Protein AF-A0A538PCC5-F1 (afdb_monomer)

Sequence (872 aa):
MLRLGTMPLLLRIYRAGVLVIVLILVHQQARWLAAQRAASVSLRQARKYFPAANRVQLRDAERGLYFVTDGRNEVIGCLLTTSPQTDHIIGYSGPNEVLIALDSRGAILALELLRSGDTREHVEKVQGNPHFLRRFLGWNPAEAPPPKVEAVSGATLTSLAIAEGIEERLAGAAPSLRFPEPVTLGEVQALFTNATRMLLEQSRWRVLDASDRLLGYATRTSPQADNVSGYRGPTECLVALAPDGRTVVGLRLRKSYDTDGYVDQIRRAEPFLRMFIGRSIQELAALETPTKEKVEGISGATQTARGVVEGVRRRFDAELKANSRVTRWRPQARDWGLAGVVAGALVMSFTSLRGHRRVRVAWQCFLVGYVGLVNHDLLSLALLGGWATSGLALKAAPGLVLLAAVAALVPWGTRRQLYCHQICPHGAAQQLLGRVLPQRWSPPVKWTRVLELTPILLLGLALLTLLTGWRVNLASVEAFDAWVWRTAGVATLSIAGVGLALSLVVPQAYCRFGCPTGALLNFIRAAGSADRWGRRDSTALGLLLVGTIVFVAVRAVPRVEAVPEPLKLTGRTMGTTWSVKIRDEVADPAIINTMIGEEFEWAENLTSHWRTNTDLAEFNRTRTTNAMAVPWPVLTLSRWAAEISRQTGGAYDITVGPLVKLWGFGPAPRRTEPPTDAEITRILPAVGWQKLEVLDGLLRKQHPALEIDLSSIAVGWAIDQATQLLERRGYTNFLVEAGGELRARGRWTIAIEHPERTCTLESESIGTSGTYRRNFRSGGRQYSHLIDPRTGRPITHRTVSVSVRHADCAHADAWGAALNVLGVEAGLPLAERLNLAAQFVVEQPNGNLQVQQSSAWNQKDSAAHSPPSTRN

Nearest PDB structures (foldseek):
  6nxj-assembly1_A  TM=9.462E-01  e=6.153E-24  Vibrio cholerae
  5mgy-assembly7_E  TM=9.183E-01  e=5.185E-22  Stutzerimonas stutzeri ATCC 14405 = CCUG 16156
  5mgy-assembly8_F  TM=9.259E-01  e=1.054E-21  Stutzerimonas stutzeri ATCC 14405 = CCUG 16156
  4xgw-assembly1_C  TM=8.918E-01  e=5.185E-22  Escherichia coli K-12
  4xgv-assembly3_C  TM=8.866E-01  e=4.961E-22  Escherichia coli K-12

Mean predicted aligned error: 16.87 Å

Solvent-accessible surface area (backbone atoms only — not comparable to full-atom values): 46768 Å² total; per-residue (Å²): 140,85,69,89,74,52,59,39,54,52,54,52,50,48,46,52,46,54,53,51,50,52,37,49,52,30,25,55,38,37,52,52,58,51,67,75,54,73,82,76,79,48,56,72,64,46,33,77,80,34,77,65,45,46,44,60,42,79,75,35,78,84,58,37,30,26,42,28,17,29,89,84,68,47,73,63,24,35,37,32,39,29,44,74,80,36,44,84,40,34,22,68,17,13,28,57,28,35,37,39,31,26,39,63,85,54,24,26,73,46,77,44,79,76,48,62,46,39,55,66,56,40,51,52,52,48,70,69,35,78,62,63,70,55,63,49,50,66,45,29,65,66,82,44,79,82,70,90,74,77,60,40,87,91,22,40,46,43,40,45,25,44,51,51,28,56,47,55,49,47,67,53,59,47,76,30,76,86,63,68,74,76,89,48,69,71,66,48,28,76,74,37,79,67,52,70,43,74,45,82,53,88,63,33,30,43,30,17,29,90,82,72,45,75,67,20,30,38,36,57,20,59,37,46,17,63,86,35,48,25,76,69,22,28,57,38,35,42,37,30,23,33,71,83,67,40,34,26,70,36,69,45,78,65,64,64,56,39,54,65,75,38,54,51,51,55,74,69,34,57,76,64,56,51,68,56,42,77,38,39,43,66,60,45,35,64,59,69,92,83,88,87,73,102,65,97,60,45,95,92,24,38,48,41,52,51,19,45,54,52,12,52,19,41,29,34,38,47,49,52,56,52,64,70,54,62,76,72,86,69,84,48,76,66,30,55,51,44,47,49,49,52,51,51,26,48,49,44,70,76,46,72,58,52,74,40,67,68,58,40,51,53,51,33,53,47,26,34,50,42,46,24,68,66,66,57,86,70,93,43,56,33,39,53,52,20,29,35,43,60,47,79,40,63,81,76,38,47,32,58,50,51,48,53,50,51,40,49,48,44,11,45,81,33,78,47,64,50,40,69,73,51,52,38,22,73,45,30,48,17,59,58,40,39,66,73,46,88,68,74,56,75,74,56,73,70,57,48,58,57,39,54,42,45,19,55,52,51,47,47,50,53,52,51,28,51,50,72,70,50,94,69,67,54,54,52,70,36,42,70,51,30,48,47,62,93,59,37,52,70,57,10,39,47,50,34,50,52,25,46,59,45,1,35,37,27,75,36,37,30,69,67,33,46,30,34,53,53,49,56,50,56,62,48,40,35,68,54,97,72,44,67,95,47,69,71,58,54,50,52,50,51,50,50,51,53,49,52,51,48,50,51,52,65,70,70,53,86,76,75,76,83,76,70,82,53,50,78,43,75,53,74,42,91,96,41,47,33,40,37,36,32,65,54,91,68,67,50,64,66,61,53,44,50,52,46,48,50,45,36,50,52,42,35,52,56,52,31,64,74,46,81,89,17,66,48,25,48,55,35,70,42,58,59,54,62,73,38,80,58,60,69,63,53,52,51,53,49,52,55,45,48,51,50,13,62,78,51,75,42,39,28,50,47,26,37,29,59,53,38,33,65,62,21,72,41,85,42,73,72,56,75,62,82,70,52,71,68,60,42,64,69,49,50,81,36,44,48,53,88,39,51,44,81,56,90,74,27,42,26,33,74,36,40,72,32,22,68,40,46,80,55,30,46,59,21,39,32,50,45,52,42,47,51,55,41,45,80,70,70,55,63,38,34,38,41,34,40,82,75,29,35,40,31,35,38,81,46,79,46,75,44,79,76,72,78,42,78,47,70,36,69,54,24,10,37,7,62,30,62,48,83,84,51,60,53,67,48,94,94,42,78,42,34,71,57,55,28,63,85,76,61,41,48,59,82,71,54,50,45,31,17,39,17,49,28,74,49,20,25,58,7,25,33,48,6,43,28,36,50,55,52,19,59,86,56,23,48,62,49,27,50,76,69,62,36,22,32,37,37,26,30,54,41,99,88,70,48,78,44,80,49,68,25,71,46,34,56,52,51,53,58,60,60,73,52,77,84,77,89,74,131

Structure (mmCIF, N/CA/C/O backbone):
data_AF-A0A538PCC5-F1
#
_entry.id   AF-A0A538PCC5-F1
#
loop_
_atom_site.group_PDB
_atom_site.id
_atom_site.type_symbol
_atom_site.label_atom_id
_atom_site.label_alt_id
_atom_site.label_comp_id
_atom_site.label_asym_id
_atom_site.label_entity_id
_atom_site.label_seq_id
_atom_site.pdbx_PDB_ins_code
_atom_site.Cartn_x
_atom_site.Cartn_y
_atom_site.Cartn_z
_atom_site.occupancy
_atom_site.B_iso_or_equiv
_atom_site.auth_seq_id
_atom_site.auth_comp_id
_atom_site.auth_asym_id
_atom_site.auth_atom_id
_atom_site.pdbx_PDB_model_num
ATOM 1 N N . MET A 1 1 ? -55.093 -7.769 36.843 1.00 40.66 1 MET A N 1
ATOM 2 C CA . MET A 1 1 ? -54.310 -6.667 37.455 1.00 40.66 1 MET A CA 1
ATOM 3 C C . MET A 1 1 ? -52.819 -7.036 37.589 1.00 40.66 1 MET A C 1
ATOM 5 O O . MET A 1 1 ? -52.274 -7.034 38.686 1.00 40.66 1 MET A O 1
ATOM 9 N N . LEU A 1 2 ? -52.125 -7.308 36.475 1.00 37.00 2 LEU A N 1
ATOM 10 C CA . LEU A 1 2 ? -50.654 -7.329 36.419 1.00 37.00 2 LEU A CA 1
ATOM 11 C C . LEU A 1 2 ? -50.202 -5.916 36.025 1.00 37.00 2 LEU A C 1
ATOM 13 O O . LEU A 1 2 ? -50.600 -5.384 34.994 1.00 37.00 2 LEU A O 1
ATOM 17 N N . ARG A 1 3 ? -49.515 -5.263 36.963 1.00 40.34 3 ARG A N 1
ATOM 18 C CA . ARG A 1 3 ? -49.361 -3.808 37.101 1.00 40.34 3 ARG A CA 1
ATOM 19 C C . ARG A 1 3 ? -48.676 -3.133 35.902 1.00 40.34 3 ARG A C 1
ATOM 21 O O . ARG A 1 3 ? -47.595 -3.538 35.491 1.00 40.34 3 ARG A O 1
ATOM 28 N N . LEU A 1 4 ? -49.219 -1.976 35.504 1.00 48.72 4 LEU A N 1
ATOM 29 C CA . LEU A 1 4 ? -48.675 -0.946 34.594 1.00 48.72 4 LEU A CA 1
ATOM 30 C C . LEU A 1 4 ? -47.257 -0.407 34.941 1.00 48.72 4 LEU A C 1
ATOM 32 O O . LEU A 1 4 ? -46.780 0.530 34.307 1.00 48.72 4 LEU A O 1
ATOM 36 N N . GLY A 1 5 ? -46.560 -0.975 35.930 1.00 52.88 5 GLY A N 1
ATOM 37 C CA . GLY A 1 5 ? -45.229 -0.541 36.369 1.00 52.88 5 GLY A CA 1
ATOM 38 C C . GLY A 1 5 ? -44.052 -1.121 35.572 1.00 52.88 5 GLY A C 1
ATOM 39 O O . GLY A 1 5 ? -42.938 -0.622 35.711 1.00 52.88 5 GLY A O 1
ATOM 40 N N . THR A 1 6 ? -44.261 -2.145 34.736 1.00 60.72 6 THR A N 1
ATOM 41 C CA . THR A 1 6 ? -43.174 -2.870 34.042 1.00 60.72 6 THR A CA 1
ATOM 42 C C . THR A 1 6 ? -42.795 -2.284 32.676 1.00 60.72 6 THR A C 1
ATOM 44 O O . THR A 1 6 ? -41.637 -2.391 32.275 1.00 60.72 6 THR A O 1
ATOM 47 N N . MET A 1 7 ? -43.711 -1.604 31.972 1.00 70.44 7 MET A N 1
ATOM 48 C CA . MET A 1 7 ? -43.435 -1.058 30.629 1.00 70.44 7 MET A CA 1
ATOM 49 C C . MET A 1 7 ? -42.297 -0.020 30.576 1.00 70.44 7 MET A C 1
ATOM 51 O O . MET A 1 7 ? -41.465 -0.114 29.670 1.00 70.44 7 MET A O 1
ATOM 55 N N . PRO A 1 8 ? -42.178 0.936 31.522 1.00 81.81 8 PRO A N 1
ATOM 56 C CA . PRO A 1 8 ? -41.070 1.893 31.514 1.00 81.81 8 PRO A CA 1
ATOM 57 C C . PRO A 1 8 ? -39.703 1.230 31.702 1.00 81.81 8 PRO A C 1
ATOM 59 O O . PRO A 1 8 ? -38.713 1.690 31.138 1.00 81.81 8 PRO A O 1
ATOM 62 N N . LEU A 1 9 ? -39.640 0.149 32.486 1.00 83.44 9 LEU A N 1
ATOM 63 C CA . LEU A 1 9 ? -38.409 -0.607 32.707 1.00 83.44 9 LEU A CA 1
ATOM 64 C C . LEU A 1 9 ? -38.030 -1.416 31.460 1.00 83.44 9 LEU A C 1
ATOM 66 O O . LEU A 1 9 ? -36.885 -1.346 31.024 1.00 83.44 9 LEU A O 1
ATOM 70 N N . LEU A 1 10 ? -38.996 -2.100 30.838 1.00 86.19 10 LEU A N 1
ATOM 71 C CA . LEU A 1 10 ? -38.786 -2.847 29.592 1.00 86.19 10 LEU A CA 1
ATOM 72 C C . LEU A 1 10 ? -38.257 -1.951 28.466 1.00 86.19 10 LEU A C 1
ATOM 74 O O . LEU A 1 10 ? -37.325 -2.334 27.765 1.00 86.19 10 LEU A O 1
ATOM 78 N N . LEU A 1 11 ? -38.775 -0.726 28.329 1.00 87.94 11 LEU A N 1
ATOM 79 C CA . LEU A 1 11 ? -38.294 0.214 27.312 1.00 87.94 11 LEU A CA 1
ATOM 80 C C . LEU A 1 11 ? -36.852 0.687 27.576 1.00 87.94 11 LEU A C 1
ATOM 82 O O . LEU A 1 11 ? -36.082 0.900 26.640 1.00 87.94 11 LEU A O 1
ATOM 86 N N . ARG A 1 12 ? -36.457 0.833 28.847 1.00 87.06 12 ARG A N 1
ATOM 87 C CA . ARG A 1 12 ? -35.066 1.150 29.218 1.00 87.06 12 ARG A CA 1
ATOM 88 C C . ARG A 1 12 ? -34.122 -0.013 28.947 1.00 87.06 12 ARG A C 1
ATOM 90 O O . ARG A 1 12 ? -33.003 0.221 28.494 1.00 87.06 12 ARG A O 1
ATOM 97 N N . ILE A 1 13 ? -34.576 -1.239 29.203 1.00 88.81 13 ILE A N 1
ATOM 98 C CA . ILE A 1 13 ? -33.839 -2.460 28.869 1.00 88.81 13 ILE A CA 1
ATOM 99 C C . ILE A 1 13 ? -33.677 -2.564 27.351 1.00 88.81 13 ILE A C 1
ATOM 101 O O . ILE A 1 13 ? -32.568 -2.797 26.890 1.00 88.81 13 ILE A O 1
ATOM 105 N N . TYR A 1 14 ? -34.727 -2.290 26.570 1.00 91.75 14 TYR A N 1
ATOM 106 C CA . TYR A 1 14 ? -34.656 -2.247 25.107 1.00 91.75 14 TYR A CA 1
ATOM 107 C C . TYR A 1 14 ? -33.592 -1.261 24.603 1.00 91.75 14 TYR A C 1
ATOM 109 O O . TYR A 1 14 ? -32.731 -1.642 23.817 1.00 91.75 14 TYR A O 1
ATOM 117 N N . ARG A 1 15 ? -33.595 -0.009 25.082 1.00 90.94 15 ARG A N 1
ATOM 118 C CA . ARG A 1 15 ? -32.617 1.013 24.655 1.00 90.94 15 ARG A CA 1
ATOM 119 C C . ARG A 1 15 ? -31.177 0.608 24.966 1.00 90.94 15 ARG A C 1
ATOM 121 O O . ARG A 1 15 ? -30.303 0.756 24.115 1.00 90.94 15 ARG A O 1
ATOM 128 N N . ALA A 1 16 ? -30.940 0.078 26.166 1.00 90.12 16 ALA A N 1
ATOM 129 C CA . ALA A 1 16 ? -29.636 -0.466 26.531 1.00 90.12 16 ALA A CA 1
ATOM 130 C C . ALA A 1 16 ? -29.270 -1.673 25.646 1.00 90.12 16 ALA A C 1
ATOM 132 O O . ALA A 1 16 ? -28.153 -1.745 25.143 1.00 90.12 16 ALA A O 1
ATOM 133 N N . GLY A 1 17 ? -30.229 -2.565 25.389 1.00 92.88 17 GLY A N 1
ATOM 134 C CA . GLY A 1 17 ? -30.074 -3.736 24.528 1.00 92.88 17 GLY A CA 1
ATOM 135 C C . GLY A 1 17 ? -29.684 -3.381 23.095 1.00 92.88 17 GLY A C 1
ATOM 136 O O . GLY A 1 17 ? -28.740 -3.962 22.575 1.00 92.88 17 GLY A O 1
ATOM 137 N N . VAL A 1 18 ? -30.325 -2.383 22.475 1.00 93.56 18 VAL A N 1
ATOM 138 C CA . VAL A 1 18 ? -29.954 -1.906 21.129 1.00 93.56 18 VAL A CA 1
ATOM 139 C C . VAL A 1 18 ? -28.496 -1.451 21.094 1.00 93.56 18 VAL A C 1
ATOM 141 O O . VAL A 1 18 ? -27.760 -1.841 20.192 1.00 93.56 18 VAL A O 1
ATOM 144 N N . LEU A 1 19 ? -28.057 -0.673 22.087 1.00 91.75 19 LEU A N 1
ATOM 145 C CA . LEU A 1 19 ? -26.671 -0.211 22.161 1.00 91.75 19 LEU A CA 1
ATOM 146 C C . LEU A 1 19 ? -25.696 -1.388 22.309 1.00 91.75 19 LEU A C 1
ATOM 148 O O . LEU A 1 19 ? -24.700 -1.445 21.597 1.00 91.75 19 LEU A O 1
ATOM 152 N N . VAL A 1 20 ? -26.008 -2.349 23.182 1.00 93.00 20 VAL A N 1
ATOM 153 C CA . VAL A 1 20 ? -25.196 -3.561 23.380 1.00 93.00 20 VAL A CA 1
ATOM 154 C C . VAL A 1 20 ? -25.106 -4.387 22.095 1.00 93.00 20 VAL A C 1
ATOM 156 O O . VAL A 1 20 ? -24.014 -4.808 21.728 1.00 93.00 20 VAL A O 1
ATOM 159 N N . ILE A 1 21 ? -26.211 -4.579 21.368 1.00 94.88 21 ILE A N 1
ATOM 160 C CA . ILE A 1 21 ? -26.207 -5.321 20.098 1.00 94.88 21 ILE A CA 1
ATOM 161 C C . ILE A 1 21 ? -25.358 -4.594 19.050 1.00 94.88 21 ILE A C 1
ATOM 163 O O . ILE A 1 21 ? -24.546 -5.232 18.384 1.00 94.88 21 ILE A O 1
ATOM 167 N N . VAL A 1 22 ? -25.492 -3.268 18.922 1.00 94.31 22 VAL A N 1
ATOM 168 C CA . VAL A 1 22 ? -24.653 -2.475 18.007 1.00 94.31 22 VAL A CA 1
ATOM 169 C C . VAL A 1 22 ? -23.170 -2.614 18.363 1.00 94.31 22 VAL A C 1
ATOM 171 O O . VAL A 1 22 ? -22.358 -2.834 17.466 1.00 94.31 22 VAL A O 1
ATOM 174 N N . LEU A 1 23 ? -22.814 -2.548 19.651 1.00 93.00 23 LEU A N 1
ATOM 175 C CA . LEU A 1 23 ? -21.436 -2.753 20.113 1.00 93.00 23 LEU A CA 1
ATOM 176 C C . LEU A 1 23 ? -20.915 -4.147 19.739 1.00 93.00 23 LEU A C 1
ATOM 178 O O . LEU A 1 23 ? -19.808 -4.261 19.222 1.00 93.00 23 LEU A O 1
ATOM 182 N N . ILE A 1 24 ? -21.720 -5.196 19.934 1.00 93.62 24 ILE A N 1
ATOM 183 C CA . ILE A 1 24 ? -21.356 -6.570 19.559 1.00 93.62 24 ILE A CA 1
ATOM 184 C C . ILE A 1 24 ? -21.145 -6.686 18.044 1.00 93.62 24 ILE A C 1
ATOM 186 O O . ILE A 1 24 ? -20.132 -7.242 17.621 1.00 93.62 24 ILE A O 1
ATOM 190 N N . LEU A 1 25 ? -22.058 -6.146 17.229 1.00 93.94 25 LEU A N 1
ATOM 191 C CA . LEU A 1 25 ? -21.952 -6.177 15.766 1.00 93.94 25 LEU A CA 1
ATOM 192 C C . LEU A 1 25 ? -20.684 -5.470 15.282 1.00 93.94 25 LEU A C 1
ATOM 194 O O . LEU A 1 25 ? -19.928 -6.038 14.495 1.00 93.94 25 LEU A O 1
ATOM 198 N N . VAL A 1 26 ? -20.425 -4.258 15.781 1.00 93.56 26 VAL A N 1
ATOM 199 C CA . VAL A 1 26 ? -19.229 -3.480 15.431 1.00 93.56 26 VAL A CA 1
ATOM 200 C C . VAL A 1 26 ? -17.958 -4.218 15.849 1.00 93.56 26 VAL A C 1
ATOM 202 O O . VAL A 1 26 ? -17.051 -4.366 15.032 1.00 93.56 26 VAL A O 1
ATOM 205 N N . HIS A 1 27 ? -17.900 -4.741 17.076 1.00 91.50 27 HIS A N 1
ATOM 206 C CA . HIS A 1 27 ? -16.729 -5.463 17.574 1.00 91.50 27 HIS A CA 1
ATOM 207 C C . HIS A 1 27 ? -16.448 -6.741 16.767 1.00 91.50 27 HIS A C 1
ATOM 209 O O . HIS A 1 27 ? -15.321 -6.980 16.329 1.00 91.50 27 HIS A O 1
ATOM 215 N N . GLN A 1 28 ? -17.477 -7.556 16.504 1.00 91.12 28 GLN A N 1
ATOM 216 C CA . GLN A 1 28 ? -17.333 -8.774 15.701 1.00 91.12 28 GLN A CA 1
ATOM 217 C C . GLN A 1 28 ? -16.913 -8.472 14.262 1.00 91.12 28 GLN A C 1
ATOM 219 O O . GLN A 1 28 ? -16.122 -9.213 13.673 1.00 91.12 28 GLN A O 1
ATOM 224 N N . GLN A 1 29 ? -17.443 -7.396 13.682 1.00 90.56 29 GLN A N 1
ATOM 225 C CA . GLN A 1 29 ? -17.109 -6.992 12.326 1.00 90.56 29 GLN A CA 1
ATOM 226 C C . GLN A 1 29 ? -15.683 -6.460 12.218 1.00 90.56 29 GLN A C 1
ATOM 228 O O . GLN A 1 29 ? -14.969 -6.837 11.291 1.00 90.56 29 GLN A O 1
ATOM 233 N N . ALA A 1 30 ? -15.237 -5.662 13.190 1.00 84.50 30 ALA A N 1
ATOM 234 C CA . ALA A 1 30 ? -13.865 -5.179 13.262 1.00 84.50 30 ALA A CA 1
ATOM 235 C C . ALA A 1 30 ? -12.860 -6.339 13.340 1.00 84.50 30 ALA A C 1
ATOM 237 O O . ALA A 1 30 ? -11.905 -6.369 12.565 1.00 84.50 30 ALA A O 1
ATOM 238 N N . ARG A 1 31 ? -13.117 -7.344 14.192 1.00 82.50 31 ARG A N 1
ATOM 239 C CA . ARG A 1 31 ? -12.265 -8.543 14.293 1.00 82.50 31 ARG A CA 1
ATOM 240 C C . ARG A 1 31 ? -12.201 -9.333 12.987 1.00 82.50 31 ARG A C 1
ATOM 242 O O . ARG A 1 31 ? -11.126 -9.772 12.591 1.00 82.50 31 ARG A O 1
ATOM 249 N N . TRP A 1 32 ? -13.330 -9.488 12.297 1.00 81.94 32 TRP A N 1
ATOM 250 C CA . TRP A 1 32 ? -13.369 -10.164 10.997 1.00 81.94 32 TRP A CA 1
ATOM 251 C C . TRP A 1 32 ? -12.600 -9.388 9.920 1.00 81.94 32 TRP A C 1
ATOM 253 O O . TRP A 1 32 ? -11.794 -9.973 9.201 1.00 81.94 32 TRP A O 1
ATOM 263 N N . LEU A 1 33 ? -12.776 -8.064 9.854 1.00 77.44 33 LEU A N 1
ATOM 264 C CA . LEU A 1 33 ? -12.028 -7.202 8.933 1.00 77.44 33 LEU A CA 1
ATOM 265 C C . LEU A 1 33 ? -10.520 -7.213 9.219 1.00 77.44 33 LEU A C 1
ATOM 267 O O . LEU A 1 33 ? -9.732 -7.123 8.280 1.00 77.44 33 LEU A O 1
ATOM 271 N N . ALA A 1 34 ? -10.114 -7.304 10.488 1.00 70.00 34 ALA A N 1
ATOM 272 C CA . ALA A 1 34 ? -8.712 -7.418 10.877 1.00 70.00 34 ALA A CA 1
ATOM 273 C C . ALA A 1 34 ? -8.110 -8.762 10.432 1.00 70.00 34 ALA A C 1
ATOM 275 O O . ALA A 1 34 ? -7.048 -8.772 9.815 1.00 70.00 34 ALA A O 1
ATOM 276 N N . ALA A 1 35 ? -8.825 -9.874 10.645 1.00 66.25 35 ALA A N 1
ATOM 277 C CA . ALA A 1 35 ? -8.382 -11.212 10.245 1.00 66.25 35 ALA A CA 1
ATOM 278 C C . ALA A 1 35 ? -8.164 -11.353 8.726 1.00 66.25 35 ALA A C 1
ATOM 280 O O . ALA A 1 35 ? -7.255 -12.052 8.295 1.00 66.25 35 ALA A O 1
ATOM 281 N N . GLN A 1 36 ? -8.956 -10.654 7.907 1.00 65.62 36 GLN A N 1
ATOM 282 C CA . GLN A 1 36 ? -8.785 -10.649 6.448 1.00 65.62 36 GLN A CA 1
ATOM 283 C C . GLN A 1 36 ? -7.613 -9.791 5.949 1.00 65.62 36 GLN A C 1
ATOM 285 O O . GLN A 1 36 ? -7.291 -9.819 4.765 1.00 65.62 36 GLN A O 1
ATOM 290 N N . ARG A 1 37 ? -6.997 -8.978 6.812 1.00 60.44 37 ARG A N 1
ATOM 291 C CA . ARG A 1 37 ? -5.982 -7.984 6.433 1.00 60.44 37 ARG A CA 1
ATOM 292 C C . ARG A 1 37 ? -4.621 -8.341 7.021 1.00 60.44 37 ARG A C 1
ATOM 294 O O . ARG A 1 37 ? -4.000 -7.488 7.668 1.00 60.44 37 ARG A O 1
ATOM 301 N N . ALA A 1 38 ? -4.184 -9.584 6.795 1.00 51.88 38 ALA A N 1
ATOM 302 C CA . ALA A 1 38 ? -2.832 -10.023 7.123 1.00 51.88 38 ALA A CA 1
ATOM 303 C C . ALA A 1 38 ? -1.830 -9.035 6.507 1.00 51.88 38 ALA A C 1
ATOM 305 O O . ALA A 1 38 ? -1.806 -8.824 5.294 1.00 51.88 38 ALA A O 1
ATOM 306 N N . ALA A 1 39 ? -1.064 -8.356 7.359 1.00 52.47 39 ALA A N 1
ATOM 307 C CA . ALA A 1 39 ? -0.062 -7.400 6.921 1.00 52.47 39 ALA A CA 1
ATOM 308 C C . ALA A 1 39 ? 1.110 -8.173 6.324 1.00 52.47 39 ALA A C 1
ATOM 310 O O . ALA A 1 39 ? 1.978 -8.612 7.068 1.00 52.47 39 ALA A O 1
ATOM 311 N N . SER A 1 40 ? 1.148 -8.351 5.003 1.00 62.31 40 SER A N 1
ATOM 312 C CA . SER A 1 40 ? 2.361 -8.801 4.322 1.00 62.31 40 SER A CA 1
ATOM 313 C C . SER A 1 40 ? 3.353 -7.640 4.279 1.00 62.31 40 SER A C 1
ATOM 315 O O . SER A 1 40 ? 3.089 -6.619 3.636 1.00 62.31 40 SER A O 1
ATOM 317 N N . VAL A 1 41 ? 4.492 -7.776 4.956 1.00 70.62 41 VAL A N 1
ATOM 318 C CA . VAL A 1 41 ? 5.593 -6.816 4.822 1.00 70.62 41 VAL A CA 1
ATOM 319 C C . VAL A 1 41 ? 6.281 -7.074 3.484 1.00 70.62 41 VAL A C 1
ATOM 321 O O . VAL A 1 41 ? 6.825 -8.149 3.248 1.00 70.62 41 VAL A O 1
ATOM 324 N N . SER A 1 42 ? 6.228 -6.093 2.586 1.00 77.31 42 SER A N 1
ATOM 325 C CA . SER A 1 42 ? 6.799 -6.211 1.239 1.00 77.31 42 SER A CA 1
ATOM 326 C C . SER A 1 42 ? 8.325 -6.066 1.236 1.00 77.31 42 SER A C 1
ATOM 328 O O . SER A 1 42 ? 8.896 -5.339 2.054 1.00 77.31 42 SER A O 1
ATOM 330 N N . LEU A 1 43 ? 8.997 -6.655 0.238 1.00 75.25 43 LEU A N 1
ATOM 331 C CA . LEU A 1 43 ? 10.426 -6.417 -0.015 1.00 75.25 43 LEU A CA 1
ATOM 332 C C . LEU A 1 43 ? 10.741 -4.923 -0.190 1.00 75.25 43 LEU A C 1
ATOM 334 O O . LEU A 1 43 ? 11.762 -4.437 0.293 1.00 75.25 43 LEU A O 1
ATOM 338 N N . ARG A 1 44 ? 9.825 -4.159 -0.801 1.00 75.69 44 ARG A N 1
ATOM 339 C CA . ARG A 1 44 ? 9.941 -2.698 -0.927 1.00 75.69 44 ARG A CA 1
ATOM 340 C C . ARG A 1 44 ? 10.001 -2.003 0.434 1.00 75.69 44 ARG A C 1
ATOM 342 O O . ARG A 1 44 ? 10.796 -1.084 0.603 1.00 75.69 44 ARG A O 1
ATOM 349 N N . GLN A 1 45 ? 9.176 -2.423 1.393 1.00 79.00 45 GLN A N 1
ATOM 350 C CA . GLN A 1 45 ? 9.225 -1.892 2.758 1.00 79.00 45 GLN A CA 1
ATOM 351 C C . GLN A 1 45 ? 10.527 -2.281 3.457 1.00 79.00 45 GLN A C 1
ATOM 353 O O . GLN A 1 45 ? 11.148 -1.418 4.070 1.00 79.00 45 GLN A O 1
ATOM 358 N N . ALA A 1 46 ? 10.992 -3.524 3.301 1.00 83.81 46 ALA A N 1
ATOM 359 C CA . ALA A 1 46 ? 12.274 -3.950 3.862 1.00 83.81 46 ALA A CA 1
ATOM 360 C C . ALA A 1 46 ? 13.453 -3.125 3.335 1.00 83.81 46 ALA A C 1
ATOM 362 O O . ALA A 1 46 ? 14.303 -2.695 4.111 1.00 83.81 46 ALA A O 1
ATOM 363 N N . ARG A 1 47 ? 13.460 -2.818 2.035 1.00 84.12 47 ARG A N 1
ATOM 364 C CA . ARG A 1 47 ? 14.514 -2.035 1.376 1.00 84.12 47 ARG A CA 1
ATOM 365 C C . ARG A 1 47 ? 14.665 -0.606 1.857 1.00 84.12 47 ARG A C 1
ATOM 367 O O . ARG A 1 47 ? 15.753 -0.054 1.733 1.00 84.12 47 ARG A O 1
ATOM 374 N N . LYS A 1 48 ? 13.616 -0.017 2.440 1.00 85.69 48 LYS A N 1
ATOM 375 C CA . LYS A 1 48 ? 13.718 1.303 3.081 1.00 85.69 48 LYS A CA 1
ATOM 376 C C . LYS A 1 48 ? 14.749 1.307 4.215 1.00 85.69 48 LYS A C 1
ATOM 378 O O . LYS A 1 48 ? 15.358 2.340 4.469 1.00 85.69 48 LYS A O 1
ATOM 383 N N . TYR A 1 49 ? 14.913 0.171 4.895 1.00 87.81 49 TYR A N 1
ATOM 384 C CA . TYR A 1 49 ? 15.739 0.033 6.099 1.00 87.81 49 TYR A CA 1
ATOM 385 C C . TYR A 1 49 ? 16.964 -0.852 5.876 1.00 87.81 49 TYR A C 1
ATOM 387 O O . TYR A 1 49 ? 17.993 -0.661 6.515 1.00 87.81 49 TYR A O 1
ATOM 395 N N . PHE A 1 50 ? 16.866 -1.784 4.931 1.00 88.19 50 PHE A N 1
ATOM 396 C CA . PHE A 1 50 ? 17.915 -2.713 4.550 1.00 88.19 50 PHE A CA 1
ATOM 397 C C . PHE A 1 50 ? 18.156 -2.595 3.039 1.00 88.19 50 PHE A C 1
ATOM 399 O O . PHE A 1 50 ? 17.562 -3.352 2.272 1.00 88.19 50 PHE A O 1
ATOM 406 N N . PRO A 1 51 ? 19.006 -1.664 2.569 1.00 84.81 51 PRO A N 1
ATOM 407 C CA . PRO A 1 51 ? 19.235 -1.468 1.134 1.00 84.81 51 PRO A CA 1
ATOM 408 C C . PRO A 1 51 ? 19.688 -2.744 0.408 1.00 84.81 51 PRO A C 1
ATOM 410 O O . PRO A 1 51 ? 19.288 -2.984 -0.726 1.00 84.81 51 PRO A O 1
ATOM 413 N N . ALA A 1 52 ? 20.450 -3.601 1.097 1.00 83.44 52 ALA A N 1
ATOM 414 C CA . ALA A 1 52 ? 20.908 -4.898 0.599 1.00 83.44 52 ALA A CA 1
ATOM 415 C C . ALA A 1 52 ? 19.844 -6.017 0.657 1.00 83.44 52 ALA A C 1
ATOM 417 O O . ALA A 1 52 ? 20.146 -7.158 0.314 1.00 83.44 52 ALA A O 1
ATOM 418 N N . ALA A 1 53 ? 18.613 -5.733 1.102 1.00 84.25 53 ALA A N 1
ATOM 419 C CA . ALA A 1 53 ? 17.547 -6.727 1.171 1.00 84.25 53 ALA A CA 1
ATOM 420 C C . ALA A 1 53 ? 17.232 -7.283 -0.217 1.00 84.25 53 ALA A C 1
ATOM 422 O O . ALA A 1 53 ? 16.895 -6.531 -1.135 1.00 84.25 53 ALA A O 1
ATOM 423 N N . ASN A 1 54 ? 17.293 -8.604 -0.338 1.00 78.56 54 ASN A N 1
ATOM 424 C CA . ASN A 1 54 ? 16.956 -9.355 -1.542 1.00 78.56 54 ASN A CA 1
ATOM 425 C C . ASN A 1 54 ? 15.667 -10.164 -1.358 1.00 78.56 54 ASN A C 1
ATOM 427 O O . ASN A 1 54 ? 14.886 -10.305 -2.291 1.00 78.56 54 ASN A O 1
ATOM 431 N N . ARG A 1 55 ? 15.417 -10.676 -0.146 1.00 78.56 55 ARG A N 1
ATOM 432 C CA . ARG A 1 55 ? 14.219 -11.467 0.156 1.00 78.56 55 ARG A CA 1
ATOM 433 C C . ARG A 1 55 ? 13.700 -11.165 1.558 1.00 78.56 55 ARG A C 1
ATOM 435 O O . ARG A 1 55 ? 14.478 -11.000 2.497 1.00 78.56 55 ARG A O 1
ATOM 442 N N . VAL A 1 56 ? 12.376 -11.118 1.688 1.00 80.75 56 VAL A N 1
ATOM 443 C CA . VAL A 1 56 ? 11.668 -11.007 2.968 1.00 80.75 56 VAL A CA 1
ATOM 444 C C . VAL A 1 56 ? 10.924 -12.311 3.194 1.00 80.75 56 VAL A C 1
ATOM 446 O O . VAL A 1 56 ? 10.027 -12.665 2.436 1.00 80.75 56 VAL A O 1
ATOM 449 N N . GLN A 1 57 ? 11.328 -13.066 4.207 1.00 75.88 57 GLN A N 1
ATOM 450 C CA . GLN A 1 57 ? 10.744 -14.372 4.500 1.00 75.88 57 GLN A CA 1
ATOM 451 C C . GLN A 1 57 ? 9.906 -14.266 5.764 1.00 75.88 57 GLN A C 1
ATOM 453 O O . GLN A 1 57 ? 10.452 -13.987 6.833 1.00 75.88 57 GLN A O 1
ATOM 458 N N . LEU A 1 58 ? 8.599 -14.514 5.655 1.00 73.50 58 LEU A N 1
ATOM 459 C CA . LEU A 1 58 ? 7.748 -14.683 6.827 1.00 73.50 58 LEU A CA 1
ATOM 460 C C . LEU A 1 58 ? 8.207 -15.939 7.576 1.00 73.50 58 LEU A C 1
ATOM 462 O O . LEU A 1 58 ? 8.167 -17.041 7.033 1.00 73.50 58 LEU A O 1
ATOM 466 N N . ARG A 1 59 ? 8.694 -15.761 8.804 1.00 71.12 59 ARG A N 1
ATOM 467 C CA . ARG A 1 59 ? 9.198 -16.858 9.644 1.00 71.12 59 ARG A CA 1
ATOM 468 C C . ARG A 1 59 ? 8.206 -17.281 10.706 1.00 71.12 59 ARG A C 1
ATOM 470 O O . ARG A 1 59 ? 8.162 -18.454 11.054 1.00 71.12 59 ARG A O 1
ATOM 477 N N . ASP A 1 60 ? 7.417 -16.335 11.192 1.00 63.81 60 ASP A N 1
ATOM 478 C CA . ASP A 1 60 ? 6.377 -16.592 12.173 1.00 63.81 60 ASP A CA 1
ATOM 479 C C . ASP A 1 60 ? 5.201 -15.657 11.880 1.00 63.81 60 ASP A C 1
ATOM 481 O O . ASP A 1 60 ? 5.285 -14.445 12.094 1.00 63.81 60 ASP A O 1
ATOM 485 N N . ALA A 1 61 ? 4.135 -16.230 11.316 1.00 59.50 61 ALA A N 1
ATOM 486 C CA . ALA A 1 61 ? 2.914 -15.517 10.954 1.00 59.50 61 ALA A CA 1
ATOM 487 C C . ALA A 1 61 ? 2.172 -14.990 12.186 1.00 59.50 61 ALA A C 1
ATOM 489 O O . ALA A 1 61 ? 1.673 -13.868 12.161 1.00 59.50 61 ALA A O 1
ATOM 490 N N . GLU A 1 62 ? 2.151 -15.762 13.277 1.00 58.41 62 GLU A N 1
ATOM 491 C CA . GLU A 1 62 ? 1.491 -15.373 14.528 1.00 58.41 62 GLU A CA 1
ATOM 492 C C . GLU A 1 62 ? 2.217 -14.209 15.196 1.00 58.41 62 GLU A C 1
ATOM 494 O O . GLU A 1 62 ? 1.599 -13.343 15.817 1.00 58.41 62 GLU A O 1
ATOM 499 N N . ARG A 1 63 ? 3.538 -14.152 15.015 1.00 60.94 63 ARG A N 1
ATOM 500 C CA . ARG A 1 63 ? 4.358 -13.035 15.464 1.00 60.94 63 ARG A CA 1
ATOM 501 C C . ARG A 1 63 ? 4.552 -11.969 14.393 1.00 60.94 63 ARG A C 1
ATOM 503 O O . ARG A 1 63 ? 5.273 -11.040 14.693 1.00 60.94 63 ARG A O 1
ATOM 510 N N . GLY A 1 64 ? 4.027 -12.040 13.172 1.00 67.25 64 GLY A N 1
ATOM 511 C CA . GLY A 1 64 ? 4.339 -11.028 12.142 1.00 67.25 64 GLY A CA 1
ATOM 512 C C . GLY A 1 64 ? 5.849 -10.752 11.991 1.00 67.25 64 GLY A C 1
ATOM 513 O O . GLY A 1 64 ? 6.274 -9.597 11.904 1.00 67.25 64 GLY A O 1
ATOM 514 N N . LEU A 1 65 ? 6.665 -11.810 12.076 1.00 76.44 65 LEU A N 1
ATOM 515 C CA . LEU A 1 65 ? 8.123 -11.744 12.004 1.00 76.44 65 LEU A CA 1
ATOM 516 C C . LEU A 1 65 ? 8.598 -12.104 10.607 1.00 76.44 65 LEU A C 1
ATOM 518 O O . LEU A 1 65 ? 8.373 -13.212 10.112 1.00 76.44 65 LEU A O 1
ATOM 522 N N . TYR A 1 66 ? 9.374 -11.195 10.042 1.00 83.00 66 TYR A N 1
ATOM 523 C CA . TYR A 1 66 ? 9.986 -11.337 8.744 1.00 83.00 66 TYR A CA 1
ATOM 524 C C . TYR A 1 66 ? 11.498 -11.246 8.863 1.00 83.00 66 TYR A C 1
ATOM 526 O O . TYR A 1 66 ? 12.030 -10.265 9.379 1.00 83.00 66 TYR A O 1
ATOM 534 N N . PHE A 1 67 ? 12.210 -12.247 8.362 1.00 85.50 67 PHE A N 1
ATOM 535 C CA . PHE A 1 67 ? 13.653 -12.129 8.191 1.00 85.50 67 PHE A CA 1
ATOM 536 C C . PHE A 1 67 ? 13.968 -11.473 6.866 1.00 85.50 67 PHE A C 1
ATOM 538 O O . PHE A 1 67 ? 13.352 -11.781 5.844 1.00 85.50 67 PHE A O 1
ATOM 545 N N . VAL A 1 68 ? 14.946 -10.581 6.912 1.00 86.06 68 VAL A N 1
ATOM 546 C CA . VAL A 1 68 ? 15.454 -9.884 5.745 1.00 86.06 68 VAL A CA 1
ATOM 547 C C . VAL A 1 68 ? 16.803 -10.493 5.415 1.00 86.06 68 VAL A C 1
ATOM 549 O O . VAL A 1 68 ? 17.717 -10.461 6.241 1.00 86.06 68 VAL A O 1
ATOM 552 N N . THR A 1 69 ? 16.912 -11.077 4.225 1.00 82.88 69 THR A N 1
ATOM 553 C CA . THR A 1 69 ? 18.154 -11.691 3.750 1.00 82.88 69 THR A CA 1
ATOM 554 C C . THR A 1 69 ? 18.736 -10.931 2.572 1.00 82.88 69 THR A C 1
ATOM 556 O O . THR A 1 69 ? 17.992 -10.368 1.762 1.00 82.88 69 THR A O 1
ATOM 559 N N . ASP A 1 70 ? 20.059 -10.942 2.459 1.00 83.00 70 ASP A N 1
ATOM 560 C CA . ASP A 1 70 ? 20.783 -10.366 1.328 1.00 83.00 70 ASP A CA 1
ATOM 561 C C . ASP A 1 70 ? 20.852 -11.312 0.109 1.00 83.00 70 ASP A C 1
ATOM 563 O O . ASP A 1 70 ? 20.218 -12.374 0.068 1.00 83.00 70 ASP A O 1
ATOM 567 N N . GLY A 1 71 ? 21.613 -10.915 -0.916 1.00 70.69 71 GLY A N 1
ATOM 568 C CA . GLY A 1 71 ? 21.832 -11.704 -2.135 1.00 70.69 71 GLY A CA 1
ATOM 569 C C . GLY A 1 71 ? 22.556 -13.041 -1.919 1.00 70.69 71 GLY A C 1
ATOM 570 O O . GLY A 1 71 ? 22.494 -13.902 -2.791 1.00 70.69 71 GLY A O 1
ATOM 571 N N . ARG A 1 72 ? 23.201 -13.243 -0.762 1.00 78.25 72 ARG A N 1
ATOM 572 C CA . ARG A 1 72 ? 23.862 -14.496 -0.358 1.00 78.25 72 ARG A CA 1
ATOM 573 C C . ARG A 1 72 ? 22.992 -15.341 0.573 1.00 78.25 72 ARG A C 1
ATOM 575 O O . ARG A 1 72 ? 23.434 -16.387 1.038 1.00 78.25 72 ARG A O 1
ATOM 582 N N . ASN A 1 73 ? 21.744 -14.921 0.797 1.00 74.12 73 ASN A N 1
ATOM 583 C CA . ASN A 1 73 ? 20.793 -15.548 1.710 1.00 74.12 73 ASN A CA 1
ATOM 584 C C . ASN A 1 73 ? 21.229 -15.465 3.191 1.00 74.12 73 ASN A C 1
ATOM 586 O O . ASN A 1 73 ? 20.735 -16.232 4.020 1.00 74.12 73 ASN A O 1
ATOM 590 N N . GLU A 1 74 ? 22.116 -14.523 3.536 1.00 78.00 74 GLU A N 1
ATOM 591 C CA . GLU A 1 74 ? 22.497 -14.223 4.918 1.00 78.00 74 GLU A CA 1
ATOM 592 C C . GLU A 1 74 ? 21.486 -13.260 5.550 1.00 78.00 74 GLU A C 1
ATOM 594 O O . GLU A 1 74 ? 20.996 -12.334 4.902 1.00 78.00 74 GLU A O 1
ATOM 599 N N . VAL A 1 75 ? 21.144 -13.476 6.825 1.00 80.81 75 VAL A N 1
ATOM 600 C CA . VAL A 1 75 ? 20.188 -12.628 7.552 1.00 80.81 75 VAL A CA 1
ATOM 601 C C . VAL A 1 75 ? 20.867 -11.316 7.942 1.00 80.81 75 VAL A C 1
ATOM 603 O O . VAL A 1 75 ? 21.722 -11.288 8.825 1.00 80.81 75 VAL A O 1
ATOM 606 N N . ILE A 1 76 ? 20.448 -10.217 7.318 1.00 85.88 76 ILE A N 1
ATOM 607 C CA . ILE A 1 76 ? 20.969 -8.867 7.590 1.00 85.88 76 ILE A CA 1
ATOM 608 C C . ILE A 1 76 ? 20.149 -8.112 8.646 1.00 85.88 76 ILE A C 1
ATOM 610 O O . ILE A 1 76 ? 20.603 -7.105 9.188 1.00 85.88 76 ILE A O 1
ATOM 614 N N . GLY A 1 77 ? 18.958 -8.615 8.973 1.00 86.94 77 GLY A N 1
ATOM 615 C CA . GLY A 1 77 ? 18.096 -8.087 10.025 1.00 86.94 77 GLY A CA 1
ATOM 616 C C . GLY A 1 77 ? 16.704 -8.709 9.990 1.00 86.94 77 GLY A C 1
ATOM 617 O O . GLY A 1 77 ? 16.455 -9.699 9.292 1.00 86.94 77 GLY A O 1
ATOM 618 N N . CYS A 1 78 ? 15.773 -8.122 10.734 1.00 87.56 78 CYS A N 1
ATOM 619 C CA . CYS A 1 78 ? 14.376 -8.535 10.693 1.00 87.56 78 CYS A CA 1
ATOM 620 C C . CYS A 1 78 ? 13.405 -7.358 10.756 1.00 87.56 78 CYS A C 1
ATOM 622 O O . CYS A 1 78 ? 13.750 -6.241 11.143 1.00 87.56 78 CYS A O 1
ATOM 624 N N . LEU A 1 79 ? 12.170 -7.638 10.356 1.00 89.00 79 LEU A N 1
ATOM 625 C CA . LEU A 1 79 ? 11.028 -6.748 10.465 1.00 89.00 79 LEU A CA 1
ATOM 626 C C . LEU A 1 79 ? 9.970 -7.427 11.327 1.00 89.00 79 LEU A C 1
ATOM 628 O O . LEU A 1 79 ? 9.674 -8.610 11.160 1.00 89.00 79 LEU A O 1
ATOM 632 N N . LEU A 1 80 ? 9.408 -6.666 12.252 1.00 86.06 80 LEU A N 1
ATOM 633 C CA . LEU A 1 80 ? 8.427 -7.113 13.230 1.00 86.06 80 LEU A CA 1
ATOM 634 C C . LEU A 1 80 ? 7.248 -6.151 13.212 1.00 86.06 80 LEU A C 1
ATOM 636 O O . LEU A 1 80 ? 7.454 -4.945 13.265 1.00 86.06 80 LEU A O 1
ATOM 640 N N . THR A 1 81 ? 6.020 -6.652 13.207 1.00 85.75 81 THR A N 1
ATOM 641 C CA . THR A 1 81 ? 4.840 -5.820 13.486 1.00 85.75 81 THR A CA 1
ATOM 642 C C . THR A 1 81 ? 4.440 -5.940 14.956 1.00 85.75 81 THR A C 1
ATOM 644 O O . THR A 1 81 ? 4.682 -6.972 15.591 1.00 85.75 81 THR A O 1
ATOM 647 N N . THR A 1 82 ? 3.866 -4.883 15.537 1.00 83.75 82 THR A N 1
ATOM 648 C CA . THR A 1 82 ? 3.288 -4.930 16.897 1.00 83.75 82 THR A CA 1
ATOM 649 C C . THR A 1 82 ? 1.919 -5.623 16.919 1.00 83.75 82 THR A C 1
ATOM 651 O O . THR A 1 82 ? 1.613 -6.364 17.852 1.00 83.75 82 THR A O 1
ATOM 654 N N . SER A 1 83 ? 1.128 -5.465 15.854 1.00 78.50 83 SER A N 1
ATOM 655 C CA . SER A 1 83 ? -0.126 -6.200 15.637 1.00 78.50 83 SER A CA 1
ATOM 656 C C . SER A 1 83 ? 0.153 -7.628 15.130 1.00 78.50 83 SER A C 1
ATOM 658 O O . SER A 1 83 ? 1.108 -7.811 14.362 1.00 78.50 83 SER A O 1
ATOM 660 N N . PRO A 1 84 ? -0.637 -8.645 15.537 1.00 71.44 84 PRO A N 1
ATOM 661 C CA . PRO A 1 84 ? -1.820 -8.565 16.409 1.00 71.44 84 PRO A CA 1
ATOM 662 C C . PRO A 1 84 ? -1.518 -8.635 17.915 1.00 71.44 84 PRO A C 1
ATOM 664 O O . PRO A 1 84 ? -2.432 -8.524 18.729 1.00 71.44 84 PRO A O 1
ATOM 667 N N . GLN A 1 85 ? -0.258 -8.844 18.314 1.00 74.69 85 GLN A N 1
ATOM 668 C CA . GLN A 1 85 ? 0.082 -9.171 19.703 1.00 74.69 85 GLN A CA 1
ATOM 669 C C . GLN A 1 85 ? -0.257 -8.050 20.690 1.00 74.69 85 GLN A C 1
ATOM 671 O O . GLN A 1 85 ? -0.671 -8.344 21.806 1.00 74.69 85 GLN A O 1
ATOM 676 N N . THR A 1 86 ? -0.069 -6.791 20.300 1.00 77.75 86 THR A N 1
ATOM 677 C CA . THR A 1 86 ? -0.279 -5.640 21.189 1.00 77.75 86 THR A CA 1
ATOM 678 C C . THR A 1 86 ? -1.590 -4.907 20.916 1.00 77.75 86 THR A C 1
ATOM 680 O O . THR A 1 86 ? -1.742 -3.756 21.321 1.00 77.75 86 THR A O 1
ATOM 683 N N . ASP A 1 87 ? -2.545 -5.531 20.221 1.00 78.00 87 ASP A N 1
ATOM 684 C CA . ASP A 1 87 ? -3.821 -4.889 19.874 1.00 78.00 87 ASP A CA 1
ATOM 685 C C . ASP A 1 87 ? -4.697 -4.606 21.114 1.00 78.00 87 ASP A C 1
ATOM 687 O O . ASP A 1 87 ? -5.622 -3.797 21.051 1.00 78.00 87 ASP A O 1
ATOM 691 N N . HIS A 1 88 ? -4.399 -5.222 22.268 1.00 75.94 88 HIS A N 1
ATOM 692 C CA . HIS A 1 88 ? -5.025 -4.888 23.556 1.00 75.94 88 HIS A CA 1
ATOM 693 C C . HIS A 1 88 ? -4.551 -3.552 24.141 1.00 75.94 88 HIS A C 1
ATOM 695 O O . HIS A 1 88 ? -5.168 -3.056 25.087 1.00 75.94 88 HIS A O 1
ATOM 701 N N . ILE A 1 89 ? -3.467 -2.973 23.617 1.00 79.19 89 ILE A N 1
ATOM 702 C CA . ILE A 1 89 ? -2.962 -1.665 24.033 1.00 79.19 89 ILE A CA 1
ATOM 703 C C . ILE A 1 89 ? -3.652 -0.599 23.187 1.00 79.19 89 ILE A C 1
ATOM 705 O O . ILE A 1 89 ? -3.335 -0.370 22.019 1.00 79.19 89 ILE A O 1
ATOM 709 N N . ILE A 1 90 ? -4.631 0.054 23.803 1.00 81.00 90 ILE A N 1
ATOM 710 C CA . ILE A 1 90 ? -5.499 1.026 23.143 1.0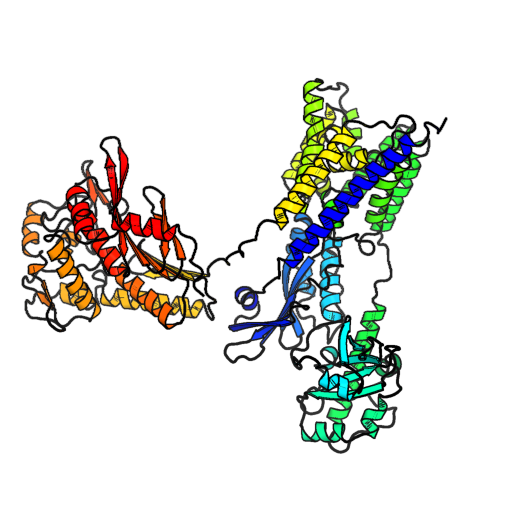0 81.00 90 ILE A CA 1
ATOM 711 C C . ILE A 1 90 ? -4.987 2.437 23.436 1.00 81.00 90 ILE A C 1
ATOM 713 O O . ILE A 1 90 ? -4.765 2.789 24.596 1.00 81.00 90 ILE A O 1
ATOM 717 N N . GLY A 1 91 ? -4.818 3.233 22.377 1.00 83.62 91 GLY A N 1
ATOM 718 C CA . GLY A 1 91 ? -4.485 4.652 22.452 1.00 83.62 91 GLY A CA 1
ATOM 719 C C . GLY A 1 91 ? -5.684 5.519 22.833 1.00 83.62 91 GLY A C 1
ATOM 720 O O . GLY A 1 91 ? -6.385 5.252 23.809 1.00 83.62 91 GLY A O 1
ATOM 721 N N . TYR A 1 92 ? -5.910 6.596 22.082 1.00 82.00 92 TYR A N 1
ATOM 722 C CA . TYR A 1 92 ? -7.079 7.454 22.289 1.00 82.00 92 TYR A CA 1
ATOM 723 C C . TYR A 1 92 ? -8.373 6.707 21.928 1.00 82.00 92 TYR A C 1
ATOM 725 O O . TYR A 1 92 ? -9.239 6.537 22.780 1.00 82.00 92 TYR A O 1
ATOM 733 N N . SER A 1 93 ? -8.483 6.195 20.702 1.00 80.81 93 SER A N 1
ATOM 734 C CA . SER A 1 93 ? -9.638 5.458 20.186 1.00 80.81 93 SER A CA 1
ATOM 735 C C . SER A 1 93 ? -9.323 4.022 19.745 1.00 80.81 93 SER A C 1
ATOM 737 O O . SER A 1 93 ? -10.246 3.214 19.709 1.00 80.81 93 SER A O 1
ATOM 739 N N . GLY A 1 94 ? -8.072 3.648 19.458 1.00 82.38 94 GLY A N 1
ATOM 740 C CA . GLY A 1 94 ? -7.768 2.296 18.965 1.00 82.38 94 GLY A CA 1
ATOM 741 C C . GLY A 1 94 ? -6.302 1.860 19.085 1.00 82.38 94 GLY A C 1
ATOM 742 O O . GLY A 1 94 ? -5.472 2.611 19.600 1.00 82.38 94 GLY A O 1
ATOM 743 N N . PRO A 1 95 ? -5.975 0.629 18.649 1.00 83.88 95 PRO A N 1
ATOM 744 C CA . PRO A 1 95 ? -4.616 0.100 18.673 1.00 83.88 95 PRO A CA 1
ATOM 745 C C . PRO A 1 95 ? -3.742 0.732 17.588 1.00 83.88 95 PRO A C 1
ATOM 747 O O . PRO A 1 95 ? -4.231 1.270 16.591 1.00 83.88 95 PRO A O 1
ATOM 750 N N . ASN A 1 96 ? -2.428 0.644 17.773 1.00 87.12 96 ASN A N 1
ATOM 751 C CA . ASN A 1 96 ? -1.436 1.234 16.882 1.00 87.12 96 ASN A CA 1
ATOM 752 C C . ASN A 1 96 ? -0.467 0.153 16.382 1.00 87.12 96 ASN A C 1
ATOM 754 O O . ASN A 1 96 ? 0.270 -0.445 17.167 1.00 87.12 96 ASN A O 1
ATOM 758 N N . GLU A 1 97 ? -0.456 -0.088 15.071 1.00 87.56 97 GLU A N 1
ATOM 759 C CA . GLU A 1 97 ? 0.444 -1.051 14.442 1.00 87.56 97 GLU A CA 1
ATOM 760 C C . GLU A 1 97 ? 1.713 -0.359 13.955 1.00 87.56 97 GLU A C 1
ATOM 762 O O . GLU A 1 97 ? 1.698 0.455 13.025 1.00 87.56 97 GLU A O 1
ATOM 767 N N . VAL A 1 98 ? 2.829 -0.743 14.559 1.00 89.69 98 VAL A N 1
ATOM 768 C CA . VAL A 1 98 ? 4.161 -0.251 14.236 1.00 89.69 98 VAL A CA 1
ATOM 769 C C . VAL A 1 98 ? 4.971 -1.388 13.625 1.00 89.69 98 VAL A C 1
ATOM 771 O O . VAL A 1 98 ? 5.036 -2.485 14.177 1.00 89.69 98 VAL A O 1
ATOM 774 N N . LEU A 1 99 ? 5.595 -1.109 12.484 1.00 90.00 99 LEU A N 1
ATOM 775 C CA . LEU A 1 99 ? 6.682 -1.893 11.919 1.00 90.00 99 LEU A CA 1
ATOM 776 C C . LEU A 1 99 ? 7.979 -1.501 12.621 1.00 90.00 99 LEU A C 1
ATOM 778 O O . LEU A 1 99 ? 8.359 -0.332 12.633 1.00 90.00 99 LEU A O 1
ATOM 782 N N . ILE A 1 100 ? 8.660 -2.489 13.178 1.00 90.75 100 ILE A N 1
ATOM 783 C CA . ILE A 1 100 ? 9.933 -2.368 13.872 1.00 90.75 100 ILE A CA 1
ATOM 784 C C . ILE A 1 100 ? 10.983 -3.074 13.016 1.00 90.75 100 ILE A C 1
ATOM 786 O O . ILE A 1 100 ? 10.894 -4.282 12.801 1.00 90.75 100 ILE A O 1
ATOM 790 N N . ALA A 1 101 ? 11.969 -2.326 12.524 1.00 91.19 101 ALA A N 1
ATOM 791 C CA . ALA A 1 101 ? 13.134 -2.883 11.846 1.00 91.19 101 ALA A CA 1
ATOM 792 C C . ALA A 1 101 ? 14.272 -3.056 12.852 1.00 91.19 101 ALA A C 1
ATOM 794 O O . ALA A 1 101 ? 14.672 -2.078 13.487 1.00 91.19 101 ALA A O 1
ATOM 795 N N . LEU A 1 102 ? 14.795 -4.275 12.988 1.00 89.06 102 LEU A N 1
ATOM 796 C CA . LEU A 1 102 ? 15.921 -4.589 13.868 1.00 89.06 102 LEU A CA 1
ATOM 797 C C . LEU A 1 102 ? 17.157 -4.984 13.058 1.00 89.06 102 LEU A C 1
ATOM 799 O O . LEU A 1 102 ? 17.051 -5.758 12.103 1.00 89.06 102 LEU A O 1
ATOM 803 N N . ASP A 1 103 ? 18.328 -4.494 13.465 1.00 86.25 103 ASP A N 1
ATOM 804 C CA . ASP A 1 103 ? 19.606 -4.970 12.930 1.00 86.25 103 ASP A CA 1
ATOM 805 C C . ASP A 1 103 ? 19.888 -6.423 13.351 1.00 86.25 103 ASP A C 1
ATOM 807 O O . ASP A 1 103 ? 19.179 -7.008 14.172 1.00 86.25 103 ASP A O 1
ATOM 811 N N . SER A 1 104 ? 20.959 -7.014 12.821 1.00 78.44 104 SER A N 1
ATOM 812 C CA . SER A 1 104 ? 21.396 -8.376 13.166 1.00 78.44 104 SER A CA 1
ATOM 813 C C . SER A 1 104 ? 21.759 -8.580 14.650 1.00 78.44 104 SER A C 1
ATOM 815 O O . SER A 1 104 ? 21.903 -9.722 15.093 1.00 78.44 104 SER A O 1
ATOM 817 N N . ARG A 1 105 ? 21.892 -7.504 15.438 1.00 74.81 105 ARG A N 1
ATOM 818 C CA . ARG A 1 105 ? 22.146 -7.530 16.888 1.00 74.81 105 ARG A CA 1
ATOM 819 C C . ARG A 1 105 ? 20.875 -7.327 17.720 1.00 74.81 105 ARG A C 1
ATOM 821 O O . ARG A 1 105 ? 20.945 -7.433 18.943 1.00 74.81 105 ARG A O 1
ATOM 828 N N . GLY A 1 106 ? 19.730 -7.074 17.084 1.00 76.88 106 GLY A N 1
ATOM 829 C CA . GLY A 1 106 ? 18.450 -6.830 17.749 1.00 76.88 106 GLY A CA 1
ATOM 830 C C . GLY A 1 106 ? 18.217 -5.374 18.165 1.00 76.88 106 GLY A C 1
ATOM 831 O O . GLY A 1 106 ? 17.262 -5.108 18.893 1.00 76.88 106 GLY A O 1
ATOM 832 N N . ALA A 1 107 ? 19.053 -4.431 17.721 1.00 85.31 107 ALA A N 1
ATOM 833 C CA . ALA A 1 107 ? 18.855 -3.004 17.961 1.00 85.31 107 ALA A CA 1
ATOM 834 C C . ALA A 1 107 ? 17.884 -2.400 16.936 1.00 85.31 107 ALA A C 1
ATOM 836 O O . ALA A 1 107 ? 17.912 -2.750 15.755 1.00 85.31 107 ALA A O 1
ATOM 837 N N . ILE A 1 108 ? 17.036 -1.463 17.367 1.00 90.38 108 ILE A N 1
ATOM 838 C CA . ILE A 1 108 ? 16.052 -0.815 16.486 1.00 90.38 108 ILE A CA 1
ATOM 839 C C . ILE A 1 108 ? 16.752 0.105 15.475 1.00 90.38 108 ILE A C 1
ATOM 841 O O . ILE A 1 108 ? 17.328 1.127 15.846 1.00 90.38 108 ILE A O 1
ATOM 845 N N . LEU A 1 109 ? 16.637 -0.216 14.186 1.00 90.31 109 LEU A N 1
ATOM 846 C CA . LEU A 1 109 ? 17.096 0.618 13.069 1.00 90.31 109 LEU A CA 1
ATOM 847 C C . LEU A 1 109 ? 16.056 1.652 12.653 1.00 90.31 109 LEU A C 1
ATOM 849 O O . LEU A 1 109 ? 16.402 2.777 12.296 1.00 9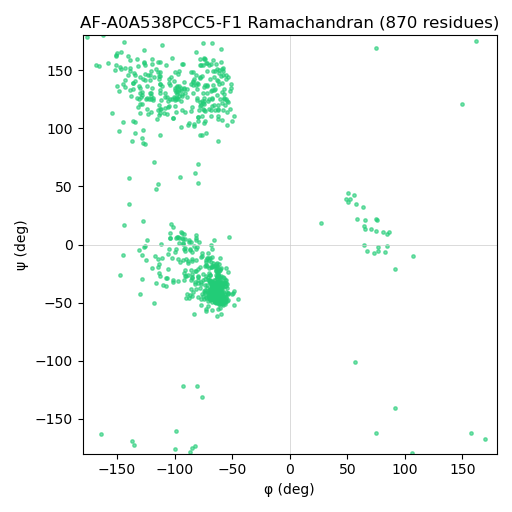0.31 109 LEU A O 1
ATOM 853 N N . ALA A 1 110 ? 14.782 1.262 12.667 1.00 90.38 110 ALA A N 1
ATOM 854 C CA . ALA A 1 110 ? 13.687 2.121 12.253 1.00 90.38 110 ALA A CA 1
ATOM 855 C C . ALA A 1 110 ? 12.351 1.681 12.852 1.00 90.38 110 ALA A C 1
ATOM 857 O O . ALA A 1 110 ? 12.143 0.513 13.185 1.00 90.38 110 ALA A O 1
ATOM 858 N N . LEU A 1 111 ? 11.436 2.644 12.934 1.00 90.44 111 LEU A N 1
ATOM 859 C CA . LEU A 1 111 ? 10.045 2.457 13.322 1.00 90.44 111 LEU A CA 1
ATOM 860 C C . LEU A 1 111 ? 9.155 3.145 12.285 1.00 90.44 111 LEU A C 1
ATOM 862 O O . LEU A 1 111 ? 9.374 4.314 11.965 1.00 90.44 111 LEU A O 1
ATOM 866 N N . GLU A 1 112 ? 8.145 2.445 11.779 1.00 88.38 112 GLU A N 1
ATOM 867 C CA . GLU A 1 112 ? 7.141 2.995 10.863 1.00 88.38 112 GLU A CA 1
ATOM 868 C C . GLU A 1 112 ? 5.747 2.641 11.371 1.00 88.38 112 GLU A C 1
ATOM 870 O O . GLU A 1 112 ? 5.411 1.472 11.527 1.00 88.38 112 GLU A O 1
ATOM 875 N N . LEU A 1 113 ? 4.916 3.649 11.639 1.00 87.38 113 LEU A N 1
ATOM 876 C CA . LEU A 1 113 ? 3.513 3.419 11.974 1.00 87.38 113 LEU A CA 1
ATOM 877 C C . LEU A 1 113 ? 2.770 3.020 10.693 1.00 87.38 113 LEU A C 1
ATOM 879 O O . LEU A 1 113 ? 2.532 3.864 9.829 1.00 87.38 113 LEU A O 1
ATOM 883 N N . LEU A 1 114 ? 2.426 1.738 10.567 1.00 82.62 114 LEU A N 1
ATOM 884 C CA . LEU A 1 114 ? 1.753 1.192 9.388 1.00 82.62 114 LEU A CA 1
ATOM 885 C C . LEU A 1 114 ? 0.271 1.551 9.385 1.00 82.62 114 LEU A C 1
ATOM 887 O O . LEU A 1 114 ? -0.288 1.953 8.362 1.00 82.62 114 LEU A O 1
ATOM 891 N N . ARG A 1 115 ? -0.377 1.360 10.536 1.00 80.31 115 ARG A N 1
ATOM 892 C CA . ARG A 1 115 ? -1.812 1.561 10.729 1.00 80.31 115 ARG A CA 1
ATOM 893 C C . ARG A 1 115 ? -2.077 2.037 12.148 1.00 80.31 115 ARG A C 1
ATOM 895 O O . ARG A 1 115 ? -1.340 1.732 13.080 1.00 80.31 115 ARG A O 1
ATOM 902 N N . SER A 1 116 ? -3.165 2.772 12.310 1.00 84.25 116 SER A N 1
ATOM 903 C CA . SER A 1 116 ? -3.638 3.208 13.614 1.00 84.25 116 SER A CA 1
ATOM 904 C C . SER A 1 116 ? -5.162 3.221 13.631 1.00 84.25 116 SER A C 1
ATOM 906 O O . SER A 1 116 ? -5.793 3.621 12.651 1.00 84.25 116 SER A O 1
ATOM 908 N N . GLY A 1 117 ? -5.737 2.741 14.733 1.00 76.94 117 GLY A N 1
ATOM 909 C CA . GLY A 1 117 ? -7.144 2.910 15.090 1.00 76.94 117 GLY A CA 1
ATOM 910 C C . GLY A 1 117 ? -7.412 4.203 15.869 1.00 76.94 117 GLY A C 1
ATOM 911 O O . GLY A 1 117 ? -8.551 4.441 16.279 1.00 76.94 117 GLY A O 1
ATOM 912 N N . ASP A 1 118 ? -6.386 5.030 16.089 1.00 82.75 118 ASP A N 1
ATOM 913 C CA . ASP A 1 118 ? -6.540 6.375 16.631 1.00 82.75 118 ASP A CA 1
ATOM 914 C C . ASP A 1 118 ? -7.017 7.373 15.567 1.00 82.75 118 ASP A C 1
ATOM 916 O O . ASP A 1 118 ? -6.902 7.155 14.359 1.00 82.75 118 ASP A O 1
ATOM 920 N N . THR A 1 119 ? -7.578 8.495 16.016 1.00 79.19 119 THR A N 1
ATOM 921 C CA . THR A 1 119 ? -7.962 9.601 15.125 1.00 79.19 119 THR A CA 1
ATOM 922 C C . THR A 1 119 ? -6.745 10.132 14.370 1.00 79.19 119 THR A C 1
ATOM 924 O O . THR A 1 119 ? -5.650 10.236 14.937 1.00 79.19 119 THR A O 1
ATOM 927 N N . ARG A 1 120 ? -6.957 10.547 13.121 1.00 79.88 120 ARG A N 1
ATOM 928 C CA . ARG A 1 120 ? -5.906 11.031 12.221 1.00 79.88 120 ARG A CA 1
ATOM 929 C C . ARG A 1 120 ? -5.081 12.165 12.834 1.00 79.88 120 ARG A C 1
ATOM 931 O O . ARG A 1 120 ? -3.861 12.147 12.745 1.00 79.88 120 ARG A O 1
ATOM 938 N N . GLU A 1 121 ? -5.741 13.098 13.502 1.00 76.06 121 GLU A N 1
ATOM 939 C CA . GLU A 1 121 ? -5.148 14.279 14.123 1.00 76.06 121 GLU A CA 1
ATOM 940 C C . GLU A 1 121 ? -4.140 13.901 15.226 1.00 76.06 121 GLU A C 1
ATOM 942 O O . GLU A 1 121 ? -3.037 14.449 15.293 1.00 76.06 121 GLU A O 1
ATOM 947 N N . HIS A 1 122 ? -4.484 12.920 16.070 1.00 80.12 122 HIS A N 1
ATOM 948 C CA . HIS A 1 122 ? -3.586 12.407 17.109 1.00 80.12 122 HIS A CA 1
ATOM 949 C C . HIS A 1 122 ? -2.386 11.667 16.496 1.00 80.12 122 HIS A C 1
ATOM 951 O O . HIS A 1 122 ? -1.252 11.855 16.940 1.00 80.12 122 HIS A O 1
ATOM 957 N N . VAL A 1 123 ? -2.619 10.872 15.447 1.00 85.06 123 VAL A N 1
ATOM 958 C CA . VAL A 1 123 ? -1.578 10.112 14.737 1.00 85.06 123 VAL A CA 1
ATOM 959 C C . VAL A 1 123 ? -0.573 11.033 14.048 1.00 85.06 123 VAL A C 1
ATOM 961 O O . VAL A 1 123 ? 0.633 10.887 14.253 1.00 85.06 123 VAL A O 1
ATOM 964 N N . GLU A 1 124 ? -1.056 12.016 13.285 1.00 83.62 124 GLU A N 1
ATOM 965 C CA . GLU A 1 124 ? -0.218 12.996 12.585 1.00 83.62 124 GLU A CA 1
ATOM 966 C C . GLU A 1 124 ? 0.654 13.783 13.568 1.00 83.62 124 GLU A C 1
ATOM 968 O O . GLU A 1 124 ? 1.807 14.083 13.270 1.00 83.62 124 GLU A O 1
ATOM 973 N N . LYS A 1 125 ? 0.160 14.054 14.780 1.00 82.56 125 LYS A N 1
ATOM 974 C CA . LYS A 1 125 ? 0.940 14.730 15.821 1.00 82.56 125 LYS A CA 1
ATOM 975 C C . LYS A 1 125 ? 2.085 13.880 16.366 1.00 82.56 125 LYS A C 1
ATOM 977 O O . LYS A 1 125 ? 3.158 14.412 16.648 1.00 82.56 125 LYS A O 1
ATOM 982 N N . VAL A 1 126 ? 1.867 12.575 16.529 1.00 85.81 126 VAL A N 1
ATOM 983 C CA . VAL A 1 126 ? 2.930 11.650 16.947 1.00 85.81 126 VAL A CA 1
ATOM 984 C C . VAL A 1 126 ? 3.955 11.481 15.826 1.00 85.81 126 VAL A C 1
ATOM 986 O O . VAL A 1 126 ? 5.150 11.585 16.089 1.00 85.81 126 VAL A O 1
ATOM 989 N N . GLN A 1 127 ? 3.507 11.297 14.580 1.00 86.38 127 GLN A N 1
ATOM 990 C CA . GLN A 1 127 ? 4.388 11.180 13.410 1.00 86.38 127 GLN A CA 1
ATOM 991 C C . GLN A 1 127 ? 5.169 12.473 13.127 1.00 86.38 127 GLN A C 1
ATOM 993 O O . GLN A 1 127 ? 6.341 12.424 12.763 1.00 86.38 127 GLN A O 1
ATOM 998 N N . GLY A 1 128 ? 4.535 13.629 13.329 1.00 82.19 128 GLY A N 1
ATOM 999 C CA . GLY A 1 128 ? 5.134 14.951 13.169 1.00 82.19 128 GLY A CA 1
ATOM 1000 C C . GLY A 1 128 ? 6.067 15.358 14.309 1.00 82.19 128 GLY A C 1
ATOM 1001 O O . GLY A 1 128 ? 6.732 16.384 14.194 1.00 82.19 128 GLY A O 1
ATOM 1002 N N . ASN A 1 129 ? 6.148 14.584 15.401 1.00 85.12 129 ASN A N 1
ATOM 1003 C CA . ASN A 1 129 ? 7.122 14.811 16.463 1.00 85.12 129 ASN A CA 1
ATOM 1004 C C . ASN A 1 129 ? 8.436 14.076 16.132 1.00 85.12 129 ASN A C 1
ATOM 1006 O O . ASN A 1 129 ? 8.530 12.861 16.331 1.00 85.12 129 ASN A O 1
ATOM 1010 N N . PRO A 1 130 ? 9.490 14.788 15.690 1.00 74.00 130 PRO A N 1
ATOM 1011 C CA . PRO A 1 130 ? 10.721 14.150 15.235 1.00 74.00 130 PRO A CA 1
ATOM 1012 C C . PRO A 1 130 ? 11.486 13.439 16.358 1.00 74.00 130 PRO A C 1
ATOM 1014 O O . PRO A 1 130 ? 12.328 12.594 16.071 1.00 74.00 130 PRO A O 1
ATOM 1017 N N . HIS A 1 131 ? 11.225 13.756 17.629 1.00 83.12 131 HIS A N 1
ATOM 1018 C CA . HIS A 1 131 ? 11.956 13.194 18.765 1.00 83.12 131 HIS A CA 1
ATOM 1019 C C . HIS A 1 131 ? 11.312 11.934 19.342 1.00 83.12 131 HIS A C 1
ATOM 1021 O O . HIS A 1 131 ? 12.024 11.129 19.940 1.00 83.12 131 HIS A O 1
ATOM 1027 N N . PHE A 1 132 ? 10.001 11.748 19.165 1.00 88.56 132 PHE A N 1
ATOM 1028 C CA . PHE A 1 132 ? 9.260 10.672 19.821 1.00 88.56 132 PHE A CA 1
ATOM 1029 C C . PHE A 1 132 ? 9.740 9.278 19.380 1.00 88.56 132 PHE A C 1
ATOM 1031 O O . PHE A 1 132 ? 10.285 8.537 20.194 1.00 88.56 132 PHE A O 1
ATOM 1038 N N . LEU A 1 133 ? 9.634 8.941 18.086 1.00 84.75 133 LEU A N 1
ATOM 1039 C CA . LEU A 1 133 ? 10.094 7.636 17.580 1.00 84.75 133 LEU A CA 1
ATOM 1040 C C . LEU A 1 133 ? 11.625 7.511 17.594 1.00 84.75 133 LEU A C 1
ATOM 1042 O O . LEU A 1 133 ? 12.154 6.423 17.808 1.00 84.75 133 LEU A O 1
ATOM 1046 N N . ARG A 1 134 ? 12.353 8.626 17.422 1.00 85.56 134 ARG A N 1
ATOM 1047 C CA . ARG A 1 134 ? 13.826 8.620 17.411 1.00 85.56 134 ARG A CA 1
ATOM 1048 C C . ARG A 1 134 ? 14.444 8.166 18.733 1.00 85.56 134 ARG A C 1
ATOM 1050 O O . ARG A 1 134 ? 15.545 7.633 18.709 1.00 85.56 134 ARG A O 1
ATOM 1057 N N . ARG A 1 135 ? 13.746 8.327 19.865 1.00 87.12 135 ARG A N 1
ATOM 1058 C CA . ARG A 1 135 ? 14.211 7.876 21.194 1.00 87.12 135 ARG A CA 1
ATOM 1059 C C . ARG A 1 135 ? 14.412 6.364 21.295 1.00 87.12 135 ARG A C 1
ATOM 1061 O O . ARG A 1 135 ? 15.175 5.923 22.145 1.00 87.12 135 ARG A O 1
ATOM 1068 N N . PHE A 1 136 ? 13.726 5.593 20.457 1.00 87.81 136 PHE A N 1
ATOM 1069 C CA . PHE A 1 136 ? 13.858 4.140 20.415 1.00 87.81 136 PHE A CA 1
ATOM 1070 C C . PHE A 1 136 ? 14.974 3.676 19.473 1.00 87.81 136 PHE A C 1
ATOM 1072 O O . PHE A 1 136 ? 15.387 2.526 19.556 1.00 87.81 136 PHE A O 1
ATOM 1079 N N . LEU A 1 137 ? 15.474 4.530 18.573 1.00 89.81 137 LEU A N 1
ATOM 1080 C CA . LEU A 1 137 ? 16.504 4.128 17.614 1.00 89.81 137 LEU A CA 1
ATOM 1081 C C . LEU A 1 137 ? 17.806 3.773 18.337 1.00 89.81 137 LEU A C 1
ATOM 1083 O O . LEU A 1 137 ? 18.256 4.496 19.223 1.00 89.81 137 LEU A O 1
ATOM 1087 N N . GLY A 1 138 ? 18.397 2.644 17.956 1.00 85.44 138 GLY A N 1
ATOM 1088 C CA . GLY A 1 138 ? 19.571 2.065 18.603 1.00 85.44 138 GLY A CA 1
ATOM 1089 C C . GLY A 1 138 ? 19.280 1.350 19.925 1.00 85.44 138 GLY A C 1
ATOM 1090 O O . GLY A 1 138 ? 20.183 0.716 20.466 1.00 85.44 138 GLY A O 1
ATOM 1091 N N . TRP A 1 139 ? 18.049 1.399 20.450 1.00 86.25 139 TRP A N 1
ATOM 1092 C CA . TRP A 1 139 ? 17.702 0.634 21.644 1.00 86.25 139 TRP A CA 1
ATOM 1093 C C . TRP A 1 139 ? 17.720 -0.862 21.330 1.00 86.25 139 TRP A C 1
ATOM 1095 O O . TRP A 1 139 ? 17.047 -1.324 20.406 1.00 86.25 139 TRP A O 1
ATOM 1105 N N . ASN A 1 140 ? 18.488 -1.607 22.125 1.00 81.38 140 ASN A N 1
ATOM 1106 C CA . ASN A 1 140 ? 18.488 -3.059 22.135 1.00 81.38 140 ASN A CA 1
ATOM 1107 C C . ASN A 1 140 ? 17.837 -3.556 23.443 1.00 81.38 140 ASN A C 1
ATOM 1109 O O . ASN A 1 140 ? 18.415 -3.364 24.522 1.00 81.38 140 ASN A O 1
ATOM 1113 N N . PRO A 1 141 ? 16.661 -4.207 23.380 1.00 70.38 141 PRO A N 1
ATOM 1114 C CA . PRO A 1 141 ? 15.954 -4.697 24.563 1.00 70.38 141 PRO A CA 1
ATOM 1115 C C . PRO A 1 141 ? 16.736 -5.775 25.334 1.00 70.38 141 PRO A C 1
ATOM 1117 O O . PRO A 1 141 ? 16.456 -5.994 26.511 1.00 70.38 141 PRO A O 1
ATOM 1120 N N . ALA A 1 142 ? 17.717 -6.436 24.706 1.00 65.81 142 ALA A N 1
ATOM 1121 C CA . ALA A 1 142 ? 18.574 -7.426 25.358 1.00 65.81 142 ALA A CA 1
ATOM 1122 C C . ALA A 1 142 ? 19.730 -6.804 26.170 1.00 65.81 142 ALA A C 1
ATOM 1124 O O . ALA A 1 142 ? 20.378 -7.503 26.948 1.00 65.81 142 ALA A O 1
ATOM 1125 N N . GLU A 1 143 ? 20.011 -5.509 25.998 1.00 68.75 143 GLU A N 1
ATOM 1126 C CA . GLU A 1 143 ? 21.178 -4.837 26.595 1.00 68.75 143 GLU A CA 1
ATOM 1127 C C . GLU A 1 143 ? 20.801 -3.748 27.595 1.00 68.75 143 GLU A C 1
ATOM 1129 O O . GLU A 1 143 ? 21.510 -3.545 28.581 1.00 68.75 143 GLU A O 1
ATOM 1134 N N . ALA A 1 144 ? 19.687 -3.055 27.364 1.00 68.56 144 ALA A N 1
ATOM 1135 C CA . ALA A 1 144 ? 19.293 -1.903 28.159 1.00 68.56 144 ALA A CA 1
ATOM 1136 C C . ALA A 1 144 ? 17.786 -1.894 28.454 1.00 68.56 144 ALA A C 1
ATOM 1138 O O . ALA A 1 144 ? 16.983 -2.345 27.630 1.00 68.56 144 ALA A O 1
ATOM 1139 N N . PRO A 1 145 ? 17.363 -1.339 29.608 1.00 69.19 145 PRO A N 1
ATOM 1140 C CA . PRO A 1 145 ? 15.950 -1.083 29.859 1.00 69.19 145 PRO A CA 1
ATOM 1141 C C . PRO A 1 145 ? 15.372 -0.121 28.802 1.00 69.19 145 PRO A C 1
ATOM 1143 O O . PRO A 1 145 ? 16.125 0.656 28.213 1.00 69.19 145 PRO A O 1
ATOM 1146 N N . PRO A 1 146 ? 14.044 -0.142 28.578 1.00 73.19 146 PRO A N 1
ATOM 1147 C CA . PRO A 1 146 ? 13.393 0.748 27.634 1.00 73.19 146 PRO A CA 1
ATOM 1148 C C . PRO A 1 146 ? 13.691 2.216 27.940 1.00 73.19 146 PRO A C 1
ATOM 1150 O O . PRO A 1 146 ? 13.768 2.603 29.118 1.00 73.19 146 PRO A O 1
ATOM 1153 N N . PRO A 1 147 ? 13.868 3.040 26.894 1.00 80.25 147 PRO A N 1
ATOM 1154 C CA . PRO A 1 147 ? 14.106 4.460 27.063 1.00 80.25 147 PRO A CA 1
ATOM 1155 C C . PRO A 1 147 ? 12.899 5.109 27.743 1.00 80.25 147 PRO A C 1
ATOM 1157 O O . PRO A 1 147 ? 11.752 4.812 27.427 1.00 80.25 147 PRO A O 1
ATOM 1160 N N . LYS A 1 148 ? 13.136 6.055 28.659 1.00 76.25 148 LYS A N 1
ATOM 1161 C CA . LYS A 1 148 ? 12.042 6.878 29.189 1.00 76.25 148 LYS A CA 1
ATOM 1162 C C . LYS A 1 148 ? 11.534 7.798 28.081 1.00 76.25 148 LYS A C 1
ATOM 1164 O O . LYS A 1 148 ? 12.237 8.730 27.670 1.00 76.25 148 LYS A O 1
ATOM 1169 N N . VAL A 1 149 ? 10.319 7.537 27.613 1.00 77.19 149 VAL A N 1
ATOM 1170 C CA . VAL A 1 149 ? 9.666 8.340 26.580 1.00 77.19 149 VAL A CA 1
ATOM 1171 C C . VAL A 1 149 ? 8.640 9.266 27.215 1.00 77.19 149 VAL A C 1
ATOM 1173 O O . VAL A 1 149 ? 7.757 8.847 27.960 1.00 77.19 149 VAL A O 1
ATOM 1176 N N . GLU A 1 150 ? 8.786 10.556 26.932 1.00 76.81 150 GLU A N 1
ATOM 1177 C CA . GLU A 1 150 ? 7.794 11.557 27.299 1.00 76.81 150 GLU A CA 1
ATOM 1178 C C . GLU A 1 150 ? 6.649 11.525 26.290 1.00 76.81 150 GLU A C 1
ATOM 1180 O O . GLU A 1 150 ? 6.857 11.400 25.081 1.00 76.81 150 GLU A O 1
ATOM 1185 N N . ALA A 1 151 ? 5.425 11.633 26.795 1.00 81.44 151 ALA A N 1
ATOM 1186 C CA . ALA A 1 151 ? 4.249 11.626 25.951 1.00 81.44 151 ALA A CA 1
ATOM 1187 C C . ALA A 1 151 ? 4.191 12.873 25.054 1.00 81.44 151 ALA A C 1
ATOM 1189 O O . ALA A 1 151 ? 4.611 13.967 25.436 1.00 81.44 151 ALA A O 1
ATOM 1190 N N . VAL A 1 152 ? 3.596 12.732 23.871 1.00 82.75 152 VAL A N 1
ATOM 1191 C CA . VAL A 1 152 ? 3.400 13.858 22.954 1.00 82.75 152 VAL A CA 1
ATOM 1192 C C . VAL A 1 152 ? 2.244 14.719 23.465 1.00 82.75 152 VAL A C 1
ATOM 1194 O O . VAL A 1 152 ? 1.128 14.233 23.673 1.00 82.75 152 VAL A O 1
ATOM 1197 N N . SER A 1 153 ? 2.498 16.013 23.682 1.00 79.25 153 SER A N 1
ATOM 1198 C CA . SER A 1 153 ? 1.477 16.966 24.140 1.00 79.25 153 SER A CA 1
ATOM 1199 C C . SER A 1 153 ? 0.277 16.966 23.192 1.00 79.25 153 SER A C 1
ATOM 1201 O O . SER A 1 153 ? 0.447 17.142 21.990 1.00 79.25 153 SER A O 1
ATOM 1203 N N . GLY A 1 154 ? -0.937 16.750 23.708 1.00 73.12 154 GLY A N 1
ATOM 1204 C CA . GLY A 1 154 ? -2.184 16.635 22.935 1.00 73.12 154 GLY A CA 1
ATOM 1205 C C . GLY A 1 154 ? -2.280 15.420 21.999 1.00 73.12 154 GLY A C 1
ATOM 1206 O O . GLY A 1 154 ? -3.144 15.412 21.136 1.00 73.12 154 GLY A O 1
ATOM 1207 N N . ALA A 1 155 ? -1.394 14.431 22.142 1.00 80.25 155 ALA A N 1
ATOM 1208 C CA . ALA A 1 155 ? -1.554 13.076 21.607 1.00 80.25 155 ALA A CA 1
ATOM 1209 C C . ALA A 1 155 ? -1.069 12.027 22.626 1.00 80.25 155 ALA A C 1
ATOM 1211 O O . ALA A 1 155 ? -0.476 11.002 22.294 1.00 80.25 155 ALA A O 1
ATOM 1212 N N . THR A 1 156 ? -1.286 12.324 23.910 1.00 80.56 156 THR A N 1
ATOM 1213 C CA . THR A 1 156 ? -0.645 11.640 25.034 1.00 80.56 156 THR A CA 1
ATOM 1214 C C . THR A 1 156 ? -1.012 10.158 25.086 1.00 80.56 156 THR A C 1
ATOM 1216 O O . THR A 1 156 ? -0.111 9.334 25.177 1.00 80.56 156 THR A O 1
ATOM 1219 N N . LEU A 1 157 ? -2.298 9.804 24.955 1.00 80.69 157 LEU A N 1
ATOM 1220 C CA . LEU A 1 157 ? -2.748 8.403 24.975 1.00 80.69 157 LEU A CA 1
ATOM 1221 C C . LEU A 1 157 ? -2.203 7.599 23.791 1.00 80.69 157 LEU A C 1
ATOM 1223 O O . LEU A 1 157 ? -1.631 6.536 23.999 1.00 80.69 157 LEU A O 1
ATOM 1227 N N . THR A 1 158 ? -2.297 8.142 22.576 1.00 85.88 158 THR A N 1
ATOM 1228 C CA . THR A 1 158 ? -1.745 7.531 21.356 1.00 85.88 158 THR A CA 1
ATOM 1229 C C . THR A 1 158 ? -0.242 7.294 21.469 1.00 85.88 158 THR A C 1
ATOM 1231 O O . THR A 1 158 ? 0.234 6.190 21.228 1.00 85.88 158 THR A O 1
ATOM 1234 N N . SER A 1 159 ? 0.518 8.308 21.896 1.00 87.88 159 SER A N 1
ATOM 1235 C CA . SER A 1 159 ? 1.972 8.183 22.050 1.00 87.88 159 SER A CA 1
ATOM 1236 C C . SER A 1 159 ? 2.368 7.171 23.132 1.00 87.88 159 SER A C 1
ATOM 1238 O O . SER A 1 159 ? 3.256 6.358 22.904 1.00 87.88 159 SER A O 1
ATOM 1240 N N . LEU A 1 160 ? 1.684 7.149 24.282 1.00 84.81 160 LEU A N 1
ATOM 1241 C CA . LEU A 1 160 ? 1.963 6.166 25.332 1.00 84.81 160 LEU A CA 1
ATOM 1242 C C . LEU A 1 160 ? 1.614 4.743 24.888 1.00 84.81 160 LEU A C 1
ATOM 1244 O O . LEU A 1 160 ? 2.403 3.843 25.138 1.00 84.81 160 LEU A O 1
ATOM 1248 N N . ALA A 1 161 ? 0.500 4.548 24.177 1.00 84.62 161 ALA A N 1
ATOM 1249 C CA . ALA A 1 161 ? 0.125 3.242 23.638 1.00 84.62 161 ALA A CA 1
ATOM 1250 C C . ALA A 1 161 ? 1.125 2.735 22.587 1.00 84.62 161 ALA A C 1
ATOM 1252 O O . ALA A 1 161 ? 1.465 1.557 22.583 1.00 84.62 161 ALA A O 1
ATOM 1253 N N . ILE A 1 162 ? 1.642 3.618 21.723 1.00 88.81 162 ILE A N 1
ATOM 1254 C CA . ILE A 1 162 ? 2.712 3.268 20.776 1.00 88.81 162 ILE A CA 1
ATOM 1255 C C . ILE A 1 162 ? 3.984 2.856 21.525 1.00 88.81 162 ILE A C 1
ATOM 1257 O O . ILE A 1 162 ? 4.582 1.836 21.189 1.00 88.81 162 ILE A O 1
ATOM 1261 N N . ALA A 1 163 ? 4.389 3.626 22.539 1.00 87.50 163 ALA A N 1
ATOM 1262 C CA . ALA A 1 163 ? 5.564 3.313 23.347 1.00 87.50 163 ALA A CA 1
ATOM 1263 C C . ALA A 1 163 ? 5.405 1.969 24.076 1.00 87.50 163 ALA A C 1
ATOM 1265 O O . ALA A 1 163 ? 6.253 1.095 23.927 1.00 87.50 163 ALA A O 1
ATOM 1266 N N . GLU A 1 164 ? 4.289 1.769 24.781 1.00 81.88 164 GLU A N 1
ATOM 1267 C CA . GLU A 1 164 ? 3.975 0.526 25.496 1.00 81.88 164 GLU A CA 1
ATOM 1268 C C . GLU A 1 164 ? 3.886 -0.665 24.531 1.00 81.88 164 GLU A C 1
ATOM 1270 O O . GLU A 1 164 ? 4.403 -1.732 24.839 1.00 81.88 164 GLU A O 1
ATOM 1275 N N . GLY A 1 165 ? 3.331 -0.479 23.327 1.00 83.62 165 GLY A N 1
ATOM 1276 C CA . GLY A 1 165 ? 3.295 -1.508 22.286 1.00 83.62 165 GLY A CA 1
ATOM 1277 C C . GLY A 1 165 ? 4.673 -1.910 21.777 1.00 83.62 165 GLY A C 1
ATOM 1278 O O . GLY A 1 165 ? 4.955 -3.099 21.659 1.00 83.62 165 GLY A O 1
ATOM 1279 N N . ILE A 1 166 ? 5.567 -0.951 21.527 1.00 86.94 166 ILE A N 1
ATOM 1280 C CA . ILE A 1 166 ? 6.956 -1.253 21.150 1.00 86.94 166 ILE A CA 1
ATOM 1281 C C . ILE A 1 166 ? 7.668 -1.977 22.302 1.00 86.94 166 ILE A C 1
ATOM 1283 O O . ILE A 1 166 ? 8.344 -2.983 22.079 1.00 86.94 166 ILE A O 1
ATOM 1287 N N . GLU A 1 167 ? 7.498 -1.496 23.534 1.00 81.62 167 GLU A N 1
ATOM 1288 C CA . GLU A 1 167 ? 8.123 -2.078 24.721 1.00 81.62 167 GLU A CA 1
ATOM 1289 C C . GLU A 1 167 ? 7.636 -3.502 25.005 1.00 81.62 167 GLU A C 1
ATOM 1291 O O . GLU A 1 167 ? 8.462 -4.398 25.167 1.00 81.62 167 GLU A O 1
ATOM 1296 N N . GLU A 1 168 ? 6.323 -3.741 25.033 1.00 77.62 168 GLU A N 1
ATOM 1297 C CA . GLU A 1 168 ? 5.739 -5.064 25.281 1.00 77.62 168 GLU A CA 1
ATOM 1298 C C . GLU A 1 168 ? 6.167 -6.053 24.192 1.00 77.62 168 GLU A C 1
ATOM 1300 O O . GLU A 1 168 ? 6.578 -7.183 24.485 1.00 77.62 168 GLU A O 1
ATOM 1305 N N . ARG A 1 169 ? 6.161 -5.596 22.934 1.00 80.31 169 ARG A N 1
ATOM 1306 C CA . ARG A 1 169 ? 6.561 -6.409 21.789 1.00 80.31 169 ARG A CA 1
ATOM 1307 C C . ARG A 1 169 ? 8.012 -6.877 21.883 1.00 80.31 169 ARG A C 1
ATOM 1309 O O . ARG A 1 169 ? 8.311 -8.026 21.554 1.00 80.31 169 ARG A O 1
ATOM 1316 N N . LEU A 1 170 ? 8.906 -6.005 22.340 1.00 77.00 170 LEU A N 1
ATOM 1317 C CA . LEU A 1 170 ? 10.342 -6.271 22.397 1.00 77.00 170 LEU A CA 1
ATOM 1318 C C . LEU A 1 170 ? 10.807 -6.897 23.724 1.00 77.00 170 LEU A C 1
ATOM 1320 O O . LEU A 1 170 ? 11.788 -7.638 23.725 1.00 77.00 170 LEU A O 1
ATOM 1324 N N . ALA A 1 171 ? 10.108 -6.668 24.840 1.00 62.75 171 ALA A N 1
ATOM 1325 C CA . ALA A 1 171 ? 10.508 -7.156 26.163 1.00 62.75 171 ALA A CA 1
ATOM 1326 C C . ALA A 1 171 ? 10.162 -8.636 26.427 1.00 62.75 171 ALA A C 1
ATOM 1328 O O . ALA A 1 171 ? 10.873 -9.300 27.180 1.00 62.75 171 ALA A O 1
ATOM 1329 N N . GLY A 1 172 ? 9.087 -9.169 25.831 1.00 53.53 172 GLY A N 1
ATOM 1330 C CA . GLY A 1 172 ? 8.589 -10.519 26.143 1.00 53.53 172 GLY A CA 1
ATOM 1331 C C . GLY A 1 172 ? 8.851 -11.591 25.080 1.00 53.53 172 GLY A C 1
ATOM 1332 O O . GLY A 1 172 ? 8.979 -12.766 25.418 1.00 53.53 172 GLY A O 1
ATOM 1333 N N . ALA A 1 173 ? 8.936 -11.218 23.799 1.00 51.38 173 ALA A N 1
ATOM 1334 C CA . ALA A 1 173 ? 8.853 -12.176 22.688 1.00 51.38 173 ALA A CA 1
ATOM 1335 C C . ALA A 1 173 ? 9.753 -11.846 21.485 1.00 51.38 173 ALA A C 1
ATOM 1337 O O . ALA A 1 173 ? 9.537 -12.403 20.401 1.00 51.38 173 ALA A O 1
ATOM 1338 N N . ALA A 1 174 ? 10.755 -10.974 21.661 1.00 58.44 174 ALA A N 1
ATOM 1339 C CA . ALA A 1 174 ? 11.713 -10.668 20.604 1.00 58.44 174 ALA A CA 1
ATOM 1340 C C . ALA A 1 174 ? 12.298 -11.975 20.020 1.00 58.44 174 ALA A C 1
ATOM 1342 O O . ALA A 1 174 ? 12.608 -12.912 20.764 1.00 58.44 174 ALA A O 1
ATOM 1343 N N . PRO A 1 175 ? 12.385 -12.110 18.691 1.00 62.47 175 PRO A N 1
ATOM 1344 C CA . PRO A 1 175 ? 13.005 -13.274 18.087 1.00 62.47 175 PRO A CA 1
ATOM 1345 C C . PRO A 1 175 ? 14.521 -13.184 18.197 1.00 62.47 175 PRO A C 1
ATOM 1347 O O . PRO A 1 175 ? 15.110 -12.114 18.073 1.00 62.47 175 PRO A O 1
ATOM 1350 N N . SER A 1 176 ? 15.151 -14.336 18.385 1.00 70.50 176 SER A N 1
ATOM 1351 C CA . SER A 1 176 ? 16.595 -14.443 18.248 1.00 70.50 176 SER A CA 1
ATOM 1352 C C . SER A 1 176 ? 16.962 -14.502 16.771 1.00 70.50 176 SER A C 1
ATOM 1354 O O . SER A 1 176 ? 16.486 -15.379 16.050 1.00 70.50 176 SER A O 1
ATOM 1356 N N . LEU A 1 177 ? 17.798 -13.564 16.324 1.00 68.94 177 LEU A N 1
ATOM 1357 C CA . LEU A 1 177 ? 18.377 -13.584 14.975 1.00 68.94 177 LEU A CA 1
ATOM 1358 C C . LEU A 1 177 ? 19.600 -14.499 14.894 1.00 68.94 177 LEU A C 1
ATOM 1360 O O . LEU A 1 177 ? 19.925 -14.990 13.817 1.00 68.94 177 LEU A O 1
ATOM 1364 N N . ARG A 1 178 ? 20.251 -14.758 16.037 1.00 74.19 178 ARG A N 1
ATOM 1365 C CA . ARG A 1 178 ? 21.380 -15.692 16.145 1.00 74.19 178 ARG A CA 1
ATOM 1366 C C . ARG A 1 178 ? 20.917 -17.143 16.253 1.00 74.19 178 ARG A C 1
ATOM 1368 O O . ARG A 1 178 ? 21.519 -18.010 15.639 1.00 74.19 178 ARG A O 1
ATOM 1375 N N . PHE A 1 179 ? 19.829 -17.410 16.968 1.00 78.56 179 PHE A N 1
ATOM 1376 C CA . PHE A 1 179 ? 19.239 -18.741 17.136 1.00 78.56 179 PHE A CA 1
ATOM 1377 C C . PHE A 1 179 ? 17.813 -18.766 16.565 1.00 78.56 179 PHE A C 1
ATOM 1379 O O . PHE A 1 179 ? 16.817 -18.771 17.306 1.00 78.56 179 PHE A O 1
ATOM 1386 N N . PRO A 1 180 ? 17.691 -18.709 15.227 1.00 68.31 180 PRO A N 1
ATOM 1387 C CA . PRO A 1 180 ? 16.406 -18.576 14.557 1.00 68.31 180 PRO A CA 1
ATOM 1388 C C . PRO A 1 180 ? 15.558 -19.851 14.601 1.00 68.31 180 PRO A C 1
ATOM 1390 O O . PRO A 1 180 ? 14.357 -19.779 14.340 1.00 68.31 180 PRO A O 1
ATOM 1393 N N . GLU A 1 181 ? 16.147 -21.013 14.898 1.00 78.75 181 GLU A N 1
ATOM 1394 C CA . GLU A 1 181 ? 15.435 -22.286 14.854 1.00 78.75 181 GLU A CA 1
ATOM 1395 C C . GLU A 1 181 ? 14.355 -22.380 15.954 1.00 78.75 181 GLU A C 1
ATOM 1397 O O . GLU A 1 181 ? 14.665 -22.229 17.148 1.00 78.75 181 GLU A O 1
ATOM 1402 N N . PRO A 1 182 ? 13.083 -22.660 15.590 1.00 78.00 182 PRO A N 1
ATOM 1403 C CA . PRO A 1 182 ? 12.010 -22.797 16.567 1.00 78.00 182 PRO A CA 1
ATOM 1404 C C . PRO A 1 182 ? 12.283 -23.978 17.498 1.00 78.00 182 PRO A C 1
ATOM 1406 O O . PRO A 1 182 ? 12.930 -24.951 17.112 1.00 78.00 182 PRO A O 1
ATOM 1409 N N . VAL A 1 183 ? 11.786 -23.895 18.733 1.00 84.62 183 VAL A N 1
ATOM 1410 C CA . VAL A 1 183 ? 11.802 -25.040 19.648 1.00 84.62 183 VAL A CA 1
ATOM 1411 C C . VAL A 1 183 ? 10.800 -26.066 19.137 1.00 84.62 183 VAL A C 1
ATOM 1413 O O . VAL A 1 183 ? 9.634 -25.749 18.904 1.00 84.62 183 VAL A O 1
ATOM 1416 N N . THR A 1 184 ? 11.267 -27.290 18.937 1.00 89.12 184 THR A N 1
ATOM 1417 C CA . THR A 1 184 ? 10.456 -28.394 18.421 1.00 89.12 184 THR A CA 1
ATOM 1418 C C . THR A 1 184 ? 9.867 -29.224 19.558 1.00 89.12 184 THR A C 1
ATOM 1420 O O . THR A 1 184 ? 10.430 -29.296 20.652 1.00 89.12 184 THR A O 1
ATOM 1423 N N . LEU A 1 185 ? 8.747 -29.909 19.295 1.00 89.19 185 LEU A N 1
ATOM 1424 C CA . LEU A 1 185 ? 8.176 -30.848 20.265 1.00 89.19 185 LEU A CA 1
ATOM 1425 C C . LEU A 1 185 ? 9.189 -31.942 20.645 1.00 89.19 185 LEU A C 1
ATOM 1427 O O . LEU A 1 185 ? 9.270 -32.289 21.816 1.00 89.19 185 LEU A O 1
ATOM 1431 N N . GLY A 1 186 ? 10.012 -32.415 19.701 1.00 89.88 186 GLY A N 1
ATOM 1432 C CA . GLY A 1 186 ? 11.054 -33.413 19.972 1.00 89.88 186 GLY A CA 1
ATOM 1433 C C . GLY A 1 186 ? 12.127 -32.931 20.957 1.00 89.88 186 GLY A C 1
ATOM 1434 O O . GLY A 1 186 ? 12.541 -33.677 21.842 1.00 89.88 186 GLY A O 1
ATOM 1435 N N . GLU A 1 187 ? 12.541 -31.662 20.874 1.00 90.56 187 GLU A N 1
ATOM 1436 C CA . GLU A 1 187 ? 13.458 -31.072 21.860 1.00 90.56 187 GLU A CA 1
ATOM 1437 C C . GLU A 1 187 ? 12.819 -30.962 23.248 1.00 90.56 187 GLU A C 1
ATOM 1439 O O . GLU A 1 187 ? 13.492 -31.186 24.255 1.00 90.56 187 GLU A O 1
ATOM 1444 N N . VAL A 1 188 ? 11.522 -30.647 23.309 1.00 91.44 188 VAL A N 1
ATOM 1445 C CA . VAL A 1 188 ? 10.769 -30.582 24.568 1.00 91.44 188 VAL A CA 1
ATOM 1446 C C . VAL A 1 188 ? 10.533 -31.971 25.150 1.00 91.44 188 VAL A C 1
ATOM 1448 O O . VAL A 1 188 ? 10.661 -32.132 26.359 1.00 91.44 188 VAL A O 1
ATOM 1451 N N . GLN A 1 189 ? 10.282 -32.987 24.322 1.00 93.50 189 GLN A N 1
ATOM 1452 C CA . GLN A 1 189 ? 10.132 -34.385 24.744 1.00 93.50 189 GLN A CA 1
ATOM 1453 C C . GLN A 1 189 ? 11.392 -34.937 25.417 1.00 93.50 189 GLN A C 1
ATOM 1455 O O . GLN A 1 189 ? 11.299 -35.778 26.309 1.00 93.50 189 GLN A O 1
ATOM 1460 N N . ALA A 1 190 ? 12.570 -34.414 25.062 1.00 89.38 190 ALA A N 1
ATOM 1461 C CA . ALA A 1 190 ? 13.818 -34.758 25.736 1.00 89.38 190 ALA A CA 1
ATOM 1462 C C . ALA A 1 190 ? 13.889 -34.261 27.196 1.00 89.38 190 ALA A C 1
ATOM 1464 O O . ALA A 1 190 ? 14.709 -34.765 27.959 1.00 89.38 190 ALA A O 1
ATOM 1465 N N . LEU A 1 191 ? 13.064 -33.279 27.579 1.00 90.94 191 LEU A N 1
ATOM 1466 C CA . LEU A 1 191 ? 12.934 -32.774 28.954 1.00 90.94 191 LEU A CA 1
ATOM 1467 C C . LEU A 1 191 ? 11.611 -33.207 29.617 1.00 90.94 191 LEU A C 1
ATOM 1469 O O . LEU A 1 191 ? 11.559 -33.368 30.832 1.00 90.94 191 LEU A O 1
ATOM 1473 N N . PHE A 1 192 ? 10.556 -33.421 28.827 1.00 92.81 192 PHE A N 1
ATOM 1474 C CA . PHE A 1 192 ? 9.229 -33.870 29.247 1.00 92.81 192 PHE A CA 1
ATOM 1475 C C . PHE A 1 192 ? 8.804 -35.091 28.424 1.00 92.81 192 PHE A C 1
ATOM 1477 O O . PHE A 1 192 ? 8.121 -34.958 27.411 1.00 92.81 192 PHE A O 1
ATOM 1484 N N . THR A 1 193 ? 9.167 -36.292 28.870 1.00 90.06 193 THR A N 1
ATOM 1485 C CA . THR A 1 193 ? 8.999 -37.539 28.095 1.00 90.06 193 THR A CA 1
ATOM 1486 C C . THR A 1 193 ? 7.562 -37.797 27.619 1.00 90.06 193 THR A C 1
ATOM 1488 O O . THR A 1 193 ? 7.368 -38.346 26.540 1.00 90.06 193 THR A O 1
ATOM 1491 N N . ASN A 1 194 ? 6.553 -37.347 28.374 1.00 91.75 194 ASN A N 1
ATOM 1492 C CA . ASN A 1 194 ? 5.132 -37.558 28.063 1.00 91.75 194 ASN A CA 1
ATOM 1493 C C . ASN A 1 194 ? 4.480 -36.404 27.271 1.00 91.75 194 ASN A C 1
ATOM 1495 O O . ASN A 1 194 ? 3.256 -36.363 27.149 1.00 91.75 194 ASN A O 1
ATOM 1499 N N . ALA A 1 195 ? 5.258 -35.440 26.768 1.00 91.94 195 ALA A N 1
ATOM 1500 C CA . ALA A 1 195 ? 4.724 -34.294 26.038 1.00 91.94 195 ALA A CA 1
ATOM 1501 C C . ALA A 1 195 ? 4.191 -34.697 24.654 1.00 91.94 195 ALA A C 1
ATOM 1503 O O . ALA A 1 195 ? 4.928 -35.219 23.816 1.00 91.94 195 ALA A O 1
ATOM 1504 N N . THR A 1 196 ? 2.924 -34.392 24.384 1.00 91.31 196 THR A N 1
ATOM 1505 C CA . THR A 1 196 ? 2.281 -34.604 23.072 1.00 91.31 196 THR A CA 1
ATOM 1506 C C . THR A 1 196 ? 1.921 -33.296 22.388 1.00 91.31 196 THR A C 1
ATOM 1508 O O . THR A 1 196 ? 1.825 -33.245 21.162 1.00 91.31 196 THR A O 1
ATOM 1511 N N . ARG A 1 197 ? 1.741 -32.222 23.163 1.00 90.62 197 ARG A N 1
ATOM 1512 C CA . ARG A 1 197 ? 1.364 -30.912 22.644 1.00 90.62 197 ARG A CA 1
ATOM 1513 C C . ARG A 1 197 ? 2.108 -29.804 23.368 1.00 90.62 197 ARG A C 1
ATOM 1515 O O . ARG A 1 197 ? 2.382 -29.867 24.564 1.00 90.62 197 ARG A O 1
ATOM 1522 N N . MET A 1 198 ? 2.410 -28.761 22.612 1.00 87.62 198 MET A N 1
ATOM 1523 C CA . MET A 1 198 ? 3.072 -27.569 23.099 1.00 87.62 198 MET A CA 1
ATOM 1524 C C . MET A 1 198 ? 2.321 -26.345 22.584 1.00 87.62 198 MET A C 1
ATOM 1526 O O . MET A 1 198 ? 2.107 -26.218 21.381 1.00 87.62 198 MET A O 1
ATOM 1530 N N . LEU A 1 199 ? 1.922 -25.456 23.488 1.00 82.44 199 LEU A N 1
ATOM 1531 C CA . LEU A 1 199 ? 1.228 -24.211 23.164 1.00 82.44 199 LEU A CA 1
ATOM 1532 C C . LEU A 1 199 ? 2.075 -23.041 23.646 1.00 82.44 199 LEU A C 1
ATOM 1534 O O . LEU A 1 199 ? 2.455 -22.988 24.811 1.00 82.44 199 LEU A O 1
ATOM 1538 N N . LEU A 1 200 ? 2.408 -22.111 22.759 1.00 74.81 200 LEU A N 1
ATOM 1539 C CA . LEU A 1 200 ? 3.140 -20.915 23.149 1.00 74.81 200 LEU A CA 1
ATOM 1540 C C . LEU A 1 200 ? 2.200 -19.958 23.901 1.00 74.81 200 LEU A C 1
ATOM 1542 O O . LEU A 1 200 ? 1.186 -19.526 23.364 1.00 74.81 200 LEU A O 1
ATOM 1546 N N . GLU A 1 201 ? 2.568 -19.590 25.123 1.00 71.69 201 GLU A N 1
ATOM 1547 C CA . GLU A 1 201 ? 1.907 -18.563 25.925 1.00 71.69 201 GLU A CA 1
ATOM 1548 C C . GLU A 1 201 ? 2.939 -17.492 26.300 1.00 71.69 201 GLU A C 1
ATOM 1550 O O . GLU A 1 201 ? 3.875 -17.737 27.064 1.00 71.69 201 GLU A O 1
ATOM 1555 N N . GLN A 1 202 ? 2.772 -16.285 25.748 1.00 67.88 202 GLN A N 1
ATOM 1556 C CA . GLN A 1 202 ? 3.698 -15.157 25.918 1.00 67.88 202 GLN A CA 1
ATOM 1557 C C . GLN A 1 202 ? 5.140 -15.500 25.488 1.00 67.88 202 GLN A C 1
ATOM 1559 O O . GLN A 1 202 ? 5.457 -15.483 24.300 1.00 67.88 202 GLN A O 1
ATOM 1564 N N . SER A 1 203 ? 6.018 -15.790 26.452 1.00 71.06 203 SER A N 1
ATOM 1565 C CA . SER A 1 203 ? 7.448 -16.053 26.262 1.00 71.06 203 SER A CA 1
ATOM 1566 C C . SER A 1 203 ? 7.838 -17.508 26.555 1.00 71.06 203 SER A C 1
ATOM 1568 O O . SER A 1 203 ? 9.020 -17.848 26.449 1.00 71.06 203 SER A O 1
ATOM 1570 N N . ARG A 1 204 ? 6.866 -18.353 26.929 1.00 85.38 204 ARG A N 1
ATOM 1571 C CA . ARG A 1 204 ? 7.053 -19.747 27.343 1.00 85.38 204 ARG A CA 1
ATOM 1572 C C . ARG A 1 204 ? 6.163 -20.676 26.540 1.00 85.38 204 ARG A C 1
ATOM 1574 O O . ARG A 1 204 ? 5.113 -20.297 26.037 1.00 85.38 204 ARG A O 1
ATOM 1581 N N . TRP A 1 205 ? 6.564 -21.927 26.477 1.00 88.50 205 TRP A N 1
ATOM 1582 C CA . TRP A 1 205 ? 5.761 -22.999 25.933 1.00 88.50 205 TRP A CA 1
ATOM 1583 C C . TRP A 1 205 ? 5.102 -23.764 27.063 1.00 88.50 205 TRP A C 1
ATOM 1585 O O . TRP A 1 205 ? 5.777 -24.338 27.909 1.00 88.50 205 TRP A O 1
ATOM 1595 N N . ARG A 1 206 ? 3.779 -23.773 27.075 1.00 92.56 206 ARG A N 1
ATOM 1596 C CA . ARG A 1 206 ? 2.966 -24.605 27.945 1.00 92.56 206 ARG A CA 1
ATOM 1597 C C . ARG A 1 206 ? 2.960 -26.026 27.382 1.00 92.56 206 ARG A C 1
ATOM 1599 O O . ARG A 1 206 ? 2.584 -26.233 26.226 1.00 92.56 206 ARG A O 1
ATOM 1606 N N . VAL A 1 207 ? 3.433 -26.985 28.173 1.00 93.94 207 VAL A N 1
ATOM 1607 C CA . VAL A 1 207 ? 3.675 -28.368 27.736 1.00 93.94 207 VAL A CA 1
ATOM 1608 C C . VAL A 1 207 ? 2.586 -29.275 28.298 1.00 93.94 207 VAL A C 1
ATOM 1610 O O . VAL A 1 207 ? 2.370 -29.307 29.512 1.00 93.94 207 VAL A O 1
ATOM 1613 N N . LEU A 1 208 ? 1.891 -29.990 27.415 1.00 94.06 208 LEU A N 1
ATOM 1614 C CA . LEU A 1 208 ? 0.722 -30.805 27.739 1.00 94.06 208 LEU A CA 1
ATOM 1615 C C . LEU A 1 208 ? 0.949 -32.274 27.362 1.00 94.06 208 LEU A C 1
ATOM 1617 O O . LEU A 1 208 ? 1.660 -32.577 26.397 1.00 94.06 208 LEU A O 1
ATOM 1621 N N . ASP A 1 209 ? 0.322 -33.172 28.118 1.00 93.25 209 ASP A N 1
ATOM 1622 C CA . ASP A 1 209 ? 0.219 -34.590 27.771 1.00 93.25 209 ASP A CA 1
ATOM 1623 C C . ASP A 1 209 ? -0.993 -34.889 26.865 1.00 93.25 209 ASP A C 1
ATOM 1625 O O . ASP A 1 209 ? -1.745 -33.999 26.464 1.00 93.25 209 ASP A O 1
ATOM 1629 N N . ALA A 1 210 ? -1.187 -36.168 26.524 1.00 90.88 210 ALA A N 1
ATOM 1630 C CA . ALA A 1 210 ? -2.279 -36.631 25.661 1.00 90.88 210 ALA A CA 1
ATOM 1631 C C . ALA A 1 210 ? -3.691 -36.360 26.219 1.00 90.88 210 ALA A C 1
ATOM 1633 O O . ALA A 1 210 ? -4.654 -36.421 25.463 1.00 90.88 210 ALA A O 1
ATOM 1634 N N . SER A 1 211 ? -3.815 -36.077 27.519 1.00 90.31 211 SER A N 1
ATOM 1635 C CA . SER A 1 211 ? -5.082 -35.786 28.201 1.00 90.31 211 SER A CA 1
ATOM 1636 C C . SER A 1 211 ? -5.283 -34.282 28.434 1.00 90.31 211 SER A C 1
ATOM 1638 O O . SER A 1 211 ? -6.101 -33.899 29.268 1.00 90.31 211 SER A O 1
ATOM 1640 N N . ASP A 1 212 ? -4.506 -33.430 27.750 1.00 88.94 212 ASP A N 1
ATOM 1641 C CA . ASP A 1 212 ? -4.440 -31.975 27.948 1.00 88.94 212 ASP A CA 1
ATOM 1642 C C . ASP A 1 212 ? -4.040 -31.554 29.385 1.00 88.94 212 ASP A C 1
ATOM 1644 O O . ASP A 1 212 ? -4.279 -30.416 29.811 1.00 88.94 212 ASP A O 1
ATOM 1648 N N . ARG A 1 213 ? -3.377 -32.433 30.156 1.00 92.50 213 ARG A N 1
ATOM 1649 C CA . ARG A 1 213 ? -2.859 -32.096 31.491 1.00 92.50 213 ARG A CA 1
ATOM 1650 C C . ARG A 1 213 ? -1.522 -31.365 31.375 1.00 92.50 213 ARG A C 1
ATOM 1652 O O . ARG A 1 213 ? -0.637 -31.756 30.618 1.00 92.50 213 ARG A O 1
ATOM 1659 N N . LEU A 1 214 ? -1.355 -30.312 32.179 1.00 93.94 214 LEU A N 1
ATOM 1660 C CA . LEU A 1 214 ? -0.119 -29.531 32.256 1.00 93.94 214 LEU A CA 1
ATOM 1661 C C . LEU A 1 214 ? 1.025 -30.346 32.879 1.00 93.94 214 LEU A C 1
ATOM 1663 O O . LEU A 1 214 ? 0.972 -30.682 34.063 1.00 93.94 214 LEU A O 1
ATOM 1667 N N . LEU A 1 215 ? 2.073 -30.604 32.092 1.00 93.06 215 LEU A N 1
ATOM 1668 C CA . LEU A 1 215 ? 3.325 -31.221 32.548 1.00 93.06 215 LEU A CA 1
ATOM 1669 C C . LEU A 1 215 ? 4.312 -30.185 33.100 1.00 93.06 215 LEU A C 1
ATOM 1671 O O . LEU A 1 215 ? 5.096 -30.489 33.996 1.00 93.06 215 LEU A O 1
ATOM 1675 N N . GLY A 1 216 ? 4.268 -28.962 32.572 1.00 93.81 216 GLY A N 1
ATOM 1676 C CA . GLY A 1 216 ? 5.170 -27.879 32.942 1.00 93.81 216 GLY A CA 1
ATOM 1677 C C . GLY A 1 216 ? 5.268 -26.817 31.854 1.00 93.81 216 GLY A C 1
ATOM 1678 O O . GLY A 1 216 ? 4.427 -26.743 30.951 1.00 93.81 216 GLY A O 1
ATOM 1679 N N . TYR A 1 217 ? 6.318 -26.004 31.932 1.00 94.12 217 TYR A N 1
ATOM 1680 C CA . TYR A 1 217 ? 6.629 -24.994 30.924 1.00 94.12 217 TYR A CA 1
ATOM 1681 C C . TYR A 1 217 ? 8.034 -25.207 30.363 1.00 94.12 217 TYR A C 1
ATOM 1683 O O . TYR A 1 217 ? 8.942 -25.581 31.091 1.00 94.12 217 TYR A O 1
ATOM 1691 N N . ALA A 1 218 ? 8.246 -24.924 29.084 1.00 92.38 218 ALA A N 1
ATOM 1692 C CA . ALA A 1 218 ? 9.571 -24.843 28.483 1.00 92.38 218 ALA A CA 1
ATOM 1693 C C . ALA A 1 218 ? 9.871 -23.395 28.076 1.00 92.38 218 ALA A C 1
ATOM 1695 O O . ALA A 1 218 ? 8.984 -22.649 27.665 1.00 92.38 218 ALA A O 1
ATOM 1696 N N . THR A 1 219 ? 11.126 -22.974 28.183 1.00 91.00 219 THR A N 1
ATOM 1697 C CA . THR A 1 219 ? 11.593 -21.657 27.740 1.00 91.00 219 THR A CA 1
ATOM 1698 C C . THR A 1 219 ? 13.020 -21.756 27.238 1.00 91.00 219 THR A C 1
ATOM 1700 O O . THR A 1 219 ? 13.788 -22.575 27.720 1.00 91.00 219 THR A O 1
ATOM 1703 N N . ARG A 1 220 ? 13.413 -20.897 26.301 1.00 90.00 220 ARG A N 1
ATOM 1704 C CA . ARG A 1 220 ? 14.814 -20.779 25.878 1.00 90.00 220 ARG A CA 1
ATOM 1705 C C . ARG A 1 220 ? 15.488 -19.554 26.493 1.00 90.00 220 ARG A C 1
ATOM 1707 O O . ARG A 1 220 ? 14.791 -18.640 26.931 1.00 90.00 220 ARG A O 1
ATOM 1714 N N . THR A 1 221 ? 16.820 -19.535 26.529 1.00 89.44 221 THR A N 1
ATOM 1715 C CA . THR A 1 221 ? 17.604 -18.376 27.001 1.00 89.44 221 THR A CA 1
ATOM 1716 C C . THR A 1 221 ? 17.646 -17.229 25.990 1.00 89.44 221 THR A C 1
ATOM 1718 O O . THR A 1 221 ? 17.784 -16.069 26.375 1.00 89.44 221 THR A O 1
ATOM 1721 N N . SER A 1 222 ? 17.476 -17.531 24.706 1.00 82.75 222 SER A N 1
ATOM 1722 C CA . SER A 1 222 ? 17.435 -16.547 23.625 1.00 82.75 222 SER A CA 1
ATOM 1723 C C . SER A 1 222 ? 16.061 -15.864 23.481 1.00 82.75 222 SER A C 1
ATOM 1725 O O . SER A 1 222 ? 15.027 -16.509 23.672 1.00 82.75 222 SER A O 1
ATOM 1727 N N . PRO A 1 223 ? 16.010 -14.573 23.095 1.00 76.06 223 PRO A N 1
ATOM 1728 C CA . PRO A 1 223 ? 17.137 -13.734 22.670 1.00 76.06 223 PRO A CA 1
ATOM 1729 C C . PRO A 1 223 ? 17.910 -13.053 23.812 1.00 76.06 223 PRO A C 1
ATOM 1731 O O . PRO A 1 223 ? 18.926 -12.415 23.559 1.00 76.06 223 PRO A O 1
ATOM 1734 N N . GLN A 1 224 ? 17.453 -13.149 25.067 1.00 80.56 224 GLN A N 1
ATOM 1735 C CA . GLN A 1 224 ? 18.022 -12.383 26.192 1.00 80.56 224 GLN A CA 1
ATOM 1736 C C . GLN A 1 224 ? 19.500 -12.704 26.470 1.00 80.56 224 GLN A C 1
ATOM 1738 O O . GLN A 1 224 ? 20.208 -11.889 27.060 1.00 80.56 224 GLN A O 1
ATOM 1743 N N . ALA A 1 225 ? 19.958 -13.881 26.045 1.00 82.56 225 ALA A N 1
ATOM 1744 C CA . ALA A 1 225 ? 21.336 -14.337 26.176 1.00 82.56 225 ALA A CA 1
ATOM 1745 C C . ALA A 1 225 ? 22.151 -14.269 24.869 1.00 82.56 225 ALA A C 1
ATOM 1747 O O . ALA A 1 225 ? 23.290 -14.727 24.848 1.00 82.56 225 ALA A O 1
ATOM 1748 N N . ASP A 1 226 ? 21.618 -13.714 23.776 1.00 80.88 226 ASP A N 1
ATOM 1749 C CA . ASP A 1 226 ? 22.263 -13.791 22.454 1.00 80.88 226 ASP A CA 1
ATOM 1750 C C . ASP A 1 226 ? 23.616 -13.079 22.388 1.00 80.88 226 ASP A C 1
ATOM 1752 O O . ASP A 1 226 ? 24.467 -13.443 21.576 1.00 80.88 226 ASP A O 1
ATOM 1756 N N . ASN A 1 227 ? 23.827 -12.072 23.234 1.00 75.25 227 ASN A N 1
ATOM 1757 C CA . ASN A 1 227 ? 25.079 -11.327 23.359 1.00 75.25 227 ASN A CA 1
ATOM 1758 C C . ASN A 1 227 ? 26.039 -11.900 24.416 1.00 75.25 227 ASN A C 1
ATOM 1760 O O . ASN A 1 227 ? 27.165 -11.417 24.538 1.00 75.25 227 ASN A O 1
ATOM 1764 N N . VAL A 1 228 ? 25.636 -12.935 25.156 1.00 82.56 228 VAL A N 1
ATOM 1765 C CA . VAL A 1 228 ? 26.479 -13.594 26.156 1.00 82.56 228 VAL A CA 1
ATOM 1766 C C . VAL A 1 228 ? 27.364 -14.609 25.446 1.00 82.56 228 VAL A C 1
ATOM 1768 O O . VAL A 1 228 ? 26.912 -15.688 25.075 1.00 82.56 228 VAL A O 1
ATOM 1771 N N . SER A 1 229 ? 28.628 -14.253 25.229 1.00 81.75 229 SER A N 1
ATOM 1772 C CA . SER A 1 229 ? 29.593 -15.141 24.576 1.00 81.75 229 SER A CA 1
ATOM 1773 C C . SER A 1 229 ? 30.351 -15.974 25.603 1.00 81.75 229 SER A C 1
ATOM 1775 O O . SER A 1 229 ? 30.720 -15.471 26.663 1.00 81.75 229 SER A O 1
ATOM 1777 N N . GLY A 1 230 ? 30.571 -17.246 25.274 1.00 84.94 230 GLY A N 1
ATOM 1778 C CA . GLY A 1 230 ? 31.513 -18.108 25.972 1.00 84.94 230 GLY A CA 1
ATOM 1779 C C . GLY A 1 230 ? 32.944 -17.846 25.505 1.00 84.94 230 GLY A C 1
ATOM 1780 O O . GLY A 1 230 ? 33.436 -16.725 25.586 1.00 84.94 230 GLY A O 1
ATOM 1781 N N . TYR A 1 231 ? 33.620 -18.876 24.999 1.00 83.75 231 TYR A N 1
ATOM 1782 C CA . TYR A 1 231 ? 34.974 -18.741 24.463 1.00 83.75 231 TYR A CA 1
ATOM 1783 C C . TYR A 1 231 ? 34.987 -18.096 23.068 1.00 83.75 231 TYR A C 1
ATOM 1785 O O . TYR A 1 231 ? 35.691 -17.111 22.857 1.00 83.75 231 TYR A O 1
ATOM 1793 N N . ARG A 1 232 ? 34.197 -18.618 22.120 1.00 83.25 232 ARG A N 1
ATOM 1794 C CA . ARG A 1 232 ? 34.139 -18.119 20.730 1.00 83.25 232 ARG A CA 1
ATOM 1795 C C . ARG A 1 232 ? 32.790 -17.509 20.336 1.00 83.25 232 ARG A C 1
ATOM 1797 O O . ARG A 1 232 ? 32.728 -16.735 19.384 1.00 83.25 232 ARG A O 1
ATOM 1804 N N . GLY A 1 233 ? 31.720 -17.809 21.069 1.00 83.75 233 GLY A N 1
ATOM 1805 C CA . GLY A 1 233 ? 30.387 -17.314 20.740 1.00 83.75 233 GLY A CA 1
ATOM 1806 C C . GLY A 1 233 ? 29.314 -17.701 21.757 1.00 83.75 233 GLY A C 1
ATOM 1807 O O . GLY A 1 233 ? 29.611 -18.359 22.756 1.00 83.75 233 GLY A O 1
ATOM 1808 N N . PRO A 1 234 ? 28.064 -17.256 21.547 1.00 87.88 234 PRO A N 1
ATOM 1809 C CA . PRO A 1 234 ? 26.947 -17.564 22.433 1.00 87.88 234 PRO A CA 1
ATOM 1810 C C . PRO A 1 234 ? 26.481 -19.021 22.326 1.00 87.88 234 PRO A C 1
ATOM 1812 O O . PRO A 1 234 ? 26.641 -19.674 21.294 1.00 87.88 234 PRO A O 1
ATOM 1815 N N . THR A 1 235 ? 25.840 -19.507 23.391 1.00 90.56 235 THR A N 1
ATOM 1816 C CA . THR A 1 235 ? 25.236 -20.847 23.467 1.00 90.56 235 THR A CA 1
ATOM 1817 C C . THR A 1 235 ? 23.787 -20.747 23.941 1.00 90.56 235 THR A C 1
ATOM 1819 O O . THR A 1 235 ? 23.524 -20.263 25.042 1.00 90.56 235 THR A O 1
ATOM 1822 N N . GLU A 1 236 ? 22.838 -21.221 23.131 1.00 92.06 236 GLU A N 1
ATOM 1823 C CA . GLU A 1 236 ? 21.417 -21.244 23.488 1.00 92.06 236 GLU A CA 1
ATOM 1824 C C . GLU A 1 236 ? 21.107 -22.447 24.390 1.00 92.06 236 GLU A C 1
ATOM 1826 O O . GLU A 1 236 ? 21.573 -23.565 24.155 1.00 92.06 236 GLU A O 1
ATOM 1831 N N . CYS A 1 237 ? 20.279 -22.236 25.413 1.00 92.88 237 CYS A N 1
ATOM 1832 C CA . CYS A 1 237 ? 19.790 -23.292 26.295 1.00 92.88 237 CYS A CA 1
ATOM 1833 C C . CYS A 1 237 ? 18.260 -23.350 26.275 1.00 92.88 237 CYS A C 1
ATOM 1835 O O . CYS A 1 237 ? 17.593 -22.316 26.274 1.00 92.88 237 CYS A O 1
ATOM 1837 N N . LEU A 1 238 ? 17.717 -24.566 26.305 1.00 93.88 238 LEU A N 1
ATOM 1838 C CA . LEU A 1 238 ? 16.323 -24.874 26.601 1.00 93.88 238 LEU A CA 1
ATOM 1839 C C . LEU A 1 238 ? 16.210 -25.233 28.084 1.00 93.88 238 LEU A C 1
ATOM 1841 O O . LEU A 1 238 ? 16.934 -26.099 28.568 1.00 93.88 238 LEU A O 1
ATOM 1845 N N . VAL A 1 239 ? 15.303 -24.578 28.792 1.00 94.31 239 VAL A N 1
ATOM 1846 C CA . VAL A 1 239 ? 15.056 -24.741 30.223 1.00 94.31 239 VAL A CA 1
ATOM 1847 C C . VAL A 1 239 ? 13.623 -25.221 30.418 1.00 94.31 239 VAL A C 1
ATOM 1849 O O . VAL A 1 239 ? 12.679 -24.607 29.919 1.00 94.31 239 VAL A O 1
ATOM 1852 N N . ALA A 1 240 ? 13.463 -26.323 31.138 1.00 94.75 240 ALA A N 1
ATOM 1853 C CA . ALA A 1 240 ? 12.182 -26.870 31.554 1.00 94.75 240 ALA A CA 1
ATOM 1854 C C . ALA A 1 240 ? 11.861 -26.414 32.978 1.00 94.75 240 ALA A C 1
ATOM 1856 O O . ALA A 1 240 ? 12.714 -26.449 33.864 1.00 94.75 240 ALA A O 1
ATOM 1857 N N . LEU A 1 241 ? 10.617 -26.008 33.191 1.00 95.06 241 LEU A N 1
ATOM 1858 C CA . LEU A 1 241 ? 10.060 -25.537 34.448 1.00 95.06 241 LEU A CA 1
ATOM 1859 C C . LEU A 1 241 ? 8.927 -26.466 34.888 1.00 95.06 241 LEU A C 1
ATOM 1861 O O . LEU A 1 241 ? 8.146 -26.936 34.059 1.00 95.06 241 LEU A O 1
ATOM 1865 N N . ALA A 1 242 ? 8.807 -26.687 36.193 1.00 94.19 242 ALA A N 1
ATOM 1866 C CA . ALA A 1 242 ? 7.701 -27.424 36.791 1.00 94.19 242 ALA A CA 1
ATOM 1867 C C . ALA A 1 242 ? 6.337 -26.756 36.486 1.00 94.19 242 ALA A C 1
ATOM 1869 O O . ALA A 1 242 ? 6.290 -25.604 36.036 1.00 94.19 242 ALA A O 1
ATOM 1870 N N . PRO A 1 243 ? 5.203 -27.435 36.755 1.00 92.50 243 PRO A N 1
ATOM 1871 C CA . PRO A 1 243 ? 3.864 -26.852 36.603 1.00 92.50 243 PRO A CA 1
ATOM 1872 C C . PRO A 1 243 ? 3.632 -25.546 37.378 1.00 92.50 243 PRO A C 1
ATOM 1874 O O . PRO A 1 243 ? 2.743 -24.780 37.021 1.00 92.50 243 PRO A O 1
ATOM 1877 N N . ASP A 1 244 ? 4.439 -25.264 38.407 1.00 89.69 244 ASP A N 1
ATOM 1878 C CA . ASP A 1 244 ? 4.426 -23.989 39.134 1.00 89.69 244 ASP A CA 1
ATOM 1879 C C . ASP A 1 244 ? 4.965 -22.800 38.307 1.00 89.69 244 ASP A C 1
ATOM 1881 O O . ASP A 1 244 ? 4.809 -21.642 38.700 1.00 89.69 244 ASP A O 1
ATOM 1885 N N . GLY A 1 245 ? 5.619 -23.075 37.172 1.00 87.25 245 GLY A N 1
ATOM 1886 C CA . GLY A 1 245 ? 6.262 -22.092 36.307 1.00 87.25 245 GLY A CA 1
ATOM 1887 C C . GLY A 1 245 ? 7.442 -21.361 36.958 1.00 87.25 245 GLY A C 1
ATOM 1888 O O . GLY A 1 245 ? 7.843 -20.301 36.476 1.00 87.25 245 GLY A O 1
ATOM 1889 N N . ARG A 1 246 ? 7.988 -21.855 38.066 1.00 90.12 246 ARG A N 1
ATOM 1890 C CA . ARG A 1 246 ? 9.035 -21.173 38.840 1.00 90.12 246 ARG A CA 1
ATOM 1891 C C . ARG A 1 246 ? 10.238 -22.051 39.111 1.00 90.12 246 ARG A C 1
ATOM 1893 O O . ARG A 1 246 ? 11.329 -21.503 39.202 1.00 90.12 246 ARG A O 1
ATOM 1900 N N . THR A 1 247 ? 10.060 -23.360 39.216 1.00 94.06 247 THR A N 1
ATOM 1901 C CA . THR A 1 247 ? 11.144 -24.279 39.571 1.00 94.06 247 THR A CA 1
ATOM 1902 C C . THR A 1 247 ? 11.725 -24.913 38.316 1.00 94.06 247 THR A C 1
ATOM 1904 O O . THR A 1 247 ? 10.980 -25.488 37.525 1.00 94.06 247 THR A O 1
ATOM 1907 N N . VAL A 1 248 ? 13.041 -24.832 38.113 1.00 94.19 248 VAL A N 1
ATOM 1908 C CA . VAL A 1 248 ? 13.709 -25.490 36.980 1.00 94.19 248 VAL A CA 1
ATOM 1909 C C . VAL A 1 248 ? 13.791 -26.995 37.222 1.00 94.19 248 VAL A C 1
ATOM 1911 O O . VAL A 1 248 ? 14.318 -27.444 38.235 1.00 94.19 248 VAL A O 1
ATOM 1914 N N . VAL A 1 249 ? 13.296 -27.785 36.271 1.00 93.69 249 VAL A N 1
ATOM 1915 C CA . VAL A 1 249 ? 13.300 -29.260 36.320 1.00 93.69 249 VAL A CA 1
ATOM 1916 C C . VAL A 1 249 ? 14.235 -29.887 35.290 1.00 93.69 249 VAL A C 1
ATOM 1918 O O . VAL A 1 249 ? 14.539 -31.071 35.379 1.00 93.69 249 VAL A O 1
ATOM 1921 N N . GLY A 1 250 ? 14.733 -29.102 34.334 1.00 92.25 250 GLY A N 1
ATOM 1922 C CA . GLY A 1 250 ? 15.699 -29.576 33.352 1.00 92.25 250 GLY A CA 1
ATOM 1923 C C . GLY A 1 250 ? 16.326 -28.445 32.549 1.00 92.25 250 GLY A C 1
ATOM 1924 O O . GLY A 1 250 ? 15.735 -27.377 32.389 1.00 92.25 250 GLY A O 1
ATOM 1925 N N . LEU A 1 251 ? 17.529 -28.683 32.032 1.00 92.75 251 LEU A N 1
ATOM 1926 C CA . LEU A 1 251 ? 18.245 -27.754 31.165 1.00 92.75 251 LEU A CA 1
ATOM 1927 C C . LEU A 1 251 ? 19.008 -28.532 30.093 1.00 92.75 251 LEU A C 1
ATOM 1929 O O . LEU A 1 251 ? 19.658 -29.532 30.384 1.00 92.75 251 LEU A O 1
ATOM 1933 N N . ARG A 1 252 ? 18.942 -28.064 28.847 1.00 92.31 252 ARG A N 1
ATOM 1934 C CA . ARG A 1 252 ? 19.618 -28.677 27.701 1.00 92.31 252 ARG A CA 1
ATOM 1935 C C . ARG A 1 252 ? 20.217 -27.610 26.795 1.00 92.31 252 ARG A C 1
ATOM 1937 O O . ARG A 1 252 ? 19.532 -26.668 26.412 1.00 92.31 252 ARG A O 1
ATOM 1944 N N . LEU A 1 253 ? 21.471 -27.793 26.388 1.00 92.12 253 LEU A N 1
ATOM 1945 C CA . LEU A 1 253 ? 22.099 -26.941 25.376 1.00 92.12 253 LEU A CA 1
ATOM 1946 C C . LEU A 1 253 ? 21.497 -27.246 23.996 1.00 92.12 253 LEU A C 1
ATOM 1948 O O . LEU A 1 253 ? 21.430 -28.411 23.583 1.00 92.12 253 LEU A O 1
ATOM 1952 N N . ARG A 1 254 ? 21.081 -26.198 23.285 1.00 91.81 254 ARG A N 1
ATOM 1953 C CA . ARG A 1 254 ? 20.598 -26.256 21.901 1.00 91.81 254 ARG A CA 1
ATOM 1954 C C . ARG A 1 254 ? 21.768 -26.008 20.949 1.00 91.81 254 ARG A C 1
ATOM 1956 O O . ARG A 1 254 ? 22.743 -26.760 20.986 1.00 91.81 254 ARG A O 1
ATOM 1963 N N . LYS A 1 255 ? 21.672 -24.986 20.100 1.00 88.69 255 LYS A N 1
ATOM 1964 C CA . LYS A 1 255 ? 22.704 -24.579 19.150 1.00 88.69 255 LYS A CA 1
ATOM 1965 C C . LYS A 1 255 ? 23.724 -23.666 19.834 1.00 88.69 255 LYS A C 1
ATOM 1967 O O . LYS A 1 255 ? 23.391 -22.912 20.749 1.00 88.69 255 LYS A O 1
ATOM 1972 N N . SER A 1 256 ? 24.972 -23.741 19.389 1.00 89.88 256 SER A N 1
ATOM 1973 C CA . SER A 1 256 ? 26.070 -22.922 19.897 1.00 89.88 256 SER A CA 1
ATOM 1974 C C . SER A 1 256 ? 26.898 -22.371 18.741 1.00 89.88 256 SER A C 1
ATOM 1976 O O . SER A 1 256 ? 27.022 -23.016 17.704 1.00 89.88 256 SER A O 1
ATOM 1978 N N . TYR A 1 257 ? 27.436 -21.171 18.936 1.00 84.50 257 TYR A N 1
ATOM 1979 C CA . TYR A 1 257 ? 28.481 -20.563 18.107 1.00 84.50 257 TYR A CA 1
ATOM 1980 C C . TYR A 1 257 ? 29.851 -20.616 18.800 1.00 84.50 257 TYR A C 1
ATOM 1982 O O . TYR A 1 257 ? 30.796 -19.943 18.386 1.00 84.50 257 TYR A O 1
ATOM 1990 N N . ASP A 1 258 ? 29.946 -21.360 19.901 1.00 86.62 258 ASP A N 1
ATOM 1991 C CA . ASP A 1 258 ? 31.195 -21.612 20.596 1.00 86.62 258 ASP A CA 1
ATOM 1992 C C . ASP A 1 258 ? 31.953 -22.797 19.965 1.00 86.62 258 ASP A C 1
ATOM 1994 O O . ASP A 1 258 ? 31.579 -23.328 18.923 1.00 86.62 258 ASP A O 1
ATOM 1998 N N . THR A 1 259 ? 33.063 -23.196 20.571 1.00 87.12 259 THR A N 1
ATOM 1999 C CA . THR A 1 259 ? 33.879 -24.319 20.106 1.00 87.12 259 THR A CA 1
ATOM 2000 C C . THR A 1 259 ? 33.184 -25.638 20.441 1.00 87.12 259 THR A C 1
ATOM 2002 O O . THR A 1 259 ? 32.969 -25.923 21.620 1.00 87.12 259 THR A O 1
ATOM 2005 N N . ASP A 1 260 ? 32.887 -26.465 19.432 1.00 85.69 260 ASP A N 1
ATOM 2006 C CA . ASP A 1 260 ? 32.152 -27.734 19.589 1.00 85.69 260 ASP A CA 1
ATOM 2007 C C . ASP A 1 260 ? 32.728 -28.626 20.701 1.00 85.69 260 ASP A C 1
ATOM 2009 O O . ASP A 1 260 ? 31.990 -29.129 21.546 1.00 85.69 260 ASP A O 1
ATOM 2013 N N . GLY A 1 261 ? 34.060 -28.730 20.786 1.00 86.06 261 GLY A N 1
ATOM 2014 C CA . GLY A 1 261 ? 34.734 -29.501 21.835 1.00 86.06 261 GLY A CA 1
ATOM 2015 C C . GLY A 1 261 ? 34.439 -29.014 23.262 1.00 86.06 261 GLY A C 1
ATOM 2016 O O . GLY A 1 261 ? 34.312 -29.830 24.172 1.00 86.06 261 GLY A O 1
ATOM 2017 N N . TYR A 1 262 ? 34.276 -27.705 23.475 1.00 87.19 262 TYR A N 1
ATOM 2018 C CA . TYR A 1 262 ? 33.925 -27.140 24.787 1.00 87.19 262 TYR A CA 1
ATOM 2019 C C . TYR A 1 262 ? 32.440 -27.318 25.101 1.00 87.19 262 TYR A C 1
ATOM 2021 O O . TYR A 1 262 ? 32.068 -27.609 26.238 1.00 87.19 262 TYR A O 1
ATOM 2029 N N . VAL A 1 263 ? 31.585 -27.196 24.085 1.00 87.56 263 VAL A N 1
ATOM 2030 C CA . VAL A 1 263 ? 30.144 -27.441 24.208 1.00 87.56 263 VAL A CA 1
ATOM 2031 C C . VAL A 1 263 ? 29.880 -28.900 24.586 1.00 87.56 263 VAL A C 1
ATOM 2033 O O . VAL A 1 263 ? 29.082 -29.166 25.485 1.00 87.56 263 VAL A O 1
ATOM 2036 N N . ASP A 1 264 ? 30.588 -29.847 23.970 1.00 87.31 264 ASP A N 1
ATOM 2037 C CA . ASP A 1 264 ? 30.481 -31.272 24.287 1.00 87.31 264 ASP A CA 1
ATOM 2038 C C . ASP A 1 264 ? 30.953 -31.602 25.705 1.00 87.31 264 ASP A C 1
ATOM 2040 O O . ASP A 1 264 ? 30.328 -32.420 26.386 1.00 87.31 264 ASP A O 1
ATOM 2044 N N . GLN A 1 265 ? 32.005 -30.937 26.192 1.00 86.38 265 GLN A N 1
ATOM 2045 C CA . GLN A 1 265 ? 32.425 -31.057 27.591 1.00 86.38 265 GLN A CA 1
ATOM 2046 C C . GLN A 1 265 ? 31.318 -30.602 28.549 1.00 86.38 265 GLN A C 1
ATOM 2048 O O . GLN A 1 265 ? 31.049 -31.290 29.531 1.00 86.38 265 GLN A O 1
ATOM 2053 N N . ILE A 1 266 ? 30.618 -29.504 28.241 1.00 86.88 266 ILE A N 1
ATOM 2054 C CA . ILE A 1 266 ? 29.476 -29.042 29.044 1.00 86.88 266 ILE A CA 1
ATOM 2055 C C . ILE A 1 266 ? 28.312 -30.032 28.984 1.00 86.88 266 ILE A C 1
ATOM 2057 O O . ILE A 1 266 ? 27.726 -30.336 30.020 1.00 86.88 266 ILE A O 1
ATOM 2061 N N . ARG A 1 267 ? 27.987 -30.572 27.801 1.00 89.00 267 ARG A N 1
ATOM 2062 C CA . ARG A 1 267 ? 26.917 -31.577 27.648 1.00 89.00 267 ARG A CA 1
ATOM 2063 C C . ARG A 1 267 ? 27.171 -32.833 28.486 1.00 89.00 267 ARG A C 1
ATOM 2065 O O . ARG A 1 267 ? 26.213 -33.448 28.938 1.00 89.00 267 ARG A O 1
ATOM 2072 N N . ARG A 1 268 ? 28.438 -33.218 28.675 1.00 86.06 268 ARG A N 1
ATOM 2073 C CA . ARG A 1 268 ? 28.849 -34.388 29.475 1.00 86.06 268 ARG A CA 1
ATOM 2074 C C . ARG A 1 268 ? 29.056 -34.065 30.957 1.00 86.06 268 ARG A C 1
ATOM 2076 O O . ARG A 1 268 ? 29.131 -34.982 31.773 1.00 86.06 268 ARG A O 1
ATOM 2083 N N . ALA A 1 269 ? 29.140 -32.787 31.320 1.00 84.31 269 ALA A N 1
ATOM 2084 C CA . ALA A 1 269 ? 29.311 -32.332 32.693 1.00 84.31 269 ALA A CA 1
ATOM 2085 C C . ALA A 1 269 ? 27.973 -32.349 33.454 1.00 84.31 269 ALA A C 1
ATOM 2087 O O . ALA A 1 269 ? 27.429 -31.310 33.826 1.00 84.31 269 ALA A O 1
ATOM 2088 N N . GLU A 1 270 ? 27.456 -33.546 33.728 1.00 79.69 270 GLU A N 1
ATOM 2089 C CA . GLU A 1 270 ? 26.217 -33.759 34.491 1.00 79.69 270 GLU A CA 1
ATOM 2090 C C . GLU A 1 270 ? 26.164 -32.961 35.820 1.00 79.69 270 GLU A C 1
ATOM 2092 O O . GLU A 1 270 ? 25.134 -32.337 36.090 1.00 79.69 270 GLU A O 1
ATOM 2097 N N . PRO A 1 271 ? 27.246 -32.865 36.631 1.00 79.50 271 PRO A N 1
ATOM 2098 C CA . PRO A 1 271 ? 27.228 -32.054 37.853 1.00 79.50 271 PRO A CA 1
ATOM 2099 C C . PRO A 1 271 ? 26.991 -30.558 37.602 1.00 79.50 271 PRO A C 1
ATOM 2101 O O . PRO A 1 271 ? 26.360 -29.896 38.422 1.00 79.50 271 PRO A O 1
ATOM 2104 N N . PHE A 1 272 ? 27.464 -30.029 36.467 1.00 84.31 272 PHE A N 1
ATOM 2105 C CA . PHE A 1 272 ? 27.242 -28.637 36.081 1.00 84.31 272 PHE A CA 1
ATOM 2106 C C . PHE A 1 272 ? 25.780 -28.408 35.693 1.00 84.31 272 PHE A C 1
ATOM 2108 O O . PHE A 1 272 ? 25.154 -27.496 36.213 1.00 84.31 272 PHE A O 1
ATOM 2115 N N . LEU A 1 273 ? 25.187 -29.254 34.845 1.00 83.12 273 LEU A N 1
ATOM 2116 C CA . LEU A 1 273 ? 23.786 -29.083 34.431 1.00 83.12 273 LEU A CA 1
ATOM 2117 C C . LEU A 1 273 ? 22.807 -29.219 35.608 1.00 83.12 273 LEU A C 1
ATOM 2119 O O . LEU A 1 273 ? 21.823 -28.481 35.689 1.00 83.12 273 LEU A O 1
ATOM 2123 N N . ARG A 1 274 ? 23.110 -30.102 36.569 1.00 84.12 274 ARG A N 1
ATOM 2124 C CA . ARG A 1 274 ? 22.309 -30.276 37.790 1.00 84.12 274 ARG A CA 1
ATOM 2125 C C . ARG A 1 274 ? 22.301 -29.059 38.709 1.00 84.12 274 ARG A C 1
ATOM 2127 O O . ARG A 1 274 ? 21.381 -28.949 39.510 1.00 84.12 274 ARG A O 1
ATOM 2134 N N . MET A 1 275 ? 23.247 -28.124 38.580 1.00 85.12 275 MET A N 1
ATOM 2135 C CA . MET A 1 275 ? 23.281 -26.926 39.429 1.00 85.12 275 MET A CA 1
ATOM 2136 C C . MET A 1 275 ? 22.047 -26.030 39.251 1.00 85.12 275 MET A C 1
ATOM 2138 O O . MET A 1 275 ? 21.693 -25.291 40.168 1.00 85.12 275 MET A O 1
ATOM 2142 N N . PHE A 1 276 ? 21.413 -26.080 38.075 1.00 87.12 276 PHE A N 1
ATOM 2143 C CA . PHE A 1 276 ? 20.221 -25.297 37.757 1.00 87.12 276 PHE A CA 1
ATOM 2144 C C . PHE A 1 276 ? 18.932 -25.982 38.226 1.00 87.12 276 PHE A C 1
ATOM 2146 O O . PHE A 1 276 ? 17.933 -25.305 38.446 1.00 87.12 276 PHE A O 1
ATOM 2153 N N . ILE A 1 277 ? 18.943 -27.311 38.365 1.00 90.81 277 ILE A N 1
ATOM 2154 C CA . ILE A 1 277 ? 17.756 -28.117 38.668 1.00 90.81 277 ILE A CA 1
ATOM 2155 C C . ILE A 1 277 ? 17.368 -27.937 40.141 1.00 90.81 277 ILE A C 1
ATOM 2157 O O . ILE A 1 277 ? 18.217 -27.953 41.028 1.00 90.81 277 ILE A O 1
ATOM 2161 N N . GLY A 1 278 ? 16.072 -27.763 40.403 1.00 87.44 278 GLY A N 1
ATOM 2162 C CA . GLY A 1 278 ? 15.512 -27.553 41.739 1.00 87.44 278 GLY A CA 1
ATOM 2163 C C . GLY A 1 278 ? 15.585 -26.109 42.240 1.00 87.44 278 GLY A C 1
ATOM 2164 O O . GLY A 1 278 ? 14.991 -25.810 43.272 1.00 87.44 278 GLY A O 1
ATOM 2165 N N . ARG A 1 279 ? 16.255 -25.205 41.512 1.00 90.81 279 ARG A N 1
ATOM 2166 C CA . ARG A 1 279 ? 16.285 -23.772 41.831 1.00 90.81 279 ARG A CA 1
ATOM 2167 C C . ARG A 1 279 ? 15.085 -23.044 41.240 1.00 90.81 279 ARG A C 1
ATOM 2169 O O . ARG A 1 279 ? 14.588 -23.381 40.159 1.00 90.81 279 ARG A O 1
ATOM 2176 N N . SER A 1 280 ? 14.650 -22.005 41.936 1.00 92.50 280 SER A N 1
ATOM 2177 C CA . SER A 1 280 ? 13.635 -21.076 41.455 1.00 92.50 280 SER A CA 1
ATOM 2178 C C . SER A 1 280 ? 14.208 -20.073 40.446 1.00 92.50 280 SER A C 1
ATOM 2180 O O . SER A 1 280 ? 15.389 -19.719 40.481 1.00 92.50 280 SER A O 1
ATOM 2182 N N . ILE A 1 281 ? 13.357 -19.537 39.568 1.00 90.50 281 ILE A N 1
ATOM 2183 C CA . ILE A 1 281 ? 13.738 -18.458 38.642 1.00 90.50 281 ILE A CA 1
ATOM 2184 C C . ILE A 1 281 ? 14.262 -17.206 39.371 1.00 90.50 281 ILE A C 1
ATOM 2186 O O . ILE A 1 281 ? 15.081 -16.482 38.812 1.00 90.50 281 ILE A O 1
ATOM 2190 N N . GLN A 1 282 ? 13.822 -16.948 40.611 1.00 89.06 282 GLN A N 1
ATOM 2191 C CA . GLN A 1 282 ? 14.302 -15.839 41.442 1.00 89.06 282 GLN A CA 1
ATOM 2192 C C . GLN A 1 282 ? 15.744 -16.054 41.896 1.00 89.06 282 GLN A C 1
ATOM 2194 O O . GLN A 1 282 ? 16.564 -15.149 41.760 1.00 89.06 282 GLN A O 1
ATOM 2199 N N . GLU A 1 283 ? 16.061 -17.252 42.387 1.00 87.94 283 GLU A N 1
ATOM 2200 C CA . GLU A 1 283 ? 17.426 -17.615 42.783 1.00 87.94 283 GLU A CA 1
ATOM 2201 C C . GLU A 1 283 ? 18.369 -17.577 41.580 1.00 87.94 283 GLU A C 1
ATOM 2203 O O . GLU A 1 283 ? 19.479 -17.064 41.686 1.00 87.94 283 GLU A O 1
ATOM 2208 N N . LEU A 1 284 ? 17.911 -18.052 40.416 1.00 87.94 284 LEU A N 1
ATOM 2209 C CA . LEU A 1 284 ? 18.699 -18.032 39.185 1.00 87.94 284 LEU A CA 1
ATOM 2210 C C . LEU A 1 284 ? 18.937 -16.619 38.645 1.00 87.94 284 LEU A C 1
ATOM 2212 O O . LEU A 1 284 ? 20.023 -16.344 38.148 1.00 87.94 284 LEU A O 1
ATOM 2216 N N . ALA A 1 285 ? 17.961 -15.715 38.747 1.00 86.00 285 ALA A N 1
ATOM 2217 C CA . ALA A 1 285 ? 18.131 -14.316 38.353 1.00 86.00 285 ALA A CA 1
ATOM 2218 C C . ALA A 1 285 ? 19.088 -13.548 39.285 1.00 86.00 285 ALA A C 1
ATOM 2220 O O . ALA A 1 285 ? 19.777 -12.629 38.838 1.00 86.00 285 ALA A O 1
ATOM 2221 N N . ALA A 1 286 ? 19.139 -13.944 40.560 1.00 83.25 286 ALA A N 1
ATOM 2222 C CA . ALA A 1 286 ? 19.988 -13.358 41.594 1.00 83.25 286 ALA A CA 1
ATOM 2223 C C . ALA A 1 286 ? 21.409 -13.952 41.654 1.00 83.25 286 ALA A C 1
ATOM 2225 O O . ALA A 1 286 ? 22.189 -13.548 42.513 1.00 83.25 286 ALA A O 1
ATOM 2226 N N . LEU A 1 287 ? 21.764 -14.889 40.764 1.00 77.25 287 LEU A N 1
ATOM 2227 C CA . LEU A 1 287 ? 23.111 -15.462 40.705 1.00 77.25 287 LEU A CA 1
ATOM 2228 C C . LEU A 1 287 ? 24.165 -14.366 40.477 1.00 77.25 287 LEU A C 1
ATOM 2230 O O . LEU A 1 287 ? 24.202 -13.738 39.423 1.00 77.25 287 LEU A O 1
ATOM 2234 N N . GLU A 1 288 ? 25.062 -14.150 41.435 1.00 58.59 288 GLU A N 1
ATOM 2235 C CA . GLU A 1 288 ? 26.213 -13.263 41.249 1.00 58.59 288 GLU A CA 1
ATOM 2236 C C . GLU A 1 288 ? 27.308 -13.980 40.434 1.00 58.59 288 GLU A C 1
ATOM 2238 O O . GLU A 1 288 ? 27.850 -15.007 40.846 1.00 58.59 288 GLU A O 1
ATOM 2243 N N . THR A 1 289 ? 27.670 -13.449 39.264 1.00 52.91 289 THR A N 1
ATOM 2244 C CA . THR A 1 289 ? 28.873 -13.874 38.518 1.00 52.91 289 THR A CA 1
ATOM 2245 C C . THR A 1 289 ? 30.160 -13.584 39.314 1.00 52.91 289 THR A C 1
ATOM 2247 O O . THR A 1 289 ? 30.302 -12.483 39.838 1.00 52.91 289 THR A O 1
ATOM 2250 N N . PRO A 1 290 ? 31.182 -14.463 39.289 1.00 47.44 290 PRO A N 1
ATOM 2251 C CA . PRO A 1 290 ? 31.250 -15.721 40.021 1.00 47.44 290 PRO A CA 1
ATOM 2252 C C . PRO A 1 290 ? 32.345 -15.662 41.105 1.00 47.44 290 PRO A C 1
ATOM 2254 O O . PRO A 1 290 ? 33.527 -15.573 40.781 1.00 47.44 290 PRO A O 1
ATOM 2257 N N . THR A 1 291 ? 31.993 -15.770 42.387 1.00 42.97 291 THR A N 1
ATOM 2258 C CA . THR A 1 291 ? 32.981 -16.129 43.436 1.00 42.97 291 THR A CA 1
ATOM 2259 C C . THR A 1 291 ? 32.441 -17.005 44.566 1.00 42.97 291 THR A C 1
ATOM 2261 O O . THR A 1 291 ? 33.248 -17.493 45.351 1.00 42.97 291 THR A O 1
ATOM 2264 N N . LYS A 1 292 ? 31.127 -17.256 44.685 1.00 42.69 292 LYS A N 1
ATOM 2265 C CA . LYS A 1 292 ? 30.592 -17.857 45.924 1.00 42.69 292 LYS A CA 1
ATOM 2266 C C . LYS A 1 292 ? 29.792 -19.155 45.842 1.00 42.69 292 LYS A C 1
ATOM 2268 O O . LYS A 1 292 ? 29.423 -19.658 46.897 1.00 42.69 292 LYS A O 1
ATOM 2273 N N . GLU A 1 293 ? 29.638 -19.799 44.684 1.00 48.91 293 GLU A N 1
ATOM 2274 C CA . GLU A 1 293 ? 29.064 -21.157 44.647 1.00 48.91 293 GLU A CA 1
ATOM 2275 C C . GLU A 1 293 ? 29.850 -22.134 43.752 1.00 48.91 293 GLU A C 1
ATOM 2277 O O . GLU A 1 293 ? 29.788 -22.061 42.532 1.00 48.91 293 GLU A O 1
ATOM 2282 N N . LYS A 1 294 ? 30.596 -23.037 44.413 1.00 51.31 294 LYS A N 1
ATOM 2283 C CA . LYS A 1 294 ? 31.034 -24.426 44.101 1.00 51.31 294 LYS A CA 1
ATOM 2284 C C . LYS A 1 294 ? 31.205 -24.954 42.653 1.00 51.31 294 LYS A C 1
ATOM 2286 O O . LYS A 1 294 ? 31.316 -26.166 42.491 1.00 51.31 294 LYS A O 1
ATOM 2291 N N . VAL A 1 295 ? 31.321 -24.127 41.615 1.00 51.78 295 VAL A N 1
ATOM 2292 C CA . VAL A 1 295 ? 31.848 -24.548 40.300 1.00 51.78 295 VAL A CA 1
ATOM 2293 C C . VAL A 1 295 ? 32.845 -23.502 39.799 1.00 51.78 295 VAL A C 1
ATOM 2295 O O . VAL A 1 295 ? 32.468 -22.491 39.216 1.00 51.78 295 VAL A O 1
ATOM 2298 N N . GLU A 1 296 ? 34.138 -23.731 40.037 1.00 49.25 296 GLU A N 1
ATOM 2299 C CA . GLU A 1 296 ? 35.211 -22.797 39.642 1.00 49.25 296 GLU A CA 1
ATOM 2300 C C . GLU A 1 296 ? 35.481 -22.801 38.121 1.00 49.25 296 GLU A C 1
ATOM 2302 O O . GLU A 1 296 ? 36.020 -21.839 37.567 1.00 49.25 296 GLU A O 1
ATOM 2307 N N . GLY A 1 297 ? 35.031 -23.845 37.420 1.00 57.84 297 GLY A N 1
ATOM 2308 C CA . GLY A 1 297 ? 35.109 -23.991 35.969 1.00 57.84 297 GLY A CA 1
ATOM 2309 C C . GLY A 1 297 ? 34.919 -25.444 35.530 1.00 57.84 297 GLY A C 1
ATOM 2310 O O . GLY A 1 297 ? 34.833 -26.348 36.358 1.00 57.84 297 GLY A O 1
ATOM 2311 N N . ILE A 1 298 ? 34.864 -25.670 34.218 1.00 71.31 298 ILE A N 1
ATOM 2312 C CA . ILE A 1 298 ? 35.002 -27.001 33.610 1.00 71.31 298 ILE A CA 1
ATOM 2313 C C . ILE A 1 298 ? 36.383 -27.015 32.962 1.00 71.31 298 ILE A C 1
ATOM 2315 O O . ILE A 1 298 ? 36.691 -26.104 32.193 1.00 71.31 298 ILE A O 1
ATOM 2319 N N . SER A 1 299 ? 37.219 -28.008 33.280 1.00 68.50 299 SER A N 1
ATOM 2320 C CA . SER A 1 299 ? 38.574 -28.111 32.721 1.00 68.50 299 SER A CA 1
ATOM 2321 C C . SER A 1 299 ? 38.519 -28.080 31.190 1.00 68.50 299 SER A C 1
ATOM 2323 O O . SER A 1 299 ? 37.928 -28.967 30.584 1.00 68.50 299 SER A O 1
ATOM 2325 N N . GLY A 1 300 ? 39.078 -27.028 30.582 1.00 73.81 300 GLY A N 1
ATOM 2326 C CA . GLY A 1 300 ? 39.042 -26.786 29.134 1.00 73.81 300 GLY A CA 1
ATOM 2327 C C . GLY A 1 300 ? 37.873 -25.929 28.619 1.00 73.81 300 GLY A C 1
ATOM 2328 O O . GLY A 1 300 ? 38.030 -25.303 27.581 1.00 73.81 300 GLY A O 1
ATOM 2329 N N . ALA A 1 301 ? 36.756 -25.801 29.345 1.00 84.25 301 ALA A N 1
ATOM 2330 C CA . ALA A 1 301 ? 35.529 -25.132 28.875 1.00 84.25 301 ALA A CA 1
ATOM 2331 C C . ALA A 1 301 ? 34.986 -24.037 29.821 1.00 84.25 301 ALA A C 1
ATOM 2333 O O . ALA A 1 301 ? 33.814 -23.660 29.746 1.00 84.25 301 ALA A O 1
ATOM 2334 N N . THR A 1 302 ? 35.815 -23.495 30.721 1.00 83.12 302 THR A N 1
ATOM 2335 C CA . THR A 1 302 ? 35.395 -22.518 31.748 1.00 83.12 302 THR A CA 1
ATOM 2336 C C . THR A 1 302 ? 34.653 -21.298 31.190 1.00 83.12 302 THR A C 1
ATOM 2338 O O . THR A 1 302 ? 33.651 -20.888 31.772 1.00 83.12 302 THR A O 1
ATOM 2341 N N . GLN A 1 303 ? 35.099 -20.713 30.071 1.00 81.38 303 GLN A N 1
ATOM 2342 C CA . GLN A 1 303 ? 34.435 -19.530 29.496 1.00 81.38 303 GLN A CA 1
ATOM 2343 C C . GLN A 1 303 ? 33.055 -19.866 28.925 1.00 81.38 303 GLN A C 1
ATOM 2345 O O . GLN A 1 303 ? 32.088 -19.153 29.184 1.00 81.38 303 GLN A O 1
ATOM 2350 N N . THR A 1 304 ? 32.928 -20.996 28.229 1.00 86.19 304 THR A N 1
ATOM 2351 C CA . THR A 1 304 ? 31.640 -21.486 27.723 1.00 86.19 304 THR A CA 1
ATOM 2352 C C . THR A 1 304 ? 30.675 -21.807 28.870 1.00 86.19 304 THR A C 1
ATOM 2354 O O . THR A 1 304 ? 29.507 -21.427 28.810 1.00 86.19 304 THR A O 1
ATOM 2357 N N . ALA A 1 305 ? 31.159 -22.410 29.964 1.00 86.19 305 ALA A N 1
ATOM 2358 C CA . ALA A 1 305 ? 30.352 -22.685 31.155 1.00 86.19 305 ALA A CA 1
ATOM 2359 C C . ALA A 1 305 ? 29.835 -21.391 31.813 1.00 86.19 305 ALA A C 1
ATOM 2361 O O . ALA A 1 305 ? 28.651 -21.286 32.135 1.00 86.19 305 ALA A O 1
ATOM 2362 N N . ARG A 1 306 ? 30.697 -20.370 31.943 1.00 85.00 306 ARG A N 1
ATOM 2363 C CA . ARG A 1 306 ? 30.300 -19.034 32.422 1.00 85.00 306 ARG A CA 1
ATOM 2364 C C . ARG A 1 306 ? 29.261 -18.386 31.510 1.00 85.00 306 ARG A C 1
ATOM 2366 O O . ARG A 1 306 ? 28.297 -17.817 32.014 1.00 85.00 306 ARG A O 1
ATOM 2373 N N . GLY A 1 307 ? 29.422 -18.524 30.193 1.00 86.06 307 GLY A N 1
ATOM 2374 C CA . GLY A 1 307 ? 28.451 -18.047 29.210 1.00 86.06 307 GLY A CA 1
ATOM 2375 C C . GLY A 1 307 ? 27.068 -18.685 29.384 1.00 86.06 307 GLY A C 1
ATOM 2376 O O . GLY A 1 307 ? 26.061 -17.984 29.345 1.00 86.06 307 GLY A O 1
ATOM 2377 N N . VAL A 1 308 ? 27.003 -19.993 29.661 1.00 89.38 308 VAL A N 1
ATOM 2378 C CA . VAL A 1 308 ? 25.737 -20.694 29.946 1.00 89.38 308 VAL A CA 1
ATOM 2379 C C . VAL A 1 308 ? 25.083 -20.181 31.235 1.00 89.38 308 VAL A C 1
ATOM 2381 O O . VAL A 1 308 ? 23.893 -19.866 31.222 1.00 89.38 308 VAL A O 1
ATOM 2384 N N . VAL A 1 309 ? 25.845 -20.045 32.329 1.00 88.69 309 VAL A N 1
ATOM 2385 C CA . VAL A 1 309 ? 25.331 -19.525 33.614 1.00 88.69 309 VAL A CA 1
ATOM 2386 C C . VAL A 1 309 ? 24.762 -18.116 33.447 1.00 88.69 309 VAL A C 1
ATOM 2388 O O . VAL A 1 309 ? 23.619 -17.857 33.827 1.00 88.69 309 VAL A O 1
ATOM 2391 N N . GLU A 1 310 ? 25.531 -17.218 32.831 1.00 86.31 310 GLU A N 1
ATOM 2392 C CA . GLU A 1 310 ? 25.109 -15.838 32.592 1.00 86.31 310 GLU A CA 1
ATOM 2393 C C . GLU A 1 310 ? 23.897 -15.774 31.648 1.00 86.31 310 GLU A C 1
ATOM 2395 O O . GLU A 1 310 ? 22.988 -14.972 31.862 1.00 86.31 310 GLU A O 1
ATOM 2400 N N . GLY A 1 311 ? 23.821 -16.658 30.649 1.00 88.25 311 GLY A N 1
ATOM 2401 C CA . GLY A 1 311 ? 22.677 -16.743 29.745 1.00 88.25 311 GLY A CA 1
ATOM 2402 C C . GLY A 1 311 ? 21.374 -17.135 30.449 1.00 88.25 311 GLY A C 1
ATOM 2403 O O . GLY A 1 311 ? 20.329 -16.522 30.212 1.00 88.25 311 GLY A O 1
ATOM 2404 N N . VAL A 1 312 ? 21.426 -18.115 31.357 1.00 89.69 312 VAL A N 1
ATOM 2405 C CA . VAL A 1 312 ? 20.271 -18.513 32.182 1.00 89.69 312 VAL A CA 1
ATOM 2406 C C . VAL A 1 312 ? 19.860 -17.383 33.126 1.00 89.69 312 VAL A C 1
ATOM 2408 O O . VAL A 1 312 ? 18.674 -17.053 33.207 1.00 89.69 312 VAL A O 1
ATOM 2411 N N . ARG A 1 313 ? 20.833 -16.739 33.782 1.00 89.00 313 ARG A N 1
ATOM 2412 C CA . ARG A 1 313 ? 20.592 -15.599 34.674 1.00 89.00 313 ARG A CA 1
ATOM 2413 C C . ARG A 1 313 ? 19.891 -14.451 33.947 1.00 89.00 313 ARG A C 1
ATOM 2415 O O . ARG A 1 313 ? 18.846 -13.993 34.404 1.00 89.00 313 ARG A O 1
ATOM 2422 N N . ARG A 1 314 ? 20.419 -14.011 32.795 1.00 85.38 314 ARG A N 1
ATOM 2423 C CA . ARG A 1 314 ? 19.840 -12.905 32.006 1.00 85.38 314 ARG A CA 1
ATOM 2424 C C . ARG A 1 314 ? 18.419 -13.188 31.546 1.00 85.38 314 ARG A C 1
ATOM 2426 O O . ARG A 1 314 ? 17.582 -12.288 31.581 1.00 85.38 314 ARG A O 1
ATOM 2433 N N . ARG A 1 315 ? 18.128 -14.429 31.144 1.00 87.25 315 ARG A N 1
ATOM 2434 C CA . ARG A 1 315 ? 16.776 -14.828 30.741 1.00 87.25 315 ARG A CA 1
ATOM 2435 C C . ARG A 1 315 ? 15.769 -14.622 31.871 1.00 87.25 315 ARG A C 1
ATOM 2437 O O . ARG A 1 315 ? 14.734 -13.995 31.650 1.00 87.25 315 ARG A O 1
ATOM 2444 N N . PHE A 1 316 ? 16.066 -15.130 33.065 1.00 88.00 316 PHE A N 1
ATOM 2445 C CA . PHE A 1 316 ? 15.131 -15.044 34.188 1.00 88.00 316 PHE A CA 1
ATOM 2446 C C . PHE A 1 316 ? 15.094 -13.657 34.838 1.00 88.00 316 PHE A C 1
ATOM 2448 O O . PHE A 1 316 ? 14.021 -13.217 35.243 1.00 88.00 316 PHE A O 1
ATOM 2455 N N . ASP A 1 317 ? 16.206 -12.918 34.856 1.00 84.12 317 ASP A N 1
ATOM 2456 C CA . ASP A 1 317 ? 16.223 -11.508 35.267 1.00 84.12 317 ASP A CA 1
ATOM 2457 C C . ASP A 1 317 ? 15.320 -10.650 34.364 1.00 84.12 317 ASP A C 1
ATOM 2459 O O . ASP A 1 317 ? 14.482 -9.886 34.851 1.00 84.12 317 ASP A O 1
ATOM 2463 N N . ALA A 1 318 ? 15.411 -10.832 33.042 1.00 76.06 318 ALA A N 1
ATOM 2464 C CA . ALA A 1 318 ? 14.538 -10.153 32.089 1.00 76.06 318 ALA A CA 1
ATOM 2465 C C . ALA A 1 318 ? 13.060 -10.522 32.289 1.00 76.06 318 ALA A C 1
ATOM 2467 O O . ALA A 1 318 ? 12.197 -9.644 32.283 1.00 76.06 318 ALA A O 1
ATOM 2468 N N . GLU A 1 319 ? 12.759 -11.800 32.523 1.00 79.44 319 GLU A N 1
ATOM 2469 C CA . GLU A 1 319 ? 11.394 -12.261 32.772 1.00 79.44 319 GLU A CA 1
ATOM 2470 C C . GLU A 1 319 ? 10.798 -11.691 34.071 1.00 79.44 319 GLU A C 1
ATOM 2472 O O . GLU A 1 319 ? 9.655 -11.228 34.082 1.00 79.44 319 GLU A O 1
ATOM 2477 N N . LEU A 1 320 ? 11.562 -11.659 35.165 1.00 79.69 320 LEU A N 1
ATOM 2478 C CA . LEU A 1 320 ? 11.110 -11.071 36.430 1.00 79.69 320 LEU A CA 1
ATOM 2479 C C . LEU A 1 320 ? 10.917 -9.552 36.311 1.00 79.69 320 LEU A C 1
ATOM 2481 O O . LEU A 1 320 ? 9.961 -8.998 36.867 1.00 79.69 320 LEU A O 1
ATOM 2485 N N . LYS A 1 321 ? 11.769 -8.868 35.540 1.00 71.75 321 LYS A N 1
ATOM 2486 C CA . LYS A 1 321 ? 11.614 -7.440 35.217 1.00 71.75 321 LYS A CA 1
ATOM 2487 C C . LYS A 1 321 ? 10.396 -7.167 34.331 1.00 71.75 321 LYS A C 1
ATOM 2489 O O . LYS A 1 321 ? 9.728 -6.156 34.529 1.00 71.75 321 LYS A O 1
ATOM 2494 N N . ALA A 1 322 ? 10.071 -8.059 33.397 1.00 64.25 322 ALA A N 1
ATOM 2495 C CA . ALA A 1 322 ? 8.860 -7.961 32.583 1.00 64.25 322 ALA A CA 1
ATOM 2496 C C . ALA A 1 322 ? 7.592 -8.199 33.427 1.00 64.25 322 ALA A C 1
ATOM 2498 O O . ALA A 1 322 ? 6.662 -7.397 33.389 1.00 64.25 322 ALA A O 1
ATOM 2499 N N . ASN A 1 323 ? 7.585 -9.231 34.276 1.00 61.94 323 ASN A N 1
ATOM 2500 C CA . ASN A 1 323 ? 6.440 -9.562 35.133 1.00 61.94 323 ASN A CA 1
ATOM 2501 C C . ASN A 1 323 ? 6.200 -8.537 36.257 1.00 61.94 323 ASN A C 1
ATOM 2503 O O . ASN A 1 323 ? 5.055 -8.273 36.622 1.00 61.94 323 ASN A O 1
ATOM 2507 N N . SER A 1 324 ? 7.249 -7.899 36.785 1.00 53.97 324 SER A N 1
ATOM 2508 C CA . SER A 1 324 ? 7.115 -6.790 37.750 1.00 53.97 324 SER A CA 1
ATOM 2509 C C . SER A 1 324 ? 6.613 -5.484 37.119 1.00 53.97 324 SER A C 1
ATOM 2511 O O . SER A 1 324 ? 6.158 -4.590 37.836 1.00 53.97 324 SER A O 1
ATOM 2513 N N . ARG A 1 325 ? 6.649 -5.383 35.783 1.00 51.75 325 ARG A N 1
ATOM 2514 C CA . ARG A 1 325 ? 6.153 -4.248 34.997 1.00 51.75 325 ARG A CA 1
ATOM 2515 C C . ARG A 1 325 ? 4.705 -4.360 34.554 1.00 51.75 325 ARG A C 1
ATOM 2517 O O . ARG A 1 325 ? 4.259 -3.439 33.874 1.00 51.75 325 ARG A O 1
ATOM 2524 N N . VAL A 1 326 ? 3.949 -5.387 34.970 1.00 48.97 326 VAL A N 1
ATOM 2525 C CA . VAL A 1 326 ? 2.480 -5.327 34.882 1.00 48.97 326 VAL A CA 1
ATOM 2526 C C . VAL A 1 326 ? 2.062 -4.007 35.514 1.00 48.97 326 VAL A C 1
ATOM 2528 O O . VAL A 1 326 ? 2.196 -3.802 36.722 1.00 48.97 326 VAL A O 1
ATOM 2531 N N . THR A 1 327 ? 1.661 -3.081 34.649 1.00 48.16 327 THR A N 1
ATOM 2532 C CA . THR A 1 327 ? 1.467 -1.671 34.940 1.00 48.16 327 THR A CA 1
ATOM 2533 C C . THR A 1 327 ? 0.522 -1.557 36.124 1.00 48.16 327 THR A C 1
ATOM 2535 O O . THR A 1 327 ? -0.686 -1.768 36.006 1.00 48.16 327 THR A O 1
ATOM 2538 N N . ARG A 1 328 ? 1.074 -1.265 37.313 1.00 49.28 328 ARG A N 1
ATOM 2539 C CA . ARG A 1 328 ? 0.257 -0.847 38.452 1.00 49.28 328 ARG A CA 1
ATOM 2540 C C . ARG A 1 328 ? -0.559 0.335 37.958 1.00 49.28 328 ARG A C 1
ATOM 2542 O O . ARG A 1 328 ? 0.019 1.312 37.485 1.00 49.28 328 ARG A O 1
ATOM 2549 N N . TRP A 1 329 ? -1.878 0.228 38.075 1.00 57.97 329 TRP A N 1
ATOM 2550 C CA . TRP A 1 329 ? -2.799 1.325 37.822 1.00 57.97 329 TRP A CA 1
ATOM 2551 C C . TRP A 1 329 ? -2.301 2.568 38.568 1.00 57.97 329 TRP A C 1
ATOM 2553 O O . TRP A 1 329 ? -2.246 2.588 39.798 1.00 57.97 329 TRP A O 1
ATOM 2563 N N . ARG A 1 330 ? -1.842 3.570 37.817 1.00 59.56 330 ARG A N 1
ATOM 2564 C CA . ARG A 1 330 ? -1.359 4.843 38.353 1.00 59.56 330 ARG A CA 1
ATOM 2565 C C . ARG A 1 330 ? -2.087 5.964 37.620 1.00 59.56 330 ARG A C 1
ATOM 2567 O O . ARG A 1 330 ? -1.625 6.369 36.554 1.00 59.56 330 ARG A O 1
ATOM 2574 N N . PRO A 1 331 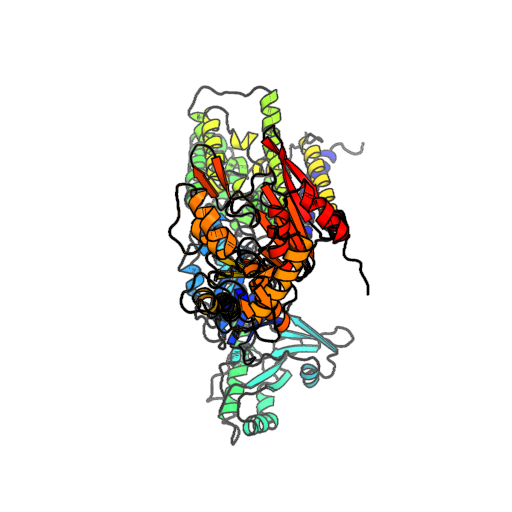? -3.231 6.432 38.151 1.00 65.38 331 PRO A N 1
ATOM 2575 C CA . PRO A 1 331 ? -3.944 7.561 37.568 1.00 65.38 331 PRO A CA 1
ATOM 2576 C C . PRO A 1 331 ? -3.026 8.784 37.488 1.00 65.38 331 PRO A C 1
ATOM 2578 O O . PRO A 1 331 ? -2.308 9.106 38.439 1.00 65.38 331 PRO A O 1
ATOM 2581 N N . GLN A 1 332 ? -3.032 9.449 36.338 1.00 73.50 332 GLN A N 1
ATOM 2582 C CA . GLN A 1 332 ? -2.245 10.650 36.091 1.00 73.50 332 GLN A CA 1
ATOM 2583 C C . GLN A 1 332 ? -2.962 11.882 36.661 1.00 73.50 332 GLN A C 1
ATOM 2585 O O . GLN A 1 332 ? -4.156 11.850 36.956 1.00 73.50 332 GLN A O 1
ATOM 2590 N N . ALA A 1 333 ? -2.259 13.011 36.789 1.00 79.31 333 ALA A N 1
ATOM 2591 C CA . ALA A 1 333 ? -2.857 14.258 37.286 1.00 79.31 333 ALA A CA 1
ATOM 2592 C C . ALA A 1 333 ? -4.113 14.681 36.491 1.00 79.31 333 ALA A C 1
ATOM 2594 O O . ALA A 1 333 ? -5.072 15.194 37.065 1.00 79.31 333 ALA A O 1
ATOM 2595 N N . ARG A 1 334 ? -4.142 14.402 35.180 1.00 79.69 334 ARG A N 1
ATOM 2596 C CA . ARG A 1 334 ? -5.314 14.629 34.320 1.00 79.69 334 ARG A CA 1
ATOM 2597 C C . ARG A 1 334 ? -6.515 13.743 34.656 1.00 79.69 334 ARG A C 1
ATOM 2599 O O . ARG A 1 334 ? -7.636 14.240 34.611 1.00 79.69 334 ARG A O 1
ATOM 2606 N N . ASP A 1 335 ? -6.293 12.488 35.057 1.00 82.06 335 ASP A N 1
ATOM 2607 C CA . ASP A 1 335 ? -7.368 11.570 35.457 1.00 82.06 335 ASP A CA 1
ATOM 2608 C C . ASP A 1 335 ? -8.039 12.060 36.740 1.00 82.06 335 ASP A C 1
ATOM 2610 O O . ASP A 1 335 ? -9.265 12.072 36.842 1.00 82.06 335 ASP A O 1
ATOM 2614 N N . TRP A 1 336 ? -7.238 12.538 37.698 1.00 86.75 336 TRP A N 1
ATOM 2615 C CA . TRP A 1 336 ? -7.743 13.166 38.920 1.00 86.75 336 TRP A CA 1
ATOM 2616 C C . TRP A 1 336 ? -8.505 14.457 38.632 1.00 86.75 336 TRP A C 1
ATOM 2618 O O . TRP A 1 336 ? -9.575 14.683 39.197 1.00 86.75 336 TRP A O 1
ATOM 2628 N N . GLY A 1 337 ? -7.993 15.276 37.712 1.00 89.12 337 GLY A N 1
ATOM 2629 C CA . GLY A 1 337 ? -8.684 16.468 37.235 1.00 89.12 337 GLY A CA 1
ATOM 2630 C C . GLY A 1 337 ? -10.053 16.148 36.635 1.00 89.12 337 GLY A C 1
ATOM 2631 O O . GLY A 1 337 ? -11.054 16.764 37.004 1.00 89.12 337 GLY A O 1
ATOM 2632 N N . LEU A 1 338 ? -10.128 15.132 35.771 1.00 89.31 338 LEU A N 1
ATOM 2633 C CA . LEU A 1 338 ? -11.381 14.697 35.160 1.00 89.31 338 LEU A CA 1
ATOM 2634 C C . LEU A 1 338 ? -12.345 14.073 36.182 1.00 89.31 338 LEU A C 1
ATOM 2636 O O . LEU A 1 338 ? -13.540 14.364 36.149 1.00 89.31 338 LEU A O 1
ATOM 2640 N N . ALA A 1 339 ? -11.846 13.286 37.139 1.00 90.62 339 ALA A N 1
ATOM 2641 C CA . ALA A 1 339 ? -12.651 12.775 38.248 1.00 90.62 339 ALA A CA 1
ATOM 2642 C C . ALA A 1 339 ? -13.254 13.919 39.087 1.00 90.62 339 ALA A C 1
ATOM 2644 O O . ALA A 1 339 ? -14.437 13.878 39.431 1.00 90.62 339 ALA A O 1
ATOM 2645 N N . GLY A 1 340 ? -12.480 14.981 39.340 1.00 93.19 340 GLY A N 1
ATOM 2646 C CA . GLY A 1 340 ? -12.960 16.209 39.978 1.00 93.19 340 GLY A CA 1
ATOM 2647 C C . GLY A 1 340 ? -14.058 16.913 39.171 1.00 93.19 340 GLY A C 1
ATOM 2648 O O . GLY A 1 340 ? -15.077 17.313 39.736 1.00 93.19 340 GLY A O 1
ATOM 2649 N N . VAL A 1 341 ? -13.909 16.998 37.843 1.00 94.62 341 VAL A N 1
ATOM 2650 C CA . VAL A 1 341 ? -14.949 17.529 36.939 1.00 94.62 341 VAL A CA 1
ATOM 2651 C C . VAL A 1 341 ? -16.229 16.694 37.023 1.00 94.62 341 VAL A C 1
ATOM 2653 O O . VAL A 1 341 ? -17.316 17.259 37.139 1.00 94.62 341 VAL A O 1
ATOM 2656 N N . VAL A 1 342 ? -16.123 15.360 37.004 1.00 94.56 342 VAL A N 1
ATOM 2657 C CA . VAL A 1 342 ? -17.272 14.446 37.126 1.00 94.56 342 VAL A CA 1
ATOM 2658 C C . VAL A 1 342 ? -17.974 14.630 38.475 1.00 94.56 342 VAL A C 1
ATOM 2660 O O . VAL A 1 342 ? -19.199 14.761 38.508 1.00 94.56 342 VAL A O 1
ATOM 2663 N N . ALA A 1 343 ? -17.224 14.709 39.577 1.00 94.56 343 ALA A N 1
ATOM 2664 C CA . ALA A 1 343 ? -17.776 14.956 40.908 1.00 94.56 343 ALA A CA 1
ATOM 2665 C C . ALA A 1 343 ? -18.498 16.314 40.982 1.00 94.56 343 ALA A C 1
ATOM 2667 O O . ALA A 1 343 ? -19.653 16.381 41.411 1.00 94.56 343 ALA A O 1
ATOM 2668 N N . GLY A 1 344 ? -17.874 17.385 40.483 1.00 94.50 344 GLY A N 1
ATOM 2669 C CA . GLY A 1 344 ? -18.492 18.711 40.401 1.00 94.50 344 GLY A CA 1
ATOM 2670 C C . GLY A 1 344 ? -19.753 18.722 39.533 1.00 94.50 344 GLY A C 1
ATOM 2671 O O . GLY A 1 344 ? -20.772 19.296 39.918 1.00 94.50 344 GLY A O 1
ATOM 2672 N N . ALA A 1 345 ? -19.747 18.010 38.404 1.00 93.44 345 ALA A N 1
ATOM 2673 C CA . ALA A 1 345 ? -20.906 17.875 37.527 1.00 93.44 345 ALA A CA 1
ATOM 2674 C C . ALA A 1 345 ? -22.068 17.121 38.195 1.00 93.44 345 ALA A C 1
ATOM 2676 O O . ALA A 1 345 ? -23.236 17.476 37.986 1.00 93.44 345 ALA A O 1
ATOM 2677 N N . LEU A 1 346 ? -21.772 16.095 39.002 1.00 93.56 346 LEU A N 1
ATOM 2678 C CA . LEU A 1 346 ? -22.765 15.383 39.808 1.00 93.56 346 LEU A CA 1
ATOM 2679 C C . LEU A 1 346 ? -23.359 16.315 40.867 1.00 93.56 346 LEU A C 1
ATOM 2681 O O . LEU A 1 346 ? -24.580 16.446 40.935 1.00 93.56 346 LEU A O 1
ATOM 2685 N N . VAL A 1 347 ? -22.529 17.048 41.612 1.00 93.69 347 VAL A N 1
ATOM 2686 C CA . VAL A 1 347 ? -22.996 18.051 42.584 1.00 93.69 347 VAL A CA 1
ATOM 2687 C C . VAL A 1 347 ? -23.893 19.086 41.902 1.00 93.69 347 VAL A C 1
ATOM 2689 O O . VAL A 1 347 ? -25.028 19.299 42.330 1.00 93.69 347 VAL A O 1
ATOM 2692 N N . MET A 1 348 ? -23.459 19.660 40.779 1.00 92.31 348 MET A N 1
ATOM 2693 C CA . MET A 1 348 ? -24.252 20.615 39.996 1.00 92.31 348 MET A CA 1
ATOM 2694 C C . MET A 1 348 ? -25.558 20.013 39.462 1.00 92.31 348 MET A C 1
ATOM 2696 O O . MET A 1 348 ? -26.558 20.716 39.319 1.00 92.31 348 MET A O 1
ATOM 2700 N N . SER A 1 349 ? -25.582 18.714 39.164 1.00 89.56 349 SER A N 1
ATOM 2701 C CA . SER A 1 349 ? -26.781 18.031 38.674 1.00 89.56 349 SER A CA 1
ATOM 2702 C C . SER A 1 349 ? -27.770 17.682 39.773 1.00 89.56 349 SER A C 1
ATOM 2704 O O . SER A 1 349 ? -28.967 17.651 39.487 1.00 89.56 349 SER A O 1
ATOM 2706 N N . PHE A 1 350 ? -27.290 17.376 40.983 1.00 90.94 350 PHE A N 1
ATOM 2707 C CA . PHE A 1 350 ? -28.094 16.836 42.079 1.00 90.94 350 PHE A CA 1
ATOM 2708 C C . PHE A 1 350 ? -28.427 17.810 43.206 1.00 90.94 350 PHE A C 1
ATOM 2710 O O . PHE A 1 350 ? -29.318 17.508 43.994 1.00 90.94 350 PHE A O 1
ATOM 2717 N N . THR A 1 351 ? -27.841 19.003 43.207 1.00 91.31 351 THR A N 1
ATOM 2718 C CA . THR A 1 351 ? -28.115 20.055 44.197 1.00 91.31 351 THR A CA 1
ATOM 2719 C C . THR A 1 351 ? -28.847 21.260 43.594 1.00 91.31 351 THR A C 1
ATOM 2721 O O . THR A 1 351 ? -28.996 21.393 42.376 1.00 91.31 351 THR A O 1
ATOM 2724 N N . SER A 1 352 ? -29.291 22.181 44.454 1.00 89.44 352 SER A N 1
ATOM 2725 C CA . SER A 1 352 ? -29.890 23.465 44.061 1.00 89.44 352 SER A CA 1
ATOM 2726 C C . SER A 1 352 ? -28.879 24.465 43.479 1.00 89.44 352 SER A C 1
ATOM 2728 O O . SER A 1 352 ? -29.288 25.488 42.927 1.00 89.44 352 SER A O 1
ATOM 2730 N N . LEU A 1 353 ? -27.572 24.169 43.520 1.00 87.19 353 LEU A N 1
ATOM 2731 C CA . LEU A 1 353 ? -26.498 25.075 43.089 1.00 87.19 353 LEU A CA 1
ATOM 2732 C C . LEU A 1 353 ? -26.624 25.517 41.628 1.00 87.19 353 LEU A C 1
ATOM 2734 O O . LEU A 1 353 ? -26.341 26.670 41.297 1.00 87.19 353 LEU A O 1
ATOM 2738 N N . ARG A 1 354 ? -27.151 24.653 40.753 1.00 80.50 354 ARG A N 1
ATOM 2739 C CA . ARG A 1 354 ? -27.451 25.007 39.357 1.00 80.50 354 ARG A CA 1
ATOM 2740 C C . ARG A 1 354 ? -28.450 26.165 39.239 1.00 80.50 354 ARG A C 1
ATOM 2742 O O . ARG A 1 354 ? -28.426 26.889 38.240 1.00 80.50 354 ARG A O 1
ATOM 2749 N N . GLY A 1 355 ? -29.319 26.359 40.229 1.00 81.94 355 GLY A N 1
ATOM 2750 C CA . GLY A 1 355 ? -30.283 27.456 40.292 1.00 81.94 355 GLY A CA 1
ATOM 2751 C C . GLY A 1 355 ? -29.619 28.831 40.381 1.00 81.94 355 GLY A C 1
ATOM 2752 O O . GLY A 1 355 ? -30.082 29.768 39.732 1.00 81.94 355 GLY A O 1
ATOM 2753 N N . HIS A 1 356 ? -28.471 28.944 41.054 1.00 91.38 356 HIS A N 1
ATOM 2754 C CA . HIS A 1 356 ? -27.779 30.218 41.244 1.00 91.38 356 HIS A CA 1
ATOM 2755 C C . HIS A 1 356 ? -27.056 30.686 39.974 1.00 91.38 356 HIS A C 1
ATOM 2757 O O . HIS A 1 356 ? -26.164 30.015 39.452 1.00 91.38 356 HIS A O 1
ATOM 2763 N N . ARG A 1 357 ? -27.409 31.885 39.483 1.00 88.44 357 ARG A N 1
ATOM 2764 C CA . ARG A 1 357 ? -26.862 32.451 38.234 1.00 88.44 357 ARG A CA 1
ATOM 2765 C C . ARG A 1 357 ? -25.334 32.566 38.257 1.00 88.44 357 ARG A C 1
ATOM 2767 O O . ARG A 1 357 ? -24.702 32.160 37.288 1.00 88.44 357 ARG A O 1
ATOM 2774 N N . ARG A 1 358 ? -24.749 33.091 39.343 1.00 92.25 358 ARG A N 1
ATOM 2775 C CA . ARG A 1 358 ? -23.289 33.284 39.469 1.00 92.25 358 ARG A CA 1
ATOM 2776 C C . ARG A 1 358 ? -22.533 31.954 39.430 1.00 92.25 358 ARG A C 1
ATOM 2778 O O . ARG A 1 358 ? -21.635 31.800 38.612 1.00 92.25 358 ARG A O 1
ATOM 2785 N N . VAL A 1 359 ? -22.969 30.979 40.230 1.00 93.12 359 VAL A N 1
ATOM 2786 C CA . VAL A 1 359 ? -22.373 29.631 40.282 1.00 93.12 359 VAL A CA 1
ATOM 2787 C C . VAL A 1 359 ? -22.466 28.938 38.924 1.00 93.12 359 VAL A C 1
ATOM 2789 O O . VAL A 1 359 ? -21.487 28.388 38.434 1.00 93.12 359 VAL A O 1
ATOM 2792 N N . ARG A 1 360 ? -23.625 29.025 38.262 1.00 91.44 360 ARG A N 1
ATOM 2793 C CA . ARG A 1 360 ? -23.832 28.436 36.934 1.00 91.44 360 ARG A CA 1
ATOM 2794 C C . ARG A 1 360 ? -22.897 29.023 35.876 1.00 91.44 360 ARG A C 1
ATOM 2796 O O . ARG A 1 360 ? -22.358 28.267 35.078 1.00 91.44 360 ARG A O 1
ATOM 2803 N N . VAL A 1 361 ? -22.731 30.347 35.846 1.00 92.44 361 VAL A N 1
ATOM 2804 C CA . VAL A 1 361 ? -21.826 31.013 34.893 1.00 92.44 361 VAL A CA 1
ATOM 2805 C C . VAL A 1 361 ? -20.373 30.655 35.199 1.00 92.44 361 VAL A C 1
ATOM 2807 O O . VAL A 1 361 ? -19.654 30.277 34.282 1.00 92.44 361 VAL A O 1
ATOM 2810 N N . ALA A 1 362 ? -19.968 30.687 36.472 1.00 94.62 362 ALA A N 1
ATOM 2811 C CA . ALA A 1 362 ? -18.623 30.293 36.887 1.00 94.62 362 ALA A CA 1
ATOM 2812 C C . ALA A 1 362 ? -18.299 28.848 36.472 1.00 94.62 362 ALA A C 1
ATOM 2814 O O . ALA A 1 362 ? -17.250 28.601 35.882 1.00 94.62 362 ALA A O 1
ATOM 2815 N N . TRP A 1 363 ? -19.234 27.914 36.682 1.00 95.44 363 TRP A N 1
ATOM 2816 C CA . TRP A 1 363 ? -19.093 26.526 36.238 1.00 95.44 363 TRP A CA 1
ATOM 2817 C C . TRP A 1 363 ? -18.953 26.416 34.715 1.00 95.44 363 TRP A C 1
ATOM 2819 O O . TRP A 1 363 ? -18.075 25.718 34.226 1.00 95.44 363 TRP A O 1
ATOM 2829 N N . GLN A 1 364 ? -19.768 27.143 33.945 1.00 94.81 364 GLN A N 1
ATOM 2830 C CA . GLN A 1 364 ? -19.674 27.145 32.480 1.00 94.81 364 GLN A CA 1
ATOM 2831 C C . GLN A 1 364 ? -18.324 27.685 31.982 1.00 94.81 364 GLN A C 1
ATOM 2833 O O . GLN A 1 364 ? -17.736 27.088 31.082 1.00 94.81 364 GLN A O 1
ATOM 2838 N N . CYS A 1 365 ? -17.816 28.770 32.576 1.00 95.19 365 CYS A N 1
ATOM 2839 C CA . CYS A 1 365 ? -16.491 29.305 32.253 1.00 95.19 365 CYS A CA 1
ATOM 2840 C C . CYS A 1 365 ? -15.379 28.314 32.619 1.00 95.19 365 CYS A C 1
ATOM 2842 O O . CYS A 1 365 ? -14.453 28.127 31.834 1.00 95.19 365 CYS A O 1
ATOM 2844 N N . PHE A 1 366 ? -15.499 27.634 33.764 1.00 95.88 366 PHE A N 1
ATOM 2845 C CA . PHE A 1 366 ? -14.575 26.574 34.165 1.00 95.88 366 PHE A CA 1
ATOM 2846 C C . PHE A 1 366 ? -14.570 25.408 33.169 1.00 95.88 366 PHE A C 1
ATOM 2848 O O . PHE A 1 366 ? -13.497 24.966 32.776 1.00 95.88 366 PHE A O 1
ATOM 2855 N N . LEU A 1 367 ? -15.731 24.941 32.699 1.00 95.31 367 LEU A N 1
ATOM 2856 C CA . LEU A 1 367 ? -15.791 23.877 31.690 1.00 95.31 367 LEU A CA 1
ATOM 2857 C C . LEU A 1 367 ? -15.098 24.295 30.389 1.00 95.31 367 LEU A C 1
ATOM 2859 O O . LEU A 1 367 ? -14.290 23.541 29.857 1.00 95.31 367 LEU A O 1
ATOM 2863 N N . VAL A 1 368 ? -15.377 25.501 29.889 1.00 95.00 368 VAL A N 1
ATOM 2864 C CA . VAL A 1 368 ? -14.745 26.023 28.667 1.00 95.00 368 VAL A CA 1
ATOM 2865 C C . VAL A 1 368 ? -13.229 26.159 28.841 1.00 95.00 368 VAL A C 1
ATOM 2867 O O . VAL A 1 368 ? -12.478 25.686 27.994 1.00 95.00 368 VAL A O 1
ATOM 2870 N N . GLY A 1 369 ? -12.775 26.752 29.948 1.00 93.62 369 GLY A N 1
ATOM 2871 C CA . GLY A 1 369 ? -11.355 26.978 30.216 1.00 93.62 369 GLY A CA 1
ATOM 2872 C C . GLY A 1 369 ? -10.583 25.697 30.527 1.00 93.62 369 GLY A C 1
ATOM 2873 O O . GLY A 1 369 ? -9.577 25.419 29.891 1.00 93.62 369 GLY A O 1
ATOM 2874 N N . TYR A 1 370 ? -11.051 24.894 31.481 1.00 93.25 370 TYR A N 1
ATOM 2875 C CA . TYR A 1 370 ? -10.344 23.693 31.918 1.00 93.25 370 TYR A CA 1
ATOM 2876 C C . TYR A 1 370 ? -10.618 22.491 31.010 1.00 93.25 370 TYR A C 1
ATOM 2878 O O . TYR A 1 370 ? -9.691 21.968 30.402 1.00 93.25 370 TYR A O 1
ATOM 2886 N N . VAL A 1 371 ? -11.875 22.053 30.873 1.00 91.50 371 VAL A N 1
ATOM 2887 C CA . VAL A 1 371 ? -12.202 20.847 30.083 1.00 91.50 371 VAL A CA 1
ATOM 2888 C C . VAL A 1 371 ? -11.928 21.081 28.595 1.00 91.50 371 VAL A C 1
ATOM 2890 O O . VAL A 1 371 ? -11.350 20.224 27.935 1.00 91.50 371 VAL A O 1
ATOM 2893 N N . GLY A 1 372 ? -12.304 22.254 28.077 1.00 89.56 372 GLY A N 1
ATOM 2894 C CA . GLY A 1 372 ? -12.099 22.627 26.678 1.00 89.56 372 GLY A CA 1
ATOM 2895 C C . GLY A 1 372 ? -10.644 22.940 26.325 1.00 89.56 372 GLY A C 1
ATOM 2896 O O . GLY A 1 372 ? -10.104 22.316 25.418 1.00 89.56 372 GLY A O 1
ATOM 2897 N N . LEU A 1 373 ? -10.016 23.906 27.007 1.00 89.06 373 LEU A N 1
ATOM 2898 C CA . LEU A 1 373 ? -8.718 24.463 26.586 1.00 89.06 373 LEU A CA 1
ATOM 2899 C C . LEU A 1 373 ? -7.483 23.864 27.284 1.00 89.06 373 LEU A C 1
ATOM 2901 O O . LEU A 1 373 ? -6.378 24.131 26.819 1.00 89.06 373 LEU A O 1
ATOM 2905 N N . VAL A 1 374 ? -7.639 23.094 28.371 1.00 87.44 374 VAL A N 1
ATOM 2906 C CA . VAL A 1 374 ? -6.504 22.537 29.144 1.00 87.44 374 VAL A CA 1
ATOM 2907 C C . VAL A 1 374 ? -6.481 21.007 29.150 1.00 87.44 374 VAL A C 1
ATOM 2909 O O . VAL A 1 374 ? -5.438 20.409 28.906 1.00 87.44 374 VAL A O 1
ATOM 2912 N N . ASN A 1 375 ? -7.600 20.363 29.483 1.00 85.75 375 ASN A N 1
ATOM 2913 C CA . ASN A 1 375 ? -7.664 18.920 29.713 1.00 85.75 375 ASN A CA 1
ATOM 2914 C C . ASN A 1 375 ? -7.902 18.134 28.408 1.00 85.75 375 ASN A C 1
ATOM 2916 O O . ASN A 1 375 ? -7.214 17.148 28.173 1.00 85.75 375 ASN A O 1
ATOM 2920 N N . HIS A 1 376 ? -8.813 18.607 27.549 1.00 85.44 376 HIS A N 1
ATOM 2921 C CA . HIS A 1 376 ? -9.145 18.040 26.232 1.00 85.44 376 HIS A CA 1
ATOM 2922 C C . HIS A 1 376 ? -9.759 16.623 26.219 1.00 85.44 376 HIS A C 1
ATOM 2924 O O . HIS A 1 376 ? -10.123 16.141 25.146 1.00 85.44 376 HIS A O 1
ATOM 2930 N N . ASP A 1 377 ? -9.959 15.972 27.369 1.00 85.38 377 ASP A N 1
ATOM 2931 C CA . ASP A 1 377 ? -10.606 14.658 27.437 1.00 85.38 377 ASP A CA 1
ATOM 2932 C C . ASP A 1 377 ? -12.132 14.791 27.260 1.00 85.38 377 ASP A C 1
ATOM 2934 O O . ASP A 1 377 ? -12.899 15.049 28.196 1.00 85.38 377 ASP A O 1
ATOM 2938 N N . LEU A 1 378 ? -12.583 14.625 26.015 1.00 89.06 378 LEU A N 1
ATOM 2939 C CA . LEU A 1 378 ? -13.983 14.732 25.603 1.00 89.06 378 LEU A CA 1
ATOM 2940 C C . LEU A 1 378 ? -14.539 13.384 25.144 1.00 89.06 378 LEU A C 1
ATOM 2942 O O . LEU A 1 378 ? -13.851 12.593 24.505 1.00 89.06 378 LEU A O 1
ATOM 2946 N N . LEU A 1 379 ? -15.821 13.147 25.435 1.00 90.88 379 LEU A N 1
ATOM 2947 C CA . LEU A 1 379 ? -16.556 12.007 24.908 1.00 90.88 379 LEU A CA 1
ATOM 2948 C C . LEU A 1 379 ? -16.984 12.338 23.476 1.00 90.88 379 LEU A C 1
ATOM 2950 O O . LEU A 1 379 ? -17.887 13.152 23.275 1.00 90.88 379 LEU A O 1
ATOM 2954 N N . SER A 1 380 ? -16.308 11.719 22.515 1.00 91.62 380 SER A N 1
ATOM 2955 C CA . SER A 1 380 ? -16.506 11.886 21.077 1.00 91.62 380 SER A CA 1
ATOM 2956 C C . SER A 1 380 ? -17.071 10.608 20.445 1.00 91.62 380 SER A C 1
ATOM 2958 O O . SER A 1 380 ? -16.927 9.505 20.979 1.00 91.62 380 SER A O 1
ATOM 2960 N N . LEU A 1 381 ? -17.725 10.736 19.294 1.00 91.00 381 LEU A N 1
ATOM 2961 C CA . LEU A 1 381 ? -18.186 9.619 18.478 1.00 91.00 381 LEU A CA 1
ATOM 2962 C C . LEU A 1 381 ? -17.002 8.792 17.972 1.00 91.00 381 LEU A C 1
ATOM 2964 O O . LEU A 1 381 ? -17.106 7.570 17.899 1.00 91.00 381 LEU A O 1
ATOM 2968 N N . ALA A 1 382 ? -15.874 9.443 17.676 1.00 88.69 382 ALA A N 1
ATOM 2969 C CA . ALA A 1 382 ? -14.630 8.770 17.319 1.00 88.69 382 ALA A CA 1
ATOM 2970 C C . ALA A 1 382 ? -14.096 7.904 18.471 1.00 88.69 382 ALA A C 1
ATOM 2972 O O . ALA A 1 382 ? -13.779 6.735 18.253 1.00 88.69 382 ALA A O 1
ATOM 2973 N N . LEU A 1 383 ? -14.078 8.435 19.701 1.00 90.19 383 LEU A N 1
ATOM 2974 C CA . LEU A 1 383 ? -13.686 7.694 20.903 1.00 90.19 383 LEU A CA 1
ATOM 2975 C C . LEU A 1 383 ? -14.605 6.488 21.139 1.00 90.19 383 LEU A C 1
ATOM 2977 O O . LEU A 1 383 ? -14.135 5.364 21.295 1.00 90.19 383 LEU A O 1
ATOM 2981 N N . LEU A 1 384 ? -15.923 6.710 21.117 1.00 91.25 384 LEU A N 1
ATOM 2982 C CA . LEU A 1 384 ? -16.916 5.657 21.337 1.00 91.25 384 LEU A CA 1
ATOM 2983 C C . LEU A 1 384 ? -16.885 4.582 20.242 1.00 91.25 384 LEU A C 1
ATOM 2985 O O . LEU A 1 384 ? -16.971 3.396 20.552 1.00 91.25 384 LEU A O 1
ATOM 2989 N N . GLY A 1 385 ? -16.753 4.980 18.974 1.00 89.31 385 GLY A N 1
ATOM 2990 C CA . GLY A 1 385 ? -16.636 4.061 17.841 1.00 89.31 385 GLY A CA 1
ATOM 2991 C C . GLY A 1 385 ? -15.344 3.250 17.893 1.00 89.31 385 GLY A C 1
ATOM 2992 O O . GLY A 1 385 ? -15.366 2.036 17.702 1.00 89.31 385 GLY A O 1
ATOM 2993 N N . GLY A 1 386 ? -14.231 3.894 18.241 1.00 85.94 386 GLY A N 1
ATOM 2994 C CA . GLY A 1 386 ? -12.957 3.226 18.465 1.00 85.94 386 GLY A CA 1
ATOM 2995 C C . GLY A 1 386 ? -13.035 2.183 19.581 1.00 85.94 386 GLY A C 1
ATOM 2996 O O . GLY A 1 386 ? -12.740 1.009 19.349 1.00 85.94 386 GLY A O 1
ATOM 2997 N N . TRP A 1 387 ? -13.567 2.547 20.749 1.00 90.06 387 TRP A N 1
ATOM 2998 C CA . TRP A 1 387 ? -13.758 1.598 21.850 1.00 90.06 387 TRP A CA 1
ATOM 2999 C C . TRP A 1 387 ? -14.762 0.485 21.528 1.00 90.06 387 TRP A C 1
ATOM 3001 O O . TRP A 1 387 ? -14.597 -0.641 21.994 1.00 90.06 387 TRP A O 1
ATOM 3011 N N . ALA A 1 388 ? -15.768 0.749 20.691 1.00 90.19 388 ALA A N 1
ATOM 3012 C CA . ALA A 1 388 ? -16.669 -0.288 20.190 1.00 90.19 388 ALA A CA 1
ATOM 3013 C C . ALA A 1 388 ? -15.941 -1.313 19.306 1.00 90.19 388 ALA A C 1
ATOM 3015 O O . ALA A 1 388 ? -16.252 -2.500 19.354 1.00 90.19 388 ALA A O 1
ATOM 3016 N N . THR A 1 389 ? -14.962 -0.878 18.509 1.00 87.19 389 THR A N 1
ATOM 3017 C CA . THR A 1 389 ? -14.162 -1.790 17.675 1.00 87.19 389 THR A CA 1
ATOM 3018 C C . THR A 1 389 ? -13.116 -2.552 18.483 1.00 87.19 389 THR A C 1
ATOM 3020 O O . THR A 1 389 ? -12.971 -3.758 18.296 1.00 87.19 389 THR A O 1
ATOM 3023 N N . SER A 1 390 ? -12.427 -1.871 19.402 1.00 81.25 390 SER A N 1
ATOM 3024 C CA . SER A 1 390 ? -11.155 -2.339 19.970 1.00 81.25 390 SER A CA 1
ATOM 3025 C C . SER A 1 390 ? -11.217 -2.700 21.459 1.00 81.25 390 SER A C 1
ATOM 3027 O O . SER A 1 390 ? -10.348 -3.412 21.947 1.00 81.25 390 SER A O 1
ATOM 3029 N N . GLY A 1 391 ? -12.251 -2.265 22.186 1.00 85.06 391 GLY A N 1
ATOM 3030 C CA . GLY A 1 391 ? -12.387 -2.445 23.635 1.00 85.06 391 GLY A CA 1
ATOM 3031 C C . GLY A 1 391 ? -12.140 -1.161 24.439 1.00 85.06 391 GLY A C 1
ATOM 3032 O O . GLY A 1 391 ? -11.901 -0.091 23.888 1.00 85.06 391 GLY A O 1
ATOM 3033 N N . LEU A 1 392 ? -12.230 -1.254 25.771 1.00 84.50 392 LEU A N 1
ATOM 3034 C CA . LEU A 1 392 ? -12.081 -0.105 26.676 1.00 84.50 392 LEU A CA 1
ATOM 3035 C C . LEU A 1 392 ? -10.632 0.082 27.138 1.00 84.50 392 LEU A C 1
ATOM 3037 O O . LEU A 1 392 ? -10.012 -0.843 27.663 1.00 84.50 392 LEU A O 1
ATOM 3041 N N . ALA A 1 393 ? -10.144 1.320 27.083 1.00 78.75 393 ALA A N 1
ATOM 3042 C CA . ALA A 1 393 ? -8.815 1.712 27.553 1.00 78.75 393 ALA A CA 1
ATOM 3043 C C . ALA A 1 393 ? -8.742 1.897 29.091 1.00 78.75 393 ALA A C 1
ATOM 3045 O O . ALA A 1 393 ? -8.315 2.939 29.588 1.00 78.75 393 ALA A O 1
ATOM 3046 N N . LEU A 1 394 ? -9.161 0.889 29.872 1.00 78.81 394 LEU A N 1
ATOM 3047 C CA . LEU A 1 394 ? -9.285 0.962 31.343 1.00 78.81 394 LEU A CA 1
ATOM 3048 C C . LEU A 1 394 ? -7.989 1.361 32.067 1.00 78.81 394 LEU A C 1
ATOM 3050 O O . LEU A 1 394 ? -8.038 2.055 33.082 1.00 78.81 394 LEU A O 1
ATOM 3054 N N . LYS A 1 395 ? -6.836 0.913 31.559 1.00 73.25 395 LYS A N 1
ATOM 3055 C CA . LYS A 1 395 ? -5.523 1.221 32.145 1.00 73.25 395 LYS A CA 1
ATOM 3056 C C . LYS A 1 395 ? -4.974 2.569 31.681 1.00 73.25 395 LYS A C 1
ATOM 3058 O O . LYS A 1 395 ? -4.407 3.293 32.493 1.00 73.25 395 LYS A O 1
ATOM 3063 N N . ALA A 1 396 ? -5.144 2.888 30.399 1.00 69.69 396 ALA A N 1
ATOM 3064 C CA . ALA A 1 396 ? -4.532 4.059 29.777 1.00 69.69 396 ALA A CA 1
ATOM 3065 C C . ALA A 1 396 ? -5.318 5.355 30.030 1.00 69.69 396 ALA A C 1
ATOM 3067 O O . ALA A 1 396 ? -4.712 6.420 30.133 1.00 69.69 396 ALA A O 1
ATOM 3068 N N . ALA A 1 397 ? -6.648 5.274 30.148 1.00 80.44 397 ALA A N 1
ATOM 3069 C CA . ALA A 1 397 ? -7.525 6.436 30.283 1.00 80.44 397 ALA A CA 1
ATOM 3070 C C . ALA A 1 397 ? -8.663 6.214 31.306 1.00 80.44 397 ALA A C 1
ATOM 3072 O O . ALA A 1 397 ? -9.846 6.332 30.959 1.00 80.44 397 ALA A O 1
ATOM 3073 N N . PRO A 1 398 ? -8.350 5.888 32.577 1.00 85.50 398 PRO A N 1
ATOM 3074 C CA . PRO A 1 398 ? -9.365 5.574 33.582 1.00 85.50 398 PRO A CA 1
ATOM 3075 C C . PRO A 1 398 ? -10.347 6.733 33.818 1.00 85.50 398 PRO A C 1
ATOM 3077 O O . PRO A 1 398 ? -11.535 6.482 34.029 1.00 85.50 398 PRO A O 1
ATOM 3080 N N . GLY A 1 399 ? -9.898 7.993 33.723 1.00 87.50 399 GLY A N 1
ATOM 3081 C CA . GLY A 1 399 ? -10.780 9.156 33.832 1.00 87.50 399 GLY A CA 1
ATOM 3082 C C . GLY A 1 399 ? -11.830 9.226 32.714 1.00 87.50 399 GLY A C 1
ATOM 3083 O O . GLY A 1 399 ? -13.008 9.459 32.988 1.00 87.50 399 GLY A O 1
ATOM 3084 N N . LEU A 1 400 ? -11.432 8.985 31.459 1.00 89.12 400 LEU A N 1
ATOM 3085 C CA . LEU A 1 400 ? -12.345 8.975 30.307 1.00 89.12 400 LEU A CA 1
ATOM 3086 C C . LEU A 1 400 ? -13.328 7.806 30.373 1.00 89.12 400 LEU A C 1
ATOM 3088 O O . LEU A 1 400 ? -14.503 7.970 30.043 1.00 89.12 400 LEU A O 1
ATOM 3092 N N . VAL A 1 401 ? -12.878 6.634 30.831 1.00 90.25 401 VAL A N 1
ATOM 3093 C CA . VAL A 1 401 ? -13.770 5.482 31.013 1.00 90.25 401 VAL A CA 1
ATOM 3094 C C . VAL A 1 401 ? -14.801 5.768 32.103 1.00 90.25 401 VAL A C 1
ATOM 3096 O O . VAL A 1 401 ? -15.990 5.515 31.900 1.00 90.25 401 VAL A O 1
ATOM 3099 N N . LEU A 1 402 ? -14.382 6.368 33.225 1.00 92.06 402 LEU A N 1
ATOM 3100 C CA . LEU A 1 402 ? -15.300 6.836 34.264 1.00 92.06 402 LEU A CA 1
ATOM 3101 C C . LEU A 1 402 ? -16.307 7.842 33.692 1.00 92.06 402 LEU A C 1
ATOM 3103 O O . LEU A 1 402 ? -17.510 7.705 33.912 1.00 92.06 402 LEU A O 1
ATOM 3107 N N . LEU A 1 403 ? -15.839 8.824 32.922 1.00 93.06 403 LEU A N 1
ATOM 3108 C CA . LEU A 1 403 ? -16.695 9.814 32.279 1.00 93.06 403 LEU A CA 1
ATOM 3109 C C . LEU A 1 403 ? -17.737 9.164 31.357 1.00 93.06 403 LEU A C 1
ATOM 3111 O O . LEU A 1 403 ? -18.918 9.502 31.453 1.00 93.06 403 LEU A O 1
ATOM 3115 N N . ALA A 1 404 ? -17.325 8.229 30.498 1.00 92.50 404 ALA A N 1
ATOM 3116 C CA . ALA A 1 404 ? -18.212 7.501 29.592 1.00 92.50 404 ALA A CA 1
ATOM 3117 C C . ALA A 1 404 ? -19.252 6.671 30.363 1.00 92.50 404 ALA A C 1
ATOM 3119 O O . ALA A 1 404 ? -20.446 6.729 30.055 1.00 92.50 404 ALA A O 1
ATOM 3120 N N . ALA A 1 405 ? -18.821 5.964 31.413 1.00 92.69 405 ALA A N 1
ATOM 3121 C CA . ALA A 1 405 ? -19.702 5.178 32.269 1.00 92.69 405 ALA A CA 1
ATOM 3122 C C . ALA A 1 405 ? -20.761 6.063 32.939 1.00 92.69 405 ALA A C 1
ATOM 3124 O O . ALA A 1 405 ? -21.955 5.782 32.850 1.00 92.69 405 ALA A O 1
ATOM 3125 N N . VAL A 1 406 ? -20.359 7.180 33.549 1.00 93.12 406 VAL A N 1
ATOM 3126 C CA . VAL A 1 406 ? -21.295 8.103 34.203 1.00 93.12 406 VAL A CA 1
ATOM 3127 C C . VAL A 1 406 ? -22.206 8.789 33.171 1.00 93.12 406 VAL A C 1
ATOM 3129 O O . VAL A 1 406 ? -23.404 8.957 33.422 1.00 93.12 406 VAL A O 1
ATOM 3132 N N . ALA A 1 407 ? -21.688 9.135 31.987 1.00 92.00 407 ALA A N 1
ATOM 3133 C CA . ALA A 1 407 ? -22.465 9.713 30.890 1.00 92.00 407 ALA A CA 1
ATOM 3134 C C . ALA A 1 407 ? -23.556 8.769 30.355 1.00 92.00 407 ALA A C 1
ATOM 3136 O O . ALA A 1 407 ? -24.581 9.264 29.888 1.00 92.00 407 ALA A O 1
ATOM 3137 N N . ALA A 1 408 ? -23.375 7.449 30.458 1.00 90.44 408 ALA A N 1
ATOM 3138 C CA . ALA A 1 408 ? -24.379 6.452 30.089 1.00 90.44 408 ALA A CA 1
ATOM 3139 C C . ALA A 1 408 ? -25.312 6.078 31.259 1.00 90.44 408 ALA A C 1
ATOM 3141 O O . ALA A 1 408 ? -26.535 6.065 31.104 1.00 90.44 408 ALA A O 1
ATOM 3142 N N . LEU A 1 409 ? -24.756 5.820 32.448 1.00 91.44 409 LEU A N 1
ATOM 3143 C CA . LEU A 1 409 ? -25.494 5.301 33.606 1.00 91.44 409 LEU A CA 1
ATOM 3144 C C . LEU A 1 409 ? -26.399 6.348 34.260 1.00 91.44 409 LEU A C 1
ATOM 3146 O O . LEU A 1 409 ? -27.534 6.035 34.624 1.00 91.44 409 LEU A O 1
ATOM 3150 N N . VAL A 1 410 ? -25.948 7.602 34.391 1.00 91.62 410 VAL A N 1
ATOM 3151 C CA . VAL A 1 410 ? -26.752 8.649 35.046 1.00 91.62 410 VAL A CA 1
ATOM 3152 C C . VAL A 1 410 ? -28.021 8.968 34.249 1.00 91.62 410 VAL A C 1
ATOM 3154 O O . VAL A 1 410 ? -29.087 9.006 34.867 1.00 91.62 410 VAL A O 1
ATOM 3157 N N . PRO A 1 411 ? -27.993 9.150 32.914 1.00 89.50 411 PRO A N 1
ATOM 3158 C CA . PRO A 1 411 ? -29.218 9.339 32.135 1.00 89.50 411 PRO A CA 1
ATOM 3159 C C . PRO A 1 411 ? -30.086 8.081 32.031 1.00 89.50 411 PRO A C 1
ATOM 3161 O O . PRO A 1 411 ? -31.287 8.197 31.797 1.00 89.50 411 PRO A O 1
ATOM 3164 N N . TRP A 1 412 ? -29.513 6.885 32.178 1.00 88.44 412 TRP A N 1
ATOM 3165 C CA . TRP A 1 412 ? -30.283 5.640 32.187 1.00 88.44 412 TRP A CA 1
ATOM 3166 C C . TRP A 1 412 ? -31.057 5.455 33.504 1.00 88.44 412 TRP A C 1
ATOM 3168 O O . TRP A 1 412 ? -32.256 5.165 33.498 1.00 88.44 412 TRP A O 1
ATOM 3178 N N . GLY A 1 413 ? -30.390 5.676 34.642 1.00 85.94 413 GLY A N 1
ATOM 3179 C CA . GLY A 1 413 ? -30.986 5.552 35.975 1.00 85.94 413 GLY A CA 1
ATOM 3180 C C . GLY A 1 413 ? -31.830 6.761 36.388 1.00 85.94 413 GLY A C 1
ATOM 3181 O O . GLY A 1 413 ? -32.795 6.632 37.140 1.00 85.94 413 GLY A O 1
ATOM 3182 N N . THR A 1 414 ? -31.509 7.946 35.869 1.00 86.12 414 THR A N 1
ATOM 3183 C CA . THR A 1 414 ? -32.167 9.212 36.220 1.00 86.12 414 THR A CA 1
ATOM 3184 C C . THR A 1 414 ? -32.656 9.944 34.977 1.00 86.12 414 THR A C 1
ATOM 3186 O O . THR A 1 414 ? -32.250 9.667 33.861 1.00 86.12 414 THR A O 1
ATOM 3189 N N . ARG A 1 415 ? -33.492 10.972 35.135 1.00 84.75 415 ARG A N 1
ATOM 3190 C CA . ARG A 1 415 ? -33.940 11.786 33.988 1.00 84.75 415 ARG A CA 1
ATOM 3191 C C . ARG A 1 415 ? -32.922 12.854 33.570 1.00 84.75 415 ARG A C 1
ATOM 3193 O O . ARG A 1 415 ? -33.268 13.731 32.773 1.00 84.75 415 ARG A O 1
ATOM 3200 N N . ARG A 1 416 ? -31.708 12.860 34.134 1.00 87.38 416 ARG A N 1
ATOM 3201 C CA . ARG A 1 416 ? -30.736 13.957 34.004 1.00 87.38 416 ARG A CA 1
ATOM 3202 C C . ARG A 1 416 ? -29.629 13.595 33.018 1.00 87.38 416 ARG A C 1
ATOM 3204 O O . ARG A 1 416 ? -28.940 12.600 33.180 1.00 87.38 416 ARG A O 1
ATOM 3211 N N . GLN A 1 417 ? -29.436 14.442 32.010 1.00 86.06 417 GLN A N 1
ATOM 3212 C CA . GLN A 1 417 ? -28.279 14.363 31.116 1.00 86.06 417 GLN A CA 1
ATOM 3213 C C . GLN A 1 417 ? -27.097 15.074 31.765 1.00 86.06 417 GLN A C 1
ATOM 3215 O O . GLN A 1 417 ? -27.075 16.307 31.792 1.00 86.06 417 GLN A O 1
ATOM 3220 N N . LEU A 1 418 ? -26.153 14.299 32.300 1.00 90.56 418 LEU A N 1
ATOM 3221 C CA . LEU A 1 418 ? -24.968 14.828 32.967 1.00 90.56 418 LEU A CA 1
ATOM 3222 C C . LEU A 1 418 ? -23.980 15.427 31.959 1.00 90.56 418 LEU A C 1
ATOM 3224 O O . LEU A 1 418 ? -23.657 16.607 32.052 1.00 90.56 418 LEU A O 1
ATOM 3228 N N . TYR A 1 419 ? -23.559 14.637 30.965 1.00 92.81 419 TYR A N 1
ATOM 3229 C CA . TYR A 1 419 ? -22.490 15.023 30.041 1.00 92.81 419 TYR A CA 1
ATOM 3230 C C . TYR A 1 419 ? -22.816 16.306 29.267 1.00 92.81 419 TYR A C 1
ATOM 3232 O O . TYR A 1 419 ? -22.141 17.323 29.419 1.00 92.81 419 TYR A O 1
ATOM 3240 N N . CYS A 1 420 ? -23.912 16.296 28.501 1.00 89.19 420 CYS A N 1
ATOM 3241 C CA . CYS A 1 420 ? -24.286 17.412 27.631 1.00 89.19 420 CYS A CA 1
ATOM 3242 C C . CYS A 1 420 ? -24.567 18.723 28.386 1.00 89.19 420 CYS A C 1
ATOM 3244 O O . CYS A 1 420 ? -24.406 19.794 27.808 1.00 89.19 420 CYS A O 1
ATOM 3246 N N . HIS A 1 421 ? -25.002 18.663 29.652 1.00 88.19 421 HIS A N 1
ATOM 3247 C CA . HIS A 1 421 ? -25.372 19.863 30.411 1.00 88.19 421 HIS A CA 1
ATOM 3248 C C . HIS A 1 421 ? -24.324 20.347 31.408 1.00 88.19 421 HIS A C 1
ATOM 3250 O O . HIS A 1 421 ? -24.331 21.536 31.713 1.00 88.19 421 HIS A O 1
ATOM 3256 N N . GLN A 1 422 ? -23.514 19.454 31.978 1.00 92.62 422 GLN A N 1
ATOM 3257 C CA . GLN A 1 422 ? -22.630 19.779 33.102 1.00 92.62 422 GLN A CA 1
ATOM 3258 C C . GLN A 1 422 ? -21.160 19.435 32.862 1.00 92.62 422 GLN A C 1
ATOM 3260 O O . GLN A 1 422 ? -20.362 19.707 33.751 1.00 92.62 422 GLN A O 1
ATOM 3265 N N . ILE A 1 423 ? -20.798 18.863 31.707 1.00 94.38 423 ILE A N 1
ATOM 3266 C CA . ILE A 1 423 ? -19.405 18.490 31.404 1.00 94.38 423 ILE A CA 1
ATOM 3267 C C . ILE A 1 423 ? -18.953 19.013 30.035 1.00 94.38 423 ILE A C 1
ATOM 3269 O O . ILE A 1 423 ? -17.851 19.530 29.912 1.00 94.38 423 ILE A O 1
ATOM 3273 N N . CYS A 1 424 ? -19.796 18.918 29.004 1.00 94.50 424 CYS A N 1
ATOM 3274 C CA . CYS A 1 424 ? -19.428 19.282 27.635 1.00 94.50 424 CYS A CA 1
ATOM 3275 C C . CYS A 1 424 ? -19.068 20.784 27.506 1.00 94.50 424 CYS A C 1
ATOM 3277 O O . CYS A 1 424 ? -19.965 21.630 27.638 1.00 94.50 424 CYS A O 1
ATOM 3279 N N . PRO A 1 425 ? -17.811 21.144 27.166 1.00 95.00 425 PRO A N 1
ATOM 3280 C CA . PRO A 1 425 ? -17.397 22.541 27.028 1.00 95.00 425 PRO A CA 1
ATOM 3281 C C . PRO A 1 425 ? -18.064 23.221 25.830 1.00 95.00 425 PRO A C 1
ATOM 3283 O O . PRO A 1 425 ? -18.456 24.381 25.920 1.00 95.00 425 PRO A O 1
ATOM 3286 N N . HIS A 1 426 ? -18.305 22.488 24.736 1.00 95.25 426 HIS A N 1
ATOM 3287 C CA . HIS A 1 426 ? -19.015 23.021 23.570 1.00 95.25 426 HIS A CA 1
ATOM 3288 C C . HIS A 1 426 ? -20.474 23.389 23.888 1.00 95.25 426 HIS A C 1
ATOM 3290 O O . HIS A 1 426 ? -20.989 24.406 23.422 1.00 95.25 426 HIS A O 1
ATOM 3296 N N . GLY A 1 427 ? -21.151 22.594 24.722 1.00 93.44 427 GLY A N 1
ATOM 3297 C CA . GLY A 1 427 ? -22.489 22.918 25.217 1.00 93.44 427 GLY A CA 1
ATOM 3298 C C . GLY A 1 427 ? -22.488 24.131 26.152 1.00 93.44 427 GLY A C 1
ATOM 3299 O O . GLY A 1 427 ? -23.370 24.987 26.048 1.00 93.44 427 GLY A O 1
ATOM 3300 N N . ALA A 1 428 ? -21.483 24.234 27.028 1.00 94.38 428 ALA A N 1
ATOM 3301 C CA . ALA A 1 428 ? -21.304 25.369 27.931 1.00 94.38 428 ALA A CA 1
ATOM 3302 C C . ALA A 1 428 ? -21.040 26.680 27.169 1.00 94.38 428 ALA A C 1
ATOM 3304 O O . ALA A 1 428 ? -21.693 27.686 27.453 1.00 94.38 428 ALA A O 1
ATOM 3305 N N . ALA A 1 429 ? -20.172 26.652 26.153 1.00 95.12 429 ALA A N 1
ATOM 3306 C CA . ALA A 1 429 ? -19.875 27.794 25.292 1.00 95.12 429 ALA A CA 1
ATOM 3307 C C . ALA A 1 429 ? -21.130 28.317 24.573 1.00 95.12 429 ALA A C 1
ATOM 3309 O O . ALA A 1 429 ? -21.439 29.504 24.658 1.00 95.12 429 ALA A O 1
ATOM 3310 N N . GLN A 1 430 ? -21.928 27.432 23.961 1.00 94.50 430 GLN A N 1
ATOM 3311 C CA . GLN A 1 430 ? -23.192 27.829 23.322 1.00 94.50 430 GLN A CA 1
ATOM 3312 C C . GLN A 1 430 ? -24.187 28.450 24.319 1.00 94.50 430 GLN A C 1
ATOM 3314 O O . GLN A 1 430 ? -24.900 29.391 23.980 1.00 94.50 430 GLN A O 1
ATOM 3319 N N . GLN A 1 431 ? -24.245 27.955 25.563 1.00 91.62 431 GLN A N 1
ATOM 3320 C CA . GLN A 1 431 ? -25.118 28.525 26.599 1.00 91.62 431 GLN A CA 1
ATOM 3321 C C . GLN A 1 431 ? -24.652 29.895 27.103 1.00 91.62 431 GLN A C 1
ATOM 3323 O O . GLN A 1 431 ? -25.491 30.686 27.539 1.00 91.62 431 GLN A O 1
ATOM 3328 N N . LEU A 1 432 ? -23.344 30.159 27.100 1.00 92.12 432 LEU A N 1
ATOM 3329 C CA . LEU A 1 432 ? -22.792 31.478 27.406 1.00 92.12 432 LEU A CA 1
ATOM 3330 C C . LEU A 1 432 ? -23.113 32.465 26.272 1.00 92.12 432 LEU A C 1
ATOM 3332 O O . LEU A 1 432 ? -23.630 33.545 26.550 1.00 92.12 432 LEU A O 1
ATOM 3336 N N . LEU A 1 433 ? -22.915 32.056 25.013 1.00 90.69 433 LEU A N 1
ATOM 3337 C CA . LEU A 1 433 ? -23.193 32.870 23.821 1.00 90.69 433 LEU A CA 1
ATOM 3338 C C . LEU A 1 433 ? -24.681 33.191 23.635 1.00 90.69 433 LEU A C 1
ATOM 3340 O O . LEU A 1 433 ? -25.029 34.327 23.328 1.00 90.69 433 LEU A O 1
ATOM 3344 N N . GLY A 1 434 ? -25.582 32.245 23.913 1.00 83.12 434 GLY A N 1
ATOM 3345 C CA . GLY A 1 434 ? -27.033 32.459 23.804 1.00 83.12 434 GLY A CA 1
ATOM 3346 C C . GLY A 1 434 ? -27.624 33.474 24.801 1.00 83.12 434 GLY A C 1
ATOM 3347 O O . GLY A 1 434 ? -28.845 33.630 24.872 1.00 83.12 434 GLY A O 1
ATOM 3348 N N . ARG A 1 435 ? -26.786 34.126 25.619 1.00 80.38 435 ARG A N 1
ATOM 3349 C CA . ARG A 1 435 ? -27.156 35.239 26.510 1.00 80.38 435 ARG A CA 1
ATOM 3350 C C . ARG A 1 435 ? -26.692 36.606 25.997 1.00 80.38 435 ARG A C 1
ATOM 3352 O O . ARG A 1 435 ? -26.988 37.596 26.656 1.00 80.38 435 ARG A O 1
ATOM 3359 N N . VAL A 1 436 ? -25.958 36.648 24.883 1.00 83.75 436 VAL A N 1
ATOM 3360 C CA . VAL A 1 436 ? -25.361 37.873 24.330 1.00 83.75 436 VAL A CA 1
ATOM 3361 C C . VAL A 1 436 ? -26.393 38.690 23.554 1.00 83.75 436 VAL A C 1
ATOM 3363 O O . VAL A 1 436 ? -26.487 39.894 23.763 1.00 83.75 436 VAL A O 1
ATOM 3366 N N . LEU A 1 437 ? -27.197 38.046 22.699 1.00 83.50 437 LEU A N 1
ATOM 3367 C CA . LEU A 1 437 ? -28.242 38.723 21.929 1.00 83.50 437 LEU A CA 1
ATOM 3368 C C . LEU A 1 437 ? -29.624 38.575 22.595 1.00 83.50 437 LEU A C 1
ATOM 3370 O O . LEU A 1 437 ? -29.983 37.474 23.028 1.00 83.50 437 LEU A O 1
ATOM 3374 N N . PRO A 1 438 ? -30.429 39.654 22.662 1.00 70.50 438 PRO A N 1
ATOM 3375 C CA . PRO A 1 438 ? -31.777 39.606 23.228 1.00 70.50 438 PRO A CA 1
ATOM 3376 C C . PRO A 1 438 ? -32.789 38.930 22.291 1.00 70.50 438 PRO A C 1
ATOM 3378 O O . PRO A 1 438 ? -33.735 38.294 22.757 1.00 70.50 438 PRO A O 1
ATOM 3381 N N . GLN A 1 439 ? -32.592 39.038 20.973 1.00 75.56 439 GLN A N 1
ATOM 3382 C CA . GLN A 1 439 ? -33.519 38.520 19.972 1.00 75.56 439 GLN A CA 1
ATOM 3383 C C . GLN A 1 439 ? -33.224 37.047 19.674 1.00 75.56 439 GLN A C 1
ATOM 3385 O O . GLN A 1 439 ? -32.167 36.698 19.153 1.00 75.56 439 GLN A O 1
ATOM 3390 N N . ARG A 1 440 ? -34.175 36.172 20.016 1.00 80.25 440 ARG A N 1
ATOM 3391 C CA . ARG A 1 440 ? -34.081 34.730 19.766 1.00 80.25 440 ARG A CA 1
ATOM 3392 C C . ARG A 1 440 ? -34.885 34.367 18.535 1.00 80.25 440 ARG A C 1
ATOM 3394 O O . ARG A 1 440 ? -36.076 34.660 18.467 1.00 80.25 440 ARG A O 1
ATOM 3401 N N . TRP A 1 441 ? -34.245 33.683 17.600 1.00 83.12 441 TRP A N 1
ATOM 3402 C CA . TRP A 1 441 ? -34.911 33.128 16.436 1.00 83.12 441 TRP A CA 1
ATOM 3403 C C . TRP A 1 441 ? -35.295 31.670 16.696 1.00 83.12 441 TRP A C 1
ATOM 3405 O O . TRP A 1 441 ? -34.496 30.866 17.182 1.00 83.12 441 TRP A O 1
ATOM 3415 N N . SER A 1 442 ? -36.536 31.320 16.369 1.00 81.62 442 SER A N 1
ATOM 3416 C CA . SER A 1 442 ? -37.039 29.950 16.400 1.00 81.62 442 SER A CA 1
ATOM 3417 C C . SER A 1 442 ? -37.347 29.502 14.970 1.00 81.62 442 SER A C 1
ATOM 3419 O O . SER A 1 442 ? -38.296 30.020 14.375 1.00 81.62 442 SER A O 1
ATOM 3421 N N . PRO A 1 443 ? -36.584 28.553 14.404 1.00 82.69 443 PRO A N 1
ATOM 3422 C CA . PRO A 1 443 ? -36.814 28.118 13.036 1.00 82.69 443 PRO A CA 1
ATOM 3423 C C . PRO A 1 443 ? -38.216 27.502 12.867 1.00 82.69 443 PRO A C 1
ATOM 3425 O O . PRO A 1 443 ? -38.740 26.902 13.814 1.00 82.69 443 PRO A O 1
ATOM 3428 N N . PRO A 1 444 ? -38.835 27.611 11.674 1.00 90.31 444 PRO A N 1
ATOM 3429 C CA . PRO A 1 444 ? -40.152 27.034 11.420 1.00 90.31 444 PRO A CA 1
ATOM 3430 C C . PRO A 1 444 ? -40.179 25.516 11.653 1.00 90.31 444 PRO A C 1
ATOM 3432 O O . PRO A 1 444 ? -39.192 24.821 11.413 1.00 90.31 444 PRO A O 1
ATOM 3435 N N . VAL A 1 445 ? -41.345 24.976 12.026 1.00 88.06 445 VAL A N 1
ATOM 3436 C CA . VAL A 1 445 ? -41.525 23.555 12.410 1.00 88.06 445 VAL A CA 1
ATOM 3437 C C . VAL A 1 445 ? -41.075 22.562 11.326 1.00 88.06 445 VAL A C 1
ATOM 3439 O O . VAL A 1 445 ? -40.639 21.453 11.631 1.00 88.06 445 VAL A O 1
ATOM 3442 N N . LYS A 1 446 ? -41.174 22.934 10.045 1.00 89.56 446 LYS A N 1
ATOM 3443 C CA . LYS A 1 446 ? -40.680 22.097 8.939 1.00 89.56 446 LYS A CA 1
ATOM 3444 C C . LYS A 1 446 ? -39.151 21.981 8.968 1.00 89.56 446 LYS A C 1
ATOM 3446 O O . LYS A 1 446 ? -38.626 20.875 8.900 1.00 89.56 446 LYS A O 1
ATOM 3451 N N . TRP A 1 447 ? -38.456 23.105 9.141 1.00 87.50 447 TRP A N 1
ATOM 3452 C CA . TRP A 1 447 ? -36.994 23.165 9.196 1.00 87.50 447 TRP A CA 1
ATOM 3453 C C . TRP A 1 447 ? -36.439 22.494 10.448 1.00 87.50 447 TRP A C 1
ATOM 3455 O O . TRP A 1 447 ? -35.465 21.755 10.352 1.00 87.50 447 TRP A O 1
ATOM 3465 N N . THR A 1 448 ? -37.082 22.668 11.607 1.00 86.94 448 THR A N 1
ATOM 3466 C CA . THR A 1 448 ? -36.652 21.981 12.836 1.00 86.94 448 THR A CA 1
ATOM 3467 C C . THR A 1 448 ? -36.694 20.466 12.684 1.00 86.94 448 THR A C 1
ATOM 3469 O O . THR A 1 448 ? -35.736 19.805 13.066 1.00 86.94 448 THR A O 1
ATOM 3472 N N . ARG A 1 449 ? -37.751 19.911 12.074 1.00 86.00 449 ARG A N 1
ATOM 3473 C CA . ARG A 1 449 ? -37.858 18.462 11.834 1.00 86.00 449 ARG A CA 1
ATOM 3474 C C . ARG A 1 449 ? -36.760 17.935 10.915 1.00 86.00 449 ARG A C 1
ATOM 3476 O O . ARG A 1 449 ? -36.251 16.855 11.177 1.00 86.00 449 ARG A O 1
ATOM 3483 N N . VAL A 1 450 ? -36.413 18.672 9.860 1.00 88.38 450 VAL A N 1
ATOM 3484 C CA . VAL A 1 450 ? -35.341 18.280 8.928 1.00 88.38 450 VAL A CA 1
ATOM 3485 C C . VAL A 1 450 ? -33.982 18.345 9.619 1.00 88.38 450 VAL A C 1
ATOM 3487 O O . VAL A 1 450 ? -33.217 17.391 9.562 1.00 88.38 450 VAL A O 1
ATOM 3490 N N . LEU A 1 451 ? -33.701 19.433 10.336 1.00 89.38 451 LEU A N 1
ATOM 3491 C CA . LEU A 1 451 ? -32.436 19.616 11.048 1.00 89.38 451 LEU A CA 1
ATOM 3492 C C . LEU A 1 451 ? -32.251 18.614 12.200 1.00 89.38 451 LEU A C 1
ATOM 3494 O O . LEU A 1 451 ? -31.130 18.211 12.487 1.00 89.38 451 LEU A O 1
ATOM 3498 N N . GLU A 1 452 ? -33.333 18.168 12.843 1.00 88.31 452 GLU A N 1
ATOM 3499 C CA . GLU A 1 452 ? -33.294 17.113 13.869 1.00 88.31 452 GLU A CA 1
ATOM 3500 C C . GLU A 1 452 ? -32.969 15.716 13.290 1.00 88.31 452 GLU A C 1
ATOM 3502 O O . GLU A 1 452 ? -32.644 14.811 14.059 1.00 88.31 452 GLU A O 1
ATOM 3507 N N . LEU A 1 453 ? -32.989 15.528 11.959 1.00 90.50 453 LEU A N 1
ATOM 3508 C CA . LEU A 1 453 ? -32.520 14.293 11.309 1.00 90.50 453 LEU A CA 1
ATOM 3509 C C . LEU A 1 453 ? -30.997 14.234 11.176 1.00 90.50 453 LEU A C 1
ATOM 3511 O O . LEU A 1 453 ? -30.440 13.139 11.157 1.00 90.50 453 LEU A O 1
ATOM 3515 N N . THR A 1 454 ? -30.310 15.375 11.114 1.00 92.62 454 THR A N 1
ATOM 3516 C CA . THR A 1 454 ? -28.859 15.427 10.887 1.00 92.62 454 THR A CA 1
ATOM 3517 C C . THR A 1 454 ? -28.067 14.579 11.891 1.00 92.62 454 THR A C 1
ATOM 3519 O O . THR A 1 454 ? -27.279 13.745 11.448 1.00 92.62 454 THR A O 1
ATOM 3522 N N . PRO A 1 455 ? -28.294 14.660 13.222 1.00 93.25 455 PRO A N 1
ATOM 3523 C CA . PRO A 1 455 ? -27.550 13.836 14.175 1.00 93.25 455 PRO A CA 1
ATOM 3524 C C . PRO A 1 455 ? -27.802 12.333 13.990 1.00 93.25 455 PRO A C 1
ATOM 3526 O O . PRO A 1 455 ? -26.909 11.525 14.221 1.00 93.25 455 PRO A O 1
ATOM 3529 N N . ILE A 1 456 ? -29.007 11.953 13.554 1.00 92.12 456 ILE A N 1
ATOM 3530 C CA . ILE A 1 456 ? -29.382 10.559 13.282 1.00 92.12 456 ILE A CA 1
ATOM 3531 C C . ILE A 1 456 ? -28.659 10.052 12.031 1.00 92.12 456 ILE A C 1
ATOM 3533 O O . ILE A 1 456 ? -28.124 8.945 12.043 1.00 92.12 456 ILE A O 1
ATOM 3537 N N . LEU A 1 457 ? -28.614 10.859 10.968 1.00 93.38 457 LEU A N 1
ATOM 3538 C CA . LEU A 1 457 ? -27.897 10.526 9.736 1.00 93.38 457 LEU A CA 1
ATOM 3539 C C . LEU A 1 457 ? -26.395 10.370 9.990 1.00 93.38 457 LEU A C 1
ATOM 3541 O O . LEU A 1 457 ? -25.794 9.426 9.487 1.00 93.38 457 LEU A O 1
ATOM 3545 N N . LEU A 1 458 ? -25.806 11.234 10.822 1.00 93.81 458 LEU A N 1
ATOM 3546 C CA . LEU A 1 458 ? -24.402 11.125 11.225 1.00 93.81 458 LEU A CA 1
ATOM 3547 C C . LEU A 1 458 ? -24.125 9.860 12.054 1.00 93.81 458 LEU A C 1
ATOM 3549 O O . LEU A 1 458 ? -23.103 9.212 11.844 1.00 93.81 458 LEU A O 1
ATOM 3553 N N . LEU A 1 459 ? -25.043 9.455 12.943 1.00 93.88 459 LEU A N 1
ATOM 3554 C CA . LEU A 1 459 ? -24.942 8.168 13.648 1.00 93.88 459 LEU A CA 1
ATOM 3555 C C . LEU A 1 459 ? -25.058 6.972 12.691 1.00 93.88 459 LEU A C 1
ATOM 3557 O O . LEU A 1 459 ? -24.324 5.998 12.842 1.00 93.88 459 LEU A O 1
ATOM 3561 N N . GLY A 1 460 ? -25.946 7.049 11.696 1.00 94.00 460 GLY A N 1
ATOM 3562 C CA . GLY A 1 460 ? -26.062 6.035 10.648 1.00 94.00 460 GLY A CA 1
ATOM 3563 C C . GLY A 1 460 ? -24.795 5.928 9.802 1.00 94.00 460 GLY A C 1
ATOM 3564 O O . GLY A 1 460 ? -24.295 4.826 9.594 1.00 94.00 460 GLY A O 1
ATOM 3565 N N . LEU A 1 461 ? -24.227 7.064 9.388 1.00 93.50 461 LEU A N 1
ATOM 3566 C CA . LEU A 1 461 ? -22.941 7.117 8.696 1.00 93.50 461 LEU A CA 1
ATOM 3567 C C . LEU A 1 461 ? -21.845 6.461 9.540 1.00 93.50 461 LEU A C 1
ATOM 3569 O O . LEU A 1 461 ? -21.143 5.593 9.035 1.00 93.50 461 LEU A O 1
ATOM 3573 N N . ALA A 1 462 ? -21.750 6.804 10.827 1.00 92.81 462 ALA A N 1
ATOM 3574 C CA . ALA A 1 462 ? -20.756 6.216 11.718 1.00 92.81 462 ALA A CA 1
ATOM 3575 C C . ALA A 1 462 ? -20.913 4.695 11.866 1.00 92.81 462 ALA A C 1
ATOM 3577 O O . ALA A 1 462 ? -19.929 3.957 11.834 1.00 92.81 462 ALA A O 1
ATOM 3578 N N . LEU A 1 463 ? -22.147 4.196 11.969 1.00 94.31 463 LEU A N 1
ATOM 3579 C CA . LEU A 1 463 ? -22.406 2.759 12.006 1.00 94.31 463 LEU A CA 1
ATOM 3580 C C . LEU A 1 463 ? -21.961 2.072 10.703 1.00 94.31 463 LEU A C 1
ATOM 3582 O O . LEU A 1 463 ? -21.276 1.051 10.744 1.00 94.31 463 LEU A O 1
ATOM 3586 N N . LEU A 1 464 ? -22.297 2.648 9.546 1.00 93.06 464 LEU A N 1
ATOM 3587 C CA . LEU A 1 464 ? -21.910 2.111 8.239 1.00 93.06 464 LEU A CA 1
ATOM 3588 C C . LEU A 1 464 ? -20.393 2.091 8.049 1.00 93.06 464 LEU A C 1
ATOM 3590 O O . LEU A 1 464 ? -19.851 1.104 7.549 1.00 93.06 464 LEU A O 1
ATOM 3594 N N . THR A 1 465 ? -19.690 3.144 8.466 1.00 90.12 465 THR A N 1
ATOM 3595 C CA . THR A 1 465 ? -18.229 3.223 8.337 1.00 90.12 465 THR A CA 1
ATOM 3596 C C . THR A 1 465 ? -17.547 2.155 9.183 1.00 90.12 465 THR A C 1
ATOM 3598 O O . THR A 1 465 ? -16.643 1.474 8.698 1.00 90.12 465 THR A O 1
ATOM 3601 N N . LEU A 1 466 ? -18.038 1.938 10.409 1.00 90.75 466 LEU A N 1
ATOM 3602 C CA . LEU A 1 466 ? -17.515 0.919 11.320 1.00 90.75 466 LEU A CA 1
ATOM 3603 C C . LEU A 1 466 ? -17.777 -0.509 10.808 1.00 90.75 466 LEU A C 1
ATOM 3605 O O . LEU A 1 466 ? -16.919 -1.375 10.958 1.00 90.75 466 LEU A O 1
ATOM 3609 N N . LEU A 1 467 ? -18.922 -0.761 10.162 1.00 91.81 467 LEU A N 1
ATOM 3610 C CA . LEU A 1 467 ? -19.281 -2.099 9.670 1.00 91.81 467 LEU A CA 1
ATOM 3611 C C . LEU A 1 467 ? -18.658 -2.459 8.310 1.00 91.81 467 LEU A C 1
ATOM 3613 O O . LEU A 1 467 ? -18.329 -3.619 8.052 1.00 91.81 467 LEU A O 1
ATOM 3617 N N . THR A 1 468 ? -18.485 -1.482 7.423 1.00 87.50 468 THR A N 1
ATOM 3618 C CA . THR A 1 468 ? -17.909 -1.707 6.082 1.00 87.50 468 THR A CA 1
ATOM 3619 C C . THR A 1 468 ? -16.378 -1.652 6.079 1.00 87.50 468 THR A C 1
ATOM 3621 O O . THR A 1 468 ? -15.728 -2.204 5.184 1.00 87.50 468 THR A O 1
ATOM 3624 N N . GLY A 1 469 ? -15.789 -0.997 7.087 1.00 79.62 469 GLY A N 1
ATOM 3625 C CA . GLY A 1 469 ? -14.364 -0.686 7.141 1.00 79.62 469 GLY A CA 1
ATOM 3626 C C . GLY A 1 469 ? -13.962 0.472 6.222 1.00 79.62 469 GLY A C 1
ATOM 3627 O O . GLY A 1 469 ? -12.791 0.548 5.835 1.00 79.62 469 GLY A O 1
ATOM 3628 N N . TRP A 1 470 ? -14.917 1.329 5.838 1.00 81.50 470 TRP A N 1
ATOM 3629 C CA . TRP A 1 470 ? -14.670 2.532 5.044 1.00 81.50 470 TRP A CA 1
ATOM 3630 C C . TRP A 1 470 ? -13.953 3.599 5.883 1.00 81.50 470 TRP A C 1
ATOM 3632 O O . TRP A 1 470 ? -14.297 3.843 7.038 1.00 81.50 470 TRP A O 1
ATOM 3642 N N . ARG A 1 471 ? -12.937 4.242 5.298 1.00 69.56 471 ARG A N 1
ATOM 3643 C CA . ARG A 1 471 ? -12.040 5.195 5.967 1.00 69.56 471 ARG A CA 1
ATOM 3644 C C . ARG A 1 471 ? -12.625 6.610 6.061 1.00 69.56 471 ARG A C 1
ATOM 3646 O O . ARG A 1 471 ? -12.054 7.551 5.519 1.00 69.56 471 ARG A O 1
ATOM 3653 N N . VAL A 1 472 ? -13.754 6.771 6.742 1.00 79.06 472 VAL A N 1
ATOM 3654 C CA . VAL A 1 472 ? -14.263 8.105 7.109 1.00 79.06 472 VAL A CA 1
ATOM 3655 C C . VAL A 1 472 ? -13.711 8.487 8.482 1.00 79.06 472 VAL A C 1
ATOM 3657 O O . VAL A 1 472 ? -13.800 7.699 9.422 1.00 79.06 472 VAL A O 1
ATOM 3660 N N . ASN A 1 473 ? -13.145 9.691 8.617 1.00 80.56 473 ASN A N 1
ATOM 3661 C CA . ASN A 1 473 ? -12.678 10.185 9.913 1.00 80.56 473 ASN A CA 1
ATOM 3662 C C . ASN A 1 473 ? -13.879 10.594 10.784 1.00 80.56 473 ASN A C 1
ATOM 3664 O O . ASN A 1 473 ? -14.461 11.658 10.575 1.00 80.56 473 ASN A O 1
ATOM 3668 N N . LEU A 1 474 ? -14.238 9.776 11.775 1.00 84.75 474 LEU A N 1
ATOM 3669 C CA . LEU A 1 474 ? -15.353 10.066 12.686 1.00 84.75 474 LEU A CA 1
ATOM 3670 C C . LEU A 1 474 ? -15.134 11.318 13.548 1.00 84.75 474 LEU A C 1
ATOM 3672 O O . LEU A 1 474 ? -16.107 11.915 13.996 1.00 84.75 474 LEU A O 1
ATOM 3676 N N . ALA A 1 475 ? -13.892 11.759 13.750 1.00 82.50 475 ALA A N 1
ATOM 3677 C CA . ALA A 1 475 ? -13.624 13.010 14.458 1.00 82.50 475 ALA A CA 1
ATOM 3678 C C . ALA A 1 475 ? -14.061 14.244 13.643 1.00 82.50 475 ALA A C 1
ATOM 3680 O O . ALA A 1 475 ? -14.435 15.277 14.197 1.00 82.50 475 ALA A O 1
ATOM 3681 N N . SER A 1 476 ? -14.090 14.116 12.309 1.00 85.19 476 SER A N 1
ATOM 3682 C CA . SER A 1 476 ? -14.453 15.205 11.393 1.00 85.19 476 SER A CA 1
ATOM 3683 C C . SER A 1 476 ? -15.956 15.487 11.302 1.00 85.19 476 SER A C 1
ATOM 3685 O O . SER A 1 476 ? -16.350 16.502 10.730 1.00 85.19 476 SER A O 1
ATOM 3687 N N . VAL A 1 477 ? -16.802 14.616 11.867 1.00 88.75 477 VAL A N 1
ATOM 3688 C CA . VAL A 1 477 ? -18.269 14.761 11.819 1.00 88.75 477 VAL A CA 1
ATOM 3689 C C . VAL A 1 477 ? -18.862 15.432 13.062 1.00 88.75 477 VAL A C 1
ATOM 3691 O O . VAL A 1 477 ? -20.082 15.527 13.191 1.00 88.75 477 VAL A O 1
ATOM 3694 N N . GLU A 1 478 ? -18.027 15.915 13.984 1.00 90.94 478 GLU A N 1
ATOM 3695 C CA . GLU A 1 478 ? -18.472 16.638 15.174 1.00 90.94 478 GLU A CA 1
ATOM 3696 C C . GLU A 1 478 ? -17.486 17.731 15.613 1.00 90.94 478 GLU A C 1
ATOM 3698 O O . GLU A 1 478 ? -16.353 17.812 15.157 1.00 90.94 478 GLU A O 1
ATOM 3703 N N . ALA A 1 479 ? -17.941 18.616 16.499 1.00 90.19 479 ALA A N 1
ATOM 3704 C CA . ALA A 1 479 ? -17.233 19.832 16.900 1.00 90.19 479 ALA A CA 1
ATOM 3705 C C . ALA A 1 479 ? -16.160 19.644 17.994 1.00 90.19 479 ALA A C 1
ATOM 3707 O O . ALA A 1 479 ? -15.580 20.633 18.440 1.00 90.19 479 ALA A O 1
ATOM 3708 N N . PHE A 1 480 ? -15.952 18.437 18.528 1.00 89.25 480 PHE A N 1
ATOM 3709 C CA . PHE A 1 480 ? -15.195 18.278 19.777 1.00 89.25 480 PHE A CA 1
ATOM 3710 C C . PHE A 1 480 ? -13.689 18.463 19.608 1.00 89.25 480 PHE A C 1
ATOM 3712 O O . PHE A 1 480 ? -13.091 19.177 20.413 1.00 89.25 480 PHE A O 1
ATOM 3719 N N . ASP A 1 481 ? -13.109 17.962 18.521 1.00 83.62 481 ASP A N 1
ATOM 3720 C CA . ASP A 1 481 ? -11.679 18.124 18.246 1.00 83.62 481 ASP A CA 1
ATOM 3721 C C . ASP A 1 481 ? -11.282 19.596 18.031 1.00 83.62 481 ASP A C 1
ATOM 3723 O O . ASP A 1 481 ? -10.121 19.950 18.206 1.00 83.62 481 ASP A O 1
ATOM 3727 N N . ALA A 1 482 ? -12.242 20.496 17.765 1.00 86.75 482 ALA A N 1
ATOM 3728 C CA . ALA A 1 482 ? -11.993 21.930 17.602 1.00 86.75 482 ALA A CA 1
ATOM 3729 C C . ALA A 1 482 ? -11.481 22.587 18.890 1.00 86.75 482 ALA A C 1
ATOM 3731 O O . ALA A 1 482 ? -10.825 23.626 18.835 1.00 86.75 482 ALA A O 1
ATOM 3732 N N . TRP A 1 483 ? -11.752 21.982 20.051 1.00 87.75 483 TRP A N 1
ATOM 3733 C CA . TRP A 1 483 ? -11.200 22.425 21.333 1.00 87.75 483 TRP A CA 1
ATOM 3734 C C . TRP A 1 483 ? -9.690 22.185 21.436 1.00 87.75 483 TRP A C 1
ATOM 3736 O O . TRP A 1 483 ? -9.006 22.877 22.190 1.00 87.75 483 TRP A O 1
ATOM 3746 N N . VAL A 1 484 ? -9.149 21.297 20.599 1.00 81.81 484 VAL A N 1
ATOM 3747 C CA . VAL A 1 484 ? -7.714 21.140 20.353 1.00 81.81 484 VAL A CA 1
ATOM 3748 C C . VAL A 1 484 ? -7.334 21.945 19.103 1.00 81.81 484 VAL A C 1
ATOM 3750 O O . VAL A 1 484 ? -6.826 21.425 18.115 1.00 81.81 484 VAL A O 1
ATOM 3753 N N . TRP A 1 485 ? -7.597 23.254 19.134 1.00 78.69 485 TRP A N 1
ATOM 3754 C CA . TRP A 1 485 ? -7.519 24.160 17.973 1.00 78.69 485 TRP A CA 1
ATOM 3755 C C . TRP A 1 485 ? -6.181 24.150 17.217 1.00 78.69 485 TRP A C 1
ATOM 3757 O O . TRP A 1 485 ? -6.140 24.482 16.038 1.00 78.69 485 TRP A O 1
ATOM 3767 N N . ARG A 1 486 ? -5.085 23.748 17.874 1.00 75.00 486 ARG A N 1
ATOM 3768 C CA . ARG A 1 486 ? -3.760 23.610 17.245 1.00 75.00 486 ARG A CA 1
ATOM 3769 C C . ARG A 1 486 ? -3.653 22.420 16.285 1.00 75.00 486 ARG A C 1
ATOM 3771 O O . ARG A 1 486 ? -2.706 22.374 15.511 1.00 75.00 486 ARG A O 1
ATOM 3778 N N . THR A 1 487 ? -4.558 21.447 16.375 1.00 68.25 487 THR A N 1
ATOM 3779 C CA . THR A 1 487 ? -4.519 20.194 15.599 1.00 68.25 487 THR A CA 1
ATOM 3780 C C . THR A 1 487 ? -5.839 19.861 14.912 1.00 68.25 487 THR A C 1
ATOM 3782 O O . THR A 1 487 ? -5.908 18.883 14.179 1.00 68.25 487 THR A O 1
ATOM 3785 N N . ALA A 1 488 ? -6.892 20.639 15.151 1.00 78.38 488 ALA A N 1
ATOM 3786 C CA . ALA A 1 488 ? -8.209 20.378 14.596 1.00 78.38 488 ALA A CA 1
ATOM 3787 C C . ALA A 1 488 ? -8.234 20.552 13.070 1.00 78.38 488 ALA A C 1
ATOM 3789 O O . ALA A 1 488 ? -7.785 21.569 12.538 1.00 78.38 488 ALA A O 1
ATOM 3790 N N . GLY A 1 489 ? -8.827 19.586 12.367 1.00 79.19 489 GLY A N 1
ATOM 3791 C CA . GLY A 1 489 ? -9.077 19.696 10.934 1.00 79.19 489 GLY A CA 1
ATOM 3792 C C . GLY A 1 489 ? -10.063 20.820 10.590 1.00 79.19 489 GLY A C 1
ATOM 3793 O O . GLY A 1 489 ? -10.938 21.185 11.382 1.00 79.19 489 GLY A O 1
ATOM 3794 N N . VAL A 1 490 ? -9.965 21.333 9.358 1.00 86.25 490 VAL A N 1
ATOM 3795 C CA . VAL A 1 490 ? -10.822 22.423 8.847 1.00 86.25 490 VAL A CA 1
ATOM 3796 C C . VAL A 1 490 ? -12.312 22.092 8.983 1.00 86.25 490 VAL A C 1
ATOM 3798 O O . VAL A 1 490 ? -13.104 22.967 9.331 1.00 86.25 490 VAL A O 1
ATOM 3801 N N . ALA A 1 491 ? -12.702 20.831 8.767 1.00 86.44 491 ALA A N 1
ATOM 3802 C CA . ALA A 1 491 ? -14.087 20.380 8.900 1.00 86.44 491 ALA A CA 1
ATOM 3803 C C . ALA A 1 491 ? -14.628 20.581 10.328 1.00 86.44 491 ALA A C 1
ATOM 3805 O O . ALA A 1 491 ? -15.625 21.276 10.522 1.00 86.44 491 ALA A O 1
ATOM 3806 N N . THR A 1 492 ? -13.936 20.052 11.336 1.00 88.94 492 THR A N 1
ATOM 3807 C CA . THR A 1 492 ? -14.314 20.171 12.752 1.00 88.94 492 THR A CA 1
ATOM 3808 C C . THR A 1 492 ? -14.304 21.626 13.224 1.00 88.94 492 THR A C 1
ATOM 3810 O O . THR A 1 492 ? -15.241 22.052 13.903 1.00 88.94 492 THR A O 1
ATOM 3813 N N . LEU A 1 493 ? -13.301 22.421 12.823 1.00 90.62 493 LEU A N 1
ATOM 3814 C CA . LEU A 1 493 ? -13.257 23.862 13.109 1.00 90.62 493 LEU A CA 1
ATOM 3815 C C . LEU A 1 493 ? -14.466 24.594 12.515 1.00 90.62 493 LEU A C 1
ATOM 3817 O O . LEU A 1 493 ? -15.078 25.421 13.192 1.00 90.62 493 LEU A O 1
ATOM 3821 N N . SER A 1 494 ? -14.849 24.253 11.284 1.00 92.38 494 SER A N 1
ATOM 3822 C CA . SER A 1 494 ? -16.011 24.840 10.609 1.00 92.38 494 SER A CA 1
ATOM 3823 C C . SER A 1 494 ? -17.313 24.474 11.321 1.00 92.38 494 SER A C 1
ATOM 3825 O O . SER A 1 494 ? -18.116 25.355 11.617 1.00 92.38 494 SER A O 1
ATOM 3827 N N . ILE A 1 495 ? -17.507 23.197 11.671 1.00 93.00 495 ILE A N 1
ATOM 3828 C CA . ILE A 1 495 ? -18.691 22.730 12.410 1.00 93.00 495 ILE A CA 1
ATOM 3829 C C . ILE A 1 495 ? -18.790 23.436 13.768 1.00 93.00 495 ILE A C 1
ATOM 3831 O O . ILE A 1 495 ? -19.859 23.930 14.134 1.00 93.00 495 ILE A O 1
ATOM 3835 N N . ALA A 1 496 ? -17.679 23.525 14.506 1.00 93.62 496 ALA A N 1
ATOM 3836 C CA . ALA A 1 496 ? -17.639 24.192 15.801 1.00 93.62 496 ALA A CA 1
ATOM 3837 C C . ALA A 1 496 ? -17.915 25.699 15.684 1.00 93.62 496 ALA A C 1
ATOM 3839 O O . ALA A 1 496 ? -18.737 26.228 16.434 1.00 93.62 496 ALA A O 1
ATOM 3840 N N . GLY A 1 497 ? -17.269 26.381 14.734 1.00 94.12 497 GLY A N 1
ATOM 3841 C CA . GLY A 1 497 ? -17.426 27.816 14.498 1.00 94.12 497 GLY A CA 1
ATOM 3842 C C . GLY A 1 497 ? -18.846 28.185 14.074 1.00 94.12 497 GLY A C 1
ATOM 3843 O O . GLY A 1 497 ? -19.470 29.044 14.697 1.00 94.12 497 GLY A O 1
ATOM 3844 N N . VAL A 1 498 ? -19.401 27.479 13.083 1.00 94.31 498 VAL A N 1
ATOM 3845 C CA . VAL A 1 498 ? -20.789 27.667 12.629 1.00 94.31 498 VAL A CA 1
ATOM 3846 C C . VAL A 1 498 ? -21.772 27.358 13.760 1.00 94.31 498 VAL A C 1
ATOM 3848 O O . VAL A 1 498 ? -22.705 28.124 13.995 1.00 94.31 498 VAL A O 1
ATOM 3851 N N . GLY A 1 499 ? -21.548 26.281 14.517 1.00 93.44 499 GLY A N 1
ATOM 3852 C CA . GLY A 1 499 ? -22.378 25.910 15.662 1.00 93.44 499 GLY A CA 1
ATOM 3853 C C . GLY A 1 499 ? -22.423 26.973 16.765 1.00 93.44 499 GLY A C 1
ATOM 3854 O O . GLY A 1 499 ? -23.496 27.264 17.309 1.00 93.44 499 GLY A O 1
ATOM 3855 N N . LEU A 1 500 ? -21.275 27.581 17.079 1.00 94.06 500 LEU A N 1
ATOM 3856 C CA . LEU A 1 500 ? -21.167 28.676 18.047 1.00 94.06 500 LEU A CA 1
ATOM 3857 C C . LEU A 1 500 ? -21.799 29.968 17.516 1.00 94.06 500 LEU A C 1
ATOM 3859 O O . LEU A 1 500 ? -22.562 30.600 18.246 1.00 94.06 500 LEU A O 1
ATOM 3863 N N . ALA A 1 501 ? -21.558 30.320 16.250 1.00 93.12 501 ALA A N 1
ATOM 3864 C CA . ALA A 1 501 ? -22.139 31.503 15.615 1.00 93.12 501 ALA A CA 1
ATOM 3865 C C . ALA A 1 501 ? -23.673 31.430 15.574 1.00 93.12 501 ALA A C 1
ATOM 3867 O O . ALA A 1 501 ? -24.357 32.349 16.023 1.00 93.12 501 ALA A O 1
ATOM 3868 N N . LEU A 1 502 ? -24.232 30.297 15.138 1.00 91.62 502 LEU A N 1
ATOM 3869 C CA . LEU A 1 502 ? -25.680 30.073 15.141 1.00 91.62 502 LEU A CA 1
ATOM 3870 C C . LEU A 1 502 ? -26.272 30.093 16.554 1.00 91.62 502 LEU A C 1
ATOM 3872 O O . LEU A 1 502 ? -27.439 30.443 16.723 1.00 91.62 502 LEU A O 1
ATOM 3876 N N . SER A 1 503 ? -25.479 29.770 17.580 1.00 92.75 503 SER A N 1
ATOM 3877 C CA . SER A 1 503 ? -25.937 29.781 18.973 1.00 92.75 503 SER A CA 1
ATOM 3878 C C . SER A 1 503 ? -26.174 31.173 19.558 1.00 92.75 503 SER A C 1
ATOM 3880 O O . SER A 1 503 ? -26.801 31.277 20.613 1.00 92.75 503 SER A O 1
ATOM 3882 N N . LEU A 1 504 ? -25.732 32.230 18.868 1.00 90.56 504 LEU A N 1
ATOM 3883 C CA . LEU A 1 504 ? -26.080 33.613 19.203 1.00 90.56 504 LEU A CA 1
ATOM 3884 C C . LEU A 1 504 ? -27.569 33.900 18.970 1.00 90.56 504 LEU A C 1
ATOM 3886 O O . LEU A 1 504 ? -28.172 34.637 19.744 1.00 90.56 504 LEU A O 1
ATOM 3890 N N . VAL A 1 505 ? -28.164 33.297 17.934 1.00 90.06 505 VAL A N 1
ATOM 3891 C CA . VAL A 1 505 ? -29.558 33.539 17.518 1.00 90.06 505 VAL A CA 1
ATOM 3892 C C . VAL A 1 505 ? -30.492 32.375 17.849 1.00 90.06 505 VAL A C 1
ATOM 3894 O O . VAL A 1 505 ? -31.643 32.592 18.226 1.00 90.06 505 VAL A O 1
ATOM 3897 N N . VAL A 1 506 ? -30.001 31.137 17.757 1.00 89.81 506 VAL A N 1
ATOM 3898 C CA . VAL A 1 506 ? -30.747 29.905 18.036 1.00 89.81 506 VAL A CA 1
ATOM 3899 C C . VAL A 1 506 ? -30.118 29.220 19.249 1.00 89.81 506 VAL A C 1
ATOM 3901 O O . VAL A 1 506 ? -29.040 28.644 19.128 1.00 89.81 506 VAL A O 1
ATOM 3904 N N . PRO A 1 507 ? -30.765 29.224 20.428 1.00 87.69 507 PRO A N 1
ATOM 3905 C CA . PRO A 1 507 ? -30.170 28.663 21.636 1.00 87.69 507 PRO A CA 1
ATOM 3906 C C . PRO A 1 507 ? -29.698 27.213 21.449 1.00 87.69 507 PRO A C 1
ATOM 3908 O O . PRO A 1 507 ? -30.497 26.331 21.132 1.00 87.69 507 PRO A O 1
ATOM 3911 N N . GLN A 1 508 ? -28.406 26.974 21.698 1.00 90.56 508 GLN A N 1
ATOM 3912 C CA . GLN A 1 508 ? -27.761 25.658 21.592 1.00 90.56 508 GLN A CA 1
ATOM 3913 C C . GLN A 1 508 ? -27.911 24.989 20.211 1.00 90.56 508 GLN A C 1
ATOM 3915 O O . GLN A 1 508 ? -28.180 23.786 20.133 1.00 90.56 508 GLN A O 1
ATOM 3920 N N . ALA A 1 509 ? -27.750 25.760 19.131 1.00 92.69 509 ALA A N 1
ATOM 3921 C CA . ALA A 1 509 ? -27.976 25.323 17.754 1.00 92.69 509 ALA A CA 1
ATOM 3922 C C . ALA A 1 509 ? -27.292 23.985 17.418 1.00 92.69 509 ALA A C 1
ATOM 3924 O O . ALA A 1 509 ? -27.959 23.045 16.981 1.00 92.69 509 ALA A O 1
ATOM 3925 N N . TYR A 1 510 ? -25.989 23.854 17.684 1.00 94.44 510 TYR A N 1
ATOM 3926 C CA . TYR A 1 510 ? -25.247 22.629 17.377 1.00 94.44 510 TYR A CA 1
ATOM 3927 C C . TYR A 1 510 ? -25.646 21.465 18.287 1.00 94.44 510 TYR A C 1
ATOM 3929 O O . TYR A 1 510 ? -25.880 20.355 17.813 1.00 94.44 510 TYR A O 1
ATOM 3937 N N . CYS A 1 511 ? -25.789 21.700 19.595 1.00 92.12 511 CYS A N 1
ATOM 3938 C CA . CYS A 1 511 ? -26.221 20.638 20.512 1.00 92.12 511 CYS A CA 1
ATOM 3939 C C . CYS A 1 511 ? -27.616 20.096 20.173 1.00 92.12 511 CYS A C 1
ATOM 3941 O O . CYS A 1 511 ? -27.895 18.938 20.477 1.00 92.12 511 CYS A O 1
ATOM 3943 N N . ARG A 1 512 ? -28.479 20.918 19.566 1.00 89.75 512 ARG A N 1
ATOM 3944 C CA . ARG A 1 512 ? -29.831 20.528 19.168 1.00 89.75 512 ARG A CA 1
ATOM 3945 C C . ARG A 1 512 ? -29.884 19.846 17.801 1.00 89.75 512 ARG A C 1
ATOM 3947 O O . ARG A 1 512 ? -30.588 18.852 17.667 1.00 89.75 512 ARG A O 1
ATOM 3954 N N . PH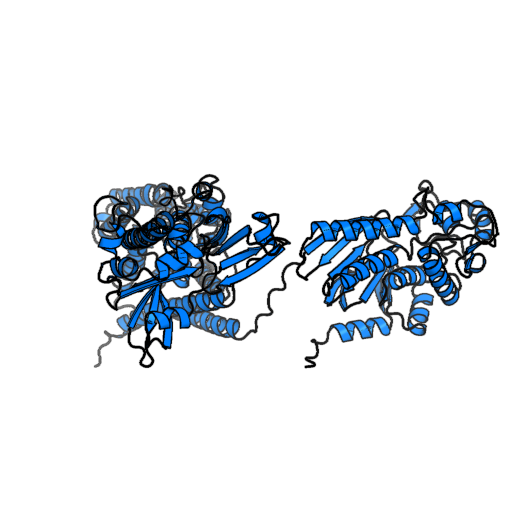E A 1 513 ? -29.178 20.380 16.807 1.00 92.50 513 PHE A N 1
ATOM 3955 C CA . PHE A 1 513 ? -29.344 19.981 15.404 1.00 92.50 513 PHE A CA 1
ATOM 3956 C C . PHE A 1 513 ? -28.124 19.292 14.788 1.00 92.50 513 PHE A C 1
ATOM 3958 O O . PHE A 1 513 ? -28.240 18.733 13.710 1.00 92.50 513 PHE A O 1
ATOM 3965 N N . GLY A 1 514 ? -26.953 19.329 15.426 1.00 91.69 514 GLY A N 1
ATOM 3966 C CA . GLY A 1 514 ? -25.698 18.888 14.805 1.00 91.69 514 GLY A CA 1
ATOM 3967 C C . GLY A 1 514 ? -24.918 17.817 15.563 1.00 91.69 514 GLY A C 1
ATOM 3968 O O . GLY A 1 514 ? -24.006 17.246 14.990 1.00 91.69 514 GLY A O 1
ATOM 3969 N N . CYS A 1 515 ? -25.239 17.532 16.828 1.00 94.44 515 CYS A N 1
ATOM 3970 C CA . CYS A 1 515 ? -24.384 16.712 17.693 1.00 94.44 515 CYS A CA 1
ATOM 3971 C C . CYS A 1 515 ? -24.778 15.215 17.702 1.00 94.44 515 CYS A C 1
ATOM 3973 O O . CYS A 1 515 ? -25.709 14.851 18.436 1.00 94.44 515 CYS A O 1
ATOM 3975 N N . PRO A 1 516 ? -24.074 14.320 16.970 1.00 94.38 516 PRO A N 1
ATOM 3976 C CA . PRO A 1 516 ? -24.385 12.886 16.957 1.00 94.38 516 PRO A CA 1
ATOM 3977 C C . PRO A 1 516 ? -24.153 12.227 18.322 1.00 94.38 516 PRO A C 1
ATOM 3979 O O . PRO A 1 516 ? -25.001 11.471 18.796 1.00 94.38 516 PRO A O 1
ATOM 3982 N N . THR A 1 517 ? -23.071 12.582 19.020 1.00 93.69 517 THR A N 1
ATOM 3983 C CA . THR A 1 517 ? -22.788 12.086 20.376 1.00 93.69 517 THR A CA 1
ATOM 3984 C C . THR A 1 517 ? -23.887 12.477 21.370 1.00 93.69 517 THR A C 1
ATOM 3986 O O . THR A 1 517 ? -24.322 11.672 22.193 1.00 93.69 517 THR A O 1
ATOM 3989 N N . GLY A 1 518 ? -24.414 13.701 21.264 1.00 91.69 518 GLY A N 1
ATOM 3990 C CA . GLY A 1 518 ? -25.550 14.152 22.070 1.00 91.69 518 GLY A CA 1
ATOM 3991 C C . GLY A 1 518 ? -26.827 13.360 21.778 1.00 91.69 518 GLY A C 1
ATOM 3992 O O . GLY A 1 518 ? -27.548 12.995 22.709 1.00 91.69 518 GLY A O 1
ATOM 3993 N N . ALA A 1 519 ? -27.089 13.046 20.505 1.00 91.88 519 ALA A N 1
ATOM 3994 C CA . ALA A 1 519 ? -28.219 12.213 20.103 1.00 91.88 519 ALA A CA 1
ATOM 3995 C C . ALA A 1 519 ? -28.104 10.778 20.651 1.00 91.88 519 ALA A C 1
ATOM 3997 O O . ALA A 1 519 ? -29.083 10.260 21.196 1.00 91.88 519 ALA A O 1
ATOM 3998 N N . LEU A 1 520 ? -26.906 10.185 20.605 1.00 92.62 520 LEU A N 1
ATOM 3999 C CA . LEU A 1 520 ? -26.614 8.867 21.175 1.00 92.62 520 LEU A CA 1
ATOM 4000 C C . LEU A 1 520 ? -26.870 8.826 22.690 1.00 92.62 520 LEU A C 1
ATOM 4002 O O . LEU A 1 520 ? -27.591 7.960 23.180 1.00 92.62 520 LEU A O 1
ATOM 4006 N N . LEU A 1 521 ? -26.356 9.800 23.446 1.00 90.06 521 LEU A N 1
ATOM 4007 C CA . LEU A 1 521 ? -26.582 9.866 24.896 1.00 90.06 521 LEU A CA 1
ATOM 4008 C C . LEU A 1 521 ? -28.049 10.161 25.250 1.00 90.06 521 LEU A C 1
ATOM 4010 O O . LEU A 1 521 ? -28.571 9.680 26.258 1.00 90.06 521 LEU A O 1
ATOM 4014 N N . ASN A 1 522 ? -28.751 10.943 24.425 1.00 88.56 522 ASN A N 1
ATOM 4015 C CA . ASN A 1 522 ? -30.172 11.225 24.622 1.00 88.56 522 ASN A CA 1
ATOM 4016 C C . ASN A 1 522 ? -31.067 10.006 24.342 1.00 88.56 522 ASN A C 1
ATOM 4018 O O . ASN A 1 522 ? -32.142 9.886 24.938 1.00 88.56 522 ASN A O 1
ATOM 4022 N N . PHE A 1 523 ? -30.638 9.088 23.475 1.00 88.88 523 PHE A N 1
ATOM 4023 C CA . PHE A 1 523 ? -31.350 7.835 23.236 1.00 88.88 523 PHE A CA 1
ATOM 4024 C C . PHE A 1 523 ? -31.458 6.995 24.518 1.00 88.88 523 PHE A C 1
ATOM 4026 O O . PHE A 1 523 ? -32.549 6.538 24.847 1.00 88.88 523 PHE A O 1
ATOM 4033 N N . ILE A 1 524 ? -30.378 6.900 25.301 1.00 87.12 524 ILE A N 1
ATOM 4034 C CA . ILE A 1 524 ? -30.308 6.107 26.544 1.00 87.12 524 ILE A CA 1
ATOM 4035 C C . ILE A 1 524 ? -31.155 6.719 27.683 1.00 87.12 524 ILE A C 1
ATOM 4037 O O . ILE A 1 524 ? -31.542 6.033 28.631 1.00 87.12 524 ILE A O 1
ATOM 4041 N N . ARG A 1 525 ? -31.491 8.012 27.594 1.00 88.00 525 ARG A N 1
ATOM 4042 C CA . ARG A 1 525 ? -32.135 8.771 28.674 1.00 88.00 525 ARG A CA 1
ATOM 4043 C C . ARG A 1 525 ? -33.532 8.254 29.052 1.00 88.00 525 ARG A C 1
ATOM 4045 O O . ARG A 1 525 ? -34.439 8.222 28.210 1.00 88.00 525 ARG A O 1
ATOM 4052 N N . ALA A 1 526 ? -33.748 8.023 30.349 1.00 81.88 526 ALA A N 1
ATOM 4053 C CA . ALA A 1 526 ? -35.051 7.729 30.944 1.00 81.88 526 ALA A CA 1
ATOM 4054 C C . ALA A 1 526 ? -35.979 8.962 30.990 1.00 81.88 526 ALA A C 1
ATOM 4056 O O . ALA A 1 526 ? -35.570 10.056 31.391 1.00 81.88 526 ALA A O 1
ATOM 4057 N N . ALA A 1 527 ? -37.259 8.778 30.647 1.00 75.31 527 ALA A N 1
ATOM 4058 C CA . ALA A 1 527 ? -38.313 9.788 30.813 1.00 75.31 527 ALA A CA 1
ATOM 4059 C C . ALA A 1 527 ? -39.174 9.562 32.073 1.00 75.31 527 ALA A C 1
ATOM 4061 O O . ALA A 1 527 ? -39.975 10.422 32.442 1.00 75.31 527 ALA A O 1
ATOM 4062 N N . GLY A 1 528 ? -38.978 8.452 32.794 1.00 70.44 528 GLY A N 1
ATOM 4063 C CA . GLY A 1 528 ? -39.691 8.162 34.044 1.00 70.44 528 GLY A CA 1
ATOM 4064 C C . GLY A 1 528 ? -40.971 7.362 33.832 1.00 70.44 528 GLY A C 1
ATOM 4065 O O . GLY A 1 528 ? -40.986 6.458 33.009 1.00 70.44 528 GLY A O 1
ATOM 4066 N N . SER A 1 529 ? -42.042 7.680 34.567 1.00 62.84 529 SER A N 1
ATOM 4067 C CA . SER A 1 529 ? -43.363 7.039 34.417 1.00 62.84 529 SER A CA 1
ATOM 4068 C C . SER A 1 529 ? -44.056 7.360 33.084 1.00 62.84 529 SER A C 1
ATOM 4070 O O . SER A 1 529 ? -45.041 6.719 32.739 1.00 62.84 529 SER A O 1
ATOM 4072 N N . ALA A 1 530 ? -43.532 8.329 32.327 1.00 65.88 530 ALA A N 1
ATOM 4073 C CA . ALA A 1 530 ? -44.017 8.725 31.008 1.00 65.88 530 ALA A CA 1
ATOM 4074 C C . ALA A 1 530 ? -43.228 8.092 29.842 1.00 65.88 530 ALA A C 1
ATOM 4076 O O . ALA A 1 530 ? -43.447 8.471 28.693 1.00 65.88 530 ALA A O 1
ATOM 4077 N N . ASP A 1 531 ? -42.298 7.163 30.108 1.00 76.06 531 ASP A N 1
ATOM 4078 C CA . ASP A 1 531 ? -41.589 6.434 29.047 1.00 76.06 531 ASP A CA 1
ATOM 4079 C C . ASP A 1 531 ? -42.592 5.610 28.219 1.00 76.06 531 ASP A C 1
ATOM 4081 O O . ASP A 1 531 ? -43.165 4.631 28.693 1.00 76.06 531 ASP A O 1
ATOM 4085 N N . ARG A 1 532 ? -42.794 6.026 26.967 1.00 83.75 532 ARG A N 1
ATOM 4086 C CA . ARG A 1 532 ? -43.574 5.320 25.945 1.00 83.75 532 ARG A CA 1
ATOM 4087 C C . ARG A 1 532 ? -42.710 5.128 24.707 1.00 83.75 532 ARG A C 1
ATOM 4089 O O . ARG A 1 532 ? -41.785 5.913 24.478 1.00 83.75 532 ARG A O 1
ATOM 4096 N N . TRP A 1 533 ? -43.026 4.101 23.923 1.00 86.88 533 TRP A N 1
ATOM 4097 C CA . TRP A 1 533 ? -42.398 3.882 22.624 1.00 86.88 533 TRP A CA 1
ATOM 4098 C C . TRP A 1 533 ? -42.595 5.113 21.735 1.00 86.88 533 TRP A C 1
ATOM 4100 O O . TRP A 1 533 ? -43.721 5.583 21.560 1.00 86.88 533 TRP A O 1
ATOM 4110 N N . GLY A 1 534 ? -41.504 5.659 21.203 1.00 87.00 534 GLY A N 1
ATOM 4111 C CA . GLY A 1 534 ? -41.535 6.873 20.396 1.00 87.00 534 GLY A CA 1
ATOM 4112 C C . GLY A 1 534 ? -40.696 6.791 19.126 1.00 87.00 534 GLY A C 1
ATOM 4113 O O . GLY A 1 534 ? -40.126 5.758 18.770 1.00 87.00 534 GLY A O 1
ATOM 4114 N N . ARG A 1 535 ? -40.580 7.939 18.447 1.00 85.44 535 ARG A N 1
ATOM 4115 C CA . ARG A 1 535 ? -39.781 8.072 17.217 1.00 85.44 535 ARG A CA 1
ATOM 4116 C C . ARG A 1 535 ? -38.327 7.648 17.427 1.00 85.44 535 ARG A C 1
ATOM 4118 O O . ARG A 1 535 ? -37.824 6.873 16.630 1.00 85.44 535 ARG A O 1
ATOM 4125 N N . ARG A 1 536 ? -37.693 8.063 18.534 1.00 86.81 536 ARG A N 1
ATOM 4126 C CA . ARG A 1 536 ? -36.300 7.690 18.854 1.00 86.81 536 ARG A CA 1
ATOM 4127 C C . ARG A 1 536 ? -36.083 6.176 18.958 1.00 86.81 536 ARG A C 1
ATOM 4129 O O . ARG A 1 536 ? -35.039 5.693 18.543 1.00 86.81 536 ARG A O 1
ATOM 4136 N N . ASP A 1 537 ? -37.069 5.443 19.475 1.00 90.44 537 ASP A N 1
ATOM 4137 C CA . ASP A 1 537 ? -36.990 3.989 19.650 1.00 90.44 537 ASP A CA 1
ATOM 4138 C C . ASP A 1 537 ? -37.112 3.267 18.301 1.00 90.44 537 ASP A C 1
ATOM 4140 O O . ASP A 1 537 ? -36.362 2.332 18.025 1.00 90.44 537 ASP A O 1
ATOM 4144 N N . SER A 1 538 ? -37.995 3.776 17.434 1.00 91.00 538 SER A N 1
ATOM 4145 C CA . SER A 1 538 ? -38.209 3.268 16.071 1.00 91.00 538 SER A CA 1
ATOM 4146 C C . SER A 1 538 ? -37.020 3.572 15.154 1.00 91.00 538 SER A C 1
ATOM 4148 O O . SER A 1 538 ? -36.593 2.720 14.383 1.00 91.00 538 SER A O 1
ATOM 4150 N N . THR A 1 539 ? -36.440 4.771 15.258 1.00 90.56 539 THR A N 1
ATOM 4151 C CA . THR A 1 539 ? -35.233 5.150 14.513 1.00 90.56 539 THR A CA 1
ATOM 4152 C C . THR A 1 539 ? -34.038 4.285 14.902 1.00 90.56 539 THR A C 1
ATOM 4154 O O . THR A 1 539 ? -33.310 3.831 14.024 1.00 90.56 539 THR A O 1
ATOM 4157 N N . ALA A 1 540 ? -33.846 4.021 16.198 1.00 91.38 540 ALA A N 1
ATOM 4158 C CA . ALA A 1 540 ? -32.773 3.150 16.665 1.00 91.38 540 ALA A CA 1
ATOM 4159 C C . ALA A 1 540 ? -32.947 1.706 16.166 1.00 91.38 540 ALA A C 1
ATOM 4161 O O . ALA A 1 540 ? -31.968 1.094 15.745 1.00 91.38 540 ALA A O 1
ATOM 4162 N N . LEU A 1 541 ? -34.187 1.196 16.133 1.00 94.06 541 LEU A N 1
ATOM 4163 C CA . LEU A 1 541 ? -34.491 -0.102 15.523 1.00 94.06 541 LEU A CA 1
ATOM 4164 C C . LEU A 1 541 ? -34.131 -0.123 14.033 1.00 94.06 541 LEU A C 1
ATOM 4166 O O . LEU A 1 541 ? -33.490 -1.060 13.572 1.00 94.06 541 LEU A O 1
ATOM 4170 N N . GLY A 1 542 ? -34.503 0.922 13.289 1.00 94.62 542 GLY A N 1
ATOM 4171 C CA . GLY A 1 542 ? -34.176 1.048 11.868 1.00 94.62 542 GLY A CA 1
ATOM 4172 C C . GLY A 1 542 ? -32.669 1.065 11.605 1.00 94.62 542 GLY A C 1
ATOM 4173 O O . GLY A 1 542 ? -32.194 0.332 10.741 1.00 94.62 542 GLY A O 1
ATOM 4174 N N . LEU A 1 543 ? -31.902 1.839 12.383 1.00 94.38 543 LEU A N 1
ATOM 4175 C CA . LEU A 1 543 ? -30.437 1.855 12.287 1.00 94.38 543 LEU A CA 1
ATOM 4176 C C . LEU A 1 543 ? -29.825 0.490 12.612 1.00 94.38 543 LEU A C 1
ATOM 4178 O O . LEU A 1 543 ? -28.912 0.056 11.913 1.00 94.38 543 LEU A O 1
ATOM 4182 N N . LEU A 1 544 ? -30.343 -0.200 13.633 1.00 95.56 544 LEU A N 1
ATOM 4183 C CA . LEU A 1 544 ? -29.900 -1.547 13.978 1.00 95.56 544 LEU A CA 1
ATOM 4184 C C . LEU A 1 544 ? -30.159 -2.530 12.827 1.00 95.56 544 LEU A C 1
ATOM 4186 O O . LEU A 1 544 ? -29.240 -3.243 12.440 1.00 95.56 544 LEU A O 1
ATOM 4190 N N . LEU A 1 545 ? -31.360 -2.523 12.238 1.00 96.19 545 LEU A N 1
ATOM 4191 C CA . LEU A 1 545 ? -31.711 -3.386 11.103 1.00 96.19 545 LEU A CA 1
ATOM 4192 C C . LEU A 1 545 ? -30.814 -3.130 9.887 1.00 96.19 545 LEU A C 1
ATOM 4194 O O . LEU A 1 545 ? -30.279 -4.077 9.315 1.00 96.19 545 LEU A O 1
ATOM 4198 N N . VAL A 1 546 ? -30.596 -1.861 9.522 1.00 95.56 546 VAL A N 1
ATOM 4199 C CA . VAL A 1 546 ? -29.668 -1.489 8.440 1.00 95.56 546 VAL A CA 1
ATOM 4200 C C . VAL A 1 546 ? -28.252 -1.972 8.756 1.00 95.56 546 VAL A C 1
ATOM 4202 O O . VAL A 1 546 ? -27.600 -2.562 7.896 1.00 95.56 546 VAL A O 1
ATOM 4205 N N . GLY A 1 547 ? -27.790 -1.787 9.995 1.00 94.75 547 GLY A N 1
ATOM 4206 C CA . GLY A 1 547 ? -26.497 -2.289 10.450 1.00 94.75 547 GLY A CA 1
ATOM 4207 C C . GLY A 1 547 ? -26.376 -3.809 10.318 1.00 94.75 547 GLY A C 1
ATOM 4208 O O . GLY A 1 547 ? -25.382 -4.302 9.791 1.00 94.75 547 GLY A O 1
ATOM 4209 N N . THR A 1 548 ? -27.400 -4.565 10.718 1.00 95.50 548 THR A N 1
ATOM 4210 C CA . THR A 1 548 ? -27.426 -6.027 10.573 1.00 95.50 548 THR A CA 1
ATOM 4211 C C . THR A 1 548 ? -27.413 -6.461 9.105 1.00 95.50 548 THR A C 1
ATOM 4213 O O . THR A 1 548 ? -26.656 -7.363 8.753 1.00 95.50 548 THR A O 1
ATOM 4216 N N . ILE A 1 549 ? -28.179 -5.802 8.229 1.00 95.69 549 ILE A N 1
ATOM 4217 C CA . ILE A 1 549 ? -28.180 -6.093 6.784 1.00 95.69 549 ILE A CA 1
ATOM 4218 C C . ILE A 1 549 ? -26.786 -5.870 6.191 1.00 95.69 549 ILE A C 1
ATOM 4220 O O . ILE A 1 549 ? -26.271 -6.734 5.485 1.00 95.69 549 ILE A O 1
ATOM 4224 N N . VAL A 1 550 ? -26.143 -4.744 6.510 1.00 94.00 550 VAL A N 1
ATOM 4225 C CA . VAL A 1 550 ? -24.795 -4.424 6.019 1.00 94.00 550 VAL A CA 1
ATOM 4226 C C . VAL A 1 550 ? -23.755 -5.399 6.565 1.00 94.00 550 VAL A C 1
ATOM 4228 O O . VAL A 1 550 ? -22.897 -5.851 5.810 1.00 94.00 550 VAL A O 1
ATOM 4231 N N . PHE A 1 551 ? -23.849 -5.776 7.842 1.00 93.69 551 PHE A N 1
ATOM 4232 C CA . PHE A 1 551 ? -22.993 -6.795 8.450 1.00 93.69 551 PHE A CA 1
ATOM 4233 C C . PHE A 1 551 ? -23.044 -8.123 7.678 1.00 93.69 551 PHE A C 1
ATOM 4235 O O . PHE A 1 551 ? -21.996 -8.690 7.364 1.00 93.69 551 PHE A O 1
ATOM 4242 N N . VAL A 1 552 ? -24.245 -8.591 7.320 1.00 93.75 552 VAL A N 1
ATOM 4243 C CA . VAL A 1 552 ? -24.431 -9.824 6.536 1.00 93.75 552 VAL A CA 1
ATOM 4244 C C . VAL A 1 552 ? -23.938 -9.643 5.097 1.00 93.75 552 VAL A C 1
ATOM 4246 O O . VAL A 1 552 ? -23.165 -10.466 4.609 1.00 93.75 552 VAL A O 1
ATOM 4249 N N . ALA A 1 553 ? -24.318 -8.550 4.430 1.00 91.19 553 ALA A N 1
ATOM 4250 C CA . ALA A 1 553 ? -23.962 -8.291 3.036 1.00 91.19 553 ALA A CA 1
ATOM 4251 C C . ALA A 1 553 ? -22.443 -8.188 2.821 1.00 91.19 553 ALA A C 1
ATOM 4253 O O . ALA A 1 553 ? -21.910 -8.793 1.894 1.00 91.19 553 ALA A O 1
ATOM 4254 N N . VAL A 1 554 ? -21.721 -7.483 3.702 1.00 87.50 554 VAL A N 1
ATOM 4255 C CA . VAL A 1 554 ? -20.256 -7.332 3.604 1.00 87.50 554 VAL A CA 1
ATOM 4256 C C . VAL A 1 554 ? -19.535 -8.675 3.733 1.00 87.50 554 VAL A C 1
ATOM 4258 O O . VAL A 1 554 ? -18.487 -8.859 3.118 1.00 87.50 554 VAL A O 1
ATOM 4261 N N . ARG A 1 555 ? -20.084 -9.612 4.514 1.00 88.31 555 ARG A N 1
ATOM 4262 C CA . ARG A 1 555 ? -19.519 -10.957 4.686 1.00 88.31 555 ARG A CA 1
ATOM 4263 C C . ARG A 1 555 ? -19.878 -11.918 3.554 1.00 88.31 555 ARG A C 1
ATOM 4265 O O . ARG A 1 555 ? -19.156 -12.887 3.356 1.00 88.31 555 ARG A O 1
ATOM 4272 N N . ALA A 1 556 ? -20.966 -11.657 2.830 1.00 85.62 556 ALA A N 1
ATOM 4273 C CA . ALA A 1 556 ? -21.427 -12.489 1.721 1.00 85.62 556 ALA A CA 1
ATOM 4274 C C . ALA A 1 556 ? -20.665 -12.238 0.405 1.00 85.62 556 ALA A C 1
ATOM 4276 O O . ALA A 1 556 ? -20.664 -13.101 -0.468 1.00 85.62 556 ALA A O 1
ATOM 4277 N N . VAL A 1 557 ? -20.017 -11.078 0.247 1.00 76.94 557 VAL A N 1
ATOM 4278 C CA . VAL A 1 557 ? -19.252 -10.746 -0.966 1.00 76.94 557 VAL A CA 1
ATOM 4279 C C . VAL A 1 557 ? -17.827 -11.315 -0.866 1.00 76.94 557 VAL A C 1
ATOM 4281 O O . VAL A 1 557 ? -17.077 -10.881 0.016 1.00 76.94 557 VAL A O 1
ATOM 4284 N N . PRO A 1 558 ? -17.402 -12.233 -1.761 1.00 59.91 558 PRO A N 1
ATOM 4285 C CA . PRO A 1 558 ? -16.007 -12.655 -1.837 1.00 59.91 558 PRO A CA 1
ATOM 4286 C C . PRO A 1 558 ? -15.144 -11.448 -2.214 1.00 59.91 558 PRO A C 1
ATOM 4288 O O . PRO A 1 558 ? -15.348 -10.813 -3.250 1.00 59.91 558 PRO A O 1
ATOM 4291 N N . ARG A 1 559 ? -14.194 -11.082 -1.347 1.00 58.97 559 ARG A N 1
ATOM 4292 C CA . ARG A 1 559 ? -13.272 -9.984 -1.642 1.00 58.97 559 ARG A CA 1
ATOM 4293 C C . ARG A 1 559 ? -12.188 -10.490 -2.584 1.00 58.97 559 ARG A C 1
ATOM 4295 O O . ARG A 1 559 ? -11.394 -11.342 -2.203 1.00 58.97 559 ARG A O 1
ATOM 4302 N N . VAL A 1 560 ? -12.164 -9.931 -3.792 1.00 50.91 560 VAL A N 1
ATOM 4303 C CA . VAL A 1 560 ? -11.015 -10.007 -4.701 1.00 50.91 560 VAL A CA 1
ATOM 4304 C C . VAL A 1 560 ? -9.813 -9.431 -3.953 1.00 50.91 560 VAL A C 1
ATOM 4306 O O . VAL A 1 560 ? -9.902 -8.323 -3.414 1.00 50.91 560 VAL A O 1
ATOM 4309 N N . GLU A 1 561 ? -8.724 -10.195 -3.863 1.00 45.44 561 GLU A N 1
ATOM 4310 C CA . GLU A 1 561 ? -7.470 -9.713 -3.284 1.00 45.44 561 GLU A CA 1
ATOM 4311 C C . GLU A 1 561 ? -7.078 -8.391 -3.949 1.00 45.44 561 GLU A C 1
ATOM 4313 O O . GLU A 1 561 ? -7.137 -8.242 -5.172 1.00 45.44 561 GLU A O 1
ATOM 4318 N N . ALA A 1 562 ? -6.718 -7.396 -3.138 1.00 45.72 562 ALA A N 1
ATOM 4319 C CA . ALA A 1 562 ? -6.218 -6.137 -3.662 1.00 45.72 562 ALA A CA 1
ATOM 4320 C C . ALA A 1 562 ? -4.919 -6.426 -4.424 1.00 45.72 562 ALA A C 1
ATOM 4322 O O . ALA A 1 562 ? -3.900 -6.733 -3.808 1.00 45.72 562 ALA A O 1
ATOM 4323 N N . VAL A 1 563 ? -4.968 -6.348 -5.758 1.00 50.75 563 VAL A N 1
ATOM 4324 C CA . VAL A 1 563 ? -3.782 -6.503 -6.603 1.00 50.75 563 VAL A CA 1
ATOM 4325 C C . VAL A 1 563 ? -2.782 -5.417 -6.189 1.00 50.75 563 VAL A C 1
ATOM 4327 O O . VAL A 1 563 ? -3.148 -4.236 -6.221 1.00 50.75 563 VAL A O 1
ATOM 4330 N N . PRO A 1 564 ? -1.559 -5.773 -5.760 1.00 55.38 564 PRO A N 1
ATOM 4331 C CA . PRO A 1 564 ? -0.566 -4.791 -5.344 1.00 55.38 564 PRO A CA 1
ATOM 4332 C C . PRO A 1 564 ? -0.274 -3.799 -6.476 1.00 55.38 564 PRO A C 1
ATOM 4334 O O . PRO A 1 564 ? -0.313 -4.154 -7.659 1.00 55.38 564 PRO A O 1
ATOM 4337 N N . GLU A 1 565 ? 0.008 -2.541 -6.120 1.00 69.62 565 GLU A N 1
ATOM 4338 C CA . GLU A 1 565 ? 0.430 -1.549 -7.113 1.00 69.62 565 GLU A CA 1
ATOM 4339 C C . GLU A 1 565 ? 1.680 -2.054 -7.852 1.00 69.62 565 GLU A C 1
ATOM 4341 O O . GLU A 1 565 ? 2.652 -2.440 -7.194 1.00 69.62 565 GLU A O 1
ATOM 4346 N N . PRO A 1 566 ? 1.689 -2.047 -9.200 1.00 85.38 566 PRO A N 1
ATOM 4347 C CA . PRO A 1 566 ? 2.840 -2.515 -9.955 1.00 85.38 566 PRO A CA 1
ATOM 4348 C C . PRO A 1 566 ? 4.052 -1.606 -9.729 1.00 85.38 566 PRO A C 1
ATOM 4350 O O . PRO A 1 566 ? 3.925 -0.379 -9.665 1.00 85.38 566 PRO A O 1
ATOM 4353 N N . LEU A 1 567 ? 5.247 -2.199 -9.686 1.00 88.81 567 LEU A N 1
ATOM 4354 C CA . LEU A 1 567 ? 6.502 -1.459 -9.782 1.00 88.81 567 LEU A CA 1
ATOM 4355 C C . LEU A 1 567 ? 6.526 -0.702 -11.110 1.00 88.81 567 LEU A C 1
ATOM 4357 O O . LEU A 1 567 ? 6.286 -1.304 -12.151 1.00 88.81 567 LEU A O 1
ATOM 4361 N N . LYS A 1 568 ? 6.854 0.592 -11.082 1.00 93.31 568 LYS A N 1
ATOM 4362 C CA . LYS A 1 568 ? 7.015 1.419 -12.282 1.00 93.31 568 LYS A CA 1
ATOM 4363 C C . LYS A 1 568 ? 8.479 1.810 -12.465 1.00 93.31 568 LYS A C 1
ATOM 4365 O O . LYS A 1 568 ? 9.065 2.421 -11.576 1.00 93.31 568 LYS A O 1
ATOM 4370 N N . LEU A 1 569 ? 9.017 1.490 -13.633 1.00 92.56 569 LEU A N 1
ATOM 4371 C CA . LEU A 1 569 ? 10.350 1.831 -14.120 1.00 92.56 569 LEU A CA 1
ATOM 4372 C C . LEU A 1 569 ? 10.215 2.766 -15.325 1.00 92.56 569 LEU A C 1
ATOM 4374 O O . LEU A 1 569 ? 9.220 2.687 -16.049 1.00 92.56 569 LEU A O 1
ATOM 4378 N N . THR A 1 570 ? 11.165 3.678 -15.523 1.00 94.31 570 THR A N 1
ATOM 4379 C CA . THR A 1 570 ? 11.073 4.708 -16.572 1.00 94.31 570 THR A CA 1
ATOM 4380 C C . THR A 1 570 ? 12.443 5.159 -17.053 1.00 94.31 570 THR A C 1
ATOM 4382 O O . THR A 1 570 ? 13.371 5.268 -16.250 1.00 94.31 570 THR A O 1
ATOM 4385 N N . GLY A 1 571 ? 12.527 5.567 -18.316 1.00 94.12 571 GLY A N 1
ATOM 4386 C CA . GLY A 1 571 ? 13.713 6.198 -18.889 1.00 94.12 571 GLY A CA 1
ATOM 4387 C C . GLY A 1 571 ? 13.420 6.912 -20.207 1.00 94.12 571 GLY A C 1
ATOM 4388 O O . GLY A 1 571 ? 12.270 7.228 -20.520 1.00 94.12 571 GLY A O 1
ATOM 4389 N N . ARG A 1 572 ? 14.476 7.212 -20.969 1.00 94.19 572 ARG A N 1
ATOM 4390 C CA . ARG A 1 572 ? 14.412 7.893 -22.272 1.00 94.19 572 ARG A CA 1
ATOM 4391 C C . ARG A 1 572 ? 15.032 7.011 -23.348 1.00 94.19 572 ARG A C 1
ATOM 4393 O O . ARG A 1 572 ? 15.980 6.293 -23.058 1.00 94.19 572 AR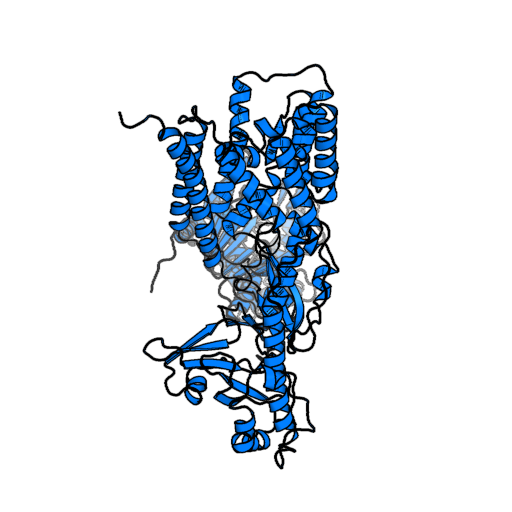G A O 1
ATOM 4400 N N . THR A 1 573 ? 14.489 7.073 -24.557 1.00 93.75 573 THR A N 1
ATOM 4401 C CA . THR A 1 573 ? 14.989 6.361 -25.745 1.00 93.75 573 THR A CA 1
ATOM 4402 C C . THR A 1 573 ? 14.331 6.940 -26.995 1.00 93.75 573 THR A C 1
ATOM 4404 O O . THR A 1 573 ? 13.236 7.486 -26.895 1.00 93.75 573 THR A O 1
ATOM 4407 N N . MET A 1 574 ? 14.9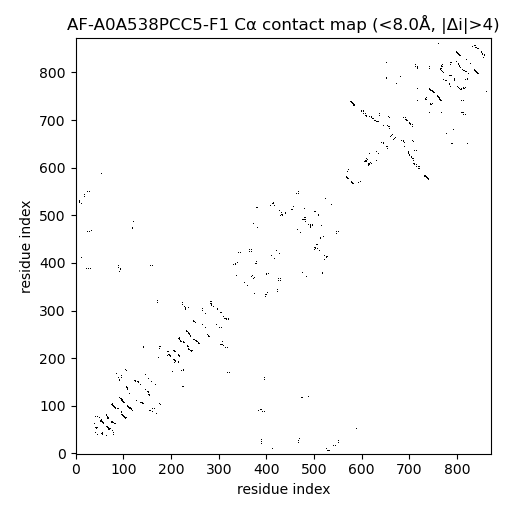71 6.851 -28.158 1.00 90.56 574 MET A N 1
ATOM 4408 C CA . MET A 1 574 ? 14.388 7.111 -29.484 1.00 90.56 574 MET A CA 1
ATOM 4409 C C . MET A 1 574 ? 13.641 8.456 -29.598 1.00 90.56 574 MET A C 1
ATOM 4411 O O . MET A 1 574 ? 12.598 8.573 -30.239 1.00 90.56 574 MET A O 1
ATOM 4415 N N . GLY A 1 575 ? 14.152 9.499 -28.934 1.00 88.12 575 GLY A N 1
ATOM 4416 C CA . GLY A 1 575 ? 13.517 10.825 -28.910 1.00 88.12 575 GLY A CA 1
ATOM 4417 C C . GLY A 1 575 ? 12.210 10.906 -28.100 1.00 88.12 575 GLY A C 1
ATOM 4418 O O . GLY A 1 575 ? 11.489 11.898 -28.207 1.00 88.12 575 GLY A O 1
ATOM 4419 N N . THR A 1 576 ? 11.914 9.894 -27.284 1.00 90.94 576 THR A N 1
ATOM 4420 C CA . THR A 1 576 ? 10.738 9.770 -26.413 1.00 90.94 576 THR A CA 1
ATOM 4421 C C . THR A 1 576 ? 11.123 9.224 -25.022 1.00 90.94 576 THR A C 1
ATOM 4423 O O . THR A 1 576 ? 12.298 9.196 -24.634 1.00 90.94 576 THR A O 1
ATOM 4426 N N . THR A 1 577 ? 10.125 8.849 -24.226 1.00 94.44 577 THR A N 1
ATOM 4427 C CA . THR A 1 577 ? 10.266 8.122 -22.961 1.00 94.44 577 THR A CA 1
ATOM 4428 C C . THR A 1 577 ? 9.796 6.684 -23.107 1.00 94.44 577 THR A C 1
ATOM 4430 O O . THR A 1 577 ? 8.917 6.405 -23.919 1.00 94.44 577 THR A O 1
ATOM 4433 N N . TRP A 1 578 ? 10.333 5.806 -2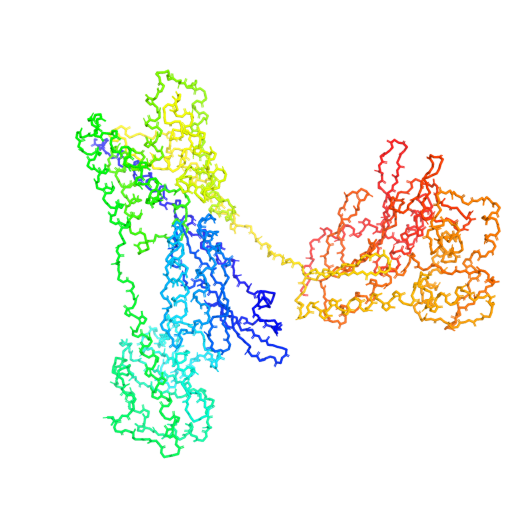2.266 1.00 97.44 578 TRP A N 1
ATOM 4434 C CA . TRP A 1 578 ? 9.793 4.470 -22.042 1.00 97.44 578 TRP A CA 1
ATOM 4435 C C . TRP A 1 578 ? 9.324 4.322 -20.593 1.00 97.44 578 TRP A C 1
ATOM 4437 O O . TRP A 1 578 ? 9.872 4.950 -19.676 1.00 97.44 578 TRP A O 1
ATOM 4447 N N . SER A 1 579 ? 8.320 3.476 -20.369 1.00 97.12 579 SER A N 1
ATOM 4448 C CA . SER A 1 579 ? 7.878 3.048 -19.048 1.00 97.12 579 SER A CA 1
ATOM 4449 C C . SER A 1 579 ? 7.608 1.545 -19.003 1.00 97.12 579 SER A C 1
ATOM 4451 O O . SER A 1 579 ? 7.032 0.969 -19.918 1.00 97.12 579 SER A O 1
ATOM 4453 N N . VAL A 1 580 ? 8.021 0.893 -17.917 1.00 97.56 580 VAL A N 1
ATOM 4454 C CA . VAL A 1 580 ? 7.748 -0.527 -17.675 1.00 97.56 580 VAL A CA 1
ATOM 4455 C C . VAL A 1 580 ? 7.047 -0.675 -16.335 1.00 97.56 580 VAL A C 1
ATOM 4457 O O . VAL A 1 580 ? 7.534 -0.195 -15.312 1.00 97.56 580 VAL A O 1
ATOM 4460 N N . LYS A 1 581 ? 5.887 -1.331 -16.331 1.00 96.62 581 LYS A N 1
ATOM 4461 C CA . LYS A 1 581 ? 5.140 -1.681 -15.119 1.00 96.62 581 LYS A CA 1
ATOM 4462 C C . LYS A 1 581 ? 5.238 -3.180 -14.881 1.00 96.62 581 LYS A C 1
ATOM 4464 O O . LYS A 1 581 ? 4.887 -3.934 -15.775 1.00 96.62 581 LYS A O 1
ATOM 4469 N N . ILE A 1 582 ? 5.655 -3.615 -13.697 1.00 94.06 582 ILE A N 1
ATOM 4470 C CA . ILE A 1 582 ? 5.837 -5.035 -13.354 1.00 94.06 582 ILE A CA 1
ATOM 4471 C C . ILE A 1 582 ? 5.015 -5.344 -12.101 1.00 94.06 582 ILE A C 1
ATOM 4473 O O . ILE A 1 582 ? 5.144 -4.644 -11.096 1.00 94.06 582 ILE A O 1
ATOM 4477 N N . ARG A 1 583 ? 4.140 -6.354 -12.160 1.00 88.31 583 ARG A N 1
ATOM 4478 C CA . ARG A 1 583 ? 3.385 -6.839 -10.986 1.00 88.31 583 ARG A CA 1
ATOM 4479 C C . ARG A 1 583 ? 4.100 -7.960 -10.239 1.00 88.31 583 ARG A C 1
ATOM 4481 O O . ARG A 1 583 ? 3.815 -8.162 -9.063 1.00 88.31 583 ARG A O 1
ATOM 4488 N N . ASP A 1 584 ? 5.003 -8.665 -10.909 1.00 83.00 584 ASP A N 1
ATOM 4489 C CA . ASP A 1 584 ? 5.826 -9.702 -10.294 1.00 83.00 584 ASP A CA 1
ATOM 4490 C C . ASP A 1 584 ? 6.811 -9.115 -9.271 1.00 83.00 584 ASP A C 1
ATOM 4492 O O . ASP A 1 584 ? 7.159 -7.930 -9.311 1.00 83.00 584 ASP A 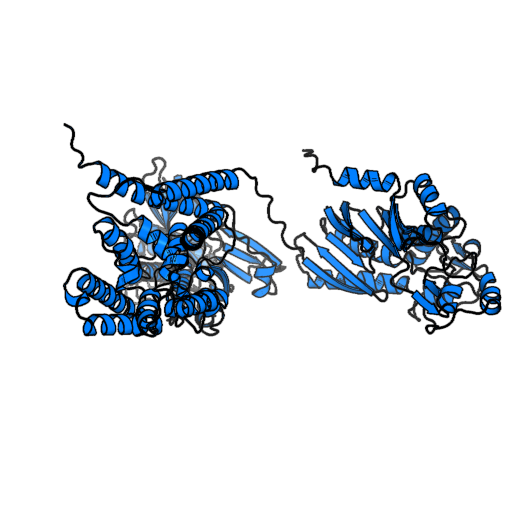O 1
ATOM 4496 N N . GLU A 1 585 ? 7.291 -9.956 -8.354 1.00 76.75 585 GLU A N 1
ATOM 4497 C CA . GLU A 1 585 ? 8.319 -9.554 -7.397 1.00 76.75 585 GLU A CA 1
ATOM 4498 C C . GLU A 1 585 ? 9.649 -9.298 -8.121 1.00 76.75 585 GLU A C 1
ATOM 4500 O O . GLU A 1 585 ? 10.227 -10.179 -8.758 1.00 76.75 585 GLU A O 1
ATOM 4505 N N . VAL A 1 586 ? 10.150 -8.065 -8.020 1.00 77.62 586 VAL A N 1
ATOM 4506 C CA . VAL A 1 586 ? 11.417 -7.666 -8.635 1.00 77.62 586 VAL A CA 1
ATOM 4507 C C . VAL A 1 586 ? 12.513 -7.634 -7.581 1.00 77.62 586 VAL A C 1
ATOM 4509 O O . VAL A 1 586 ? 12.565 -6.736 -6.733 1.00 77.62 586 VAL A O 1
ATOM 4512 N N . ALA A 1 587 ? 13.416 -8.612 -7.682 1.00 63.03 587 ALA A N 1
ATOM 4513 C CA . ALA A 1 587 ? 14.544 -8.765 -6.781 1.00 63.03 587 ALA A CA 1
ATOM 4514 C C . ALA A 1 587 ? 15.478 -7.558 -6.796 1.00 63.03 587 ALA A C 1
ATOM 4516 O O . ALA A 1 587 ? 15.959 -7.240 -5.738 1.00 63.03 587 ALA A O 1
ATOM 4517 N N . ASP A 1 588 ? 15.699 -6.817 -7.887 1.00 78.38 588 ASP A N 1
ATOM 4518 C CA . ASP A 1 588 ? 16.442 -5.538 -7.871 1.00 78.38 588 ASP A CA 1
ATOM 4519 C C . ASP A 1 588 ? 15.913 -4.572 -8.954 1.00 78.38 588 ASP A C 1
ATOM 4521 O O . ASP A 1 588 ? 16.287 -4.681 -10.125 1.00 78.38 588 ASP A O 1
ATOM 4525 N N . PRO A 1 589 ? 15.026 -3.623 -8.589 1.00 83.62 589 PRO A N 1
ATOM 4526 C CA . PRO A 1 589 ? 14.474 -2.645 -9.516 1.00 83.62 589 PRO A CA 1
ATOM 4527 C C . PRO A 1 589 ? 15.523 -1.793 -10.223 1.00 83.62 589 PRO A C 1
ATOM 4529 O O . PRO A 1 589 ? 15.290 -1.412 -11.364 1.00 83.62 589 PRO A O 1
ATOM 4532 N N . ALA A 1 590 ? 16.648 -1.477 -9.572 1.00 79.50 590 ALA A N 1
ATOM 4533 C CA . ALA A 1 590 ? 17.672 -0.622 -10.159 1.00 79.50 590 ALA A CA 1
ATOM 4534 C C . ALA A 1 590 ? 18.423 -1.371 -11.261 1.00 79.50 590 ALA A C 1
ATOM 4536 O O . ALA A 1 590 ? 18.553 -0.843 -12.363 1.00 79.50 590 ALA A O 1
ATOM 4537 N N . ILE A 1 591 ? 18.822 -2.622 -11.005 1.00 83.31 591 ILE A N 1
ATOM 4538 C CA . ILE A 1 591 ? 19.453 -3.476 -12.023 1.00 83.31 591 ILE A CA 1
ATOM 4539 C C . ILE A 1 591 ? 18.502 -3.680 -13.201 1.00 83.31 591 ILE A C 1
ATOM 4541 O O . ILE A 1 591 ? 18.897 -3.473 -14.343 1.00 83.31 591 ILE A O 1
ATOM 4545 N N . ILE A 1 592 ? 17.239 -4.036 -12.943 1.00 90.25 592 ILE A N 1
ATOM 4546 C CA . ILE A 1 592 ? 16.262 -4.239 -14.020 1.00 90.25 592 ILE A CA 1
ATOM 4547 C C . ILE A 1 592 ? 16.026 -2.947 -14.812 1.00 90.25 592 ILE A C 1
ATOM 4549 O O . ILE A 1 592 ? 15.970 -2.997 -16.037 1.00 90.25 592 ILE A O 1
ATOM 4553 N N . ASN A 1 593 ? 15.952 -1.786 -14.155 1.00 93.38 593 ASN A N 1
ATOM 4554 C CA . ASN A 1 593 ? 15.811 -0.498 -14.837 1.00 93.38 593 ASN A CA 1
ATOM 4555 C C . ASN A 1 593 ? 17.016 -0.177 -15.731 1.00 93.38 593 ASN A C 1
ATOM 4557 O O . ASN A 1 593 ? 16.820 0.247 -16.868 1.00 93.38 593 ASN A O 1
ATOM 4561 N N . THR A 1 594 ? 18.240 -0.393 -15.238 1.00 93.06 594 THR A N 1
ATOM 4562 C CA . THR A 1 594 ? 19.470 -0.212 -16.024 1.00 93.06 594 THR A CA 1
ATOM 4563 C C . THR A 1 594 ? 19.475 -1.134 -17.233 1.00 93.06 594 THR A C 1
ATOM 4565 O O . THR A 1 594 ? 19.666 -0.666 -18.345 1.00 93.06 594 THR A O 1
ATOM 4568 N N . MET A 1 595 ? 19.162 -2.413 -17.040 1.00 93.62 595 MET A N 1
ATOM 4569 C CA . MET A 1 595 ? 19.129 -3.396 -18.119 1.00 93.62 595 MET A CA 1
ATOM 4570 C C . MET A 1 595 ? 18.083 -3.093 -19.193 1.00 93.62 595 MET A C 1
ATOM 4572 O O . MET A 1 595 ? 18.364 -3.229 -20.377 1.00 93.62 595 MET A O 1
ATOM 4576 N N . ILE A 1 596 ? 16.881 -2.662 -18.797 1.00 97.19 596 ILE A N 1
ATOM 4577 C CA . ILE A 1 596 ? 15.861 -2.203 -19.750 1.00 97.19 596 ILE A CA 1
ATOM 4578 C C . ILE A 1 596 ? 16.383 -0.983 -20.519 1.00 97.19 596 ILE A C 1
ATOM 4580 O O . ILE A 1 596 ? 16.233 -0.913 -21.736 1.00 97.19 596 ILE A O 1
ATOM 4584 N N . GLY A 1 597 ? 17.011 -0.032 -19.820 1.00 96.31 597 GLY A N 1
ATOM 4585 C CA . GLY A 1 597 ? 17.619 1.144 -20.438 1.00 96.31 597 GLY A CA 1
ATOM 4586 C C . GLY A 1 597 ? 18.713 0.789 -21.448 1.00 96.31 597 GLY A C 1
ATOM 4587 O O . GLY A 1 597 ? 18.720 1.345 -22.541 1.00 96.31 597 GLY A O 1
ATOM 4588 N N . GLU A 1 598 ? 19.589 -0.157 -21.111 1.00 96.81 598 GLU A N 1
ATOM 4589 C CA . GLU A 1 598 ? 20.637 -0.677 -21.995 1.00 96.81 598 GLU A CA 1
ATOM 4590 C C . GLU A 1 598 ? 20.055 -1.383 -23.225 1.00 96.81 598 GLU A C 1
ATOM 4592 O O . GLU A 1 598 ? 20.558 -1.178 -24.325 1.00 96.81 598 GLU A O 1
ATOM 4597 N N . GLU A 1 599 ? 18.973 -2.152 -23.074 1.00 97.06 599 GLU A N 1
ATOM 4598 C CA . GLU A 1 599 ? 18.299 -2.813 -24.200 1.00 97.06 599 GLU A CA 1
ATOM 4599 C C . GLU A 1 599 ? 17.697 -1.786 -25.174 1.00 97.06 599 GLU A C 1
ATOM 4601 O O . GLU A 1 599 ? 17.869 -1.900 -26.389 1.00 97.06 599 GLU A O 1
ATOM 4606 N N . PHE A 1 600 ? 17.044 -0.739 -24.656 1.00 96.88 600 PHE A N 1
ATOM 4607 C CA . PHE A 1 600 ? 16.520 0.359 -25.475 1.00 96.88 600 PHE A CA 1
ATOM 4608 C C . PHE A 1 600 ? 17.633 1.169 -26.156 1.00 96.88 600 PHE A C 1
ATOM 4610 O O . PHE A 1 600 ? 17.511 1.520 -27.329 1.00 96.88 600 PHE A O 1
ATOM 4617 N N . GLU A 1 601 ? 18.725 1.457 -25.448 1.00 94.69 601 GLU A N 1
ATOM 4618 C CA . GLU A 1 601 ? 19.891 2.166 -25.988 1.00 94.69 601 GLU A CA 1
ATOM 4619 C C . GLU A 1 601 ? 20.594 1.343 -27.079 1.00 94.69 601 GLU A C 1
ATOM 4621 O O . GLU A 1 601 ? 20.962 1.871 -28.130 1.00 94.69 601 GLU A O 1
ATOM 4626 N N . TRP A 1 602 ? 20.744 0.034 -26.869 1.00 94.25 602 TRP A N 1
ATOM 4627 C CA . TRP A 1 602 ? 21.251 -0.896 -27.873 1.00 94.25 602 TRP A CA 1
ATOM 4628 C C . TRP A 1 602 ? 20.353 -0.918 -29.114 1.00 94.25 602 TRP A C 1
ATOM 4630 O O . TRP A 1 602 ? 20.847 -0.759 -30.232 1.00 94.25 602 TRP A O 1
ATOM 4640 N N . ALA A 1 603 ? 19.035 -1.024 -28.928 1.00 94.00 603 ALA A N 1
ATOM 4641 C CA . ALA A 1 603 ? 18.086 -1.016 -30.033 1.00 94.00 603 ALA A CA 1
ATOM 4642 C C . ALA A 1 603 ? 18.132 0.301 -30.829 1.00 94.00 603 ALA A C 1
ATOM 4644 O O . ALA A 1 603 ? 18.136 0.285 -32.064 1.00 94.00 603 ALA A O 1
ATOM 4645 N N . GLU A 1 604 ? 18.225 1.444 -30.144 1.00 92.50 604 GLU A N 1
ATOM 4646 C CA . GLU A 1 604 ? 18.360 2.757 -30.777 1.00 92.50 604 GLU A CA 1
ATOM 4647 C C . GLU A 1 604 ? 19.672 2.889 -31.563 1.00 92.50 604 GLU A C 1
ATOM 4649 O O . GLU A 1 604 ? 19.658 3.391 -32.688 1.00 92.50 604 GLU A O 1
ATOM 4654 N N . ASN A 1 605 ? 20.795 2.404 -31.028 1.00 92.06 605 ASN A N 1
ATOM 4655 C CA . ASN A 1 605 ? 22.088 2.446 -31.719 1.00 92.06 605 ASN A CA 1
ATOM 4656 C C . ASN A 1 605 ? 22.090 1.676 -33.047 1.00 92.06 605 ASN A C 1
ATOM 4658 O O . ASN A 1 605 ? 22.784 2.074 -33.980 1.00 92.06 605 ASN A O 1
ATOM 4662 N N . LEU A 1 606 ? 21.294 0.612 -33.161 1.00 90.94 606 LEU A N 1
ATOM 4663 C CA . LEU A 1 606 ? 21.211 -0.181 -34.389 1.00 90.94 606 LEU A CA 1
ATOM 4664 C C . LEU A 1 606 ? 20.221 0.382 -35.414 1.00 90.94 606 LEU A C 1
ATOM 4666 O O . LEU A 1 606 ? 20.387 0.155 -36.610 1.00 90.94 606 LEU A O 1
ATOM 4670 N N . THR A 1 607 ? 19.185 1.094 -34.968 1.00 91.25 607 THR A N 1
ATOM 4671 C CA . THR A 1 607 ? 18.022 1.434 -35.811 1.00 91.25 607 THR A CA 1
ATOM 4672 C C . THR A 1 607 ? 17.818 2.932 -36.035 1.00 91.25 607 THR A C 1
ATOM 4674 O O . THR A 1 607 ? 17.009 3.322 -36.877 1.00 91.25 607 THR A O 1
ATOM 4677 N N . SER A 1 608 ? 18.541 3.795 -35.317 1.00 90.12 608 SER A N 1
ATOM 4678 C CA . SER A 1 608 ? 18.359 5.244 -35.407 1.00 90.12 608 SER A CA 1
ATOM 4679 C C . SER A 1 608 ? 19.061 5.844 -36.622 1.00 90.12 608 SER A C 1
ATOM 4681 O O . SER A 1 608 ? 20.277 5.730 -36.783 1.00 90.12 608 SER A O 1
ATOM 4683 N N . HIS A 1 609 ? 18.292 6.576 -37.430 1.00 86.19 609 HIS A N 1
ATOM 4684 C CA . HIS A 1 609 ? 18.802 7.443 -38.496 1.00 86.19 609 HIS A CA 1
ATOM 4685 C C . HIS A 1 609 ? 19.056 8.892 -38.019 1.00 86.19 609 HIS A C 1
ATOM 4687 O O . HIS A 1 609 ? 19.523 9.725 -38.795 1.00 86.19 609 HIS A O 1
ATOM 4693 N N . TRP A 1 610 ? 18.739 9.208 -36.754 1.00 86.06 610 TRP A N 1
ATOM 4694 C CA . TRP A 1 610 ? 18.981 10.519 -36.133 1.00 86.06 610 TRP A CA 1
ATOM 4695 C C . TRP A 1 610 ? 20.393 10.645 -35.557 1.00 86.06 610 TRP A C 1
ATOM 4697 O O . TRP A 1 610 ? 20.939 11.745 -35.480 1.00 86.06 610 TRP A O 1
ATOM 4707 N N . ARG A 1 611 ? 20.987 9.521 -35.145 1.00 86.44 611 ARG A N 1
ATOM 4708 C CA . ARG A 1 611 ? 22.374 9.455 -34.678 1.00 86.44 611 ARG A CA 1
ATOM 4709 C C . ARG A 1 611 ? 23.305 9.414 -35.889 1.00 86.44 611 ARG A C 1
ATOM 4711 O O . ARG A 1 611 ? 23.077 8.659 -36.825 1.00 86.44 611 ARG A O 1
ATOM 4718 N N . THR A 1 612 ? 24.363 10.220 -35.882 1.00 81.62 612 THR A N 1
ATOM 4719 C CA . THR A 1 612 ? 25.272 10.342 -37.038 1.00 81.62 612 THR A CA 1
ATOM 4720 C C . THR A 1 612 ? 26.256 9.179 -37.173 1.00 81.62 612 THR A C 1
ATOM 4722 O O . THR A 1 612 ? 26.804 8.974 -38.254 1.00 81.62 612 THR A O 1
ATOM 4725 N N . ASN A 1 613 ? 26.469 8.426 -36.090 1.00 83.81 613 ASN A N 1
ATOM 4726 C CA . ASN A 1 613 ? 27.490 7.384 -35.971 1.00 83.81 613 ASN A CA 1
ATOM 4727 C C . ASN A 1 613 ? 26.847 5.995 -35.776 1.00 83.81 613 ASN A C 1
ATOM 4729 O O . ASN A 1 613 ? 27.213 5.275 -34.854 1.00 83.81 613 ASN A O 1
ATOM 4733 N N . THR A 1 614 ? 25.847 5.652 -36.593 1.00 87.31 614 THR A N 1
ATOM 4734 C CA . THR A 1 614 ? 25.209 4.321 -36.616 1.00 87.31 614 THR A CA 1
ATOM 4735 C C . THR A 1 614 ? 25.381 3.677 -37.986 1.00 87.31 614 THR A C 1
ATOM 4737 O O . THR A 1 614 ? 25.490 4.383 -38.993 1.00 87.31 614 THR A O 1
ATOM 4740 N N . ASP A 1 615 ? 25.336 2.345 -38.046 1.00 85.31 615 ASP A N 1
ATOM 4741 C CA . ASP A 1 615 ? 25.444 1.603 -39.311 1.00 85.31 615 ASP A CA 1
ATOM 4742 C C . ASP A 1 615 ? 24.321 1.980 -40.288 1.00 85.31 615 ASP A C 1
ATOM 4744 O O . ASP A 1 615 ? 24.546 2.099 -41.491 1.00 85.31 615 ASP A O 1
ATOM 4748 N N . LEU A 1 616 ? 23.109 2.250 -39.781 1.00 91.38 616 LEU A N 1
ATOM 4749 C CA . LEU A 1 616 ? 22.002 2.734 -40.608 1.00 91.38 616 LEU A CA 1
ATOM 4750 C C . LEU A 1 616 ? 22.283 4.134 -41.173 1.00 91.38 616 LEU A C 1
ATOM 4752 O O . LEU A 1 616 ? 22.017 4.394 -42.348 1.00 91.38 616 LEU A O 1
ATOM 4756 N N . ALA A 1 617 ? 22.835 5.044 -40.367 1.00 90.50 617 ALA A N 1
ATOM 4757 C CA . ALA A 1 617 ? 23.210 6.374 -40.837 1.00 90.50 617 ALA A CA 1
ATOM 4758 C C . ALA A 1 617 ? 24.366 6.320 -41.848 1.00 90.50 617 ALA A C 1
ATOM 4760 O O . ALA A 1 617 ? 24.390 7.098 -42.804 1.00 90.50 617 ALA A O 1
ATOM 4761 N N . GLU A 1 618 ? 25.319 5.402 -41.683 1.00 90.81 618 GLU A N 1
ATOM 4762 C CA . GLU A 1 618 ? 26.372 5.146 -42.667 1.00 90.81 618 GLU A CA 1
ATOM 4763 C C . GLU A 1 618 ? 25.816 4.565 -43.968 1.00 90.81 618 GLU A C 1
ATOM 4765 O O . GLU A 1 618 ? 26.108 5.096 -45.046 1.00 90.81 618 GLU A O 1
ATOM 4770 N N . PHE A 1 619 ? 24.943 3.558 -43.878 1.00 93.75 619 PHE A N 1
ATOM 4771 C CA . PHE A 1 619 ? 24.230 3.020 -45.031 1.00 93.75 619 PHE A CA 1
ATOM 4772 C C . PHE A 1 619 ? 23.501 4.143 -45.772 1.00 93.75 619 PHE A C 1
ATOM 4774 O O . PHE A 1 619 ? 23.675 4.291 -46.978 1.00 93.75 619 PHE A O 1
ATOM 4781 N N . ASN A 1 620 ? 22.763 5.006 -45.069 1.00 94.56 620 ASN A N 1
ATOM 4782 C CA . ASN A 1 620 ? 22.042 6.137 -45.660 1.00 94.56 620 ASN A CA 1
ATOM 4783 C C . ASN A 1 620 ? 22.966 7.163 -46.334 1.00 94.56 620 ASN A C 1
ATOM 4785 O O . ASN A 1 620 ? 22.680 7.582 -47.458 1.00 94.56 620 ASN A O 1
ATOM 4789 N N . ARG A 1 621 ? 24.092 7.532 -45.707 1.00 92.50 621 ARG A N 1
ATOM 4790 C CA . ARG A 1 621 ? 25.064 8.488 -46.276 1.00 92.50 621 ARG A CA 1
ATOM 4791 C C . ARG A 1 621 ? 25.756 7.960 -47.527 1.00 92.50 621 ARG A C 1
ATOM 4793 O O . ARG A 1 621 ? 26.077 8.745 -48.422 1.00 92.50 621 ARG A O 1
ATOM 4800 N N . THR A 1 622 ? 25.997 6.655 -47.589 1.00 93.50 622 THR A N 1
ATOM 4801 C CA . THR A 1 622 ? 26.731 6.046 -48.697 1.00 93.50 622 THR A CA 1
ATOM 4802 C C . THR A 1 622 ? 25.913 6.127 -49.986 1.00 93.50 622 THR A C 1
ATOM 4804 O O . THR A 1 622 ? 24.724 5.800 -50.021 1.00 93.50 622 THR A O 1
ATOM 4807 N N . ARG A 1 623 ? 26.561 6.575 -51.067 1.00 95.75 623 ARG A N 1
ATOM 4808 C CA . ARG A 1 623 ? 25.958 6.732 -52.403 1.00 95.75 623 ARG A CA 1
ATOM 4809 C C . ARG A 1 623 ? 26.221 5.544 -53.336 1.00 95.75 623 ARG A C 1
ATOM 4811 O O . ARG A 1 623 ? 25.888 5.613 -54.511 1.00 95.75 623 ARG A O 1
ATOM 4818 N N . THR A 1 624 ? 26.823 4.467 -52.834 1.00 94.75 624 THR A N 1
ATOM 4819 C CA . THR A 1 624 ? 27.060 3.243 -53.609 1.00 94.75 624 THR A CA 1
ATOM 4820 C C . THR A 1 624 ? 25.761 2.476 -53.848 1.00 94.75 624 THR A C 1
ATOM 4822 O O . THR A 1 624 ? 24.848 2.506 -53.021 1.00 94.75 624 THR A O 1
ATOM 4825 N N . THR A 1 625 ? 25.699 1.770 -54.973 1.00 95.88 625 THR A N 1
ATOM 4826 C CA . THR A 1 625 ? 24.645 0.800 -55.306 1.00 95.88 625 THR A CA 1
ATOM 4827 C C . THR A 1 625 ? 25.122 -0.646 -55.151 1.00 95.88 625 THR A C 1
ATOM 4829 O O . THR A 1 625 ? 24.391 -1.582 -55.468 1.00 95.88 625 THR A O 1
ATOM 4832 N N . ASN A 1 626 ? 26.339 -0.853 -54.635 1.00 96.00 626 ASN A N 1
ATOM 4833 C CA . ASN A 1 626 ? 26.816 -2.176 -54.243 1.00 96.00 626 ASN A CA 1
ATOM 4834 C C . ASN A 1 626 ? 26.071 -2.666 -52.994 1.00 96.00 626 ASN A C 1
ATOM 4836 O O . ASN A 1 626 ? 25.581 -1.871 -52.191 1.00 96.00 626 ASN A O 1
ATOM 4840 N N . ALA A 1 627 ? 25.995 -3.986 -52.825 1.00 96.00 627 ALA A N 1
ATOM 4841 C CA . ALA A 1 627 ? 25.452 -4.576 -51.608 1.00 96.00 627 ALA A CA 1
ATOM 4842 C C . ALA A 1 627 ? 26.366 -4.267 -50.409 1.00 96.00 627 ALA A C 1
ATOM 4844 O O . ALA A 1 627 ? 27.590 -4.348 -50.521 1.00 96.00 627 ALA A O 1
ATOM 4845 N N . MET A 1 628 ? 25.767 -3.917 -49.275 1.00 95.19 628 MET A N 1
ATOM 4846 C CA . MET A 1 628 ? 26.455 -3.539 -48.042 1.00 95.19 628 MET A CA 1
ATOM 4847 C C . MET A 1 628 ? 25.933 -4.368 -46.874 1.00 95.19 628 MET A C 1
ATOM 4849 O O . MET A 1 628 ? 24.736 -4.646 -46.788 1.00 95.19 628 MET A O 1
ATOM 4853 N N . ALA A 1 629 ? 26.829 -4.741 -45.963 1.00 93.06 629 ALA A N 1
ATOM 4854 C CA . ALA A 1 629 ? 26.437 -5.362 -44.708 1.00 93.06 629 ALA A CA 1
ATOM 4855 C C . ALA A 1 629 ? 25.735 -4.340 -43.811 1.00 93.06 629 ALA A C 1
ATOM 4857 O O . ALA A 1 629 ? 26.116 -3.171 -43.768 1.00 93.06 629 ALA A O 1
ATOM 4858 N N . VAL A 1 630 ? 24.712 -4.801 -43.097 1.00 91.88 630 VAL A N 1
ATOM 4859 C CA . VAL A 1 630 ? 24.003 -4.026 -42.076 1.00 91.88 630 VAL A CA 1
ATOM 4860 C C . VAL A 1 630 ? 23.720 -4.921 -40.869 1.00 91.88 630 VAL A C 1
ATOM 4862 O O . VAL A 1 630 ? 23.683 -6.147 -41.016 1.00 91.88 630 VAL A O 1
ATOM 4865 N N . PRO A 1 631 ? 23.474 -4.349 -39.679 1.00 91.94 631 PRO A N 1
ATOM 4866 C CA . PRO A 1 631 ? 23.054 -5.122 -38.521 1.00 91.94 631 PRO A CA 1
ATOM 4867 C C . PRO A 1 631 ? 21.824 -5.985 -38.804 1.00 91.94 631 PRO A C 1
ATOM 4869 O O . PRO A 1 631 ? 20.892 -5.569 -39.499 1.00 91.94 631 PRO A O 1
ATOM 4872 N N . TRP A 1 632 ? 21.778 -7.173 -38.198 1.00 92.31 632 TRP A N 1
ATOM 4873 C CA . TRP A 1 632 ? 20.669 -8.110 -38.382 1.00 92.31 632 TRP A CA 1
ATOM 4874 C C . TRP A 1 632 ? 19.278 -7.514 -38.065 1.00 92.31 632 TRP A C 1
ATOM 4876 O O . TRP A 1 632 ? 18.332 -7.882 -38.773 1.00 92.31 632 TRP A O 1
ATOM 4886 N N . PRO A 1 633 ? 19.093 -6.575 -37.100 1.00 92.62 633 PRO A N 1
ATOM 4887 C CA . PRO A 1 633 ? 17.787 -5.957 -36.892 1.00 92.62 633 PRO A CA 1
ATOM 4888 C C . PRO A 1 633 ? 17.378 -5.090 -38.074 1.00 92.62 633 PRO A C 1
ATOM 4890 O O . PRO A 1 633 ? 16.255 -5.204 -38.545 1.00 92.62 633 PRO A O 1
ATOM 4893 N N . VAL A 1 634 ? 18.298 -4.291 -38.623 1.00 94.75 634 VAL A N 1
ATOM 4894 C CA . VAL A 1 634 ? 18.038 -3.458 -39.808 1.00 94.75 634 VAL A CA 1
ATOM 4895 C C . VAL A 1 634 ? 17.619 -4.332 -40.986 1.00 94.75 634 VAL A C 1
ATOM 4897 O O . VAL A 1 634 ? 16.649 -4.016 -41.674 1.00 94.75 634 VAL A O 1
ATOM 4900 N N . LEU A 1 635 ? 18.290 -5.469 -41.179 1.00 94.38 635 LEU A N 1
ATOM 4901 C CA . LEU A 1 635 ? 17.932 -6.447 -42.203 1.00 94.38 635 LEU A CA 1
ATOM 4902 C C . LEU A 1 635 ? 16.522 -7.016 -41.978 1.00 94.38 635 LEU A C 1
ATOM 4904 O O . LEU A 1 635 ? 15.706 -7.030 -42.896 1.00 94.38 635 LEU A O 1
ATOM 4908 N N . THR A 1 636 ? 16.222 -7.453 -40.752 1.00 94.69 636 THR A N 1
ATOM 4909 C CA . THR A 1 636 ? 14.934 -8.063 -40.377 1.00 94.69 636 THR A CA 1
ATOM 4910 C C . THR A 1 636 ? 13.779 -7.085 -40.557 1.00 94.69 636 THR A C 1
ATOM 4912 O O . THR A 1 636 ? 12.802 -7.400 -41.236 1.00 94.69 636 THR A O 1
ATOM 4915 N N . LEU A 1 637 ? 13.930 -5.871 -40.026 1.00 96.56 637 LEU A N 1
ATOM 4916 C CA . LEU A 1 637 ? 12.942 -4.804 -40.148 1.00 96.56 637 LEU A CA 1
ATOM 4917 C C . LEU A 1 637 ? 12.747 -4.396 -41.611 1.00 96.56 637 LEU A C 1
ATOM 4919 O O . LEU A 1 637 ? 11.614 -4.175 -42.026 1.00 96.56 637 LEU A O 1
ATOM 4923 N N . SER A 1 638 ? 13.810 -4.388 -42.422 1.00 96.75 638 SER A N 1
ATOM 4924 C CA . SER A 1 638 ? 13.701 -4.126 -43.863 1.00 96.75 638 SER A CA 1
ATOM 4925 C C . SER A 1 638 ? 12.935 -5.225 -44.608 1.00 96.75 638 SER A C 1
ATOM 4927 O O . SER A 1 638 ? 12.149 -4.913 -45.501 1.00 96.75 638 SER A O 1
ATOM 4929 N N . ARG A 1 639 ? 13.104 -6.506 -44.237 1.00 96.06 639 ARG A N 1
ATOM 4930 C CA . ARG A 1 639 ? 12.322 -7.619 -44.816 1.00 96.06 639 ARG A CA 1
ATOM 4931 C C . ARG A 1 639 ? 10.841 -7.494 -44.477 1.00 96.06 639 ARG A C 1
ATOM 4933 O O . ARG A 1 639 ? 10.006 -7.605 -45.371 1.00 96.06 639 ARG A O 1
ATOM 4940 N N . TRP A 1 640 ? 10.520 -7.252 -43.205 1.00 96.94 640 TRP A N 1
ATOM 4941 C CA . TRP A 1 640 ? 9.136 -7.058 -42.765 1.00 96.94 640 TRP A CA 1
ATOM 4942 C C . TRP A 1 640 ? 8.507 -5.843 -43.439 1.00 96.94 640 TRP A C 1
ATOM 4944 O O . TRP A 1 640 ? 7.406 -5.937 -43.975 1.00 96.94 640 TRP A O 1
ATOM 4954 N N . ALA A 1 641 ? 9.242 -4.733 -43.501 1.00 97.44 641 ALA A N 1
ATOM 4955 C CA . ALA A 1 641 ? 8.793 -3.531 -44.175 1.00 97.44 641 ALA A CA 1
ATOM 4956 C C . ALA A 1 641 ? 8.496 -3.771 -45.656 1.00 97.44 641 ALA A C 1
ATOM 4958 O O . ALA A 1 641 ? 7.431 -3.376 -46.114 1.00 97.44 641 ALA A O 1
ATOM 4959 N N . ALA A 1 642 ? 9.376 -4.464 -46.386 1.00 96.50 642 ALA A N 1
ATOM 4960 C CA . ALA A 1 642 ? 9.160 -4.781 -47.796 1.00 96.50 642 ALA A CA 1
ATOM 4961 C C . ALA A 1 642 ? 7.895 -5.628 -48.023 1.00 96.50 642 ALA A C 1
ATOM 4963 O O . ALA A 1 642 ? 7.183 -5.429 -49.008 1.00 96.50 642 ALA A O 1
ATOM 4964 N N . GLU A 1 643 ? 7.579 -6.547 -47.106 1.00 96.81 643 GLU A N 1
ATOM 4965 C CA . GLU A 1 643 ? 6.344 -7.328 -47.180 1.00 96.81 643 GLU A CA 1
ATOM 4966 C C . GLU A 1 643 ? 5.100 -6.462 -46.943 1.00 96.81 643 GLU A C 1
ATOM 4968 O O . GLU A 1 643 ? 4.153 -6.512 -47.730 1.00 96.81 643 GLU A O 1
ATOM 4973 N N . ILE A 1 644 ? 5.124 -5.597 -45.926 1.00 97.88 644 ILE A N 1
ATOM 4974 C CA . ILE A 1 644 ? 4.033 -4.648 -45.661 1.00 97.88 644 ILE A CA 1
ATOM 4975 C C . ILE A 1 644 ? 3.877 -3.679 -46.845 1.00 97.88 644 ILE A C 1
ATOM 4977 O O . ILE A 1 644 ? 2.759 -3.409 -47.292 1.00 97.88 644 ILE A O 1
ATOM 4981 N N . SER A 1 645 ? 4.979 -3.202 -47.429 1.00 97.81 645 SER A N 1
ATOM 4982 C CA . SER A 1 645 ? 4.970 -2.376 -48.639 1.00 97.81 645 SER A CA 1
ATOM 4983 C C . SER A 1 645 ? 4.280 -3.083 -49.803 1.00 97.81 645 SER A C 1
ATOM 4985 O O . SER A 1 645 ? 3.432 -2.491 -50.470 1.00 97.81 645 SER A O 1
ATOM 4987 N N . ARG A 1 646 ? 4.564 -4.371 -50.019 1.00 97.25 646 ARG A N 1
ATOM 4988 C CA . ARG A 1 646 ? 3.909 -5.181 -51.055 1.00 97.25 646 ARG A CA 1
ATOM 4989 C C . ARG A 1 646 ? 2.400 -5.284 -50.824 1.00 97.25 646 ARG A C 1
ATOM 4991 O O . ARG A 1 646 ? 1.620 -5.044 -51.744 1.00 97.25 646 ARG A O 1
ATOM 4998 N N . GLN A 1 647 ? 1.983 -5.594 -49.596 1.00 97.56 647 GLN A N 1
ATOM 4999 C CA . GLN A 1 647 ? 0.572 -5.788 -49.235 1.00 97.56 647 GLN A CA 1
ATOM 5000 C C . GLN A 1 647 ? -0.251 -4.492 -49.267 1.00 97.56 647 GLN A C 1
ATOM 5002 O O . GLN A 1 647 ? -1.461 -4.530 -49.499 1.00 97.56 647 GLN A O 1
ATOM 5007 N N . THR A 1 648 ? 0.407 -3.350 -49.066 1.00 97.44 648 THR A N 1
ATOM 5008 C CA . THR A 1 648 ? -0.211 -2.015 -49.047 1.00 97.44 648 THR A CA 1
ATOM 5009 C C . THR A 1 648 ? -0.109 -1.282 -50.387 1.00 97.44 648 THR A C 1
ATOM 5011 O O . THR A 1 648 ? -0.541 -0.135 -50.495 1.00 97.44 648 THR A O 1
ATOM 5014 N N . GLY A 1 649 ? 0.476 -1.909 -51.416 1.00 95.50 649 GLY A N 1
ATOM 5015 C CA . GLY A 1 649 ? 0.707 -1.264 -52.711 1.00 95.50 649 GLY A CA 1
ATOM 5016 C C . GLY A 1 649 ? 1.664 -0.068 -52.624 1.00 95.50 649 GLY A C 1
ATOM 5017 O O . GLY A 1 649 ? 1.503 0.910 -53.351 1.00 95.50 649 GLY A O 1
ATOM 5018 N N . GLY A 1 650 ? 2.630 -0.127 -51.704 1.00 95.56 650 GLY A N 1
ATOM 5019 C CA . GLY A 1 650 ? 3.626 0.911 -51.453 1.00 95.56 650 GLY A CA 1
ATOM 5020 C C . GLY A 1 650 ? 3.142 2.075 -50.592 1.00 95.56 650 GLY A C 1
ATOM 5021 O O . GLY A 1 650 ? 3.845 3.071 -50.527 1.00 95.56 650 GLY A O 1
ATOM 5022 N N . ALA A 1 651 ? 1.973 1.996 -49.945 1.00 95.19 651 ALA A N 1
ATOM 5023 C CA . ALA A 1 651 ? 1.543 3.045 -49.012 1.00 95.19 651 ALA A CA 1
ATOM 5024 C C . ALA A 1 651 ? 2.420 3.088 -47.747 1.00 95.19 651 ALA A C 1
ATOM 5026 O O . ALA A 1 651 ? 2.696 4.161 -47.219 1.00 95.19 651 ALA A O 1
ATOM 5027 N N . TYR A 1 652 ? 2.893 1.929 -47.287 1.00 97.81 652 TYR A N 1
ATOM 5028 C CA . TYR A 1 652 ? 3.971 1.838 -46.308 1.00 97.81 652 TYR A CA 1
ATOM 5029 C C . TYR A 1 652 ? 5.303 1.686 -47.039 1.00 97.81 652 TYR A C 1
ATOM 5031 O O . TYR A 1 652 ? 5.432 0.797 -47.879 1.00 97.81 652 TYR A O 1
ATOM 5039 N N . ASP A 1 653 ? 6.292 2.523 -46.733 1.00 97.69 653 ASP A N 1
ATOM 5040 C CA . ASP A 1 653 ? 7.606 2.467 -47.376 1.00 97.69 653 ASP A CA 1
ATOM 5041 C C . ASP A 1 653 ? 8.684 3.061 -46.463 1.00 97.69 653 ASP A C 1
ATOM 5043 O O . ASP A 1 653 ? 8.700 4.263 -46.203 1.00 97.69 653 ASP A O 1
ATOM 5047 N N . ILE A 1 654 ? 9.614 2.229 -45.990 1.00 97.38 654 ILE A N 1
ATOM 5048 C CA . ILE A 1 654 ? 10.732 2.690 -45.152 1.00 97.38 654 ILE A CA 1
ATOM 5049 C C . ILE A 1 654 ? 11.773 3.492 -45.944 1.00 97.38 654 ILE A C 1
ATOM 5051 O O . ILE A 1 654 ? 12.620 4.141 -45.350 1.00 97.38 654 ILE A O 1
ATOM 5055 N N . THR A 1 655 ? 11.731 3.510 -47.277 1.00 97.50 655 THR A N 1
ATOM 5056 C CA . THR A 1 655 ? 12.639 4.323 -48.111 1.00 97.50 655 THR A CA 1
ATOM 5057 C C . THR A 1 655 ? 12.187 5.784 -48.239 1.00 97.50 655 THR A C 1
ATOM 5059 O O . THR A 1 655 ? 12.790 6.574 -48.965 1.00 97.50 655 THR A O 1
ATOM 5062 N N . VAL A 1 656 ? 11.132 6.173 -47.511 1.00 96.56 656 VAL A N 1
ATOM 5063 C CA . VAL A 1 656 ? 10.568 7.534 -47.456 1.00 96.56 656 VAL A CA 1
ATOM 5064 C C . VAL A 1 656 ? 11.494 8.559 -46.778 1.00 96.56 656 VAL A C 1
ATOM 5066 O O . VAL A 1 656 ? 11.192 9.754 -46.777 1.00 96.56 656 VAL A O 1
ATOM 5069 N N . GLY A 1 657 ? 12.644 8.135 -46.241 1.00 94.94 657 GLY A N 1
ATOM 5070 C CA . GLY A 1 657 ? 13.609 8.978 -45.524 1.00 94.94 657 GLY A CA 1
ATOM 5071 C C . GLY A 1 657 ? 13.934 10.324 -46.199 1.00 94.94 657 GLY A C 1
ATOM 5072 O O . GLY A 1 657 ? 13.837 11.362 -45.535 1.00 94.94 657 GLY A O 1
ATOM 5073 N N . PRO A 1 658 ? 14.225 10.379 -47.517 1.00 95.38 658 PRO A N 1
ATOM 5074 C CA . PRO A 1 658 ? 14.481 11.639 -48.215 1.00 95.38 658 PRO A CA 1
ATOM 5075 C C . PRO A 1 658 ? 13.298 12.620 -48.167 1.00 95.38 658 PRO A C 1
ATOM 5077 O O . PRO A 1 658 ? 13.501 13.830 -48.052 1.00 95.38 658 PRO A O 1
ATOM 5080 N N . LEU A 1 659 ? 12.060 12.117 -48.215 1.00 95.50 659 LEU A N 1
ATOM 5081 C CA . LEU A 1 659 ? 10.850 12.935 -48.110 1.00 95.50 659 LEU A CA 1
ATOM 5082 C C . LEU A 1 659 ? 10.607 13.386 -46.668 1.00 95.50 659 LEU A C 1
ATOM 5084 O O . LEU A 1 659 ? 10.345 14.564 -46.441 1.00 95.50 659 LEU A O 1
ATOM 5088 N N . VAL A 1 660 ? 10.756 12.493 -45.686 1.00 94.00 660 VAL A N 1
ATOM 5089 C CA . VAL A 1 660 ? 10.651 12.834 -44.252 1.00 94.00 660 VAL A CA 1
ATOM 5090 C C . VAL A 1 660 ? 11.619 13.963 -43.889 1.00 94.00 660 VAL A C 1
ATOM 5092 O O . VAL A 1 660 ? 11.255 14.917 -43.191 1.00 94.00 660 VAL A O 1
ATOM 5095 N N . LYS A 1 661 ? 12.837 13.907 -44.435 1.00 92.38 661 LYS A N 1
ATOM 5096 C CA . LYS A 1 661 ? 13.842 14.963 -44.316 1.00 92.38 661 LYS A CA 1
ATOM 5097 C C . LYS A 1 661 ? 13.417 16.254 -45.024 1.00 92.38 661 LYS A C 1
ATOM 5099 O O . LYS A 1 661 ? 13.512 17.321 -44.423 1.00 92.38 661 LYS A O 1
ATOM 5104 N N . LEU A 1 662 ? 12.921 16.172 -46.263 1.00 93.94 662 LEU A N 1
ATOM 5105 C CA . LEU A 1 662 ? 12.463 17.335 -47.037 1.00 93.94 662 LEU A CA 1
ATOM 5106 C C . LEU A 1 662 ? 11.337 18.106 -46.334 1.00 93.94 662 LEU A C 1
ATOM 5108 O O . LEU A 1 662 ? 11.319 19.338 -46.369 1.00 93.94 662 LEU A O 1
ATOM 5112 N N . TRP A 1 663 ? 10.409 17.387 -45.705 1.00 93.12 663 TRP A N 1
ATOM 5113 C CA . TRP A 1 663 ? 9.274 17.950 -44.973 1.00 93.12 663 TRP A CA 1
ATOM 5114 C C . TRP A 1 663 ? 9.626 18.416 -43.549 1.00 93.12 663 TRP A C 1
ATOM 5116 O O . TRP A 1 663 ? 8.784 19.008 -42.880 1.00 93.12 663 TRP A O 1
ATOM 5126 N N . GLY A 1 664 ? 10.863 18.200 -43.084 1.00 90.56 664 GLY A N 1
ATOM 5127 C CA . GLY A 1 664 ? 11.328 18.655 -41.768 1.00 90.56 664 GLY A CA 1
ATOM 5128 C C . GLY A 1 664 ? 10.801 17.832 -40.586 1.00 90.56 664 GLY A C 1
ATOM 5129 O O . GLY A 1 664 ? 10.765 18.336 -39.463 1.00 90.56 664 GLY A O 1
ATOM 5130 N N . PHE A 1 665 ? 10.378 16.586 -40.829 1.00 89.44 665 PHE A N 1
ATOM 5131 C CA . PHE A 1 665 ? 9.951 15.642 -39.786 1.00 89.44 665 PHE A CA 1
ATOM 5132 C C . PHE A 1 665 ? 11.071 14.692 -39.333 1.00 89.44 665 PHE A C 1
ATOM 5134 O O . PHE A 1 665 ? 10.941 14.060 -38.286 1.00 89.44 665 PHE A O 1
ATOM 5141 N N . GLY A 1 666 ? 12.158 14.613 -40.108 1.00 86.44 666 GLY A N 1
ATOM 5142 C CA . GLY A 1 666 ? 13.381 13.868 -39.797 1.00 86.44 666 GLY A CA 1
ATOM 5143 C C . GLY A 1 666 ? 14.506 14.753 -39.233 1.00 86.44 666 GLY A C 1
ATOM 5144 O O . GLY A 1 666 ? 14.247 15.878 -38.808 1.00 86.44 666 GLY A O 1
ATOM 5145 N N . PRO A 1 667 ? 15.774 14.304 -39.286 1.00 80.94 667 PRO A N 1
ATOM 5146 C CA . PRO A 1 667 ? 16.930 15.001 -38.700 1.00 80.94 667 PRO A CA 1
ATOM 5147 C C . PRO A 1 667 ? 17.332 16.320 -39.379 1.00 80.94 667 PRO A C 1
ATOM 5149 O O . PRO A 1 667 ? 18.284 16.968 -38.949 1.00 80.94 667 PRO A O 1
ATOM 5152 N N . ALA A 1 668 ? 16.635 16.739 -40.438 1.00 80.88 668 ALA A N 1
ATOM 5153 C CA . ALA A 1 668 ? 16.811 18.072 -41.007 1.00 80.88 668 ALA A CA 1
ATOM 5154 C C . ALA A 1 668 ? 16.155 19.157 -40.129 1.00 80.88 668 ALA A C 1
ATOM 5156 O O . ALA A 1 668 ? 15.249 18.858 -39.349 1.00 80.88 668 ALA A O 1
ATOM 5157 N N . PRO A 1 669 ? 16.569 20.432 -40.270 1.00 81.75 669 PRO A N 1
ATOM 5158 C CA . PRO A 1 669 ? 15.886 21.543 -39.618 1.00 81.75 669 PRO A CA 1
ATOM 5159 C C . PRO A 1 669 ? 14.379 21.521 -39.897 1.00 81.75 669 PRO A C 1
ATOM 5161 O O . PRO A 1 669 ? 13.948 21.279 -41.028 1.00 81.75 669 PRO A O 1
ATOM 5164 N N . ARG A 1 670 ? 13.577 21.793 -38.862 1.00 84.81 670 ARG A N 1
ATOM 5165 C CA . ARG A 1 670 ? 12.120 21.890 -39.002 1.00 84.81 670 ARG A CA 1
ATOM 5166 C C . ARG A 1 670 ? 11.762 22.979 -40.011 1.00 84.81 670 ARG A C 1
ATOM 5168 O O . ARG A 1 670 ? 12.346 24.061 -39.985 1.00 84.81 670 ARG A O 1
ATOM 5175 N N . ARG A 1 671 ? 10.764 22.710 -40.852 1.00 84.19 671 ARG A N 1
ATOM 5176 C CA . ARG A 1 671 ? 10.180 23.700 -41.765 1.00 84.19 671 ARG A CA 1
ATOM 5177 C C . ARG A 1 671 ? 8.880 24.252 -41.184 1.00 84.19 671 ARG A C 1
ATOM 5179 O O . ARG A 1 671 ? 8.159 23.553 -40.476 1.00 84.19 671 ARG A O 1
ATOM 5186 N N . THR A 1 672 ? 8.591 25.510 -41.496 1.00 83.44 672 THR A N 1
ATOM 5187 C CA . THR A 1 672 ? 7.308 26.177 -41.209 1.00 83.44 672 THR A CA 1
ATOM 5188 C C . THR A 1 672 ? 6.421 26.284 -42.451 1.00 83.44 672 THR A C 1
ATOM 5190 O O . THR A 1 672 ? 5.236 26.589 -42.343 1.00 83.44 672 THR A O 1
ATOM 5193 N N . GLU A 1 673 ? 6.983 26.004 -43.627 1.00 88.06 673 GLU A N 1
ATOM 5194 C CA . GLU A 1 673 ? 6.311 26.038 -44.924 1.00 88.06 673 GLU A CA 1
ATOM 5195 C C . GLU A 1 673 ? 6.488 24.701 -45.656 1.00 88.06 673 GLU A C 1
ATOM 5197 O O . GLU A 1 673 ? 7.530 24.050 -45.497 1.00 88.06 673 GLU A O 1
ATOM 5202 N N . PRO A 1 674 ? 5.484 24.266 -46.441 1.00 91.50 674 PRO A N 1
ATOM 5203 C CA . PRO A 1 674 ? 5.586 23.042 -47.222 1.00 91.50 674 PRO A CA 1
ATOM 5204 C C . PRO A 1 674 ? 6.678 23.160 -48.305 1.00 91.50 674 PRO A C 1
ATOM 5206 O O . PRO A 1 674 ? 6.897 24.248 -48.840 1.00 91.50 674 PRO A O 1
ATOM 5209 N N . PRO A 1 675 ? 7.346 22.052 -48.672 1.00 93.62 675 PRO A N 1
ATOM 5210 C CA . PRO A 1 675 ? 8.237 22.012 -49.825 1.00 93.62 675 PRO A CA 1
ATOM 5211 C C . PRO A 1 675 ? 7.513 22.377 -51.123 1.00 93.62 675 PRO A C 1
ATOM 5213 O O . PRO A 1 675 ? 6.324 22.092 -51.287 1.00 93.62 675 PRO A O 1
ATOM 5216 N N . THR A 1 676 ? 8.250 22.947 -52.073 1.00 95.06 676 THR A N 1
ATOM 5217 C CA . THR A 1 676 ? 7.718 23.221 -53.413 1.00 95.06 676 THR A CA 1
ATOM 5218 C C . THR A 1 676 ? 7.553 21.932 -54.218 1.00 95.06 676 THR A C 1
ATOM 5220 O O . THR A 1 676 ? 8.259 20.942 -54.012 1.00 95.06 676 THR A O 1
ATOM 5223 N N . ASP A 1 677 ? 6.663 21.951 -55.206 1.00 94.31 677 ASP A N 1
ATOM 5224 C CA . ASP A 1 677 ? 6.425 20.799 -56.083 1.00 94.31 677 ASP A CA 1
ATOM 5225 C C . ASP A 1 677 ? 7.683 20.381 -56.860 1.00 94.31 677 ASP A C 1
ATOM 5227 O O . ASP A 1 677 ? 7.918 19.190 -57.072 1.00 94.31 677 ASP A O 1
ATOM 5231 N N . ALA A 1 678 ? 8.539 21.344 -57.215 1.00 95.94 678 ALA A N 1
ATOM 5232 C CA . ALA A 1 678 ? 9.835 21.083 -57.833 1.00 95.94 678 ALA A CA 1
ATOM 5233 C C . ALA A 1 678 ? 10.798 20.354 -56.876 1.00 95.94 678 ALA A C 1
ATOM 5235 O O . ALA A 1 678 ? 11.490 19.421 -57.288 1.00 95.94 678 ALA A O 1
ATOM 5236 N N . GLU A 1 679 ? 10.821 20.728 -55.590 1.00 95.75 679 GLU A N 1
ATOM 5237 C CA . GLU A 1 679 ? 11.621 20.033 -54.573 1.00 95.75 679 GLU A CA 1
ATOM 5238 C C . GLU A 1 679 ? 11.159 18.582 -54.382 1.00 95.75 679 GLU A C 1
ATOM 5240 O O . GLU A 1 679 ? 12.000 17.683 -54.319 1.00 95.75 679 GLU A O 1
ATOM 5245 N N . ILE A 1 680 ? 9.842 18.350 -54.332 1.00 95.50 680 ILE A N 1
ATOM 5246 C CA . ILE A 1 680 ? 9.252 17.010 -54.189 1.00 95.50 680 ILE A CA 1
ATOM 5247 C C . ILE A 1 680 ? 9.569 16.158 -55.422 1.00 95.50 680 ILE A C 1
ATOM 5249 O O . ILE A 1 680 ? 10.094 15.053 -55.288 1.00 95.50 680 ILE A O 1
ATOM 5253 N N . THR A 1 681 ? 9.328 16.695 -56.622 1.00 96.00 681 THR A N 1
ATOM 5254 C CA . THR A 1 681 ? 9.568 16.002 -57.902 1.00 96.00 681 THR A CA 1
ATOM 5255 C C . THR A 1 681 ? 11.031 15.593 -58.063 1.00 96.00 681 THR A C 1
ATOM 5257 O O . THR A 1 681 ? 11.318 14.516 -58.578 1.00 96.00 681 THR A O 1
ATOM 5260 N N . ARG A 1 682 ? 11.972 16.408 -57.571 1.00 96.12 682 ARG A N 1
ATOM 5261 C CA . ARG A 1 682 ? 13.407 16.093 -57.604 1.00 96.12 682 ARG A CA 1
ATOM 5262 C C . ARG A 1 682 ? 13.790 14.919 -56.696 1.00 96.12 682 ARG A C 1
ATOM 5264 O O . ARG A 1 682 ? 14.737 14.204 -57.009 1.00 96.12 682 ARG A O 1
ATOM 5271 N N . ILE A 1 683 ? 13.104 14.739 -55.566 1.00 94.69 683 ILE A N 1
ATOM 5272 C CA . ILE A 1 683 ? 13.440 13.718 -54.559 1.00 94.69 683 ILE A CA 1
ATOM 5273 C C . ILE A 1 683 ? 12.698 12.401 -54.799 1.00 94.69 683 ILE A C 1
ATOM 5275 O O . ILE A 1 683 ? 13.250 11.338 -54.518 1.00 94.69 683 ILE A O 1
ATOM 5279 N N . LEU A 1 684 ? 11.489 12.450 -55.360 1.00 95.31 684 LEU A N 1
ATOM 5280 C CA . LEU A 1 684 ? 10.643 11.279 -55.611 1.00 95.31 684 LEU A CA 1
ATOM 5281 C C . LEU A 1 684 ? 11.359 10.103 -56.314 1.00 95.31 684 LEU A C 1
ATOM 5283 O O . LEU A 1 684 ? 11.168 8.963 -55.890 1.00 95.31 684 LEU A O 1
ATOM 5287 N N . PRO A 1 685 ? 12.243 10.319 -57.314 1.00 95.88 685 PRO A N 1
ATOM 5288 C CA . PRO A 1 685 ? 12.999 9.237 -57.946 1.00 95.88 685 PRO A CA 1
ATOM 5289 C C . PRO A 1 685 ? 13.904 8.440 -56.996 1.00 95.88 685 PRO A C 1
ATOM 5291 O O . PRO A 1 685 ? 14.237 7.298 -57.309 1.00 95.88 685 PRO A O 1
ATOM 5294 N N . ALA A 1 686 ? 14.269 8.981 -55.832 1.00 95.31 686 ALA A N 1
ATOM 5295 C CA . ALA A 1 686 ? 15.073 8.287 -54.827 1.00 95.31 686 ALA A CA 1
ATOM 5296 C C . ALA A 1 686 ? 14.254 7.405 -53.868 1.00 95.31 686 ALA A C 1
ATOM 5298 O O . ALA A 1 686 ? 14.842 6.580 -53.172 1.00 95.31 686 ALA A O 1
ATOM 5299 N N . VAL A 1 687 ? 12.927 7.565 -53.839 1.00 97.50 687 VAL A N 1
ATOM 5300 C CA . VAL A 1 687 ? 12.010 6.848 -52.939 1.00 97.50 687 VAL A CA 1
ATOM 5301 C C . VAL A 1 687 ? 11.325 5.704 -53.683 1.00 97.50 687 VAL A C 1
ATOM 5303 O O . VAL A 1 687 ? 10.993 5.826 -54.866 1.00 97.50 687 VAL A O 1
ATOM 5306 N N . GLY A 1 688 ? 11.152 4.572 -53.011 1.00 96.75 688 GLY A N 1
ATOM 5307 C CA . GLY A 1 688 ? 10.433 3.404 -53.504 1.00 96.75 688 GLY A CA 1
ATOM 5308 C C . GLY A 1 688 ? 11.001 2.114 -52.926 1.00 96.75 688 GLY A C 1
ATOM 5309 O O . GLY A 1 688 ? 12.160 1.782 -53.173 1.00 96.75 688 GLY A O 1
ATOM 5310 N N . TRP A 1 689 ? 10.174 1.351 -52.220 1.00 96.19 689 TRP A N 1
ATOM 5311 C CA . TRP A 1 689 ? 10.556 0.099 -51.567 1.00 96.19 689 TRP A CA 1
ATOM 5312 C C . TRP A 1 689 ? 11.141 -0.938 -52.536 1.00 96.19 689 TRP A C 1
ATOM 5314 O O . TRP A 1 689 ? 12.007 -1.712 -52.144 1.00 96.19 689 TRP A O 1
ATOM 5324 N N . GLN A 1 690 ? 10.749 -0.923 -53.817 1.00 96.62 690 GLN A N 1
ATOM 5325 C CA . GLN A 1 690 ? 11.314 -1.815 -54.841 1.00 96.62 690 GLN A CA 1
ATOM 5326 C C . GLN A 1 690 ? 12.787 -1.508 -55.155 1.00 96.62 690 GLN A C 1
ATOM 5328 O O . GLN A 1 690 ? 13.483 -2.348 -55.719 1.00 96.62 690 GLN A O 1
ATOM 5333 N N . LYS A 1 691 ? 13.260 -0.306 -54.801 1.00 97.31 691 LYS A N 1
ATOM 5334 C CA . LYS A 1 691 ? 14.643 0.146 -55.007 1.00 97.31 691 LYS A CA 1
ATOM 5335 C C . LYS A 1 691 ? 15.566 -0.263 -53.860 1.00 97.31 691 LYS A C 1
ATOM 5337 O O . LYS A 1 691 ? 16.768 -0.001 -53.938 1.00 97.31 691 LYS A O 1
ATOM 5342 N N . LEU A 1 692 ? 15.026 -0.865 -52.801 1.00 97.69 692 LEU A N 1
ATOM 5343 C CA . LEU A 1 692 ? 15.795 -1.470 -51.726 1.00 97.69 692 LEU A CA 1
ATOM 5344 C C . LEU A 1 692 ? 15.713 -2.989 -51.857 1.00 97.69 692 LEU A C 1
ATOM 5346 O O . LEU A 1 692 ? 14.669 -3.595 -51.637 1.00 97.69 692 LEU A O 1
ATOM 5350 N N . GLU A 1 693 ? 16.835 -3.613 -52.184 1.00 96.75 693 GLU A N 1
ATOM 5351 C CA . GLU A 1 693 ? 16.928 -5.065 -52.198 1.00 96.75 693 GLU A CA 1
ATOM 5352 C C . GLU A 1 693 ? 17.443 -5.581 -50.864 1.00 96.75 693 GLU A C 1
ATOM 5354 O O . GLU A 1 693 ? 18.491 -5.151 -50.371 1.00 96.75 693 GLU A O 1
ATOM 5359 N N . VAL A 1 694 ? 16.712 -6.548 -50.315 1.00 94.75 694 VAL A N 1
ATOM 5360 C CA . VAL A 1 694 ? 17.119 -7.268 -49.117 1.00 94.75 694 VAL A CA 1
ATOM 5361 C C . VAL A 1 694 ? 17.683 -8.624 -49.516 1.00 94.75 694 VAL A C 1
ATOM 5363 O O . VAL A 1 694 ? 16.948 -9.507 -49.953 1.00 94.75 694 VAL A O 1
ATOM 5366 N N . LEU A 1 695 ? 18.996 -8.773 -49.375 1.00 92.69 695 LEU A N 1
ATOM 5367 C CA . LEU A 1 695 ? 19.738 -9.982 -49.714 1.00 92.69 695 LEU A CA 1
ATOM 5368 C C . LEU A 1 695 ? 20.015 -10.801 -48.443 1.00 92.69 695 LEU A C 1
ATOM 5370 O O . LEU A 1 695 ? 19.551 -10.474 -47.341 1.00 92.69 695 LEU A O 1
ATOM 5374 N N . ASP A 1 696 ? 20.757 -11.897 -48.583 1.00 88.06 696 ASP A N 1
ATOM 5375 C CA . ASP A 1 696 ? 21.224 -12.640 -47.418 1.00 88.06 696 ASP A CA 1
ATOM 5376 C C . ASP A 1 696 ? 22.370 -11.883 -46.730 1.00 88.06 696 ASP A C 1
ATOM 5378 O O . ASP A 1 696 ? 23.402 -11.615 -47.341 1.00 88.06 696 ASP A O 1
ATOM 5382 N N . GLY A 1 697 ? 22.143 -11.440 -45.491 1.00 86.25 697 GLY A N 1
ATOM 5383 C CA . GLY A 1 697 ? 23.086 -10.631 -44.706 1.00 86.25 697 GLY A CA 1
ATOM 5384 C C . GLY A 1 697 ? 23.363 -9.200 -45.204 1.00 86.25 697 GLY A C 1
ATOM 5385 O O . GLY A 1 697 ? 24.060 -8.458 -44.515 1.00 86.25 697 GLY A O 1
ATOM 5386 N N . LEU A 1 698 ? 22.839 -8.790 -46.365 1.00 95.00 698 LEU A N 1
ATOM 5387 C CA . LEU A 1 698 ? 23.190 -7.525 -47.025 1.00 95.00 698 LEU A CA 1
ATOM 5388 C C . LEU A 1 698 ? 21.950 -6.727 -47.461 1.00 95.00 698 LEU A C 1
ATOM 5390 O O . LEU A 1 698 ? 20.908 -7.297 -47.789 1.00 95.00 698 LEU A O 1
ATOM 5394 N N . LEU A 1 699 ? 22.095 -5.404 -47.553 1.00 96.56 699 LEU A N 1
ATOM 5395 C CA . LEU A 1 699 ? 21.155 -4.505 -48.228 1.00 96.56 699 LEU A CA 1
ATOM 5396 C C . LEU A 1 699 ? 21.804 -3.883 -49.461 1.00 96.56 699 LEU A C 1
ATOM 5398 O O . LEU A 1 699 ? 22.977 -3.514 -49.435 1.00 96.56 699 LEU A O 1
ATOM 5402 N N . ARG A 1 700 ? 21.034 -3.721 -50.538 1.00 97.25 700 ARG A N 1
ATOM 5403 C CA . ARG A 1 700 ? 21.500 -3.065 -51.764 1.00 97.25 700 ARG A CA 1
ATOM 5404 C C . ARG A 1 700 ? 20.543 -1.964 -52.198 1.00 97.25 700 ARG A C 1
ATOM 5406 O O . ARG A 1 700 ? 19.337 -2.177 -52.295 1.00 97.25 700 ARG A O 1
ATOM 5413 N N . LYS A 1 701 ? 21.097 -0.789 -52.500 1.00 97.94 701 LYS A N 1
ATOM 5414 C CA . LYS A 1 701 ? 20.356 0.338 -53.076 1.00 97.94 701 LYS A CA 1
ATOM 5415 C C . LYS A 1 701 ? 20.366 0.247 -54.598 1.00 97.94 701 LYS A C 1
ATOM 5417 O O . LYS A 1 701 ? 21.428 0.102 -55.191 1.00 97.94 701 LYS A O 1
ATOM 5422 N N . GLN A 1 702 ? 19.217 0.439 -55.232 1.00 97.00 702 GLN A N 1
ATOM 5423 C CA . GLN A 1 702 ? 19.129 0.646 -56.683 1.00 97.00 702 GLN A CA 1
ATOM 5424 C C . GLN A 1 702 ? 19.216 2.131 -57.068 1.00 97.00 702 GLN A C 1
ATOM 5426 O O . GLN A 1 702 ? 19.424 2.456 -58.233 1.00 97.00 702 GLN A O 1
ATOM 5431 N N . HIS A 1 703 ? 19.093 3.043 -56.095 1.00 97.50 703 HIS A N 1
ATOM 5432 C CA . HIS A 1 703 ? 19.265 4.480 -56.296 1.00 97.50 703 HIS A CA 1
ATOM 5433 C C . HIS A 1 703 ? 20.261 5.055 -55.270 1.00 97.50 703 HIS A C 1
ATOM 5435 O O . HIS A 1 703 ? 20.068 4.857 -54.068 1.00 97.50 703 HIS A O 1
ATOM 5441 N N . PRO A 1 704 ? 21.295 5.812 -55.686 1.00 96.69 704 PRO A N 1
ATOM 5442 C CA . PRO A 1 704 ? 22.360 6.283 -54.790 1.00 96.69 704 PRO A CA 1
ATOM 5443 C C . PRO A 1 704 ? 21.853 7.228 -53.689 1.00 96.69 704 PRO A C 1
ATOM 5445 O O . PRO A 1 704 ? 22.412 7.286 -52.595 1.00 96.69 704 PRO A O 1
ATOM 5448 N N . ALA A 1 705 ? 20.778 7.972 -53.964 1.00 96.12 705 ALA A N 1
ATOM 5449 C CA . ALA A 1 705 ? 20.163 8.884 -53.000 1.00 96.12 705 ALA A CA 1
ATOM 5450 C C . ALA A 1 705 ? 19.109 8.238 -52.076 1.00 96.12 705 ALA A C 1
ATOM 5452 O O . ALA A 1 705 ? 18.482 8.958 -51.305 1.00 96.12 705 ALA A O 1
ATOM 5453 N N . LEU A 1 706 ? 18.887 6.921 -52.162 1.00 97.31 706 LEU A N 1
ATOM 5454 C CA . LEU A 1 706 ? 17.935 6.222 -51.296 1.00 97.31 706 LEU A CA 1
ATOM 5455 C C . LEU A 1 706 ? 18.412 6.261 -49.838 1.00 97.31 706 LEU A C 1
ATOM 5457 O O . LEU A 1 706 ? 19.577 5.967 -49.547 1.00 97.31 706 LEU A O 1
ATOM 5461 N N . GLU A 1 707 ? 17.497 6.599 -48.932 1.00 96.00 707 GLU A N 1
ATOM 5462 C CA . GLU A 1 707 ? 17.716 6.615 -47.484 1.00 96.00 707 GLU A CA 1
ATOM 5463 C C . GLU A 1 707 ? 16.563 5.867 -46.798 1.00 96.00 707 GLU A C 1
ATOM 5465 O O . GLU A 1 707 ? 15.402 6.029 -47.171 1.00 96.00 707 GLU A O 1
ATOM 5470 N N . ILE A 1 708 ? 16.892 5.034 -45.814 1.00 95.81 708 ILE A N 1
ATOM 5471 C CA . ILE A 1 708 ? 15.946 4.252 -45.019 1.00 95.81 708 ILE A CA 1
ATOM 5472 C C . ILE A 1 708 ? 15.601 5.007 -43.729 1.00 95.81 708 ILE A C 1
ATOM 5474 O O . ILE A 1 708 ? 16.489 5.472 -43.013 1.00 95.81 708 ILE A O 1
ATOM 5478 N N . ASP A 1 709 ? 14.316 5.051 -43.400 1.00 95.44 709 ASP A N 1
ATOM 5479 C CA . ASP A 1 709 ? 13.756 5.481 -42.127 1.00 95.44 709 ASP A CA 1
ATOM 5480 C C . ASP A 1 709 ? 12.943 4.337 -41.496 1.00 95.44 709 ASP A C 1
ATOM 5482 O O . ASP A 1 709 ? 11.902 3.932 -42.009 1.00 95.44 709 ASP A O 1
ATOM 5486 N N . LEU A 1 710 ? 13.427 3.824 -40.361 1.00 95.69 710 LEU A N 1
ATOM 5487 C CA . LEU A 1 710 ? 12.782 2.756 -39.590 1.00 95.69 710 LEU A CA 1
ATOM 5488 C C . LEU A 1 710 ? 11.887 3.277 -38.453 1.00 95.69 710 LEU A C 1
ATOM 5490 O O . LEU A 1 710 ? 11.455 2.498 -37.608 1.00 95.69 710 LEU A O 1
ATOM 5494 N N . SER A 1 711 ? 11.597 4.577 -38.393 1.00 92.44 711 SER A N 1
ATOM 5495 C CA . SER A 1 711 ? 10.877 5.183 -37.261 1.00 92.44 711 SER A CA 1
ATOM 5496 C C . SER A 1 711 ? 9.453 4.661 -37.068 1.00 92.44 711 SER A C 1
ATOM 5498 O O . SER A 1 711 ? 8.914 4.817 -35.982 1.00 92.44 711 SER A O 1
ATOM 5500 N N . SER A 1 712 ? 8.856 4.043 -38.089 1.00 94.25 712 SER A N 1
ATOM 5501 C CA . SER A 1 712 ? 7.520 3.433 -38.046 1.00 94.25 712 SER A CA 1
ATOM 5502 C C . SER A 1 712 ? 7.516 1.944 -37.667 1.00 94.25 712 SER A C 1
ATOM 5504 O O . SER A 1 712 ? 6.511 1.272 -37.871 1.00 94.25 712 SER A O 1
ATOM 5506 N N . ILE A 1 713 ? 8.651 1.388 -37.232 1.00 96.62 713 ILE A N 1
ATOM 5507 C CA . ILE A 1 713 ? 8.762 -0.027 -36.831 1.00 96.62 713 ILE A CA 1
ATOM 5508 C C . ILE A 1 713 ? 9.787 -0.261 -35.707 1.00 96.62 713 ILE A C 1
ATOM 5510 O O . ILE A 1 713 ? 9.687 -1.228 -34.950 1.00 96.62 713 ILE A O 1
ATOM 5514 N N . ALA A 1 714 ? 10.793 0.611 -35.588 1.00 95.25 714 ALA A N 1
ATOM 5515 C CA . ALA A 1 714 ? 11.905 0.452 -34.655 1.00 95.25 714 ALA A CA 1
ATOM 5516 C C . ALA A 1 714 ? 11.493 0.580 -33.179 1.00 95.25 714 ALA A C 1
ATOM 5518 O O . ALA A 1 714 ? 12.062 -0.122 -32.343 1.00 95.25 714 ALA A O 1
ATOM 5519 N N . VAL A 1 715 ? 10.508 1.429 -32.853 1.00 95.56 715 VAL A N 1
ATOM 5520 C CA . VAL A 1 715 ? 10.018 1.590 -31.471 1.00 95.56 715 VAL A CA 1
ATOM 5521 C C . VAL A 1 715 ? 9.312 0.316 -31.024 1.00 95.56 715 VAL A C 1
ATOM 5523 O O . VAL A 1 715 ? 9.657 -0.242 -29.980 1.00 95.56 715 VAL A O 1
ATOM 5526 N N . GLY A 1 716 ? 8.395 -0.197 -31.851 1.00 97.00 716 GLY A N 1
ATOM 5527 C CA . GLY A 1 716 ? 7.755 -1.482 -31.596 1.00 97.00 716 GLY A CA 1
ATOM 5528 C C . GLY A 1 716 ? 8.771 -2.618 -31.436 1.00 97.00 716 GLY A C 1
ATOM 5529 O O . GLY A 1 716 ? 8.678 -3.405 -30.496 1.00 97.00 716 GLY A O 1
ATOM 5530 N N . TRP A 1 717 ? 9.807 -2.662 -32.278 1.00 97.25 717 TRP A N 1
ATOM 5531 C CA . TRP A 1 717 ? 10.866 -3.666 -32.147 1.00 97.25 717 TRP A CA 1
ATOM 5532 C C . TRP A 1 717 ? 11.661 -3.532 -30.841 1.00 97.25 717 TRP A C 1
ATOM 5534 O O . TRP A 1 717 ? 11.893 -4.531 -30.166 1.00 97.25 717 TRP A O 1
ATOM 5544 N N . ALA A 1 718 ? 12.022 -2.320 -30.415 1.00 97.38 718 ALA A N 1
ATOM 5545 C CA . ALA A 1 718 ? 12.708 -2.121 -29.136 1.00 97.38 718 ALA A CA 1
ATOM 5546 C C . ALA A 1 718 ? 11.854 -2.559 -27.932 1.00 97.38 718 ALA A C 1
ATOM 5548 O O . ALA A 1 718 ? 12.374 -3.140 -26.977 1.00 97.38 718 ALA A O 1
ATOM 5549 N N . ILE A 1 719 ? 10.534 -2.353 -27.995 1.00 98.31 719 ILE A N 1
ATOM 5550 C CA . ILE A 1 719 ? 9.590 -2.872 -26.995 1.00 98.31 719 ILE A CA 1
ATOM 5551 C C . ILE A 1 719 ? 9.585 -4.406 -26.985 1.00 98.31 719 ILE A C 1
ATOM 5553 O O . ILE A 1 719 ? 9.558 -5.007 -25.906 1.00 98.31 719 ILE A O 1
ATOM 5557 N N . ASP A 1 720 ? 9.627 -5.050 -28.155 1.00 97.69 720 ASP A N 1
ATOM 5558 C CA . ASP A 1 720 ? 9.712 -6.510 -28.254 1.00 97.69 720 ASP A CA 1
ATOM 5559 C C . ASP A 1 720 ? 11.012 -7.032 -27.620 1.00 97.69 720 ASP A C 1
ATOM 5561 O O . ASP A 1 720 ? 10.979 -7.999 -26.859 1.00 97.69 720 ASP A O 1
ATOM 5565 N N . GLN A 1 721 ? 12.137 -6.349 -27.837 1.00 97.25 721 GLN A N 1
ATOM 5566 C CA . GLN A 1 721 ? 13.428 -6.692 -27.232 1.00 97.25 721 GLN A CA 1
ATOM 5567 C C . GLN A 1 721 ? 13.416 -6.559 -25.700 1.00 97.25 721 GLN A C 1
ATOM 5569 O O . GLN A 1 721 ? 13.774 -7.506 -24.990 1.00 97.25 721 GLN A O 1
ATOM 5574 N N . ALA A 1 722 ? 12.912 -5.436 -25.175 1.00 97.69 722 ALA A N 1
ATOM 5575 C CA . ALA A 1 722 ? 12.741 -5.230 -23.736 1.00 97.69 722 ALA A CA 1
ATOM 5576 C C . ALA A 1 722 ? 11.774 -6.256 -23.116 1.00 97.69 722 ALA A C 1
ATOM 5578 O O . ALA A 1 722 ? 11.989 -6.738 -22.003 1.00 97.69 722 ALA A O 1
ATOM 5579 N N . THR A 1 723 ? 10.730 -6.642 -23.851 1.00 97.50 723 THR A N 1
ATOM 5580 C CA . THR A 1 723 ? 9.787 -7.684 -23.429 1.00 97.50 723 THR A CA 1
ATOM 5581 C C . THR A 1 723 ? 10.471 -9.045 -23.340 1.00 97.50 723 THR A C 1
ATOM 5583 O O . THR A 1 723 ? 10.386 -9.699 -22.303 1.00 97.50 723 THR A O 1
ATOM 5586 N N . GLN A 1 724 ? 11.217 -9.451 -24.369 1.00 96.38 724 GLN A N 1
ATOM 5587 C CA . GLN A 1 724 ? 11.952 -10.717 -24.350 1.00 96.38 724 GLN A CA 1
ATOM 5588 C C . GLN A 1 724 ? 13.006 -10.757 -23.235 1.00 96.38 724 GLN A C 1
ATOM 5590 O O . GLN A 1 724 ? 13.208 -11.803 -22.618 1.00 96.38 724 GLN A O 1
ATOM 5595 N N . LEU A 1 725 ? 13.675 -9.634 -22.948 1.00 96.81 725 LEU A N 1
ATOM 5596 C CA . LEU A 1 725 ? 14.580 -9.511 -21.804 1.00 96.81 725 LEU A CA 1
ATOM 5597 C C . LEU A 1 725 ? 13.859 -9.848 -20.491 1.00 96.81 725 LEU A C 1
ATOM 5599 O O . LEU A 1 725 ? 14.376 -10.635 -19.697 1.00 96.81 725 LEU A O 1
ATOM 5603 N N . LEU A 1 726 ? 12.670 -9.282 -20.270 1.00 96.19 726 LEU A N 1
ATOM 5604 C CA . LEU A 1 726 ? 11.877 -9.531 -19.066 1.00 96.19 726 LEU A CA 1
ATOM 5605 C C . LEU A 1 726 ? 11.391 -10.986 -18.985 1.00 96.19 726 LEU A C 1
ATOM 5607 O O . LEU A 1 726 ? 11.493 -11.604 -17.925 1.00 96.19 726 LEU A O 1
ATOM 5611 N N . GLU A 1 727 ? 10.944 -11.569 -20.098 1.00 94.44 727 GLU A N 1
ATOM 5612 C CA . GLU A 1 727 ? 10.507 -12.973 -20.143 1.00 94.44 727 GLU A CA 1
ATOM 5613 C C . GLU A 1 727 ? 11.658 -13.948 -19.870 1.00 94.44 727 GLU A C 1
ATOM 5615 O O . GLU A 1 727 ? 11.505 -14.868 -19.067 1.00 94.44 727 GLU A O 1
ATOM 5620 N N . ARG A 1 728 ? 12.849 -13.714 -20.445 1.00 94.00 728 ARG A N 1
ATOM 5621 C CA . ARG A 1 728 ? 14.061 -14.507 -20.147 1.00 94.00 728 ARG A CA 1
ATOM 5622 C C . ARG A 1 728 ? 14.468 -14.433 -18.675 1.00 94.00 728 ARG A C 1
ATOM 5624 O O . ARG A 1 728 ? 15.187 -15.303 -18.192 1.00 94.00 728 ARG A O 1
ATOM 5631 N N . ARG A 1 729 ? 14.024 -13.397 -17.960 1.00 89.00 729 ARG A N 1
ATOM 5632 C CA . ARG A 1 729 ? 14.236 -13.211 -16.518 1.00 89.00 729 ARG A CA 1
ATOM 5633 C C . ARG A 1 729 ? 13.108 -13.775 -15.655 1.00 89.00 729 ARG A C 1
ATOM 5635 O O . ARG A 1 729 ? 13.171 -13.643 -14.437 1.00 89.00 729 ARG A O 1
ATOM 5642 N N . GLY A 1 730 ? 12.129 -14.443 -16.263 1.00 89.06 730 GLY A N 1
ATOM 5643 C CA . GLY A 1 730 ? 11.045 -15.129 -15.566 1.00 89.06 730 GLY A CA 1
ATOM 5644 C C . GLY A 1 730 ? 9.868 -14.231 -15.192 1.00 89.06 730 GLY A C 1
ATOM 5645 O O . GLY A 1 730 ? 8.982 -14.685 -14.472 1.00 89.06 730 GLY A O 1
ATOM 5646 N N . TYR A 1 731 ? 9.827 -12.984 -15.670 1.00 92.06 731 TYR A N 1
ATOM 5647 C CA . TYR A 1 731 ? 8.658 -12.132 -15.477 1.00 92.06 731 TYR A CA 1
ATOM 5648 C C . TYR A 1 731 ? 7.514 -12.586 -16.391 1.00 92.06 731 TYR A C 1
ATOM 5650 O O . TYR A 1 731 ? 7.709 -12.898 -17.565 1.00 92.06 731 TYR A O 1
ATOM 5658 N N . THR A 1 732 ? 6.304 -12.621 -15.844 1.00 92.12 732 THR A N 1
ATOM 5659 C CA . THR A 1 732 ? 5.078 -13.106 -16.494 1.00 92.12 732 THR A CA 1
ATOM 5660 C C . THR A 1 732 ? 3.922 -12.106 -16.421 1.00 92.12 732 THR A C 1
ATOM 5662 O O . THR A 1 732 ? 2.908 -12.294 -17.094 1.00 92.12 732 THR A O 1
ATOM 5665 N N . ASN A 1 733 ? 4.056 -11.022 -15.648 1.00 93.62 733 ASN A N 1
ATOM 5666 C CA . ASN A 1 733 ? 3.022 -10.002 -15.506 1.00 93.62 733 ASN A CA 1
ATOM 5667 C C . ASN A 1 733 ? 3.612 -8.586 -15.541 1.00 93.62 733 ASN A C 1
ATOM 5669 O O . ASN A 1 733 ? 3.953 -7.996 -14.510 1.00 93.62 733 ASN A O 1
ATOM 5673 N N . PHE A 1 734 ? 3.718 -8.023 -16.744 1.00 96.00 734 PHE A N 1
ATOM 5674 C CA . PHE A 1 734 ? 4.275 -6.689 -16.966 1.00 96.00 734 PHE A CA 1
ATOM 5675 C C . PHE A 1 734 ? 3.678 -5.986 -18.194 1.00 96.00 734 PHE A C 1
ATOM 5677 O O . PHE A 1 734 ? 3.065 -6.612 -19.055 1.00 96.00 734 PHE A O 1
ATOM 5684 N N . LEU A 1 735 ? 3.864 -4.671 -18.272 1.00 97.75 735 LEU A N 1
ATOM 5685 C CA . LEU A 1 735 ? 3.476 -3.814 -19.389 1.00 97.75 735 LEU A CA 1
ATOM 5686 C C . LEU A 1 735 ? 4.662 -2.919 -19.750 1.00 97.75 735 LEU A C 1
ATOM 5688 O O . LEU A 1 735 ? 5.089 -2.122 -18.915 1.00 97.75 735 LEU A O 1
ATOM 5692 N N . VAL A 1 736 ? 5.173 -3.050 -20.971 1.00 98.31 736 VAL A N 1
ATOM 5693 C CA . VAL A 1 736 ? 6.222 -2.200 -21.549 1.00 98.31 736 VAL A CA 1
ATOM 5694 C C . VAL A 1 736 ? 5.562 -1.174 -22.461 1.00 98.31 736 VAL A C 1
ATOM 5696 O O . VAL A 1 736 ? 4.691 -1.526 -23.251 1.00 98.31 736 VAL A O 1
ATOM 5699 N N . GLU A 1 737 ? 5.964 0.084 -22.353 1.00 97.69 737 GLU A N 1
ATOM 5700 C CA . GLU A 1 737 ? 5.503 1.184 -23.194 1.00 97.69 737 GLU A CA 1
ATOM 5701 C C . GLU A 1 737 ? 6.690 2.052 -23.607 1.00 97.69 737 GLU A C 1
ATOM 5703 O O . GLU A 1 737 ? 7.571 2.332 -22.795 1.00 97.69 737 GLU A O 1
ATOM 5708 N N . ALA A 1 738 ? 6.707 2.479 -24.863 1.00 96.12 738 ALA A N 1
ATOM 5709 C CA . ALA A 1 738 ? 7.583 3.534 -25.351 1.00 96.12 738 ALA A CA 1
ATOM 5710 C C . ALA A 1 738 ? 6.882 4.241 -26.507 1.00 96.12 738 ALA A C 1
ATOM 5712 O O . ALA A 1 738 ? 6.301 3.570 -27.344 1.00 96.12 738 ALA A O 1
ATOM 5713 N N . GLY A 1 739 ? 6.917 5.575 -26.556 1.00 84.94 739 GLY A N 1
ATOM 5714 C CA . GLY A 1 739 ? 6.380 6.332 -27.701 1.00 84.94 739 GLY A CA 1
ATOM 5715 C C . GLY A 1 739 ? 4.850 6.392 -27.830 1.00 84.94 739 GLY A C 1
ATOM 5716 O O . GLY A 1 739 ? 4.349 7.225 -28.588 1.00 84.94 739 GLY A O 1
ATOM 5717 N N . GLY A 1 740 ? 4.109 5.645 -27.007 1.00 88.12 740 GLY A N 1
ATOM 5718 C CA . GLY A 1 740 ? 2.672 5.402 -27.167 1.00 88.12 740 GLY A CA 1
ATOM 5719 C C . GLY A 1 740 ? 2.341 3.983 -27.643 1.00 88.12 740 GLY A C 1
ATOM 5720 O O . GLY A 1 740 ? 1.178 3.586 -27.588 1.00 88.12 740 GLY A O 1
ATOM 5721 N N . GLU A 1 741 ? 3.344 3.212 -28.045 1.00 95.31 741 GLU A N 1
ATOM 5722 C CA . GLU A 1 741 ? 3.273 1.792 -28.364 1.00 95.31 741 GLU A CA 1
ATOM 5723 C C . GLU A 1 741 ? 3.408 0.973 -27.074 1.00 95.31 741 GLU A C 1
ATOM 5725 O O . GLU A 1 741 ? 4.183 1.323 -26.179 1.00 95.31 741 GLU A O 1
ATOM 5730 N N . LEU A 1 742 ? 2.645 -0.118 -26.945 1.00 97.62 742 LEU A N 1
ATOM 5731 C CA . LEU A 1 742 ? 2.635 -0.937 -25.731 1.00 97.62 742 LEU A CA 1
ATOM 5732 C C . LEU A 1 742 ? 2.706 -2.430 -26.035 1.00 97.62 742 LEU A C 1
ATOM 5734 O O . LEU A 1 742 ? 2.065 -2.911 -26.966 1.00 97.62 742 LEU A O 1
ATOM 5738 N N . ARG A 1 743 ? 3.381 -3.180 -25.159 1.00 97.81 743 ARG A N 1
ATOM 5739 C CA . ARG A 1 743 ? 3.326 -4.644 -25.097 1.00 97.81 743 ARG A CA 1
ATOM 5740 C C . ARG A 1 743 ? 3.029 -5.121 -23.682 1.00 97.81 743 ARG A C 1
ATOM 5742 O O . ARG A 1 743 ? 3.709 -4.748 -22.727 1.00 97.81 743 ARG A O 1
ATOM 5749 N N . ALA A 1 744 ? 2.002 -5.953 -23.547 1.00 96.62 744 ALA A N 1
ATOM 5750 C CA . ALA A 1 744 ? 1.588 -6.548 -22.286 1.00 96.62 744 ALA A CA 1
ATOM 5751 C C . ALA A 1 744 ? 1.991 -8.024 -22.223 1.00 96.62 744 ALA A C 1
ATOM 5753 O O . ALA A 1 744 ? 1.848 -8.757 -23.198 1.00 96.62 744 ALA A O 1
ATOM 5754 N N . ARG A 1 745 ? 2.407 -8.477 -21.042 1.00 94.56 745 ARG A N 1
ATOM 5755 C CA . ARG A 1 745 ? 2.483 -9.884 -20.647 1.00 94.56 745 ARG A CA 1
ATOM 5756 C C . ARG A 1 745 ? 1.598 -10.078 -19.419 1.00 94.56 745 ARG A C 1
ATOM 5758 O O . ARG A 1 745 ? 1.642 -9.278 -18.481 1.00 94.56 745 ARG A O 1
ATOM 5765 N N . GLY A 1 746 ? 0.733 -11.088 -19.460 1.00 88.50 746 GLY A N 1
ATOM 5766 C CA . GLY A 1 746 ? -0.419 -11.154 -18.564 1.00 88.50 746 GLY A CA 1
ATOM 5767 C C . GLY A 1 746 ? -1.514 -10.169 -18.986 1.00 88.50 746 GLY A C 1
ATOM 5768 O O . GLY A 1 746 ? -1.547 -9.708 -20.129 1.00 88.50 746 GLY A O 1
ATOM 5769 N N . ARG A 1 747 ? -2.431 -9.863 -18.067 1.00 89.94 747 ARG A N 1
ATOM 5770 C CA . ARG A 1 747 ? -3.661 -9.124 -18.372 1.00 89.94 747 ARG A CA 1
ATOM 5771 C C . ARG A 1 747 ? -3.604 -7.672 -17.893 1.00 89.94 747 ARG A C 1
ATOM 5773 O O . ARG A 1 747 ? -3.491 -7.406 -16.691 1.00 89.94 747 ARG A O 1
ATOM 5780 N N . TRP A 1 748 ? -3.718 -6.730 -18.827 1.00 92.06 748 TRP A N 1
ATOM 5781 C CA . TRP A 1 748 ? -3.573 -5.293 -18.571 1.00 92.06 748 TRP A CA 1
ATOM 5782 C C . TRP A 1 748 ? -4.654 -4.481 -19.277 1.00 92.06 748 TRP A C 1
ATOM 5784 O O . TRP A 1 748 ? -4.908 -4.678 -20.457 1.00 92.06 748 TRP A O 1
ATOM 5794 N N . THR A 1 749 ? -5.267 -3.534 -18.567 1.00 90.56 749 THR A N 1
ATOM 5795 C CA . THR A 1 749 ? -6.206 -2.575 -19.165 1.00 90.56 749 THR A CA 1
ATOM 5796 C C . THR A 1 749 ? -5.474 -1.273 -19.463 1.00 90.56 749 THR A C 1
ATOM 5798 O O . THR A 1 749 ? -4.856 -0.692 -18.568 1.00 90.56 749 THR A O 1
ATOM 5801 N N . ILE A 1 750 ? -5.543 -0.832 -20.715 1.00 90.44 750 ILE A N 1
ATOM 5802 C CA . ILE A 1 750 ? -4.911 0.383 -21.235 1.00 90.44 750 ILE A CA 1
ATOM 5803 C C . ILE A 1 750 ? -5.977 1.335 -21.774 1.00 90.44 750 ILE A C 1
ATOM 5805 O O . ILE A 1 750 ? -7.100 0.917 -22.058 1.00 90.44 750 ILE A O 1
ATOM 5809 N N . ALA A 1 751 ? -5.633 2.616 -21.890 1.00 87.69 751 ALA A N 1
ATOM 5810 C CA . ALA A 1 751 ? -6.486 3.625 -22.505 1.00 87.69 751 ALA A CA 1
ATOM 5811 C C . ALA A 1 751 ? -5.965 3.976 -23.906 1.00 87.69 751 ALA A C 1
ATOM 5813 O O . ALA A 1 751 ? -4.761 4.120 -24.101 1.00 87.69 751 ALA A O 1
ATOM 5814 N N . ILE A 1 752 ? -6.882 4.126 -24.856 1.00 85.94 752 ILE A N 1
ATOM 5815 C CA . ILE A 1 752 ? -6.672 4.675 -26.196 1.00 85.94 752 ILE A CA 1
ATOM 5816 C C . ILE A 1 752 ? -7.148 6.129 -26.135 1.00 85.94 752 ILE A C 1
ATOM 5818 O O . ILE A 1 752 ? -8.256 6.376 -25.676 1.00 85.94 752 ILE A O 1
ATOM 5822 N N . GLU A 1 753 ? -6.301 7.080 -26.532 1.00 76.75 753 GLU A N 1
ATOM 5823 C CA . GLU A 1 753 ? -6.437 8.513 -26.208 1.00 76.75 753 GLU A CA 1
ATOM 5824 C C . GLU A 1 753 ? -7.596 9.226 -26.928 1.00 76.75 753 GLU A C 1
ATOM 5826 O O . GLU A 1 753 ? -8.293 10.042 -26.329 1.00 76.75 753 GLU A O 1
ATOM 5831 N N . HIS A 1 754 ? -7.825 8.941 -28.213 1.00 73.75 754 HIS A N 1
ATOM 5832 C CA . HIS A 1 754 ? -8.775 9.703 -29.029 1.00 73.75 754 HIS A CA 1
ATOM 5833 C C . HIS A 1 754 ? -9.649 8.791 -29.898 1.00 73.75 754 HIS A C 1
ATOM 5835 O O . HIS A 1 754 ? -9.147 8.291 -30.903 1.00 73.75 754 HIS A O 1
ATOM 5841 N N . PRO A 1 755 ? -10.946 8.608 -29.565 1.00 73.88 755 PRO A N 1
ATOM 5842 C CA . PRO A 1 755 ? -11.596 9.017 -28.310 1.00 73.88 755 PRO A CA 1
ATOM 5843 C C . PRO A 1 755 ? -11.094 8.195 -27.112 1.00 73.88 755 PRO A C 1
ATOM 5845 O O . PRO A 1 755 ? -10.686 7.049 -27.294 1.00 73.88 755 PRO A O 1
ATOM 5848 N N . GLU A 1 756 ? -11.190 8.754 -25.899 1.00 78.94 756 GLU A N 1
ATOM 5849 C CA . GLU A 1 756 ? -10.817 8.053 -24.664 1.00 78.94 756 GLU A CA 1
ATOM 5850 C C . GLU A 1 756 ? -11.645 6.773 -24.489 1.00 78.94 756 GLU A C 1
ATOM 5852 O O . GLU A 1 756 ? -12.840 6.805 -24.184 1.00 78.94 756 GLU A O 1
ATOM 5857 N N . ARG A 1 757 ? -11.007 5.621 -24.702 1.00 79.19 757 ARG A N 1
ATOM 5858 C CA . ARG A 1 757 ? -11.614 4.293 -24.539 1.00 79.19 757 ARG A CA 1
ATOM 5859 C C . ARG A 1 757 ? -10.633 3.352 -23.871 1.00 79.19 757 ARG A C 1
ATOM 5861 O O . ARG A 1 757 ? -9.428 3.500 -24.025 1.00 79.19 757 ARG A O 1
ATOM 5868 N N . THR A 1 758 ? -11.139 2.363 -23.147 1.00 85.44 758 THR A N 1
ATOM 5869 C CA . THR A 1 758 ? -10.285 1.325 -22.562 1.00 85.44 758 THR A CA 1
ATOM 5870 C C . THR A 1 758 ? -10.255 0.081 -23.440 1.00 85.44 758 THR A C 1
ATOM 5872 O O . THR A 1 758 ? -11.240 -0.253 -24.095 1.00 85.44 758 THR A O 1
ATOM 5875 N N . CYS A 1 759 ? -9.110 -0.592 -23.454 1.00 86.56 759 CYS A N 1
ATOM 5876 C CA . CYS A 1 759 ? -8.896 -1.879 -24.104 1.00 86.56 759 CYS A CA 1
ATOM 5877 C C . CYS A 1 759 ? -8.133 -2.782 -23.133 1.00 86.56 759 CYS A C 1
ATOM 5879 O O . CYS A 1 759 ? -7.226 -2.322 -22.437 1.00 86.56 759 CYS A O 1
ATOM 5881 N N . THR A 1 760 ? -8.481 -4.066 -23.073 1.00 90.50 760 THR A N 1
ATOM 5882 C CA . THR A 1 760 ? -7.717 -5.053 -22.301 1.00 90.50 760 THR A CA 1
ATOM 5883 C C . THR A 1 760 ? -6.813 -5.837 -23.239 1.00 90.50 760 THR A C 1
ATOM 5885 O O . THR A 1 760 ? -7.285 -6.422 -24.209 1.00 90.50 760 THR A O 1
ATOM 5888 N N . LEU A 1 761 ? -5.520 -5.833 -22.931 1.00 91.69 761 LEU A N 1
ATOM 5889 C CA . LEU A 1 761 ? -4.496 -6.624 -23.597 1.00 91.69 761 LEU A CA 1
ATOM 5890 C C . LEU A 1 761 ? -4.214 -7.879 -22.774 1.00 91.69 761 LEU A C 1
ATOM 5892 O O . LEU A 1 761 ? -4.064 -7.801 -21.548 1.00 91.69 761 LEU A O 1
ATOM 5896 N N . GLU A 1 762 ? -4.111 -9.020 -23.448 1.00 89.81 762 GLU A N 1
ATOM 5897 C CA . GLU A 1 762 ? -3.749 -10.295 -22.831 1.00 89.81 762 GLU A CA 1
ATOM 5898 C C . GLU A 1 762 ? -2.579 -10.936 -23.581 1.00 89.81 762 GLU A C 1
ATOM 5900 O O . GLU A 1 762 ? -2.755 -11.561 -24.622 1.00 89.81 762 GLU A O 1
ATOM 5905 N N . SER A 1 763 ? -1.366 -10.760 -23.044 1.00 91.12 763 SER A N 1
ATOM 5906 C CA . SER A 1 763 ? -0.113 -11.207 -23.681 1.00 91.12 763 SER A CA 1
ATOM 5907 C C . SER A 1 763 ? 0.037 -10.768 -25.150 1.00 91.12 763 SER A C 1
ATOM 5909 O O . SER A 1 763 ? 0.417 -11.563 -26.007 1.00 91.12 763 SER A O 1
ATOM 5911 N N . GLU A 1 764 ? -0.287 -9.511 -25.448 1.00 95.25 764 GLU A N 1
ATOM 5912 C CA . GLU A 1 764 ? -0.251 -8.943 -26.797 1.00 95.25 764 GLU A CA 1
ATOM 5913 C C . GLU A 1 764 ? 0.197 -7.475 -26.778 1.00 95.25 764 GLU A C 1
ATOM 5915 O O . GLU A 1 764 ? 0.344 -6.855 -25.719 1.00 95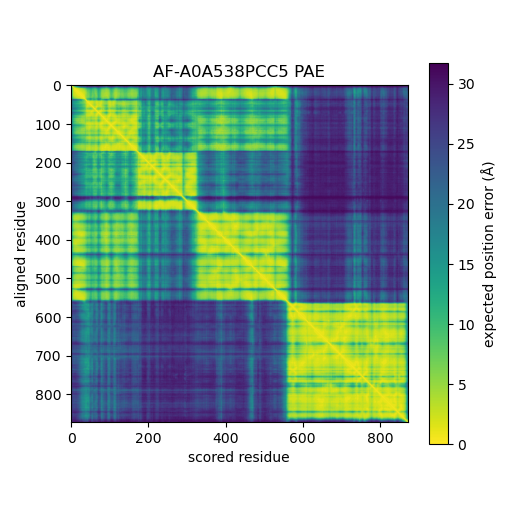.25 764 GLU A O 1
ATOM 5920 N N . SER A 1 765 ? 0.373 -6.920 -27.969 1.00 97.56 765 SER A N 1
ATOM 5921 C CA . SER A 1 765 ? 0.849 -5.567 -28.217 1.00 97.56 765 SER A CA 1
ATOM 5922 C C . SER A 1 765 ? -0.221 -4.699 -28.872 1.00 97.56 765 SER A C 1
ATOM 5924 O O . SER A 1 765 ? -1.137 -5.206 -29.525 1.00 97.56 765 SER A O 1
ATOM 5926 N N . ILE A 1 766 ? -0.090 -3.383 -28.722 1.00 97.06 766 ILE A N 1
ATOM 5927 C CA . ILE A 1 766 ? -0.887 -2.384 -29.429 1.00 97.06 766 ILE A CA 1
ATOM 5928 C C . ILE A 1 766 ? 0.009 -1.230 -29.893 1.00 97.06 766 ILE A C 1
ATOM 5930 O O . ILE A 1 766 ? 0.743 -0.644 -29.100 1.00 97.06 766 ILE A O 1
ATOM 5934 N N . GLY A 1 767 ? -0.067 -0.903 -31.181 1.00 95.50 767 GLY A N 1
ATOM 5935 C CA . GLY A 1 767 ? 0.581 0.258 -31.791 1.00 95.50 767 GLY A CA 1
ATOM 5936 C C . GLY A 1 767 ? -0.483 1.246 -32.250 1.00 95.50 767 GLY A C 1
ATOM 5937 O O . GLY A 1 767 ? -1.521 0.823 -32.762 1.00 95.50 767 GLY A O 1
ATOM 5938 N N . THR A 1 768 ? -0.279 2.547 -32.028 1.00 94.19 768 THR A N 1
ATOM 5939 C CA . THR A 1 768 ? -1.258 3.579 -32.407 1.00 94.19 768 THR A CA 1
ATOM 5940 C C . THR A 1 768 ? -0.598 4.702 -33.188 1.00 94.19 768 THR A C 1
ATOM 5942 O O . THR A 1 768 ? 0.155 5.498 -32.640 1.00 94.19 768 THR A O 1
ATOM 5945 N N . SER A 1 769 ? -0.961 4.827 -34.462 1.00 92.75 769 SER A N 1
ATOM 5946 C CA . SER A 1 769 ? -0.524 5.925 -35.321 1.00 92.75 769 SER A CA 1
ATOM 5947 C C . SER A 1 769 ? -1.586 7.021 -35.355 1.00 92.75 769 SER A C 1
ATOM 5949 O O . SER A 1 769 ? -2.761 6.729 -35.562 1.00 92.75 769 SER A O 1
ATOM 5951 N N . GLY A 1 770 ? -1.201 8.289 -35.181 1.00 89.25 770 GLY A N 1
ATOM 5952 C CA . GLY A 1 770 ? -2.138 9.417 -35.148 1.00 89.25 770 GLY A CA 1
ATOM 5953 C C . GLY A 1 770 ? -1.602 10.693 -35.797 1.00 89.25 770 GLY A C 1
ATOM 5954 O O . GLY A 1 770 ? -0.400 10.949 -35.809 1.00 89.25 770 GLY A O 1
ATOM 5955 N N . THR A 1 771 ? -2.497 11.535 -36.315 1.00 82.56 771 THR A N 1
ATOM 5956 C CA . THR A 1 771 ? -2.151 12.790 -37.021 1.00 82.56 771 THR A CA 1
ATOM 5957 C C . THR A 1 771 ? -2.081 14.024 -36.106 1.00 82.56 771 THR A C 1
ATOM 5959 O O . THR A 1 771 ? -1.668 15.111 -36.523 1.00 82.56 771 THR A O 1
ATOM 5962 N N . TYR A 1 772 ? -2.450 13.867 -34.832 1.00 77.06 772 TYR A N 1
ATOM 5963 C CA . TYR A 1 772 ? -2.694 14.967 -33.895 1.00 77.06 772 TYR A CA 1
ATOM 5964 C C . TYR A 1 772 ? -1.452 15.456 -33.125 1.00 77.06 772 TYR A C 1
ATOM 5966 O O . TYR A 1 772 ? -1.409 16.628 -32.762 1.00 77.06 772 TYR A O 1
ATOM 5974 N N . ARG A 1 773 ? -0.420 14.619 -32.911 1.00 73.44 773 ARG A N 1
ATOM 5975 C CA . ARG A 1 773 ? 0.778 15.000 -32.121 1.00 73.44 773 ARG A CA 1
ATOM 5976 C C . ARG A 1 773 ? 1.888 15.677 -32.930 1.00 73.44 773 ARG A C 1
ATOM 5978 O O . ARG A 1 773 ? 2.458 16.665 -32.480 1.00 73.44 773 ARG A O 1
ATOM 5985 N N . ARG A 1 774 ? 2.238 15.131 -34.101 1.00 76.31 774 ARG A N 1
ATOM 5986 C CA . ARG A 1 774 ? 3.333 15.629 -34.957 1.00 76.31 774 ARG A CA 1
ATOM 5987 C C . ARG A 1 774 ? 2.762 16.204 -36.255 1.00 76.31 774 ARG A C 1
ATOM 5989 O O . ARG A 1 774 ? 2.507 15.465 -37.207 1.00 76.31 774 ARG A O 1
ATOM 5996 N N . ASN A 1 775 ? 2.543 17.518 -36.259 1.00 81.31 775 ASN A N 1
ATOM 5997 C CA . ASN A 1 775 ? 2.071 18.290 -37.407 1.00 81.31 775 ASN A CA 1
ATOM 5998 C C . ASN A 1 775 ? 2.593 19.739 -37.363 1.00 81.31 775 ASN A C 1
ATOM 6000 O O . ASN A 1 775 ? 3.070 20.202 -36.327 1.00 81.31 775 ASN A O 1
ATOM 6004 N N . PHE A 1 776 ? 2.498 20.452 -38.486 1.00 83.00 776 PHE A N 1
ATOM 6005 C CA . PHE A 1 776 ? 2.635 21.911 -38.527 1.00 83.00 776 PHE A CA 1
ATOM 6006 C C . PHE A 1 776 ? 1.501 22.535 -39.344 1.00 83.00 776 PHE A C 1
ATOM 6008 O O . PHE A 1 776 ? 0.840 21.858 -40.139 1.00 83.00 776 PHE A O 1
ATOM 6015 N N . ARG A 1 777 ? 1.253 23.830 -39.131 1.00 82.38 777 ARG A N 1
ATOM 6016 C CA . ARG A 1 777 ? 0.220 24.592 -39.841 1.00 82.38 777 ARG A CA 1
ATOM 6017 C C . ARG A 1 777 ? 0.855 25.639 -40.739 1.00 82.38 777 ARG A C 1
ATOM 6019 O O . ARG A 1 777 ? 1.721 26.382 -40.293 1.00 82.38 777 ARG A O 1
ATOM 6026 N N . SER A 1 778 ? 0.387 25.713 -41.979 1.00 84.81 778 SER A N 1
ATOM 6027 C CA . SER A 1 778 ? 0.779 26.743 -42.941 1.00 84.81 778 SER A CA 1
ATOM 6028 C C . SER A 1 778 ? -0.399 27.038 -43.869 1.00 84.81 778 SER A C 1
ATOM 6030 O O . SER A 1 778 ? -1.064 26.111 -44.338 1.00 84.81 778 SER A O 1
ATOM 6032 N N . GLY A 1 779 ? -0.719 28.321 -44.069 1.00 78.06 779 GLY A N 1
ATOM 6033 C CA . GLY A 1 779 ? -1.825 28.752 -44.936 1.00 78.06 779 GLY A CA 1
ATOM 6034 C C . GLY A 1 779 ? -3.203 28.191 -44.550 1.00 78.06 779 GLY A C 1
ATOM 6035 O O . GLY A 1 779 ? -3.986 27.844 -45.425 1.00 78.06 779 GLY A O 1
ATOM 6036 N N . GLY A 1 780 ? -3.487 28.019 -43.251 1.00 78.62 780 GLY A N 1
ATOM 6037 C CA . GLY A 1 780 ? -4.760 27.458 -42.764 1.00 78.62 780 GLY A CA 1
ATOM 6038 C C . GLY A 1 780 ? -4.902 25.935 -42.904 1.00 78.62 780 GLY A C 1
ATOM 6039 O O . GLY A 1 780 ? -5.889 25.374 -42.433 1.00 78.62 780 GLY A O 1
ATOM 6040 N N . ARG A 1 781 ? -3.909 25.248 -43.486 1.00 81.25 781 ARG A N 1
ATOM 6041 C CA . ARG A 1 781 ? -3.872 23.788 -43.637 1.00 81.25 781 ARG A CA 1
ATOM 6042 C C . ARG A 1 781 ? -2.926 23.150 -42.620 1.00 81.25 781 ARG A C 1
ATOM 6044 O O . ARG A 1 781 ? -1.882 23.712 -42.289 1.00 81.25 781 ARG A O 1
ATOM 6051 N N . GLN A 1 782 ? -3.292 21.965 -42.135 1.00 83.81 782 GLN A N 1
ATOM 6052 C CA . GLN A 1 782 ? -2.479 21.148 -41.234 1.00 83.81 782 GLN A CA 1
ATOM 6053 C C . GLN A 1 782 ? -1.767 20.042 -42.022 1.00 83.81 782 GLN A C 1
ATOM 6055 O O . GLN A 1 782 ? -2.392 19.354 -42.827 1.00 83.81 782 GLN A O 1
ATOM 6060 N N . TYR A 1 783 ? -0.468 19.872 -41.779 1.00 86.31 783 TYR A N 1
ATOM 6061 C CA . TYR A 1 783 ? 0.379 18.869 -42.424 1.00 86.31 783 TYR A CA 1
ATOM 6062 C C . TYR A 1 783 ? 0.846 17.849 -41.387 1.00 86.31 783 TYR A C 1
ATOM 6064 O O . TYR A 1 783 ? 1.551 18.209 -40.446 1.00 86.31 783 TYR A O 1
ATOM 6072 N N . SER A 1 784 ? 0.427 16.591 -41.544 1.00 89.06 784 SER A N 1
ATOM 6073 C CA . SER A 1 784 ? 0.857 15.468 -40.700 1.00 89.06 784 SER A CA 1
ATOM 6074 C C . SER A 1 784 ? 2.282 15.022 -41.047 1.00 89.06 784 SER A C 1
ATOM 6076 O O . SER A 1 784 ? 2.724 15.174 -42.182 1.00 89.06 784 SER A O 1
ATOM 6078 N N . HIS A 1 785 ? 2.976 14.417 -40.084 1.00 89.94 785 HIS A N 1
ATOM 6079 C CA . HIS A 1 785 ? 4.257 13.740 -40.312 1.00 89.94 785 HIS A CA 1
ATOM 6080 C C . HIS A 1 785 ? 4.160 12.451 -41.148 1.00 89.94 785 HIS A C 1
ATOM 6082 O O . HIS A 1 785 ? 5.179 11.964 -41.630 1.00 89.94 785 HIS A O 1
ATOM 6088 N N . LEU A 1 786 ? 2.956 11.898 -41.326 1.00 92.81 786 LEU A N 1
ATOM 6089 C CA . LEU A 1 786 ? 2.726 10.720 -42.163 1.00 92.81 786 LEU A CA 1
ATOM 6090 C C . LEU A 1 786 ? 2.678 11.129 -43.636 1.00 92.81 786 LEU A C 1
ATOM 6092 O O . LEU A 1 786 ? 1.730 11.785 -44.071 1.00 92.81 786 LEU A O 1
ATOM 6096 N N . ILE A 1 787 ? 3.711 10.744 -44.381 1.00 94.38 787 ILE A N 1
ATOM 6097 C CA . ILE A 1 787 ? 3.885 11.048 -45.803 1.00 94.38 787 ILE A CA 1
ATOM 6098 C C . ILE A 1 787 ? 3.452 9.839 -46.623 1.00 94.38 787 ILE A C 1
ATOM 6100 O O . ILE A 1 787 ? 3.907 8.729 -46.366 1.00 94.38 787 ILE A O 1
ATOM 6104 N N . ASP A 1 788 ? 2.622 10.066 -47.639 1.00 95.25 788 ASP A N 1
ATOM 6105 C CA . ASP A 1 788 ? 2.344 9.064 -48.660 1.00 95.25 788 ASP A CA 1
ATOM 6106 C C . ASP A 1 788 ? 3.506 9.051 -49.675 1.00 95.25 788 ASP A C 1
ATOM 6108 O O . ASP A 1 788 ? 3.653 10.008 -50.450 1.00 95.25 788 ASP A O 1
ATOM 6112 N N . PRO A 1 789 ? 4.340 7.996 -49.702 1.00 94.94 789 PRO A N 1
ATOM 6113 C CA . PRO A 1 789 ? 5.523 7.924 -50.563 1.00 94.94 789 PRO A CA 1
ATOM 6114 C C . PRO A 1 789 ? 5.170 7.930 -52.058 1.00 94.94 789 PRO A C 1
ATOM 6116 O O . PRO A 1 789 ? 6.005 8.305 -52.879 1.00 94.94 789 PRO A O 1
ATOM 6119 N N . ARG A 1 790 ? 3.926 7.585 -52.425 1.00 93.81 790 ARG A N 1
ATOM 6120 C CA . ARG A 1 790 ? 3.441 7.582 -53.816 1.00 93.81 790 ARG A CA 1
ATOM 6121 C C . ARG A 1 790 ? 3.223 8.996 -54.344 1.00 93.81 790 ARG A C 1
ATOM 6123 O O . ARG A 1 790 ? 3.350 9.236 -55.541 1.00 93.81 790 ARG A O 1
ATOM 6130 N N . THR A 1 791 ? 2.887 9.929 -53.453 1.00 94.25 791 THR A N 1
ATOM 6131 C CA . THR A 1 791 ? 2.630 11.337 -53.801 1.00 94.25 791 THR A CA 1
ATOM 6132 C C . THR A 1 791 ? 3.764 12.267 -53.379 1.00 94.25 791 THR A C 1
ATOM 6134 O O . THR A 1 791 ? 3.876 13.378 -53.894 1.00 94.25 791 THR A O 1
ATOM 6137 N N . GLY A 1 792 ? 4.591 11.842 -52.421 1.00 95.19 792 GLY A N 1
ATOM 6138 C CA . GLY A 1 792 ? 5.616 12.673 -51.802 1.00 95.19 792 GLY A CA 1
ATOM 6139 C C . GLY A 1 792 ? 5.073 13.701 -50.809 1.00 95.19 792 GLY A C 1
ATOM 6140 O O . GLY A 1 792 ? 5.809 14.609 -50.421 1.00 95.19 792 GLY A O 1
ATOM 6141 N N . ARG A 1 793 ? 3.796 13.598 -50.415 1.00 94.81 793 ARG A N 1
ATOM 6142 C CA . ARG A 1 793 ? 3.093 14.587 -49.583 1.00 94.81 793 ARG A CA 1
ATOM 6143 C C . ARG A 1 793 ? 2.445 13.951 -48.349 1.00 94.81 793 ARG A C 1
ATOM 6145 O O . ARG A 1 793 ? 2.130 12.764 -48.375 1.00 94.81 793 ARG A O 1
ATOM 6152 N N . PRO A 1 794 ? 2.198 14.731 -47.281 1.00 93.62 794 PRO A N 1
ATOM 6153 C CA . PRO A 1 794 ? 1.388 14.298 -46.153 1.00 93.62 794 PRO A CA 1
ATOM 6154 C C . PRO A 1 794 ? -0.006 13.824 -46.559 1.00 93.62 794 PRO A C 1
ATOM 6156 O O . PRO A 1 794 ? -0.624 14.394 -47.461 1.00 93.62 794 PRO A O 1
ATOM 6159 N N . ILE A 1 795 ? -0.515 12.826 -45.840 1.00 93.06 795 ILE A N 1
ATOM 6160 C CA . ILE A 1 795 ? -1.870 12.295 -46.017 1.00 93.06 795 ILE A CA 1
ATOM 6161 C C . ILE A 1 795 ? -2.961 13.359 -45.845 1.00 93.06 795 ILE A C 1
ATOM 6163 O O . ILE A 1 795 ? -2.815 14.311 -45.075 1.00 93.06 795 ILE A O 1
ATOM 6167 N N . THR A 1 796 ? -4.075 13.185 -46.563 1.00 89.94 796 THR A N 1
ATOM 6168 C CA . THR A 1 796 ? -5.160 14.182 -46.646 1.00 89.94 796 THR A CA 1
ATOM 6169 C C . THR A 1 796 ? -6.548 13.644 -46.309 1.00 89.94 796 THR A C 1
ATOM 6171 O O . THR A 1 796 ? -7.512 14.406 -46.334 1.00 89.94 796 THR A O 1
ATOM 6174 N N . HIS A 1 797 ? -6.678 12.348 -46.027 1.00 91.75 797 HIS A N 1
ATOM 6175 C CA . HIS A 1 797 ? -7.948 11.748 -45.622 1.00 91.75 797 HIS A CA 1
ATOM 6176 C C . HIS A 1 797 ? -8.303 12.087 -44.168 1.00 91.75 797 HIS A C 1
ATOM 6178 O O . HIS A 1 797 ? -7.493 12.615 -43.409 1.00 91.75 797 HIS A O 1
ATOM 6184 N N . ARG A 1 798 ? -9.513 11.707 -43.748 1.00 91.12 798 ARG A N 1
ATOM 6185 C CA . ARG A 1 798 ? -10.114 12.119 -42.466 1.00 91.12 798 ARG A CA 1
ATOM 6186 C C . ARG A 1 798 ? -9.883 11.141 -41.306 1.00 91.12 798 ARG A C 1
ATOM 6188 O O . ARG A 1 798 ? -10.419 11.334 -40.219 1.00 91.12 798 ARG A O 1
ATOM 6195 N N . THR A 1 799 ? -9.092 10.090 -41.521 1.00 93.75 799 THR A N 1
ATOM 6196 C CA . THR A 1 799 ? -8.614 9.204 -40.448 1.00 93.75 799 THR A CA 1
ATOM 6197 C C . THR A 1 799 ? -7.678 9.978 -39.514 1.00 93.75 799 THR A C 1
ATOM 6199 O O . THR A 1 799 ? -6.658 10.512 -39.947 1.00 93.75 799 THR A O 1
ATOM 6202 N N . VAL A 1 800 ? -8.043 10.057 -38.237 1.00 91.25 800 VAL A N 1
ATOM 6203 C CA . VAL A 1 800 ? -7.314 10.771 -37.177 1.00 91.25 800 VAL A CA 1
ATOM 6204 C C . VAL A 1 800 ? -6.286 9.861 -36.517 1.00 91.25 800 VAL A C 1
ATOM 6206 O O . VAL A 1 800 ? -5.159 10.287 -36.248 1.00 91.25 800 VAL A O 1
ATOM 6209 N N . SER A 1 801 ? -6.669 8.613 -36.254 1.00 93.88 801 SER A N 1
ATOM 6210 C CA . SER A 1 801 ? -5.785 7.606 -35.683 1.00 93.88 801 SER A CA 1
ATOM 6211 C C . SER A 1 801 ? -6.166 6.196 -36.113 1.00 93.88 801 SER A C 1
ATOM 6213 O O . SER A 1 801 ? -7.323 5.911 -36.440 1.00 93.88 801 SER A O 1
ATOM 6215 N N . VAL A 1 802 ? -5.171 5.313 -36.098 1.00 96.00 802 VAL A N 1
ATOM 6216 C CA . VAL A 1 802 ? -5.338 3.875 -36.282 1.00 96.00 802 VAL A CA 1
ATOM 6217 C C . VAL A 1 802 ? -4.580 3.148 -35.181 1.00 96.00 802 VAL A C 1
ATOM 6219 O O . VAL A 1 802 ? -3.381 3.364 -35.011 1.00 96.00 802 VAL A O 1
ATOM 6222 N N . SER A 1 803 ? -5.277 2.281 -34.451 1.00 96.75 803 SER A N 1
ATOM 6223 C CA . SER A 1 803 ? -4.695 1.387 -33.450 1.00 96.75 803 SER A CA 1
ATOM 6224 C C . SER A 1 803 ? -4.727 -0.047 -33.960 1.00 96.75 803 SER A C 1
ATOM 6226 O O . SER A 1 803 ? -5.779 -0.520 -34.385 1.00 96.75 803 SER A O 1
ATOM 6228 N N . VAL A 1 804 ? -3.605 -0.757 -33.885 1.00 97.50 804 VAL A N 1
ATOM 6229 C CA . VAL A 1 804 ? -3.491 -2.158 -34.311 1.00 97.50 804 VAL A CA 1
ATOM 6230 C C . VAL A 1 804 ? -3.032 -3.011 -33.142 1.00 97.50 804 VAL A C 1
ATOM 6232 O O . VAL A 1 804 ? -2.053 -2.676 -32.483 1.00 97.50 804 VAL A O 1
ATOM 6235 N N . ARG A 1 805 ? -3.732 -4.121 -32.895 1.00 97.44 805 ARG A N 1
ATOM 6236 C CA . ARG A 1 805 ? -3.335 -5.152 -31.930 1.00 97.44 805 ARG A CA 1
ATOM 6237 C C . ARG A 1 805 ? -2.641 -6.296 -32.647 1.00 97.44 805 ARG A C 1
ATOM 6239 O O . ARG A 1 805 ? -3.160 -6.823 -33.630 1.00 97.44 805 ARG A O 1
ATOM 6246 N N . HIS A 1 806 ? -1.503 -6.719 -32.121 1.00 96.75 806 HIS A N 1
ATOM 6247 C CA . HIS A 1 806 ? -0.717 -7.803 -32.697 1.00 96.75 806 HIS A CA 1
ATOM 6248 C C . HIS A 1 806 ? 0.066 -8.542 -31.605 1.00 96.75 806 HIS A C 1
ATOM 6250 O O . HIS A 1 806 ? 0.221 -8.021 -30.505 1.00 96.75 806 HIS A O 1
ATOM 6256 N N . ALA A 1 807 ? 0.544 -9.761 -31.874 1.00 95.06 807 ALA A N 1
ATOM 6257 C CA . ALA A 1 807 ? 1.420 -10.462 -30.931 1.00 95.06 807 ALA A CA 1
ATOM 6258 C C . ALA A 1 807 ? 2.711 -9.655 -30.708 1.00 95.06 807 ALA A C 1
ATOM 6260 O O . ALA A 1 807 ? 3.034 -9.309 -29.576 1.00 95.06 807 ALA A O 1
ATOM 6261 N N . ASP A 1 808 ? 3.361 -9.273 -31.810 1.00 94.19 808 ASP A N 1
ATOM 6262 C CA . ASP A 1 808 ? 4.572 -8.445 -31.858 1.00 94.19 808 ASP A CA 1
ATOM 6263 C C . ASP A 1 808 ? 4.299 -6.952 -31.989 1.00 94.19 808 ASP A C 1
ATOM 6265 O O . ASP A 1 808 ? 3.493 -6.532 -32.824 1.00 94.19 808 ASP A O 1
ATOM 6269 N N . CYS A 1 809 ? 5.001 -6.157 -31.187 1.00 97.75 809 CYS A N 1
ATOM 6270 C CA . CYS A 1 809 ? 4.845 -4.714 -31.128 1.00 97.75 809 CYS A CA 1
ATOM 6271 C C . CYS A 1 809 ? 5.417 -4.040 -32.382 1.00 97.75 809 CYS A C 1
ATOM 6273 O O . CYS A 1 809 ? 4.791 -3.120 -32.899 1.00 97.75 809 CYS A O 1
ATOM 6275 N N . ALA A 1 810 ? 6.510 -4.556 -32.962 1.00 97.38 810 ALA A N 1
ATOM 6276 C CA . ALA A 1 810 ? 7.042 -4.082 -34.247 1.00 97.38 810 ALA A CA 1
ATOM 6277 C C . ALA A 1 810 ? 5.991 -4.127 -35.371 1.00 97.38 810 ALA A C 1
ATOM 6279 O O . ALA A 1 810 ? 5.813 -3.171 -36.121 1.00 97.38 810 ALA A O 1
ATOM 6280 N N . HIS A 1 811 ? 5.243 -5.229 -35.465 1.00 97.88 811 HIS A N 1
ATOM 6281 C CA . HIS A 1 811 ? 4.171 -5.366 -36.451 1.00 97.88 811 HIS A CA 1
ATOM 6282 C C . HIS A 1 811 ? 2.980 -4.460 -36.126 1.00 97.88 811 HIS A C 1
ATOM 6284 O O . HIS A 1 811 ? 2.398 -3.886 -37.043 1.00 97.88 811 HIS A O 1
ATOM 6290 N N . ALA A 1 812 ? 2.618 -4.316 -34.847 1.00 97.88 812 ALA A N 1
ATOM 6291 C CA . ALA A 1 812 ? 1.553 -3.405 -34.431 1.00 97.88 812 ALA A CA 1
ATOM 6292 C C . ALA A 1 812 ? 1.863 -1.945 -34.817 1.00 97.88 812 ALA A C 1
ATOM 6294 O O . ALA A 1 812 ? 0.991 -1.249 -35.335 1.00 97.88 812 ALA A O 1
ATOM 6295 N N . ASP A 1 813 ? 3.107 -1.514 -34.610 1.00 97.38 813 ASP A N 1
ATOM 6296 C CA . ASP A 1 813 ? 3.634 -0.192 -34.966 1.00 97.38 813 ASP A CA 1
ATOM 6297 C C . ASP A 1 813 ? 3.592 0.033 -36.493 1.00 97.38 813 ASP A C 1
ATOM 6299 O O . ASP A 1 813 ? 2.884 0.918 -36.991 1.00 97.38 813 ASP A O 1
ATOM 6303 N N . ALA A 1 814 ? 4.212 -0.874 -37.262 1.00 97.75 814 ALA A N 1
ATOM 6304 C CA . ALA A 1 814 ? 4.271 -0.774 -38.721 1.00 97.75 814 ALA A CA 1
ATOM 6305 C C . ALA A 1 814 ? 2.892 -0.813 -39.386 1.00 97.75 814 ALA A C 1
ATOM 6307 O O . ALA A 1 814 ? 2.603 0.009 -40.259 1.00 97.75 814 ALA A O 1
ATOM 6308 N N . TRP A 1 815 ? 2.009 -1.724 -38.962 1.00 98.25 815 TRP A N 1
ATOM 6309 C CA . TRP A 1 815 ? 0.645 -1.783 -39.487 1.00 98.25 815 TRP A CA 1
ATOM 6310 C C . TRP A 1 815 ? -0.197 -0.584 -39.063 1.00 98.25 815 TRP A C 1
ATOM 6312 O O . TRP A 1 815 ? -1.005 -0.113 -39.863 1.00 98.25 815 TRP A O 1
ATOM 6322 N N . GLY A 1 816 ? 0.007 -0.054 -37.854 1.00 96.81 816 GLY A N 1
ATOM 6323 C CA . GLY A 1 816 ? -0.620 1.190 -37.416 1.00 96.81 816 GLY A CA 1
ATOM 6324 C C . GLY A 1 816 ? -0.298 2.337 -38.372 1.00 96.81 816 GLY A C 1
ATOM 6325 O O . GLY A 1 816 ? -1.209 3.008 -38.856 1.00 96.81 816 GLY A O 1
ATOM 6326 N N . ALA A 1 817 ? 0.980 2.521 -38.713 1.00 95.75 817 ALA A N 1
ATOM 6327 C CA . ALA A 1 817 ? 1.405 3.523 -39.688 1.00 95.75 817 ALA A CA 1
ATOM 6328 C C . ALA A 1 817 ? 0.878 3.228 -41.104 1.00 95.75 817 ALA A C 1
ATOM 6330 O O . ALA A 1 817 ? 0.306 4.110 -41.741 1.00 95.75 817 ALA A O 1
ATOM 6331 N N . ALA A 1 818 ? 1.014 1.990 -41.585 1.00 97.75 818 ALA A N 1
ATOM 6332 C CA . ALA A 1 818 ? 0.595 1.575 -42.923 1.00 97.75 818 ALA A CA 1
ATOM 6333 C C . ALA A 1 818 ? -0.901 1.813 -43.184 1.00 97.75 818 ALA A C 1
ATOM 6335 O O . ALA A 1 818 ? -1.285 2.416 -44.188 1.00 97.75 818 ALA A O 1
ATOM 6336 N N . LEU A 1 819 ? -1.751 1.363 -42.259 1.00 98.00 819 LEU A N 1
ATOM 6337 C CA . LEU A 1 819 ? -3.199 1.525 -42.351 1.00 98.00 819 LEU A CA 1
ATOM 6338 C C . LEU A 1 819 ? -3.614 2.988 -42.186 1.00 98.00 819 LEU A C 1
ATOM 6340 O O . LEU A 1 819 ? -4.579 3.421 -42.816 1.00 98.00 819 LEU A O 1
ATOM 6344 N N . ASN A 1 820 ? -2.876 3.766 -41.390 1.00 96.44 820 ASN A N 1
ATOM 6345 C CA . ASN A 1 820 ? -3.123 5.197 -41.277 1.00 96.44 820 ASN A CA 1
ATOM 6346 C C . ASN A 1 820 ? -2.686 5.969 -42.525 1.00 96.44 820 ASN A C 1
ATOM 6348 O O . ASN A 1 820 ? -3.286 6.991 -42.802 1.00 96.44 820 ASN A O 1
ATOM 6352 N N . VAL A 1 821 ? -1.701 5.501 -43.304 1.00 96.88 821 VAL A N 1
ATOM 6353 C CA . VAL A 1 821 ? -1.381 6.122 -44.604 1.00 96.88 821 VAL A CA 1
ATOM 6354 C C . VAL A 1 821 ? -2.428 5.788 -45.672 1.00 96.88 821 VAL A C 1
ATOM 6356 O O . VAL A 1 821 ? -2.749 6.623 -46.516 1.00 96.88 821 VAL A O 1
ATOM 6359 N N . LEU A 1 822 ? -2.986 4.575 -45.633 1.00 96.88 822 LEU A N 1
ATOM 6360 C CA . LEU A 1 822 ? -4.071 4.158 -46.528 1.00 96.88 822 LEU A CA 1
ATOM 6361 C C . LEU A 1 822 ? -5.400 4.869 -46.235 1.00 96.88 822 LEU A C 1
ATOM 6363 O O . LEU A 1 822 ? -6.193 5.088 -47.150 1.00 96.88 822 LEU A O 1
ATOM 6367 N N . GLY A 1 823 ? -5.652 5.195 -44.967 1.00 96.56 823 GLY A N 1
ATOM 6368 C CA . GLY A 1 823 ? -6.935 5.691 -44.484 1.00 96.56 823 GLY A CA 1
ATOM 6369 C C . GLY A 1 823 ? -7.999 4.596 -44.383 1.00 96.56 823 GLY A C 1
ATOM 6370 O O . GLY A 1 823 ? -7.816 3.483 -44.867 1.00 96.56 823 GLY A O 1
ATOM 6371 N N . VAL A 1 824 ? -9.131 4.895 -43.738 1.00 96.81 824 VAL A N 1
ATOM 6372 C CA . VAL A 1 824 ? -10.170 3.890 -43.434 1.00 96.81 824 VAL A CA 1
ATOM 6373 C C . VAL A 1 824 ? -10.748 3.196 -44.676 1.00 96.81 824 VAL A C 1
ATOM 6375 O O . VAL A 1 824 ? -11.004 1.997 -44.637 1.00 96.81 824 VAL A O 1
ATOM 6378 N N . GLU A 1 825 ? -10.904 3.919 -45.788 1.00 96.19 825 GLU A N 1
ATOM 6379 C CA . GLU A 1 825 ? -11.575 3.438 -47.007 1.00 96.19 825 GLU A CA 1
ATOM 6380 C C . GLU A 1 825 ? -10.824 2.278 -47.671 1.00 96.19 825 GLU A C 1
ATOM 6382 O O . GLU A 1 825 ? -11.439 1.303 -48.094 1.00 96.19 825 GLU A O 1
ATOM 6387 N N . ALA A 1 826 ? -9.491 2.359 -47.725 1.00 96.81 826 ALA A N 1
ATOM 6388 C CA . ALA A 1 826 ? -8.637 1.293 -48.249 1.00 96.81 826 ALA A CA 1
ATOM 6389 C C . ALA A 1 826 ? -8.067 0.397 -47.136 1.00 96.81 826 ALA A C 1
ATOM 6391 O O . ALA A 1 826 ? -7.845 -0.798 -47.340 1.00 96.81 826 ALA A O 1
ATOM 6392 N N . GLY A 1 827 ? -7.839 0.965 -45.952 1.00 97.56 827 GLY A N 1
ATOM 6393 C CA . GLY A 1 827 ? -7.210 0.306 -44.815 1.00 97.56 827 GLY A CA 1
ATOM 6394 C C . GLY A 1 827 ? -8.113 -0.708 -44.120 1.00 97.56 827 GLY A C 1
ATOM 6395 O O . GLY A 1 827 ? -7.642 -1.796 -43.799 1.00 97.56 827 GLY A O 1
ATOM 6396 N N . LEU A 1 828 ? -9.402 -0.414 -43.911 1.00 97.94 828 LEU A N 1
ATOM 6397 C CA . LEU A 1 828 ? -10.306 -1.354 -43.239 1.00 97.94 828 LEU A CA 1
ATOM 6398 C C . LEU A 1 828 ? -10.545 -2.630 -44.073 1.00 97.94 828 LEU A C 1
ATOM 6400 O O . LEU A 1 828 ? -10.364 -3.716 -43.521 1.00 97.94 828 LEU A O 1
ATOM 6404 N N . PRO A 1 829 ? -10.834 -2.566 -45.392 1.00 98.25 829 PRO A N 1
ATOM 6405 C CA . PRO A 1 829 ? -10.928 -3.771 -46.222 1.00 98.25 829 PRO A CA 1
ATOM 6406 C C . PRO A 1 829 ? -9.629 -4.583 -46.266 1.00 98.25 829 PRO A C 1
ATOM 6408 O O . PRO A 1 829 ? -9.661 -5.814 -46.300 1.00 98.25 829 PRO A O 1
ATOM 6411 N N . LEU A 1 830 ? -8.473 -3.909 -46.250 1.00 98.12 830 LEU A N 1
ATOM 6412 C CA . LEU A 1 830 ? -7.177 -4.577 -46.164 1.00 98.12 830 LEU A CA 1
ATOM 6413 C C . LEU A 1 830 ? -7.009 -5.301 -44.821 1.00 98.12 830 LEU A C 1
ATOM 6415 O O . LEU A 1 830 ? -6.580 -6.453 -44.808 1.00 98.12 830 LEU A O 1
ATOM 6419 N N . ALA A 1 831 ? -7.373 -4.649 -43.714 1.00 98.19 831 ALA A N 1
ATOM 6420 C CA . ALA A 1 831 ? -7.320 -5.236 -42.382 1.00 98.19 831 ALA A CA 1
ATOM 6421 C C . ALA A 1 831 ? -8.227 -6.471 -42.267 1.00 98.19 831 ALA A C 1
ATOM 6423 O O . ALA A 1 831 ? -7.795 -7.472 -41.706 1.00 98.19 831 ALA A O 1
ATOM 6424 N N . GLU A 1 832 ? -9.427 -6.448 -42.856 1.00 98.06 832 GLU A N 1
ATOM 6425 C CA . GLU A 1 832 ? -10.298 -7.631 -42.940 1.00 98.06 832 GLU A CA 1
ATOM 6426 C C . GLU A 1 832 ? -9.637 -8.767 -43.727 1.00 98.06 832 GLU A C 1
ATOM 6428 O O . GLU A 1 832 ? -9.547 -9.894 -43.245 1.00 98.06 832 GLU A O 1
ATOM 6433 N N . ARG A 1 833 ? -9.107 -8.470 -44.920 1.00 97.88 833 ARG A N 1
ATOM 6434 C CA . ARG A 1 833 ? -8.469 -9.476 -45.783 1.00 97.88 833 ARG A CA 1
ATOM 6435 C C . ARG A 1 833 ? -7.266 -10.146 -45.119 1.00 97.88 833 ARG A C 1
ATOM 6437 O O . ARG A 1 833 ? -7.025 -11.328 -45.345 1.00 97.88 833 ARG A O 1
ATOM 6444 N N . LEU A 1 834 ? -6.502 -9.385 -44.340 1.00 97.19 834 LEU A N 1
ATOM 6445 C CA . LEU A 1 834 ? -5.312 -9.859 -43.631 1.00 97.19 834 LEU A CA 1
ATOM 6446 C C . LEU A 1 834 ? -5.609 -10.338 -42.202 1.00 97.19 834 LEU A C 1
ATOM 6448 O O . LEU A 1 834 ? -4.685 -10.730 -41.495 1.00 97.19 834 LEU A O 1
ATOM 6452 N N . ASN A 1 835 ? -6.874 -10.303 -41.768 1.00 97.31 835 ASN A N 1
ATOM 6453 C CA . ASN A 1 835 ? -7.295 -10.614 -40.401 1.00 97.31 835 ASN A CA 1
ATOM 6454 C C . ASN A 1 835 ? -6.520 -9.819 -39.324 1.00 97.31 835 ASN A C 1
ATOM 6456 O O . ASN A 1 835 ? -6.164 -10.336 -38.263 1.00 97.31 835 ASN A O 1
ATOM 6460 N N . LEU A 1 836 ? -6.239 -8.543 -39.599 1.00 97.44 836 LEU A N 1
ATOM 6461 C CA . LEU A 1 836 ? -5.572 -7.631 -38.672 1.00 97.44 836 LEU A CA 1
ATOM 6462 C C . LEU A 1 836 ? -6.593 -7.029 -37.708 1.00 97.44 836 LEU A C 1
ATOM 6464 O O . LEU A 1 836 ? -7.615 -6.486 -38.130 1.00 97.44 836 LEU A O 1
ATOM 6468 N N . ALA A 1 837 ? -6.305 -7.074 -36.408 1.00 97.69 837 ALA A N 1
ATOM 6469 C CA . ALA A 1 837 ? -7.122 -6.426 -35.388 1.00 97.69 837 ALA A CA 1
ATOM 6470 C C . ALA A 1 837 ? -6.831 -4.922 -35.373 1.00 97.69 837 ALA A C 1
ATOM 6472 O O . ALA A 1 837 ? -5.892 -4.475 -34.718 1.00 97.69 837 ALA A O 1
ATOM 6473 N N . ALA A 1 838 ? -7.636 -4.149 -36.100 1.00 97.62 838 ALA A N 1
ATOM 6474 C CA . ALA A 1 838 ? -7.430 -2.725 -36.314 1.00 97.62 838 ALA A CA 1
ATOM 6475 C C . ALA A 1 838 ? -8.667 -1.915 -35.917 1.00 97.62 838 ALA A C 1
ATOM 6477 O O . ALA A 1 838 ? -9.805 -2.313 -36.169 1.00 97.62 838 ALA A O 1
ATOM 6478 N N . GLN A 1 839 ? -8.426 -0.751 -35.328 1.00 96.75 839 GLN A N 1
ATOM 6479 C CA . GLN A 1 839 ? -9.427 0.256 -35.021 1.00 96.75 839 GLN A CA 1
ATOM 6480 C C . GLN A 1 839 ? -9.037 1.565 -35.700 1.00 96.75 839 GLN A C 1
ATOM 6482 O O . GLN A 1 839 ? -7.957 2.092 -35.454 1.00 96.75 839 GLN A O 1
ATOM 6487 N N . PHE A 1 840 ? -9.946 2.115 -36.493 1.00 96.69 840 PHE A N 1
ATOM 6488 C CA . PHE A 1 840 ? -9.830 3.406 -37.153 1.00 96.69 840 PHE A CA 1
ATOM 6489 C C . PHE A 1 840 ? -10.698 4.427 -36.431 1.00 96.69 840 PHE A C 1
ATOM 6491 O O . PHE A 1 840 ? -11.855 4.157 -36.099 1.00 96.69 840 PHE A O 1
ATOM 6498 N N . VAL A 1 841 ? -10.158 5.622 -36.235 1.00 95.31 841 VAL A N 1
ATOM 6499 C CA . VAL A 1 841 ? -10.904 6.780 -35.749 1.00 95.31 841 VAL A CA 1
ATOM 6500 C C . VAL A 1 841 ? -10.953 7.797 -36.870 1.00 95.31 841 VAL A C 1
ATOM 6502 O O . VAL A 1 841 ? -9.920 8.248 -37.358 1.00 95.31 841 VAL A O 1
ATOM 6505 N N . VAL A 1 842 ? -12.161 8.134 -37.299 1.00 94.38 842 VAL A N 1
ATOM 6506 C CA . VAL A 1 842 ? -12.422 8.951 -38.483 1.00 94.38 842 VAL A CA 1
ATOM 6507 C C . VAL A 1 842 ? -13.191 10.184 -38.048 1.00 94.38 842 VAL A C 1
ATOM 6509 O O . VAL A 1 842 ? -14.221 10.080 -37.384 1.00 94.38 842 VAL A O 1
ATOM 6512 N N . GLU A 1 843 ? -12.707 11.357 -38.427 1.00 91.62 843 GLU A N 1
ATOM 6513 C CA . GLU A 1 843 ? -13.444 12.597 -38.229 1.00 91.62 843 GLU A CA 1
ATOM 6514 C C . GLU A 1 843 ? -14.581 12.682 -39.258 1.00 91.62 843 GLU A C 1
ATOM 6516 O O . GLU A 1 843 ? -14.369 12.482 -40.452 1.00 91.62 843 GLU A O 1
ATOM 6521 N N . GLN A 1 844 ? -15.803 12.975 -38.819 1.00 91.50 844 GLN A N 1
ATOM 6522 C CA . GLN A 1 844 ? -17.004 13.169 -39.642 1.00 91.50 844 GLN A CA 1
ATOM 6523 C C . GLN A 1 844 ? -17.194 14.652 -40.000 1.00 91.50 844 GLN A C 1
ATOM 6525 O O . GLN A 1 844 ? -16.623 15.497 -39.312 1.00 91.50 844 GLN A O 1
ATOM 6530 N N . PRO A 1 845 ? -17.892 15.032 -41.095 1.00 87.31 845 PRO A N 1
ATOM 6531 C CA . PRO A 1 845 ? -17.885 16.422 -41.585 1.00 87.31 845 PRO A CA 1
ATOM 6532 C C . PRO A 1 845 ? -18.426 17.439 -40.572 1.00 87.31 845 PRO A C 1
ATOM 6534 O O . PRO A 1 845 ? -18.103 18.618 -40.632 1.00 87.31 845 PRO A O 1
ATOM 6537 N N . ASN A 1 846 ? -19.222 16.960 -39.618 1.00 86.75 846 ASN A N 1
ATOM 6538 C CA . ASN A 1 846 ? -19.759 17.703 -38.480 1.00 86.75 846 ASN A CA 1
ATOM 6539 C C . ASN A 1 846 ? -18.778 17.849 -37.294 1.00 86.75 846 ASN A C 1
ATOM 6541 O O . ASN A 1 846 ? -19.178 18.362 -36.254 1.00 86.75 846 ASN A O 1
ATOM 6545 N N . GLY A 1 847 ? -17.535 17.376 -37.420 1.00 82.94 847 GLY A N 1
ATOM 6546 C CA . GLY A 1 847 ? -16.510 17.400 -36.371 1.00 82.94 847 GLY A CA 1
ATOM 6547 C C . GLY A 1 847 ? -16.571 16.237 -35.373 1.00 82.94 847 GLY A C 1
ATOM 6548 O O . GLY A 1 847 ? -15.720 16.149 -34.493 1.00 82.94 847 GLY A O 1
ATOM 6549 N N . ASN A 1 848 ? -17.540 15.320 -35.491 1.00 88.62 848 ASN A N 1
ATOM 6550 C CA . ASN A 1 848 ? -17.631 14.170 -34.587 1.00 88.62 848 ASN A CA 1
ATOM 6551 C C . ASN A 1 848 ? -16.615 13.084 -34.955 1.00 88.62 848 ASN A C 1
ATOM 6553 O O . ASN A 1 848 ? -16.389 12.806 -36.129 1.00 88.62 848 ASN A O 1
ATOM 6557 N N . LEU A 1 849 ? -16.058 12.404 -33.953 1.00 90.31 849 LEU A N 1
ATOM 6558 C CA . LEU A 1 849 ? -15.197 11.241 -34.169 1.00 90.31 849 LEU A CA 1
ATOM 6559 C C . LEU A 1 849 ? -16.036 9.962 -34.216 1.00 90.31 849 LEU A C 1
ATOM 6561 O O . LEU A 1 849 ? -16.795 9.675 -33.291 1.00 90.31 849 LEU A O 1
ATOM 6565 N N . GLN A 1 850 ? -15.874 9.174 -35.276 1.00 93.19 850 GLN A N 1
ATOM 6566 C CA . GLN A 1 850 ? -16.477 7.854 -35.418 1.00 93.19 850 GLN A CA 1
ATOM 6567 C C . GLN A 1 850 ? -15.402 6.774 -35.351 1.00 93.19 850 GLN A C 1
ATOM 6569 O O . GLN A 1 850 ? -14.357 6.881 -35.989 1.00 93.19 850 GLN A O 1
ATOM 6574 N N . VAL A 1 851 ? -15.692 5.705 -34.611 1.00 94.56 851 VAL A N 1
ATOM 6575 C CA . VAL A 1 851 ? -14.828 4.528 -34.529 1.00 94.56 851 VAL A CA 1
ATOM 6576 C C . VAL A 1 851 ? -15.324 3.456 -35.498 1.00 94.56 851 VAL A C 1
ATOM 6578 O O . VAL A 1 851 ? -16.510 3.133 -35.502 1.00 94.56 851 VAL A O 1
ATOM 6581 N N . GLN A 1 852 ? -14.417 2.896 -36.294 1.00 95.75 852 GLN A N 1
ATOM 6582 C CA . GLN A 1 852 ? -14.651 1.722 -37.137 1.00 95.75 852 GLN A CA 1
ATOM 6583 C C . GLN A 1 852 ? -13.621 0.646 -36.787 1.00 95.75 852 GLN A C 1
ATOM 6585 O O . GLN A 1 852 ? -12.450 0.956 -36.590 1.00 95.75 852 GLN A O 1
ATOM 6590 N N . GLN A 1 853 ? -14.045 -0.607 -36.663 1.00 96.31 853 GLN A N 1
ATOM 6591 C CA . GLN A 1 853 ? -13.215 -1.705 -36.159 1.00 96.31 853 GLN A CA 1
ATOM 6592 C C . GLN A 1 853 ? -13.291 -2.891 -37.108 1.00 96.31 853 GLN A C 1
ATOM 6594 O O . GLN A 1 853 ? -14.359 -3.157 -37.661 1.00 96.31 853 GLN A O 1
ATOM 6599 N N . SER A 1 854 ? -12.179 -3.608 -37.259 1.00 97.88 854 SER A N 1
ATOM 6600 C CA . SER A 1 854 ? -12.180 -4.865 -37.996 1.00 97.88 854 SER A CA 1
ATOM 6601 C C . SER A 1 854 ? -12.826 -6.001 -37.197 1.00 97.88 854 SER A C 1
ATOM 6603 O O . SER A 1 854 ? -12.890 -5.972 -35.962 1.00 97.88 854 SER A O 1
ATOM 6605 N N . SER A 1 855 ? -13.249 -7.058 -37.887 1.00 97.19 855 SER A N 1
ATOM 6606 C CA . SER A 1 855 ? -13.798 -8.276 -37.281 1.00 97.19 855 SER A CA 1
ATOM 6607 C C . SER A 1 855 ? -12.853 -8.871 -36.230 1.00 97.19 855 SER A C 1
ATOM 6609 O O . SER A 1 855 ? -13.286 -9.253 -35.140 1.00 97.19 855 SER A O 1
ATOM 6611 N N . ALA A 1 856 ? -11.547 -8.887 -36.515 1.00 96.19 856 ALA A N 1
ATOM 6612 C CA . ALA A 1 856 ? -10.523 -9.417 -35.617 1.00 96.19 856 ALA A CA 1
ATOM 6613 C C . ALA A 1 856 ? -10.367 -8.588 -34.329 1.00 96.19 856 ALA A C 1
ATOM 6615 O O . ALA A 1 856 ? -10.083 -9.143 -33.264 1.00 96.19 856 ALA A O 1
ATOM 6616 N N . TRP A 1 857 ? -10.592 -7.269 -34.390 1.00 95.06 857 TRP A N 1
ATOM 6617 C CA . TRP A 1 857 ? -10.619 -6.424 -33.195 1.00 95.06 857 TRP A CA 1
ATOM 6618 C C . TRP A 1 857 ? -11.768 -6.831 -32.260 1.00 95.06 857 TRP A C 1
ATOM 6620 O O . TRP A 1 857 ? -11.553 -7.082 -31.073 1.00 95.06 857 TRP A O 1
ATOM 6630 N N . ASN A 1 858 ? -12.977 -6.977 -32.808 1.00 93.19 858 ASN A N 1
ATOM 6631 C CA . ASN A 1 858 ? -14.181 -7.322 -32.042 1.00 93.19 858 ASN A CA 1
ATOM 6632 C C . ASN A 1 858 ? -14.096 -8.711 -31.386 1.00 93.19 858 ASN A C 1
ATOM 6634 O O . ASN A 1 858 ? -14.568 -8.909 -30.261 1.00 93.19 858 ASN A O 1
ATOM 6638 N N . GLN A 1 859 ? -13.464 -9.676 -32.061 1.00 90.25 859 GLN A N 1
ATOM 6639 C CA . GLN A 1 859 ? -13.212 -11.010 -31.507 1.00 90.25 859 GLN A CA 1
ATOM 6640 C C . GLN A 1 859 ? -12.314 -10.946 -30.267 1.00 90.25 859 GLN A C 1
ATOM 6642 O O . GLN A 1 859 ? -12.629 -11.553 -29.241 1.00 90.25 859 GLN A O 1
ATOM 6647 N N . LYS A 1 860 ? -11.225 -10.171 -30.330 1.00 87.94 860 LYS A N 1
ATOM 6648 C CA . LYS A 1 860 ? -10.311 -9.993 -29.196 1.00 87.94 860 LYS A CA 1
ATOM 6649 C C . LYS A 1 860 ? -10.970 -9.269 -28.018 1.00 87.94 860 LYS A C 1
ATOM 6651 O O . LYS A 1 860 ? -10.732 -9.648 -26.873 1.00 87.94 860 LYS A O 1
ATOM 6656 N N . ASP A 1 861 ? -11.826 -8.280 -28.272 1.00 83.69 861 ASP A N 1
ATOM 6657 C CA . ASP A 1 861 ? -12.593 -7.620 -27.207 1.00 83.69 861 ASP A CA 1
ATOM 6658 C C . ASP A 1 861 ? -13.565 -8.595 -26.531 1.00 83.69 861 ASP A C 1
ATOM 6660 O O . ASP A 1 861 ? -13.630 -8.652 -25.304 1.00 83.69 861 ASP A O 1
ATOM 6664 N N . SER A 1 862 ? -14.260 -9.431 -27.302 1.00 78.88 862 SER A N 1
ATOM 6665 C CA . SER A 1 862 ? -15.192 -10.430 -26.756 1.00 78.88 862 SER A CA 1
ATOM 6666 C C . SER A 1 862 ? -14.482 -11.488 -25.901 1.00 78.88 862 SER A C 1
ATOM 6668 O O . SER A 1 862 ? -14.946 -11.822 -24.808 1.00 78.88 862 SER A O 1
ATOM 6670 N N . ALA A 1 863 ? -13.319 -11.971 -26.353 1.00 71.12 863 ALA A N 1
ATOM 6671 C CA . ALA A 1 863 ? -12.486 -12.904 -25.595 1.00 71.12 863 ALA A CA 1
ATOM 6672 C C . ALA A 1 863 ? -11.991 -12.285 -24.280 1.00 71.12 863 ALA A C 1
ATOM 6674 O O . ALA A 1 863 ? -12.041 -12.927 -23.231 1.00 71.12 863 ALA A O 1
ATOM 6675 N N . ALA A 1 864 ? -11.600 -11.007 -24.309 1.00 62.50 864 ALA A N 1
ATOM 6676 C CA . ALA A 1 864 ? -11.166 -10.310 -23.112 1.00 62.50 864 ALA A CA 1
ATOM 6677 C C . ALA A 1 864 ? -12.288 -10.190 -22.066 1.00 62.50 864 ALA A C 1
ATOM 6679 O O . ALA A 1 864 ? -11.988 -10.244 -20.883 1.00 62.50 864 ALA A O 1
ATOM 6680 N N . HIS A 1 865 ? -13.568 -10.079 -22.424 1.00 58.72 865 HIS A N 1
ATOM 6681 C CA . HIS A 1 865 ? -14.653 -9.907 -21.439 1.00 58.72 865 HIS A CA 1
ATOM 6682 C C . HIS A 1 865 ? -15.124 -11.206 -20.754 1.00 58.72 865 HIS A C 1
ATOM 6684 O O . HIS A 1 865 ? -15.975 -11.151 -19.864 1.00 58.72 865 HIS A O 1
ATOM 6690 N N . SER A 1 866 ? -14.567 -12.367 -21.111 1.00 45.47 866 SER A N 1
ATOM 6691 C CA . SER A 1 866 ? -14.900 -13.647 -20.472 1.00 45.47 866 SER A CA 1
ATOM 6692 C C . SER A 1 866 ? -14.076 -13.864 -19.187 1.00 45.47 866 SER A C 1
ATOM 6694 O O . SER A 1 866 ? -12.877 -13.571 -19.186 1.00 45.47 866 SER A O 1
ATOM 6696 N N . PRO A 1 867 ? -14.664 -14.361 -18.076 1.00 39.91 867 PRO A N 1
ATOM 6697 C CA . PRO A 1 867 ? -13.896 -14.717 -16.882 1.00 39.91 867 PRO A CA 1
ATOM 6698 C C . PRO A 1 867 ? -12.880 -15.823 -17.216 1.00 39.91 867 PRO A C 1
ATOM 6700 O O . PRO A 1 867 ? -13.172 -16.662 -18.073 1.00 39.91 867 PRO A O 1
ATOM 6703 N N . PRO A 1 868 ? -11.701 -15.850 -16.562 1.00 40.94 868 PRO A N 1
ATOM 6704 C CA . PRO A 1 868 ? -10.695 -16.868 -16.833 1.00 40.94 868 PRO A CA 1
ATOM 6705 C C . PRO A 1 868 ? -11.322 -18.244 -16.623 1.00 40.94 868 PRO A C 1
ATOM 6707 O O . PRO A 1 868 ? -11.814 -18.550 -15.535 1.00 40.94 868 PRO A O 1
ATOM 6710 N N . SER A 1 869 ? -11.348 -19.065 -17.676 1.00 32.38 869 SER A N 1
ATOM 6711 C CA . SER A 1 869 ? -11.811 -20.439 -17.542 1.00 32.38 869 SER A CA 1
ATOM 6712 C C . SER A 1 869 ? -10.871 -21.138 -16.570 1.00 32.38 869 SER A C 1
ATOM 6714 O O . SER A 1 869 ? -9.682 -21.279 -16.858 1.00 32.38 869 SER A O 1
ATOM 6716 N N . THR A 1 870 ? -11.399 -21.573 -15.432 1.00 33.97 870 THR A N 1
ATOM 6717 C CA . THR A 1 870 ? -10.736 -22.518 -14.540 1.00 33.97 870 THR A CA 1
ATOM 6718 C C . THR A 1 870 ? -10.542 -23.819 -15.313 1.00 33.97 870 THR A C 1
ATOM 6720 O O . THR A 1 870 ? -11.431 -24.671 -15.347 1.00 33.97 870 THR A O 1
ATOM 6723 N N . ARG A 1 871 ? -9.418 -23.951 -16.015 1.00 29.75 871 ARG A N 1
ATOM 6724 C CA . ARG A 1 871 ? -8.921 -25.250 -16.455 1.00 29.75 871 ARG A CA 1
ATOM 6725 C C . ARG A 1 871 ? -7.854 -25.667 -15.454 1.00 29.75 871 ARG A C 1
ATOM 6727 O O . ARG A 1 871 ? -6.869 -24.954 -15.285 1.00 29.75 871 ARG A O 1
ATOM 6734 N N . ASN A 1 872 ? -8.197 -26.747 -14.751 1.00 30.61 872 ASN A N 1
ATOM 6735 C CA . ASN A 1 872 ? -7.402 -27.477 -13.768 1.00 30.61 872 ASN A CA 1
ATOM 6736 C C . ASN A 1 872 ? -6.005 -27.829 -14.266 1.00 30.61 872 ASN A C 1
ATOM 6738 O O . ASN A 1 872 ? -5.880 -28.106 -15.483 1.00 30.61 872 ASN A O 1
#

pLDDT: mean 86.1, std 11.58, range [29.75, 98.31]

Foldseek 3Di:
DPDPPCVLVVLLVLLVVLVVLLLVLLQVLLVVVVVVCQDDCALVNVCVQVVQFQDWDDLDSQFQKTFTAGPVRQGQWIKTWLPPVLQLLQFLQGAWIKIFTAGLLQATRDIDGPDTLDFPLLVVQCVVPPVLRVQRGRDHLLPDQQGDGDARVPNRRVSVSVSVSVRLSRLFADANSPCNDDDDQVNVCVQVVQFDDWDDDGQWIQTAGPVRDTQFIKHKLPPNLQQLQFPQGAWIKIWTGGNVNWFTAFIDIDDIPDDPVLNVLVRPPPVLRCVRGGHTLVVLLPDDPDDPDDDPARVVNRRRSSSVSVSSNSSSVSVVVSVVPPPDQDDDPLLVVLVVLLVVLVCCQPDCQVVDPVSVLVQLVCLLCPVLQPNLLADALSNVSSCSHRNDNCRSRVSSVVVVCCQQVVQLVHQDRRCLRRHHNLSSLLQVLLVVDPAADDDDPVVLVVLQCQLLVLVLVSLLCSNLVPPDRRCLQEQSCCSVVVRDDPSNVVLSVVQSVVSNHHPNNCLRRRGNSSLSSVSSGRPPSPDDDDPSSVSSVVSSVVSVVSNVVSVPDDDDPDQDFWDKAKDDADNWIKIKTASDDDSDNVVLNVVLVVLRVVLCLQAPCLDCPHQQVVVQPFLDQDWDAGDPVVLVLLVVQLVLCVLLVNQRFQQLVQLLQQCQVGNHHHDQDGDDPVSLVVCLVQGDSVQWDRDVRIIGGVGSNGHGHLSLQSQLVSQVSSVVVCVVVVGQAMWMDIPRKIATRAWDWDFDVVPTDIDIDYLKIKAKDFQPPAWHDDPNDIAGSQARSVSSGGADFFWGMKMWIGNGRSCNSSLRSSLVSVDCVRSQVSCQVVVTFMWTWGQDPVRDTDIDTHPSVVVNRVVSPDDPPPDD

Secondary structure (DSSP, 8-state):
---TTSHHHHHHHHHHHHHHHHHHHHHHHHHHHHHT------HHHHHTT-TT--EEEEEETTTTEEEEE-TTS-EEEEEEE-TTTTTT-B-SSSBEEEEEEEETTS-EEEEEEEEESS-HHHHHHHHT-TTTGGGGTT--TTTSPPP-PPPPTT-HHHHHHHHHHHHHHHHHHPPPSSS-SPPPHHHHHTT-TT--EEEEETTEEEEE-TTS-EEEEEEE-TTTTTT-B-SSSBEEEEEEE-TTSSBEEEEEEEEESS-HHHHHHHHH-HHHHGGGTT-BHHHHHT--SSSSSS----TTTHHHHHHHHHHHHHHHHHHHHHHHTS------HHHHHHHHHHHHHHHHHHSGGGG-HHHHHHHHHHIIIIIIIII-----HHHHHHHHHH---TTT-HHHHHHHHHHHHHHHHSS--HHHHHT-HHHHHHHHHTTT-S------HHHHHHHTTHHHHHHHHHHHHHHHT----GGGGSSSGGGSTTT--HHHHHHHHHHHHHTTTSTTHHHHHT-HHHHHHHHH---GGG----HHHHHHHHHHHHHHHHHHHHHHS-----PPPPEEEEEEETTEEEEEEE-S--S-HHHHHHHHHHHHHHHHHHH-SSSTTSHHHHHHH----SEEE--HHHHHHHHHHHHHHHHTTTSS-TTBHHHHHHTTSSSSPPPSSPPPHHHHHHHGGG--GGGEEE-SSEEEESSTT-B---TTTHHHHHHHHHHHHHHHTT--SEEEEEBTEEEEESEEEEEETTTTEEEEEES-EEEEEESSSSEEEETTEEEES-EETTTTEE--SSEEEEEEEESSHHHHHHHHHHHHHHHHHHHHHHHHHTT-EEEEEEE-TTS-EEEEE-HHHHHHHHHHTSPPP---

Radius of gyration: 38.6 Å; Cα contacts (8 Å, |Δi|>4): 1563; chains: 1; bounding box: 93×77×104 Å